Protein 1YTM (pdb70)

Secondary structure (DSSP, 8-state):
-HHHHHHHHT----SEEEES--HHHHHHHHT-TT--GGG-EEE-TTSSEEE--TT--SB-GGGEEEE-SGGGTTS----SSS--S-EEE-HHHHHHHHHHHHHHHSSSEEEEEEEEESS-TTT-EEEEEEES-HHHHHHHHHHSBPPPHHHHTT---SEEEEEETT---TTTTTTT-SSS-EEEEETTTTEEEEES---TTHHHHHHHHHHHHHTGGGT-EEEEEEEEEETTS-SEEEEE--TTSSHHHHH--TTEEEEESSEEEE-SS-EEES-SEEEEE-TT--TTT-HHHHHH-SBTBEEES-EE-TT--EETT--SS-S--EEEEEGGGSSSB--SSSEESPEEEEEEEE--TTS-S-SEEE--HHHHHHHHHH-EEEE-TTSBTT--S-EEEE-GGG-GGG--S-HHHHHHHHHHHHHHHT-EEEEEE-SB-TTSSBPPHHHHHHHHHHHHTSGGGGS-EEEETTTTEEEES--TTS-TGGGSGGGGSSSHHHHHHHHHHHHHHHHHHHTT-/-HHHHTGGGT----SEEEES--HHHHHHHHT-TT--GGG--EE-TTS-EEE--TT--SB-GGGEEEE--GGGTT-----SSS--S-EEE-HHHHHHHHHHHHHHTSSSEEEEEEEEESS-TTT-EEEEEEES-HHHHHHHHHHSBPPPTTTTSS---SEEEEEETT---TTSGGGT-SSS-EEEEETTTTEEEEES---TTHHHHHHHHHHHHHTGGGT-EEEEEEEEE-TTS-SEEEEE--TTSSHHHHH--TTSEEEESSEEEE-SS-EEES-SEEEEE-TT--TTT-HHHHHH-SBTBEEES-EE-TT--EETT--SS-S--EEEEEGGGSSSB--SSSEESPEEEEEEEE--TTS-S-SEEE--HHHHHHHHHH-EEEE-TTSBTT--S-EEEE-GGG-GGG--S-HHHHHHHHHHHHHHHT-EEEEEE-SB-TTSSBPPHHHHHHHHHHHHTTHHHHS-EEEETTTTEEEES--TTS-SGGGSTTTTSSSHHHHHHHHHHHHHHHHHHGGG-

Foldseek 3Di:
DVQVVLVVLLAHQEPAEAEADDLVRLVVQQPDPPDDDQLHWDQFPQAAIEGEWALQLAAALQQEEEEDDPLLPQFPEADPLHGFSHHYFYVVLVVVLSNQLRVLLYNYYKYWYWFWFWLDPVQIFIEIEIERGSVLSLLQSQWTHHDDPVCPVVPDGPAYERERQVAFQPVCVVRVGDGRWHWYAYSVNRYTYGYNHDHSVSVVLVVLLVSLPPQLVVLKFKAQWWWWAFLVQDQIEIEHAAPPQDQQPLLDDPRIATLGRTIWIQDPFGIHGRTQKHWDQQAVNDCVSRVFVSQLSHRSKYWYNFDADDNSHTDSHDQVSFSRTIMMGGHVSGDRHDDPGSTGHHHQEYEYGAADLLQQDFQKFFDDLVRQLLCQQQLWHWDDRCNYRPHHHTGTDRQHNNYSSSNGHRSVSNSVSVSVSCVVNVHTYMYGHQHHALQSGGDDPQQSSQVVVCRSVVVQVPADWDFAPLVRTTWGCDGPRHDNQRRHRQSSHPDSVSNVVSSNVVSVVSVVSSVSD/DVQVVLVVLLAEQAPAEAEADDLVRLVVQQPDPVDDDQLHWDQFPQAAIEGEWPLQLADALQQEEEEDDPLLVQFPDADPLHGFSHDYFHPVLVVVLSNQLRVLNYSYHKYKYWFWFWLDPVLIAIEIEIERRSVLSLLQSAWTHHDDPVCVVPRDHSAYEGERLVTFQPVQVVRPGDGRWHWYAYSVNRYIYGYNGDHSVSVPLVVLLVSLPPQLVVLKFKAFWWWWAFLVQDQIEIEFAAPPQDQQPLQDDPRIAGLGRTIWMQDPFAIHGRIFKDWDFQAVHDCVSRVQVSQLRHRSKYWYNFDADPNNHTDNNDAVVFLRTIIIGGHVSGPRHDDDTSTGHYHQEYEYEAADLLQQDFQKFFDDLVVVLLCQQQLWHWDERCNYRPHHDTGTDRQHNNYSSSNGHDSVSSSVSVSVRCVVNVHTYMYGHQHHALLSGGDDPQQSSQVVVCRSVVVQVPADWDFDPLVRTTWGCDGPRHDRQRRHRQSSHPHSVSNVVSSNVVSVVSVVSSVSD

CATH classification: 3.40.449.10 (+2 more: 2.170.8.10, 3.90.228.20)

InterPro domains:
  IPR001272 Phosphoenolpyruvate carboxykinase, ATP-utilising [MF_00453] (11-532)
  IPR001272 Phosphoenolpyruvate carboxykinase, ATP-utilising [PF01293] (17-485)
  IPR001272 Phosphoenolpyruvate carboxykinase, ATP-utilising [PIRSF006294] (4-531)
  IPR001272 Phosphoenolpyruvate carboxykinase, ATP-utilising [PTHR30031] (13-531)
  IPR001272 Phosphoenolpyruvate carboxykinase, ATP-utilising [TIGR00224] (5-532)
  IPR001272 Phosphoenolpyruvate carboxykinase, ATP-utilising [cd00484] (16-529)
  IPR008210 Phosphoenolpyruvate carboxykinase, N-terminal [G3DSA:3.40.449.10] (18-223)
  IPR008210 Phosphoenolpyruvate carboxykinase, N-terminal [SSF68923] (4-220)
  IPR013035 Phosphoenolpyruvate carboxykinase, C-terminal [G3DSA:3.90.228.20] (224-518)
  IPR015994 Phosphoenolpyruvate carboxykinase (ATP), conserved site [PS00532] (259-274)

Sequence (1034 aa):
SLSESLAKYGITGATNIVHNPSHEELFAAETQASLEGFEKGTVTEMGAVNVMTGVYTGRSPKDKFIVKNEASKEIWWTSDEFKNDNKPVTEEAWAQLKALAGKELSNKPLYVVDLFCGANENTRLKIRFVMEVAWQAHFVTNMFIRPTEEELKGFEPDFVVLNASKAKVENFKELGLNSETAVVFNLAEKMQIILNTWYGGEMKKGMFSMMNFYLPLQGIAAMHCSANTDLEGKNTAIFFGLSGTGKTTLSTDPKRLLIGDDEHGWDDDGVFNFEGGCYAKVINLSKENEPDIWGAIKRNALLENVTVDANGKVDFADKSVTENTRVSYPIFHIKNIVKPVSKAPAAKRVIFLSADAFGVLPPVSILSKEQTKYYFLSGFTAKLAGTERGITEPTPTFSSCFGAAFLTLPPTKYAEVLVKRMEASGAKAYLVNTGWNGTGKRISIKDTRGIIDAILDGSIDTANTATIPYFNFTVPTELKGVDTKILDPRNTYADASEWEVKAKDLAERFQKNFKKFSLSESLAKYGITGATNIVHNPSHEELFAAETQASLEGFEKGTVTEMGAVNVMTGVYTGRSPKDKFIVKNEASKEIWWTSDEFKNDNKPVTEEAWAQLKALAGKELSNKPLYVVDLFCGANENTRLKIRFVMEVAWQAHFVTNMFIRPTEEELKGFEPDFVVLNASKAKVENFKELGLNSETAVVFNLAEKMQIILNTWYGGEMKKGMFSMMNFYLPLQGIAAMHCSANTDLEGKNTAIFFGLSGTGKTTLSTDPKRLLIGDDEHGWDDDGVFNFEGGCYAKVINLSKENEPDIWGAIKRNALLENVTVDANGKVDFADKSVTENTRVSYPIFHIKNIVKPVSKAPAAKRVIFLSADAFGVLPPVSILSKEQTKYYFLSGFTAKLAGTERGITEPTPTFSSCFGAAFLTLPPTKYAEVLVKRMEASGAKAYLVNTGWNGTGKRISIKDTRGIIDAILDGSIDTANTATIPYFNFTVPTELKGVDTKILDPRNTYADASEWEVKAKDLAERFQKNFKKF

Radius of gyration: 39.97 Å; Cα contacts (8 Å, |Δi|>4): 2403; chains: 2; bounding box: 53×129×73 Å

Organism: Anaerobiospirillum succiniciproducens (NCBI:txid13335)

Structure (mmCIF, N/CA/C/O backbone):
data_1YTM
#
_entry.id   1YTM
#
_cell.length_a   194.871
_cell.length_b   123.219
_cell.length_c   48.463
_cell.angle_alpha   90.00
_cell.angle_beta   90.00
_cell.angle_gamma   90.00
#
_symmetry.space_group_name_H-M   'P 21 21 2'
#
loop_
_entity.id
_entity.type
_entity.pdbx_description
1 polymer 'phosphoenolpyruvate carboxykinase [ATP]'
2 non-polymer 'MAGNESIUM ION'
3 non-polymer 'MANGANESE (II) ION'
4 non-polymer "ADENOSINE-5'-TRIPHOSPHATE"
5 non-polymer 'OXALIC ACID'
6 water water
#
loop_
_atom_site.group_PDB
_atom_site.id
_atom_site.type_symbol
_atom_site.label_atom_id
_atom_site.label_alt_id
_atom_site.label_comp_id
_atom_site.label_asym_id
_atom_site.label_entity_id
_atom_site.label_seq_id
_atom_site.pdbx_PDB_ins_code
_atom_site.Cartn_x
_atom_site.Cartn_y
_atom_site.Cartn_z
_atom_site.occupancy
_atom_site.B_iso_or_equiv
_atom_site.auth_seq_id
_atom_site.auth_comp_id
_atom_site.auth_asym_id
_atom_site.auth_atom_id
_atom_site.pdbx_PDB_model_num
ATOM 1 N N . SER A 1 2 ? 86.416 -14.029 22.070 1.00 38.99 2 SER A N 1
ATOM 2 C CA . SER A 1 2 ? 86.148 -13.135 20.908 1.00 38.68 2 SER A CA 1
ATOM 3 C C . SER A 1 2 ? 85.887 -11.730 21.422 1.00 37.32 2 SER A C 1
ATOM 4 O O . SER A 1 2 ? 86.738 -10.854 21.296 1.00 36.05 2 SER A O 1
ATOM 7 N N . LEU A 1 3 ? 84.710 -11.510 22.000 1.00 35.12 3 LEU A N 1
ATOM 8 C CA . LEU A 1 3 ? 84.394 -10.196 22.534 1.00 33.28 3 LEU A CA 1
ATOM 9 C C . LEU A 1 3 ? 85.358 -9.831 23.655 1.00 30.20 3 LEU A C 1
ATOM 10 O O . LEU A 1 3 ? 85.818 -8.698 23.737 1.00 30.65 3 LEU A O 1
ATOM 15 N N . SER A 1 4 ? 85.665 -10.798 24.513 1.00 27.42 4 SER A N 1
ATOM 16 C CA . SER A 1 4 ? 86.575 -10.551 25.618 1.00 26.80 4 SER A CA 1
ATOM 17 C C . SER A 1 4 ? 87.965 -10.208 25.083 1.00 25.82 4 SER A C 1
ATOM 18 O O . SER A 1 4 ? 88.676 -9.394 25.670 1.00 25.48 4 SER A O 1
ATOM 21 N N . GLU A 1 5 ? 88.341 -10.820 23.962 1.00 24.70 5 GLU A N 1
ATOM 22 C CA . GLU A 1 5 ? 89.644 -10.556 23.358 1.00 24.54 5 GLU A CA 1
ATOM 23 C C . GLU A 1 5 ? 89.644 -9.137 22.796 1.00 23.79 5 GLU A C 1
ATOM 24 O O . GLU A 1 5 ? 90.656 -8.442 22.844 1.00 23.97 5 GLU A O 1
ATOM 30 N N . SER A 1 6 ? 88.502 -8.698 22.275 1.00 23.40 6 SER A N 1
ATOM 31 C CA . SER A 1 6 ? 88.403 -7.338 21.752 1.00 24.17 6 SER A CA 1
ATOM 32 C C . SER A 1 6 ? 88.552 -6.343 22.897 1.00 24.00 6 SER A C 1
ATOM 33 O O . SER A 1 6 ? 89.324 -5.387 22.797 1.00 26.83 6 SER A O 1
ATOM 36 N N . LEU A 1 7 ? 87.824 -6.568 23.990 1.00 23.62 7 LEU A N 1
ATOM 37 C CA . LEU A 1 7 ? 87.905 -5.677 25.154 1.00 23.10 7 LEU A CA 1
ATOM 38 C C . LEU A 1 7 ? 89.330 -5.591 25.677 1.00 23.23 7 LEU A C 1
ATOM 39 O O . LEU A 1 7 ? 89.780 -4.524 26.117 1.00 23.06 7 LEU A O 1
ATOM 44 N N . ALA A 1 8 ? 90.035 -6.719 25.645 1.00 22.77 8 ALA A N 1
ATOM 45 C CA . ALA A 1 8 ? 91.412 -6.746 26.116 1.00 23.27 8 ALA A CA 1
ATOM 46 C C . ALA A 1 8 ? 92.208 -5.671 25.359 1.00 23.45 8 ALA A C 1
ATOM 47 O O . ALA A 1 8 ? 92.972 -4.917 25.952 1.00 22.43 8 ALA A O 1
ATOM 49 N N . LYS A 1 9 ? 92.019 -5.588 24.047 1.00 25.58 9 LYS A N 1
ATOM 50 C CA . LYS A 1 9 ? 92.735 -4.591 23.267 1.00 27.41 9 LYS A CA 1
ATOM 51 C C . LYS A 1 9 ? 92.376 -3.152 23.668 1.00 27.39 9 LYS A C 1
ATOM 52 O O . LYS A 1 9 ? 93.156 -2.233 23.438 1.00 28.58 9 LYS A O 1
ATOM 58 N N . TYR A 1 10 ? 91.212 -2.959 24.282 1.00 25.70 10 TYR A N 1
ATOM 59 C CA . TYR A 1 10 ? 90.797 -1.626 24.733 1.00 24.92 10 TYR A CA 1
ATOM 60 C C . TYR A 1 10 ? 91.370 -1.405 26.136 1.00 24.10 10 TYR A C 1
ATOM 61 O O . TYR A 1 10 ? 91.288 -0.306 26.689 1.00 25.44 10 TYR A O 1
ATOM 70 N N . GLY A 1 11 ? 91.951 -2.464 26.701 1.00 23.25 11 GLY A N 1
ATOM 71 C CA . GLY A 1 11 ? 92.528 -2.397 28.035 1.00 20.39 11 GLY A CA 1
ATOM 72 C C . GLY A 1 11 ? 91.575 -2.894 29.111 1.00 22.12 11 GLY A C 1
ATOM 73 O O . GLY A 1 11 ? 91.793 -2.657 30.299 1.00 19.66 11 GLY A O 1
ATOM 74 N N . ILE A 1 12 ? 90.513 -3.585 28.704 1.00 22.02 12 ILE A N 1
ATOM 75 C CA . ILE A 1 12 ? 89.534 -4.115 29.659 1.00 20.81 12 ILE A CA 1
ATOM 76 C C . ILE A 1 12 ? 89.709 -5.631 29.717 1.00 21.27 12 ILE A C 1
ATOM 77 O O . ILE A 1 12 ? 89.735 -6.306 28.680 1.00 21.32 12 ILE A O 1
ATOM 82 N N . THR A 1 13 ? 89.868 -6.152 30.932 1.00 20.76 13 THR A N 1
ATOM 83 C CA . THR A 1 13 ? 90.068 -7.587 31.159 1.00 22.12 13 THR A CA 1
ATOM 84 C C . THR A 1 13 ? 89.294 -8.052 32.387 1.00 23.17 13 THR A C 1
ATOM 85 O O . THR A 1 13 ? 88.813 -7.238 33.177 1.00 21.71 13 THR A O 1
ATOM 89 N N . GLY A 1 14 ? 89.194 -9.370 32.544 1.00 25.36 14 GLY A N 1
ATOM 90 C CA . GLY A 1 14 ? 88.507 -9.952 33.688 1.00 25.51 14 GLY A CA 1
ATOM 91 C C . GLY A 1 14 ? 87.009 -9.719 33.774 1.00 27.89 14 GLY A C 1
ATOM 92 O O . GLY A 1 14 ? 86.430 -9.819 34.855 1.00 28.11 14 GLY A O 1
ATOM 93 N N . ALA A 1 15 ? 86.373 -9.406 32.649 1.00 25.98 15 ALA A N 1
ATOM 94 C CA . ALA A 1 15 ? 84.932 -9.171 32.661 1.00 26.24 15 ALA A CA 1
ATOM 95 C C . ALA A 1 15 ? 84.226 -10.417 33.204 1.00 26.11 15 ALA A C 1
ATOM 96 O O . ALA A 1 15 ? 84.550 -11.539 32.820 1.00 25.20 15 ALA A O 1
ATOM 98 N N . THR A 1 16 ? 83.270 -10.214 34.109 1.00 27.34 16 THR A N 1
ATOM 99 C CA . THR A 1 16 ? 82.538 -11.330 34.719 1.00 27.97 16 THR A CA 1
ATOM 100 C C . THR A 1 16 ? 81.323 -11.768 33.904 1.00 29.04 16 THR A C 1
ATOM 101 O O . THR A 1 16 ? 80.845 -12.892 34.037 1.00 30.02 16 THR A O 1
ATOM 105 N N . ASN A 1 17 ? 80.829 -10.875 33.057 1.00 28.18 17 ASN A N 1
ATOM 106 C CA . ASN A 1 17 ? 79.680 -11.176 32.228 1.00 26.65 17 ASN A CA 1
ATOM 107 C C . ASN A 1 17 ? 79.642 -10.095 31.166 1.00 27.56 17 ASN A C 1
ATOM 108 O O . ASN A 1 17 ? 79.980 -8.938 31.436 1.00 28.90 17 ASN A O 1
ATOM 113 N N . ILE A 1 18 ? 79.259 -10.471 29.953 1.00 27.05 18 ILE A N 1
ATOM 114 C CA . ILE A 1 18 ? 79.183 -9.518 28.865 1.00 27.15 18 ILE A CA 1
ATOM 115 C C . ILE A 1 18 ? 77.838 -9.617 28.156 1.00 28.08 18 ILE A C 1
ATOM 116 O O . ILE A 1 18 ? 77.469 -10.675 27.648 1.00 27.71 18 ILE A O 1
ATOM 121 N N . VAL A 1 19 ? 77.098 -8.512 28.148 1.00 28.90 19 VAL A N 1
ATOM 122 C CA . VAL A 1 19 ? 75.816 -8.469 27.459 1.00 28.86 19 VAL A CA 1
ATOM 123 C C . VAL A 1 19 ? 76.069 -7.710 26.157 1.00 29.20 19 VAL A C 1
ATOM 124 O O . VAL A 1 19 ? 76.452 -6.536 26.172 1.00 28.14 19 VAL A O 1
ATOM 128 N N . HIS A 1 20 ? 75.874 -8.397 25.034 1.00 29.19 20 HIS A N 1
ATOM 129 C CA . HIS A 1 20 ? 76.097 -7.816 23.713 1.00 28.16 20 HIS A CA 1
ATOM 130 C C . HIS A 1 20 ? 74.792 -7.341 23.071 1.00 27.97 20 HIS A C 1
ATOM 131 O O . HIS A 1 20 ? 73.912 -8.146 22.787 1.00 27.27 20 HIS A O 1
ATOM 138 N N . ASN A 1 21 ? 74.686 -6.038 22.815 1.00 27.65 21 ASN A N 1
ATOM 139 C CA . ASN A 1 21 ? 73.478 -5.441 22.226 1.00 29.31 21 ASN A CA 1
ATOM 140 C C . ASN A 1 21 ? 72.214 -5.914 22.929 1.00 28.56 21 ASN A C 1
ATOM 141 O O . ASN A 1 21 ? 71.364 -6.578 22.342 1.00 27.05 21 ASN A O 1
ATOM 146 N N . PRO A 1 22 ? 72.068 -5.563 24.211 1.00 27.34 22 PRO A N 1
ATOM 147 C CA . PRO A 1 22 ? 70.876 -5.988 24.954 1.00 27.09 22 PRO A CA 1
ATOM 148 C C . PRO A 1 22 ? 69.570 -5.466 24.346 1.00 26.59 22 PRO A C 1
ATOM 149 O O . PRO A 1 22 ? 69.530 -4.354 23.807 1.00 25.74 22 PRO A O 1
ATOM 153 N N . SER A 1 23 ? 68.505 -6.264 24.427 1.00 25.73 23 SER A N 1
ATOM 154 C CA . SER A 1 23 ? 67.207 -5.844 23.902 1.00 25.10 23 SER A CA 1
ATOM 155 C C . SER A 1 23 ? 66.584 -4.849 24.880 1.00 24.60 23 SER A C 1
ATOM 156 O O . SER A 1 23 ? 67.061 -4.689 26.009 1.00 22.18 23 SER A O 1
ATOM 159 N N . HIS A 1 24 ? 65.518 -4.183 24.449 1.00 26.72 24 HIS A N 1
ATOM 160 C CA . HIS A 1 24 ? 64.843 -3.217 25.307 1.00 27.55 24 HIS A CA 1
ATOM 161 C C . HIS A 1 24 ? 64.280 -3.864 26.568 1.00 28.59 24 HIS A C 1
ATOM 162 O O . HIS A 1 24 ? 64.387 -3.292 27.655 1.00 27.95 24 HIS A O 1
ATOM 169 N N . GLU A 1 25 ? 63.688 -5.050 26.437 1.00 29.09 25 GLU A N 1
ATOM 170 C CA . GLU A 1 25 ? 63.134 -5.713 27.613 1.00 31.27 25 GLU A CA 1
ATOM 171 C C . GLU A 1 25 ? 64.232 -6.108 28.582 1.00 29.50 25 GLU A C 1
ATOM 172 O O . GLU A 1 25 ? 64.060 -6.009 29.801 1.00 29.23 25 GLU A O 1
ATOM 178 N N . GLU A 1 26 ? 65.365 -6.556 28.051 1.00 28.51 26 GLU A N 1
ATOM 179 C CA . GLU A 1 26 ? 66.475 -6.911 28.917 1.00 28.36 26 GLU A CA 1
ATOM 180 C C . GLU A 1 26 ? 66.985 -5.640 29.605 1.00 27.23 26 GLU A C 1
ATOM 181 O O . GLU A 1 26 ? 67.377 -5.672 30.771 1.00 25.31 26 GLU A O 1
ATOM 187 N N . LEU A 1 27 ? 66.964 -4.522 28.883 1.00 26.40 27 LEU A N 1
ATOM 188 C CA . LEU A 1 27 ? 67.417 -3.247 29.445 1.00 25.71 27 LEU A CA 1
ATOM 189 C C . LEU A 1 27 ? 66.479 -2.740 30.541 1.00 25.03 27 LEU A C 1
ATOM 190 O O . LEU A 1 27 ? 66.927 -2.166 31.534 1.00 24.22 27 LEU A O 1
ATOM 195 N N . PHE A 1 28 ? 65.180 -2.963 30.362 1.00 27.15 28 PHE A N 1
ATOM 196 C CA . PHE A 1 28 ? 64.188 -2.541 31.345 1.00 28.86 28 PHE A CA 1
ATOM 197 C C . PHE A 1 28 ? 64.367 -3.269 32.668 1.00 28.85 28 PHE A C 1
ATOM 198 O O . PHE A 1 28 ? 64.370 -2.648 33.737 1.00 27.96 28 PHE A O 1
ATOM 206 N N . ALA A 1 29 ? 64.500 -4.591 32.585 1.00 28.86 29 ALA A N 1
ATOM 207 C CA . ALA A 1 29 ? 64.682 -5.422 33.773 1.00 27.33 29 ALA A CA 1
ATOM 208 C C . ALA A 1 29 ? 65.932 -4.987 34.508 1.00 26.78 29 ALA A C 1
ATOM 209 O O . ALA A 1 29 ? 65.935 -4.843 35.735 1.00 26.40 29 ALA A O 1
ATOM 211 N N . ALA A 1 30 ? 67.000 -4.768 33.756 1.00 25.90 30 ALA A N 1
ATOM 212 C CA . ALA A 1 30 ? 68.251 -4.369 34.374 1.00 26.94 30 ALA A CA 1
ATOM 213 C C . ALA A 1 30 ? 68.153 -3.015 35.066 1.00 27.04 30 ALA A C 1
ATOM 214 O O . ALA A 1 30 ? 68.661 -2.839 36.177 1.00 27.34 30 ALA A O 1
ATOM 216 N N . GLU A 1 31 ? 67.498 -2.068 34.404 1.00 26.30 31 GLU A N 1
ATOM 217 C CA . GLU A 1 31 ? 67.349 -0.711 34.927 1.00 27.25 31 GLU A CA 1
ATOM 218 C C . GLU A 1 31 ? 66.473 -0.619 36.161 1.00 27.26 31 GLU A C 1
ATOM 219 O O . GLU A 1 31 ? 66.630 0.278 36.986 1.00 28.25 31 GLU A O 1
ATOM 225 N N . THR A 1 32 ? 65.545 -1.555 36.275 1.00 29.09 32 THR A N 1
ATOM 226 C CA . THR A 1 32 ? 64.603 -1.570 37.377 1.00 29.35 32 THR A CA 1
ATOM 227 C C . THR A 1 32 ? 64.984 -2.457 38.555 1.00 31.00 32 THR A C 1
ATOM 228 O O . THR A 1 32 ? 64.161 -2.696 39.431 1.00 32.46 32 THR A O 1
ATOM 232 N N . GLN A 1 33 ? 66.218 -2.956 38.579 1.00 30.19 33 GLN A N 1
ATOM 233 C CA . GLN A 1 33 ? 66.658 -3.772 39.706 1.00 29.15 33 GLN A CA 1
ATOM 234 C C . GLN A 1 33 ? 66.734 -2.859 40.925 1.00 30.10 33 GLN A C 1
ATOM 235 O O . GLN A 1 33 ? 67.272 -1.756 40.841 1.00 29.15 33 GLN A O 1
ATOM 241 N N . ALA A 1 34 ? 66.207 -3.325 42.054 1.00 31.02 34 ALA A N 1
ATOM 242 C CA . ALA A 1 34 ? 66.181 -2.546 43.296 1.00 31.78 34 ALA A CA 1
ATOM 243 C C . ALA A 1 34 ? 67.537 -2.197 43.923 1.00 33.08 34 ALA A C 1
ATOM 244 O O . ALA A 1 34 ? 67.650 -1.214 44.667 1.00 33.53 34 ALA A O 1
ATOM 246 N N . SER A 1 35 ? 68.555 -2.998 43.636 1.00 32.84 35 SER A N 1
ATOM 247 C CA . SER A 1 35 ? 69.889 -2.783 44.194 1.00 33.91 35 SER A CA 1
ATOM 248 C C . SER A 1 35 ? 70.734 -1.701 43.508 1.00 34.10 35 SER A C 1
ATOM 249 O O . SER A 1 35 ? 71.875 -1.470 43.908 1.00 34.17 35 SER A O 1
ATOM 252 N N . LEU A 1 36 ? 70.199 -1.042 42.483 1.00 34.74 36 LEU A N 1
ATOM 253 C CA . LEU A 1 36 ? 70.963 0.000 41.792 1.00 33.74 36 LEU A CA 1
ATOM 254 C C . LEU A 1 36 ? 71.162 1.232 42.671 1.00 35.34 36 LEU A C 1
ATOM 255 O O . LEU A 1 36 ? 70.205 1.772 43.217 1.00 35.60 36 LEU A O 1
ATOM 260 N N . GLU A 1 37 ? 72.414 1.675 42.780 1.00 36.81 37 GLU A N 1
ATOM 261 C CA . GLU A 1 37 ? 72.771 2.832 43.605 1.00 40.24 37 GLU A CA 1
ATOM 262 C C . GLU A 1 37 ? 73.035 4.130 42.822 1.00 38.61 37 GLU A C 1
ATOM 263 O O . GLU A 1 37 ? 73.423 4.102 41.652 1.00 39.49 37 GLU A O 1
ATOM 269 N N . GLY A 1 38 ? 72.828 5.259 43.495 1.00 36.33 38 GLY A N 1
ATOM 270 C CA . GLY A 1 38 ? 73.062 6.565 42.905 1.00 33.86 38 GLY A CA 1
ATOM 271 C C . GLY A 1 38 ? 72.571 6.817 41.490 1.00 31.62 38 GLY A C 1
ATOM 272 O O . GLY A 1 38 ? 71.440 6.497 41.138 1.00 30.48 38 GLY A O 1
ATOM 273 N N . PHE A 1 39 ? 73.443 7.398 40.679 1.00 31.06 39 PHE A N 1
ATOM 274 C CA . PHE A 1 39 ? 73.113 7.725 39.299 1.00 32.25 39 PHE A CA 1
ATOM 275 C C . PHE A 1 39 ? 72.736 6.496 38.455 1.00 31.32 39 PHE A C 1
ATOM 276 O O . PHE A 1 39 ? 72.214 6.636 37.353 1.00 30.45 39 PHE A O 1
ATOM 284 N N . GLU A 1 40 ? 72.976 5.293 38.968 1.00 30.09 40 GLU A N 1
ATOM 285 C CA . GLU A 1 40 ? 72.624 4.090 38.207 1.00 31.58 40 GLU A CA 1
ATOM 286 C C . GLU A 1 40 ? 71.155 3.725 38.380 1.00 30.55 40 GLU A C 1
ATOM 287 O O . GLU A 1 40 ? 70.594 2.990 37.575 1.00 31.72 40 GLU A O 1
ATOM 293 N N . LYS A 1 41 ? 70.540 4.239 39.435 1.00 31.17 41 LYS A N 1
ATOM 294 C CA . LYS A 1 41 ? 69.149 3.936 39.720 1.00 31.88 41 LYS A CA 1
ATOM 295 C C . LYS A 1 41 ? 68.180 4.429 38.657 1.00 31.00 41 LYS A C 1
ATOM 296 O O . LYS A 1 41 ? 68.247 5.576 38.200 1.00 30.58 41 LYS A O 1
ATOM 298 N N . GLY A 1 42 ? 67.271 3.541 38.277 1.00 29.44 42 GLY A N 1
ATOM 299 C CA . GLY A 1 42 ? 66.266 3.873 37.296 1.00 28.93 42 GLY A CA 1
ATOM 300 C C . GLY A 1 42 ? 64.910 3.762 37.965 1.00 30.54 42 GLY A C 1
ATOM 301 O O . GLY A 1 42 ? 64.659 2.815 38.716 1.00 30.71 42 GLY A O 1
ATOM 302 N N . THR A 1 43 ? 64.042 4.733 37.701 1.00 30.07 43 THR A N 1
ATOM 303 C CA . THR A 1 43 ? 62.701 4.754 38.277 1.00 28.96 43 THR A CA 1
ATOM 304 C C . THR A 1 43 ? 61.650 4.682 37.178 1.00 29.58 43 THR A C 1
ATOM 305 O O . THR A 1 43 ? 61.732 5.409 36.184 1.00 28.95 43 THR A O 1
ATOM 309 N N . VAL A 1 44 ? 60.660 3.817 37.364 1.00 29.29 44 VAL A N 1
ATOM 310 C CA . VAL A 1 44 ? 59.580 3.667 36.396 1.00 29.35 44 VAL A CA 1
ATOM 311 C C . VAL A 1 44 ? 58.566 4.782 36.634 1.00 30.69 44 VAL A C 1
ATOM 312 O O . VAL A 1 44 ? 58.011 4.896 37.725 1.00 30.89 44 VAL A O 1
ATOM 316 N N . THR A 1 45 ? 58.336 5.616 35.625 1.00 31.25 45 THR A N 1
ATOM 317 C CA . THR A 1 45 ? 57.378 6.702 35.765 1.00 30.55 45 THR A CA 1
ATOM 318 C C . THR A 1 45 ? 56.009 6.221 35.322 1.00 31.88 45 THR A C 1
ATOM 319 O O . THR A 1 45 ? 55.872 5.140 34.749 1.00 32.08 45 THR A O 1
ATOM 323 N N . GLU A 1 46 ? 54.996 7.039 35.582 1.00 34.33 46 GLU A N 1
ATOM 324 C CA . GLU A 1 46 ? 53.631 6.707 35.206 1.00 35.77 46 GLU A CA 1
ATOM 325 C C . GLU A 1 46 ? 53.517 6.671 33.683 1.00 35.75 46 GLU A C 1
ATOM 326 O O . GLU A 1 46 ? 52.617 6.036 33.132 1.00 36.10 46 GLU A O 1
ATOM 332 N N . MET A 1 47 ? 54.434 7.356 33.008 1.00 34.97 47 MET A N 1
ATOM 333 C CA . MET A 1 47 ? 54.449 7.387 31.552 1.00 34.57 47 MET A CA 1
ATOM 334 C C . MET A 1 47 ? 54.775 5.983 31.036 1.00 34.40 47 MET A C 1
ATOM 335 O O . MET A 1 47 ? 54.475 5.641 29.888 1.00 34.25 47 MET A O 1
ATOM 340 N N . GLY A 1 48 ? 55.395 5.176 31.895 1.00 33.53 48 GLY A N 1
ATOM 341 C CA . GLY A 1 48 ? 55.772 3.827 31.507 1.00 32.62 48 GLY A CA 1
ATOM 342 C C . GLY A 1 48 ? 57.254 3.765 31.185 1.00 31.52 48 GLY A C 1
ATOM 343 O O . GLY A 1 48 ? 57.855 2.691 31.143 1.00 29.16 48 GLY A O 1
ATOM 344 N N . ALA A 1 49 ? 57.850 4.930 30.953 1.00 30.84 49 ALA A N 1
ATOM 345 C CA . ALA A 1 49 ? 59.274 5.003 30.646 1.00 30.02 49 ALA A CA 1
ATOM 346 C C . ALA A 1 49 ? 60.082 5.145 31.927 1.00 28.31 49 ALA A C 1
ATOM 347 O O . ALA A 1 49 ? 59.596 5.675 32.926 1.00 28.55 49 ALA A O 1
ATOM 349 N N . VAL A 1 50 ? 61.316 4.660 31.884 1.00 27.30 50 VAL A N 1
ATOM 350 C CA . VAL A 1 50 ? 62.230 4.733 33.018 1.00 25.48 50 VAL A CA 1
ATOM 351 C C . VAL A 1 50 ? 62.921 6.086 33.029 1.00 25.62 50 VAL A C 1
ATOM 352 O O . VAL A 1 50 ? 63.252 6.623 31.972 1.00 26.42 50 VAL A O 1
ATOM 356 N N . ASN A 1 51 ? 63.135 6.644 34.215 1.00 24.93 51 ASN A N 1
ATOM 357 C CA . ASN A 1 51 ? 63.822 7.927 34.333 1.00 24.42 51 ASN A CA 1
ATOM 358 C C . ASN A 1 51 ? 65.072 7.772 35.183 1.00 25.16 51 ASN A C 1
ATOM 359 O O . ASN A 1 51 ? 65.085 6.993 36.141 1.00 25.20 51 ASN A O 1
ATOM 364 N N . VAL A 1 52 ? 66.136 8.484 34.822 1.00 23.86 52 VAL A N 1
ATOM 365 C CA . VAL A 1 52 ? 67.371 8.421 35.601 1.00 23.89 52 VAL A CA 1
ATOM 366 C C . VAL A 1 52 ? 67.858 9.833 35.878 1.00 23.58 52 VAL A C 1
ATOM 367 O O . VAL A 1 52 ? 67.474 10.770 35.188 1.00 23.81 52 VAL A O 1
ATOM 371 N N . MET A 1 53 ? 68.667 9.997 36.913 1.00 23.25 53 MET A N 1
ATOM 372 C CA . MET A 1 53 ? 69.189 11.312 37.251 1.00 23.60 53 MET A CA 1
ATOM 373 C C . MET A 1 53 ? 70.693 11.280 37.014 1.00 24.12 53 MET A C 1
ATOM 374 O O . MET A 1 53 ? 71.325 10.228 37.168 1.00 24.71 53 MET A O 1
ATOM 379 N N . THR A 1 54 ? 71.275 12.415 36.638 1.00 22.49 54 THR A N 1
ATOM 380 C CA . THR A 1 54 ? 72.704 12.448 36.366 1.00 20.83 54 THR A CA 1
ATOM 381 C C . THR A 1 54 ? 73.460 13.489 37.180 1.00 21.42 54 THR A C 1
ATOM 382 O O . THR A 1 54 ? 74.512 13.982 36.756 1.00 22.84 54 THR A O 1
ATOM 386 N N . GLY A 1 55 ? 72.932 13.817 38.355 1.00 21.83 55 GLY A N 1
ATOM 387 C CA . GLY A 1 55 ? 73.579 14.777 39.231 1.00 20.36 55 GLY A CA 1
ATOM 388 C C . GLY A 1 55 ? 73.769 16.159 38.641 1.00 19.59 55 GLY A C 1
ATOM 389 O O . GLY A 1 55 ? 72.845 16.702 38.026 1.00 20.71 55 GLY A O 1
ATOM 390 N N . VAL A 1 56 ? 74.957 16.733 38.844 1.00 18.63 56 VAL A N 1
ATOM 391 C CA . VAL A 1 56 ? 75.268 18.070 38.328 1.00 20.40 56 VAL A CA 1
ATOM 392 C C . VAL A 1 56 ? 75.545 18.036 36.822 1.00 22.15 56 VAL A C 1
ATOM 393 O O . VAL A 1 56 ? 75.545 19.072 36.162 1.00 22.66 56 VAL A O 1
ATOM 397 N N . TYR A 1 57 ? 75.764 16.839 36.282 1.00 23.08 57 TYR A N 1
ATOM 398 C CA . TYR A 1 57 ? 76.039 16.673 34.855 1.00 24.75 57 TYR A CA 1
ATOM 399 C C . TYR A 1 57 ? 74.749 16.700 34.053 1.00 23.52 57 TYR A C 1
ATOM 400 O O . TYR A 1 57 ? 74.369 15.713 33.426 1.00 26.31 57 TYR A O 1
ATOM 409 N N . THR A 1 58 ? 74.085 17.845 34.068 1.00 23.18 58 THR A N 1
ATOM 410 C CA . THR A 1 58 ? 72.824 18.015 33.358 1.00 23.12 58 THR A CA 1
ATOM 411 C C . THR A 1 58 ? 73.011 18.738 32.031 1.00 22.49 58 THR A C 1
ATOM 412 O O . THR A 1 58 ? 72.064 19.288 31.472 1.00 22.84 58 THR A O 1
ATOM 416 N N . GLY A 1 59 ? 74.249 18.749 31.553 1.00 22.16 59 GLY A N 1
ATOM 417 C CA . GLY A 1 59 ? 74.556 19.395 30.293 1.00 20.87 59 GLY A CA 1
ATOM 418 C C . GLY A 1 59 ? 75.951 19.016 29.857 1.00 20.54 59 GLY A C 1
ATOM 419 O O . GLY A 1 59 ? 76.685 18.378 30.611 1.00 20.08 59 GLY A O 1
ATOM 420 N N . ARG A 1 60 ? 76.336 19.415 28.651 1.00 20.28 60 ARG A N 1
ATOM 421 C CA . ARG A 1 60 ? 77.662 19.089 28.145 1.00 20.61 60 ARG A CA 1
ATOM 422 C C . ARG A 1 60 ? 78.780 19.728 28.966 1.00 21.77 60 ARG A C 1
ATOM 423 O O . ARG A 1 60 ? 78.542 20.674 29.719 1.00 19.15 60 ARG A O 1
ATOM 431 N N . SER A 1 61 ? 79.998 19.209 28.804 1.00 22.21 61 SER A N 1
ATOM 432 C CA . SER A 1 61 ? 81.170 19.728 29.507 1.00 21.68 61 SER A CA 1
ATOM 433 C C . SER A 1 61 ? 82.223 20.100 28.470 1.00 21.54 61 SER A C 1
ATOM 434 O O . SER A 1 61 ? 83.246 19.433 28.338 1.00 23.82 61 SER A O 1
ATOM 437 N N . PRO A 1 62 ? 81.984 21.179 27.713 1.00 20.81 62 PRO A N 1
ATOM 438 C CA . PRO A 1 62 ? 82.933 21.618 26.682 1.00 20.15 62 PRO A CA 1
ATOM 439 C C . PRO A 1 62 ? 84.332 21.965 27.204 1.00 20.55 62 PRO A C 1
ATOM 440 O O . PRO A 1 62 ? 85.323 21.801 26.492 1.00 20.06 62 PRO A O 1
ATOM 444 N N . LYS A 1 63 ? 84.416 22.434 28.444 1.00 20.54 63 LYS A N 1
ATOM 445 C CA . LYS A 1 63 ? 85.707 22.802 29.015 1.00 23.16 63 LYS A CA 1
ATOM 446 C C . LYS A 1 63 ? 86.539 21.564 29.344 1.00 23.51 63 LYS A C 1
ATOM 447 O O . LYS A 1 63 ? 87.751 21.655 29.550 1.00 21.75 63 LYS A O 1
ATOM 453 N N . ASP A 1 64 ? 85.879 20.409 29.378 1.00 22.51 64 ASP A N 1
ATOM 454 C CA . ASP A 1 64 ? 86.555 19.155 29.681 1.00 22.52 64 ASP A CA 1
ATOM 455 C C . ASP A 1 64 ? 86.763 18.291 28.442 1.00 23.76 64 ASP A C 1
ATOM 456 O O . ASP A 1 64 ? 87.142 17.125 28.548 1.00 23.60 64 ASP A O 1
ATOM 461 N N . LYS A 1 65 ? 86.507 18.852 27.266 1.00 23.65 65 LYS A N 1
ATOM 462 C CA . LYS A 1 65 ? 86.680 18.094 26.037 1.00 23.09 65 LYS A CA 1
ATOM 463 C C . LYS A 1 65 ? 88.085 18.324 25.480 1.00 21.98 65 LYS A C 1
ATOM 464 O O . LYS A 1 65 ? 88.517 19.466 25.331 1.00 20.36 65 LYS A O 1
ATOM 470 N N . PHE A 1 66 ? 88.805 17.233 25.210 1.00 21.28 66 PHE A N 1
ATOM 471 C CA . PHE A 1 66 ? 90.168 17.300 24.674 1.00 20.55 66 PHE A CA 1
ATOM 472 C C . PHE A 1 66 ? 90.421 16.282 23.560 1.00 20.87 66 PHE A C 1
ATOM 473 O O . PHE A 1 66 ? 89.823 15.197 23.520 1.00 19.40 66 PHE A O 1
ATOM 481 N N . ILE A 1 67 ? 91.346 16.637 22.676 1.00 20.28 67 ILE A N 1
ATOM 482 C CA . ILE A 1 67 ? 91.717 15.788 21.563 1.00 21.70 67 ILE A CA 1
ATOM 483 C C . ILE A 1 67 ? 93.217 15.508 21.602 1.00 20.92 67 ILE A C 1
ATOM 484 O O . ILE A 1 67 ? 94.023 16.426 21.674 1.00 24.78 67 ILE A O 1
ATOM 489 N N . VAL A 1 68 ? 93.585 14.234 21.573 1.00 21.79 68 VAL A N 1
ATOM 490 C CA . VAL A 1 68 ? 94.989 13.859 21.605 1.00 21.48 68 VAL A CA 1
ATOM 491 C C . VAL A 1 68 ? 95.661 14.444 20.366 1.00 21.92 68 VAL A C 1
ATOM 492 O O . VAL A 1 68 ? 95.166 14.286 19.250 1.00 21.19 68 VAL A O 1
ATOM 496 N N . LYS A 1 69 ? 96.764 15.155 20.572 1.00 21.77 69 LYS A N 1
ATOM 497 C CA . LYS A 1 69 ? 97.484 15.763 19.469 1.00 23.12 69 LYS A CA 1
ATOM 498 C C . LYS A 1 69 ? 98.505 14.797 18.898 1.00 22.65 69 LYS A C 1
ATOM 499 O O . LYS A 1 69 ? 99.473 14.441 19.558 1.00 20.12 69 LYS A O 1
ATOM 505 N N . ASN A 1 70 ? 98.274 14.357 17.674 1.00 22.00 70 ASN A N 1
ATOM 506 C CA . ASN A 1 70 ? 99.199 13.441 17.033 1.00 23.84 70 ASN A CA 1
ATOM 507 C C . ASN A 1 70 ? 99.017 13.516 15.528 1.00 24.44 70 ASN A C 1
ATOM 508 O O . ASN A 1 70 ? 98.294 14.375 15.026 1.00 23.56 70 ASN A O 1
ATOM 513 N N . GLU A 1 71 ? 99.670 12.616 14.807 1.00 26.06 71 GLU A N 1
ATOM 514 C CA . GLU A 1 71 ? 99.578 12.616 13.356 1.00 29.09 71 GLU A CA 1
ATOM 515 C C . GLU A 1 71 ? 98.146 12.449 12.866 1.00 26.87 71 GLU A C 1
ATOM 516 O O . GLU A 1 71 ? 97.753 13.069 11.881 1.00 25.33 71 GLU A O 1
ATOM 522 N N . ALA A 1 72 ? 97.355 11.637 13.562 1.00 25.06 72 ALA A N 1
ATOM 523 C CA . ALA A 1 72 ? 95.977 11.416 13.128 1.00 23.03 72 ALA A CA 1
ATOM 524 C C . ALA A 1 72 ? 95.084 12.649 13.291 1.00 22.15 72 ALA A C 1
ATOM 525 O O . ALA A 1 72 ? 94.091 12.797 12.583 1.00 20.44 72 ALA A O 1
ATOM 527 N N . SER A 1 73 ? 95.432 13.538 14.213 1.00 23.47 73 SER A N 1
ATOM 528 C CA . SER A 1 73 ? 94.632 14.744 14.441 1.00 23.62 73 SER A CA 1
ATOM 529 C C . SER A 1 73 ? 95.323 16.003 13.912 1.00 24.95 73 SER A C 1
ATOM 530 O O . SER A 1 73 ? 95.056 17.118 14.375 1.00 23.35 73 SER A O 1
ATOM 533 N N . LYS A 1 74 ? 96.208 15.822 12.940 1.00 26.80 74 LYS A N 1
ATOM 534 C CA . LYS A 1 74 ? 96.937 16.945 12.359 1.00 29.85 74 LYS A CA 1
ATOM 535 C C . LYS A 1 74 ? 96.003 17.991 11.738 1.00 30.08 74 LYS A C 1
ATOM 536 O O . LYS A 1 74 ? 96.312 19.186 11.736 1.00 28.35 74 LYS A O 1
ATOM 542 N N . GLU A 1 75 ? 94.856 17.549 11.227 1.00 30.40 75 GLU A N 1
ATOM 543 C CA . GLU A 1 75 ? 93.904 18.466 10.598 1.00 31.17 75 GLU A CA 1
ATOM 544 C C . GLU A 1 75 ? 92.854 19.050 11.544 1.00 29.68 75 GLU A C 1
ATOM 545 O O . GLU A 1 75 ? 92.015 19.842 11.125 1.00 30.23 75 GLU A O 1
ATOM 551 N N . ILE A 1 76 ? 92.894 18.661 12.812 1.00 28.17 76 ILE A N 1
ATOM 552 C CA . ILE A 1 76 ? 91.924 19.162 13.779 1.00 24.41 76 ILE A CA 1
ATOM 553 C C . ILE A 1 76 ? 91.987 20.687 13.867 1.00 25.98 76 ILE A C 1
ATOM 554 O O . ILE A 1 76 ? 93.062 21.285 13.808 1.00 27.59 76 ILE A O 1
ATOM 559 N N . TRP A 1 77 ? 90.823 21.312 13.992 1.00 25.45 77 TRP A N 1
ATOM 560 C CA . TRP A 1 77 ? 90.733 22.757 14.090 1.00 24.41 77 TRP A CA 1
ATOM 561 C C . TRP A 1 77 ? 91.055 23.157 15.529 1.00 24.28 77 TRP A C 1
ATOM 562 O O . TRP A 1 77 ? 90.177 23.575 16.290 1.00 23.41 77 TRP A O 1
ATOM 573 N N . TRP A 1 78 ? 92.325 23.011 15.891 1.00 24.90 78 TRP A N 1
ATOM 574 C CA . TRP A 1 78 ? 92.799 23.318 17.233 1.00 24.56 78 TRP A CA 1
ATOM 575 C C . TRP A 1 78 ? 92.433 24.715 17.712 1.00 25.52 78 TRP A C 1
ATOM 576 O O . TRP A 1 78 ? 92.274 25.643 16.918 1.00 26.79 78 TRP A O 1
ATOM 587 N N . THR A 1 79 ? 92.298 24.864 19.022 1.00 24.77 79 THR A N 1
ATOM 588 C CA . THR A 1 79 ? 91.964 26.150 19.604 1.00 25.59 79 THR A CA 1
ATOM 589 C C . THR A 1 79 ? 93.205 27.050 19.551 1.00 27.23 79 THR A C 1
ATOM 590 O O . THR A 1 79 ? 94.325 26.556 19.450 1.00 24.99 79 THR A O 1
ATOM 594 N N . SER A 1 80 ? 92.998 28.365 19.598 1.00 28.00 80 SER A N 1
ATOM 595 C CA . SER A 1 80 ? 94.103 29.323 19.562 1.00 29.69 80 SER A CA 1
ATOM 596 C C . SER A 1 80 ? 93.593 30.662 20.064 1.00 31.57 80 SER A C 1
ATOM 597 O O . SER A 1 80 ? 92.392 30.922 20.023 1.00 32.60 80 SER A O 1
ATOM 600 N N . ASP A 1 81 ? 94.498 31.505 20.550 1.00 33.48 81 ASP A N 1
ATOM 601 C CA . ASP A 1 81 ? 94.118 32.813 21.069 1.00 36.72 81 ASP A CA 1
ATOM 602 C C . ASP A 1 81 ? 93.295 33.599 20.064 1.00 35.99 81 ASP A C 1
ATOM 603 O O . ASP A 1 81 ? 92.392 34.340 20.441 1.00 35.22 81 ASP A O 1
ATOM 608 N N . GLU A 1 82 ? 93.611 33.436 18.785 1.00 35.80 82 GLU A N 1
ATOM 609 C CA . GLU A 1 82 ? 92.884 34.136 17.739 1.00 37.66 82 GLU A CA 1
ATOM 610 C C . GLU A 1 82 ? 91.457 33.621 17.576 1.00 36.50 82 GLU A C 1
ATOM 611 O O . GLU A 1 82 ? 90.528 34.408 17.401 1.00 37.27 82 GLU A O 1
ATOM 617 N N . PHE A 1 83 ? 91.282 32.303 17.636 1.00 33.61 83 PHE A N 1
ATOM 618 C CA . PHE A 1 83 ? 89.955 31.720 17.495 1.00 30.12 83 PHE A CA 1
ATOM 619 C C . PHE A 1 83 ? 89.800 30.568 18.479 1.00 28.49 83 PHE A C 1
ATOM 620 O O . PHE A 1 83 ? 90.234 29.445 18.235 1.00 27.01 83 PHE A O 1
ATOM 628 N N . LYS A 1 84 ? 89.194 30.882 19.613 1.00 26.70 84 LYS A N 1
ATOM 629 C CA . LYS A 1 84 ? 88.980 29.918 20.670 1.00 27.24 84 LYS A CA 1
ATOM 630 C C . LYS A 1 84 ? 87.843 28.953 20.355 1.00 26.52 84 LYS A C 1
ATOM 631 O O . LYS A 1 84 ? 86.804 29.347 19.825 1.00 24.99 84 LYS A O 1
ATOM 633 N N . ASN A 1 85 ? 88.053 27.679 20.656 1.00 25.21 85 ASN A N 1
ATOM 634 C CA . ASN A 1 85 ? 87.013 26.693 20.451 1.00 23.81 85 ASN A CA 1
ATOM 635 C C . ASN A 1 85 ? 87.214 25.592 21.482 1.00 24.21 85 ASN A C 1
ATOM 636 O O . ASN A 1 85 ? 88.061 25.729 22.360 1.00 23.35 85 ASN A O 1
ATOM 641 N N . ASP A 1 86 ? 86.446 24.512 21.392 1.00 23.72 86 ASP A N 1
ATOM 642 C CA . ASP A 1 86 ? 86.539 23.432 22.375 1.00 23.27 86 ASP A CA 1
ATOM 643 C C . ASP A 1 86 ? 87.592 22.360 22.089 1.00 23.13 86 ASP A C 1
ATOM 644 O O . ASP A 1 86 ? 87.853 21.486 22.922 1.00 24.37 86 ASP A O 1
ATOM 649 N N . ASN A 1 87 ? 88.225 22.457 20.925 1.00 23.75 87 ASN A N 1
ATOM 650 C CA . ASN A 1 87 ? 89.254 21.508 20.508 1.00 22.47 87 ASN A CA 1
ATOM 651 C C . ASN A 1 87 ? 90.577 21.787 21.228 1.00 23.65 87 ASN A C 1
ATOM 652 O O . ASN A 1 87 ? 91.475 22.453 20.697 1.00 20.78 87 ASN A O 1
ATOM 657 N N . LYS A 1 88 ? 90.690 21.286 22.454 1.00 22.77 88 LYS A N 1
ATOM 658 C CA . LYS A 1 88 ? 91.896 21.479 23.233 1.00 20.63 88 LYS A CA 1
ATOM 659 C C . LYS A 1 88 ? 92.771 20.236 23.093 1.00 20.26 88 LYS A C 1
ATOM 660 O O . LYS A 1 88 ? 92.287 19.107 23.116 1.00 22.01 88 LYS A O 1
ATOM 666 N N . PRO A 1 89 ? 94.081 20.441 22.922 1.00 20.30 89 PRO A N 1
ATOM 667 C CA . PRO A 1 89 ? 95.033 19.342 22.762 1.00 21.66 89 PRO A CA 1
ATOM 668 C C . PRO A 1 89 ? 95.546 18.696 24.043 1.00 22.68 89 PRO A C 1
ATOM 669 O O . PRO A 1 89 ? 95.677 19.348 25.078 1.00 21.95 89 PRO A O 1
ATOM 673 N N . VAL A 1 90 ? 95.816 17.400 23.970 1.00 21.38 90 VAL A N 1
ATOM 674 C CA . VAL A 1 90 ? 96.392 16.680 25.091 1.00 21.25 90 VAL A CA 1
ATOM 675 C C . VAL A 1 90 ? 97.478 15.808 24.489 1.00 23.06 90 VAL A C 1
ATOM 676 O O . VAL A 1 90 ? 97.471 15.528 23.279 1.00 23.04 90 VAL A O 1
ATOM 680 N N . THR A 1 91 ? 98.401 15.366 25.333 1.00 22.50 91 THR A N 1
ATOM 681 C CA . THR A 1 91 ? 99.514 14.549 24.873 1.00 21.32 91 THR A CA 1
ATOM 682 C C . THR A 1 91 ? 99.201 13.069 24.890 1.00 21.77 91 THR A C 1
ATOM 683 O O . THR A 1 91 ? 98.255 12.627 25.546 1.00 21.73 91 THR A O 1
ATOM 687 N N . GLU A 1 92 ? 100.002 12.307 24.155 1.00 22.96 92 GLU A N 1
ATOM 688 C CA . GLU A 1 92 ? 99.855 10.863 24.116 1.00 23.70 92 GLU A CA 1
ATOM 689 C C . GLU A 1 92 ? 100.067 10.348 25.537 1.00 23.41 92 GLU A C 1
ATOM 690 O O . GLU A 1 92 ? 99.409 9.404 25.967 1.00 23.30 92 GLU A O 1
ATOM 696 N N . GLU A 1 93 ? 100.993 10.983 26.255 1.00 21.47 93 GLU A N 1
ATOM 697 C CA . GLU A 1 93 ? 101.321 10.593 27.626 1.00 21.48 93 GLU A CA 1
ATOM 698 C C . GLU A 1 93 ? 100.133 10.734 28.565 1.00 21.14 93 GLU A C 1
ATOM 699 O O . GLU A 1 93 ? 99.939 9.926 29.466 1.00 21.19 93 GLU A O 1
ATOM 705 N N . ALA A 1 94 ? 99.340 11.771 28.347 1.00 19.92 94 ALA A N 1
ATOM 706 C CA . ALA A 1 94 ? 98.162 12.002 29.158 1.00 19.23 94 ALA A CA 1
ATOM 707 C C . ALA A 1 94 ? 97.119 10.977 28.736 1.00 18.82 94 ALA A C 1
ATOM 708 O O . ALA A 1 94 ? 96.408 10.420 29.572 1.00 18.19 94 ALA A O 1
ATOM 710 N N . TRP A 1 95 ? 97.046 10.713 27.435 1.00 19.41 95 TRP A N 1
ATOM 711 C CA . TRP A 1 95 ? 96.077 9.751 26.915 1.00 20.52 95 TRP A CA 1
ATOM 712 C C . TRP A 1 95 ? 96.254 8.337 27.467 1.00 21.57 95 TRP A C 1
ATOM 713 O O . TRP A 1 95 ? 95.280 7.710 27.870 1.00 22.43 95 TRP A O 1
ATOM 724 N N . ALA A 1 96 ? 97.486 7.833 27.471 1.00 22.74 96 ALA A N 1
ATOM 725 C CA . ALA A 1 96 ? 97.748 6.487 27.972 1.00 23.26 96 ALA A CA 1
ATOM 726 C C . ALA A 1 96 ? 97.251 6.340 29.406 1.00 24.01 96 ALA A C 1
ATOM 727 O O . ALA A 1 96 ? 96.725 5.292 29.785 1.00 23.85 96 ALA A O 1
ATOM 729 N N . GLN A 1 97 ? 97.419 7.394 30.200 1.00 23.95 97 GLN A N 1
ATOM 730 C CA . GLN A 1 97 ? 96.978 7.371 31.591 1.00 22.38 97 GLN A CA 1
ATOM 731 C C . GLN A 1 97 ? 95.451 7.454 31.715 1.00 23.98 97 GLN A C 1
ATOM 732 O O . GLN A 1 97 ? 94.861 6.804 32.579 1.00 22.85 97 GLN A O 1
ATOM 738 N N . LEU A 1 98 ? 94.821 8.246 30.850 1.00 22.56 98 LEU A N 1
ATOM 739 C CA . LEU A 1 98 ? 93.370 8.390 30.879 1.00 22.17 98 LEU A CA 1
ATOM 740 C C . LEU A 1 98 ? 92.710 7.098 30.420 1.00 22.12 98 LEU A C 1
ATOM 741 O O . LEU A 1 98 ? 91.734 6.629 31.017 1.00 22.84 98 LEU A O 1
ATOM 746 N N . LYS A 1 99 ? 93.260 6.531 29.354 1.00 22.83 99 LYS A N 1
ATOM 747 C CA . LYS A 1 99 ? 92.766 5.288 28.792 1.00 22.95 99 LYS A CA 1
ATOM 748 C C . LYS A 1 99 ? 92.910 4.181 29.839 1.00 24.50 99 LYS A C 1
ATOM 749 O O . LYS A 1 99 ? 91.999 3.384 30.046 1.00 26.19 99 LYS A O 1
ATOM 755 N N . ALA A 1 100 ? 94.064 4.134 30.495 1.00 23.38 100 ALA A N 1
ATOM 756 C CA . ALA A 1 100 ? 94.314 3.130 31.525 1.00 25.47 100 ALA A CA 1
ATOM 757 C C . ALA A 1 100 ? 93.310 3.312 32.663 1.00 25.59 100 ALA A C 1
ATOM 758 O O . ALA A 1 100 ? 92.842 2.337 33.248 1.00 26.64 100 ALA A O 1
ATOM 760 N N . LEU A 1 101 ? 92.970 4.563 32.958 1.00 25.67 101 LEU A N 1
ATOM 761 C CA . LEU A 1 101 ? 92.015 4.868 34.020 1.00 27.28 101 LEU A CA 1
ATOM 762 C C . LEU A 1 101 ? 90.648 4.269 33.668 1.00 26.53 101 LEU A C 1
ATOM 763 O O . LEU A 1 101 ? 90.008 3.616 34.494 1.00 25.47 101 LEU A O 1
ATOM 768 N N . ALA A 1 102 ? 90.209 4.508 32.435 1.00 24.25 102 ALA A N 1
ATOM 769 C CA . ALA A 1 102 ? 88.921 3.995 31.970 1.00 23.90 102 ALA A CA 1
ATOM 770 C C . ALA A 1 102 ? 88.967 2.468 31.924 1.00 23.45 102 ALA A C 1
ATOM 771 O O . ALA A 1 102 ? 88.040 1.796 32.358 1.00 21.66 102 ALA A O 1
ATOM 773 N N . GLY A 1 103 ? 90.069 1.928 31.412 1.00 25.73 103 GLY A N 1
ATOM 774 C CA . GLY A 1 103 ? 90.220 0.483 31.342 1.00 25.56 103 GLY A CA 1
ATOM 775 C C . GLY A 1 103 ? 90.096 -0.173 32.708 1.00 26.58 103 GLY A C 1
ATOM 776 O O . GLY A 1 103 ? 89.328 -1.123 32.869 1.00 28.22 103 GLY A O 1
ATOM 777 N N . LYS A 1 104 ? 90.835 0.327 33.698 1.00 26.50 104 LYS A N 1
ATOM 778 C CA . LYS A 1 104 ? 90.768 -0.249 35.041 1.00 25.90 104 LYS A CA 1
ATOM 779 C C . LYS A 1 104 ? 89.350 -0.178 35.613 1.00 26.36 104 LYS A C 1
ATOM 780 O O . LYS A 1 104 ? 88.878 -1.132 36.238 1.00 25.88 104 LYS A O 1
ATOM 782 N N . GLU A 1 105 ? 88.672 0.948 35.383 1.00 25.39 105 GLU A N 1
ATOM 783 C CA . GLU A 1 105 ? 87.312 1.139 35.891 1.00 25.41 105 GLU A CA 1
ATOM 784 C C . GLU A 1 105 ? 86.326 0.113 35.366 1.00 25.31 105 GLU A C 1
ATOM 785 O O . GLU A 1 105 ? 85.475 -0.376 36.108 1.00 25.15 105 GLU A O 1
ATOM 791 N N . LEU A 1 106 ? 86.441 -0.214 34.085 1.00 24.54 106 LEU A N 1
ATOM 792 C CA . LEU A 1 106 ? 85.527 -1.168 33.486 1.00 24.92 106 LEU A CA 1
ATOM 793 C C . LEU A 1 106 ? 85.997 -2.627 33.580 1.00 24.40 106 LEU A C 1
ATOM 794 O O . LEU A 1 106 ? 85.298 -3.531 33.130 1.00 23.93 106 LEU A O 1
ATOM 799 N N . SER A 1 107 ? 87.162 -2.864 34.180 1.00 24.52 107 SER A N 1
ATOM 800 C CA . SER A 1 107 ? 87.664 -4.233 34.322 1.00 25.35 107 SER A CA 1
ATOM 801 C C . SER A 1 107 ? 87.072 -4.990 35.511 1.00 27.41 107 SER A C 1
ATOM 802 O O . SER A 1 107 ? 86.571 -4.392 36.465 1.00 27.70 107 SER A O 1
ATOM 805 N N . ASN A 1 108 ? 87.127 -6.316 35.426 1.00 28.17 108 ASN A N 1
ATOM 806 C CA . ASN A 1 108 ? 86.632 -7.199 36.478 1.00 29.14 108 ASN A CA 1
ATOM 807 C C . ASN A 1 108 ? 85.179 -6.945 36.910 1.00 30.01 108 ASN A C 1
ATOM 808 O O . ASN A 1 108 ? 84.904 -6.782 38.098 1.00 30.72 108 ASN A O 1
ATOM 813 N N . LYS A 1 109 ? 84.239 -6.915 35.973 1.00 30.89 109 LYS A N 1
ATOM 814 C CA . LYS A 1 109 ? 82.839 -6.685 36.348 1.00 31.23 109 LYS A CA 1
ATOM 815 C C . LYS A 1 109 ? 81.919 -6.900 35.162 1.00 29.58 109 LYS A C 1
ATOM 816 O O . LYS A 1 109 ? 82.383 -7.029 34.041 1.00 28.20 109 LYS A O 1
ATOM 822 N N . PRO A 1 110 ? 80.596 -6.965 35.408 1.00 29.59 110 PRO A N 1
ATOM 823 C CA . PRO A 1 110 ? 79.616 -7.165 34.337 1.00 29.48 110 PRO A CA 1
ATOM 824 C C . PRO A 1 110 ? 79.631 -5.962 33.407 1.00 28.32 110 PRO A C 1
ATOM 825 O O . PRO A 1 110 ? 79.620 -4.817 33.866 1.00 28.50 110 PRO A O 1
ATOM 829 N N . LEU A 1 111 ? 79.665 -6.215 32.103 1.00 26.25 111 LEU A N 1
ATOM 830 C CA . LEU A 1 111 ? 79.710 -5.120 31.150 1.00 25.32 111 LEU A CA 1
ATOM 831 C C . LEU A 1 111 ? 78.688 -5.235 30.046 1.00 26.05 111 LEU A C 1
ATOM 832 O O . LEU A 1 111 ? 78.191 -6.321 29.740 1.00 27.63 111 LEU A O 1
ATOM 837 N N . TYR A 1 112 ? 78.387 -4.091 29.445 1.00 26.38 112 TYR A N 1
ATOM 838 C CA . TYR A 1 112 ? 77.477 -4.014 28.316 1.00 26.29 112 TYR A CA 1
ATOM 839 C C . TYR A 1 112 ? 78.330 -3.550 27.137 1.00 24.99 112 TYR A C 1
ATOM 840 O O . TYR A 1 112 ? 79.152 -2.637 27.279 1.00 23.98 112 TYR A O 1
ATOM 849 N N . VAL A 1 113 ? 78.153 -4.204 25.994 1.00 22.94 113 VAL A N 1
ATOM 850 C CA . VAL A 1 113 ? 78.876 -3.864 24.775 1.00 22.67 113 VAL A CA 1
ATOM 851 C C . VAL A 1 113 ? 77.815 -3.682 23.702 1.00 22.83 113 VAL A C 1
ATOM 852 O O . VAL A 1 113 ? 77.075 -4.614 23.388 1.00 23.85 113 VAL A O 1
ATOM 856 N N . VAL A 1 114 ? 77.732 -2.481 23.146 1.00 21.55 114 VAL A N 1
ATOM 857 C CA . VAL A 1 114 ? 76.739 -2.204 22.123 1.00 20.87 114 VAL A CA 1
ATOM 858 C C . VAL A 1 114 ? 77.366 -1.776 20.802 1.00 21.30 114 VAL A C 1
ATOM 859 O O . VAL A 1 114 ? 78.109 -0.785 20.732 1.00 21.63 114 VAL A O 1
ATOM 863 N N . ASP A 1 115 ? 77.068 -2.543 19.758 1.00 22.21 115 ASP A N 1
ATOM 864 C CA . ASP A 1 115 ? 77.567 -2.274 18.420 1.00 21.50 115 ASP A CA 1
ATOM 865 C C . ASP A 1 115 ? 76.457 -1.609 17.639 1.00 20.50 115 ASP A C 1
ATOM 866 O O . ASP A 1 115 ? 75.372 -2.166 17.470 1.00 20.48 115 ASP A O 1
ATOM 871 N N . LEU A 1 116 ? 76.741 -0.402 17.169 1.00 20.81 116 LEU A N 1
ATOM 872 C CA . LEU A 1 116 ? 75.763 0.404 16.466 1.00 21.01 116 LEU A CA 1
ATOM 873 C C . LEU A 1 116 ? 76.335 1.126 15.259 1.00 21.56 116 LEU A C 1
ATOM 874 O O . LEU A 1 116 ? 77.530 1.073 14.996 1.00 21.83 116 LEU A O 1
ATOM 879 N N . PHE A 1 117 ? 75.464 1.808 14.526 1.00 22.47 117 PHE A N 1
ATOM 880 C CA . PHE A 1 117 ? 75.897 2.573 13.368 1.00 23.25 117 PHE A CA 1
ATOM 881 C C . PHE A 1 117 ? 75.590 4.047 13.602 1.00 22.78 117 PHE A C 1
ATOM 882 O O . PHE A 1 117 ? 74.548 4.384 14.178 1.00 23.57 117 PHE A O 1
ATOM 890 N N . CYS A 1 118 ? 76.514 4.911 13.190 1.00 20.70 118 CYS A N 1
ATOM 891 C CA . CYS A 1 118 ? 76.338 6.352 13.283 1.00 20.91 118 CYS A CA 1
ATOM 892 C C . CYS A 1 118 ? 76.360 6.796 11.809 1.00 20.61 118 CYS A C 1
ATOM 893 O O . CYS A 1 118 ? 77.405 6.752 11.148 1.00 18.94 118 CYS A O 1
ATOM 896 N N . GLY A 1 119 ? 75.197 7.197 11.301 1.00 20.00 119 GLY A N 1
ATOM 897 C CA . GLY A 1 119 ? 75.083 7.602 9.907 1.00 20.40 119 GLY A CA 1
ATOM 898 C C . GLY A 1 119 ? 74.168 6.631 9.172 1.00 21.28 119 GLY A C 1
ATOM 899 O O . GLY A 1 119 ? 74.426 5.428 9.176 1.00 20.88 119 GLY A O 1
ATOM 900 N N . ALA A 1 120 ? 73.110 7.144 8.542 1.00 21.63 120 ALA A N 1
ATOM 901 C CA . ALA A 1 120 ? 72.144 6.297 7.840 1.00 21.88 120 ALA A CA 1
ATOM 902 C C . ALA A 1 120 ? 72.640 5.656 6.535 1.00 24.49 120 ALA A C 1
ATOM 903 O O . ALA A 1 120 ? 72.038 4.696 6.047 1.00 22.43 120 ALA A O 1
ATOM 905 N N . ASN A 1 121 ? 73.728 6.193 5.983 1.00 25.03 121 ASN A N 1
ATOM 906 C CA . ASN A 1 121 ? 74.319 5.681 4.744 1.00 27.29 121 ASN A CA 1
ATOM 907 C C . ASN A 1 121 ? 75.516 4.769 5.013 1.00 29.08 121 ASN A C 1
ATOM 908 O O . ASN A 1 121 ? 76.434 5.131 5.746 1.00 29.13 121 ASN A O 1
ATOM 913 N N . GLU A 1 122 ? 75.508 3.590 4.406 1.00 30.01 122 GLU A N 1
ATOM 914 C CA . GLU A 1 122 ? 76.583 2.633 4.607 1.00 32.92 122 GLU A CA 1
ATOM 915 C C . GLU A 1 122 ? 77.947 3.107 4.114 1.00 31.53 122 GLU A C 1
ATOM 916 O O . GLU A 1 122 ? 78.973 2.802 4.714 1.00 32.29 122 GLU A O 1
ATOM 922 N N . ASN A 1 123 ? 77.950 3.862 3.024 1.00 30.86 123 ASN A N 1
ATOM 923 C CA . ASN A 1 123 ? 79.193 4.344 2.442 1.00 29.92 123 ASN A CA 1
ATOM 924 C C . ASN A 1 123 ? 79.979 5.371 3.262 1.00 29.77 123 ASN A C 1
ATOM 925 O O . ASN A 1 123 ? 81.148 5.603 2.978 1.00 30.83 123 ASN A O 1
ATOM 930 N N . THR A 1 124 ? 79.354 5.987 4.264 1.00 28.72 124 THR A N 1
ATOM 931 C CA . THR A 1 124 ? 80.049 6.982 5.077 1.00 27.21 124 THR A CA 1
ATOM 932 C C . THR A 1 124 ? 79.854 6.805 6.591 1.00 27.80 124 THR A C 1
ATOM 933 O O . THR A 1 124 ? 80.434 7.544 7.384 1.00 27.24 124 THR A O 1
ATOM 937 N N . ARG A 1 125 ? 79.043 5.832 6.991 1.00 25.15 125 ARG A N 1
ATOM 938 C CA . ARG A 1 125 ? 78.778 5.614 8.412 1.00 26.60 125 ARG A CA 1
ATOM 939 C C . ARG A 1 125 ? 79.979 5.095 9.213 1.00 26.68 125 ARG A C 1
ATOM 940 O O . ARG A 1 125 ? 80.957 4.592 8.654 1.00 23.82 125 ARG A O 1
ATOM 948 N N . LEU A 1 126 ? 79.891 5.224 10.531 1.00 25.30 126 LEU A N 1
ATOM 949 C CA . LEU A 1 126 ? 80.932 4.733 11.417 1.00 23.58 126 LEU A CA 1
ATOM 950 C C . LEU A 1 126 ? 80.318 3.637 12.270 1.00 23.06 126 LEU A C 1
ATOM 951 O O . LEU A 1 126 ? 79.170 3.745 12.707 1.00 22.99 126 LEU A O 1
ATOM 956 N N . LYS A 1 127 ? 81.069 2.565 12.475 1.00 23.21 127 LYS A N 1
ATOM 957 C CA . LYS A 1 127 ? 80.595 1.471 13.300 1.00 23.39 127 LYS A CA 1
ATOM 958 C C . LYS A 1 127 ? 81.166 1.794 14.668 1.00 21.82 127 LYS A C 1
ATOM 959 O O . LYS A 1 127 ? 82.370 1.932 14.832 1.00 21.90 127 LYS A O 1
ATOM 965 N N . ILE A 1 128 ? 80.280 1.952 15.637 1.00 21.54 128 ILE A N 1
ATOM 966 C CA . ILE A 1 128 ? 80.695 2.304 16.973 1.00 20.99 128 ILE A CA 1
ATOM 967 C C . ILE A 1 128 ? 80.454 1.150 17.935 1.00 21.97 128 ILE A C 1
ATOM 968 O O . ILE A 1 128 ? 79.413 0.489 17.881 1.00 24.27 128 ILE A O 1
ATOM 973 N N . ARG A 1 129 ? 81.430 0.895 18.796 1.00 21.26 129 ARG A N 1
ATOM 974 C CA . ARG A 1 129 ? 81.287 -0.124 19.819 1.00 21.21 129 ARG A CA 1
ATOM 975 C C . ARG A 1 129 ? 81.328 0.640 21.132 1.00 21.53 129 ARG A C 1
ATOM 976 O O . ARG A 1 129 ? 82.305 1.329 21.425 1.00 22.28 129 ARG A O 1
ATOM 984 N N . PHE A 1 130 ? 80.246 0.551 21.896 1.00 21.44 130 PHE A N 1
ATOM 985 C CA . PHE A 1 130 ? 80.158 1.225 23.181 1.00 21.67 130 PHE A CA 1
ATOM 986 C C . PHE A 1 130 ? 80.408 0.183 24.254 1.00 22.73 130 PHE A C 1
ATOM 987 O O . PHE A 1 130 ? 79.961 -0.959 24.131 1.00 22.54 130 PHE A O 1
ATOM 995 N N . VAL A 1 131 ? 81.133 0.573 25.298 1.00 21.33 131 VAL A N 1
ATOM 996 C CA . VAL A 1 131 ? 81.402 -0.317 26.424 1.00 20.17 131 VAL A CA 1
ATOM 997 C C . VAL A 1 131 ? 81.068 0.505 27.669 1.00 21.78 131 VAL A C 1
ATOM 998 O O . VAL A 1 131 ? 81.540 1.640 27.812 1.00 21.73 131 VAL A O 1
ATOM 1002 N N . MET A 1 132 ? 80.244 -0.054 28.554 1.00 21.78 132 MET A N 1
ATOM 1003 C CA . MET A 1 132 ? 79.842 0.622 29.791 1.00 20.84 132 MET A CA 1
ATOM 1004 C C . MET A 1 132 ? 79.427 -0.423 30.825 1.00 21.62 132 MET A C 1
ATOM 1005 O O . MET A 1 132 ? 79.164 -1.572 30.470 1.00 21.61 132 MET A O 1
ATOM 1010 N N . GLU A 1 133 ? 79.386 -0.039 32.097 1.00 20.88 133 GLU A N 1
ATOM 1011 C CA . GLU A 1 133 ? 78.983 -0.969 33.148 1.00 22.16 133 GLU A CA 1
ATOM 1012 C C . GLU A 1 133 ? 77.579 -0.640 33.658 1.00 21.90 133 GLU A C 1
ATOM 1013 O O . GLU A 1 133 ? 77.036 -1.352 34.501 1.00 23.11 133 GLU A O 1
ATOM 1019 N N . VAL A 1 134 ? 76.991 0.440 33.146 1.00 22.66 134 VAL A N 1
ATOM 1020 C CA . VAL A 1 134 ? 75.657 0.851 33.580 1.00 20.91 134 VAL A CA 1
ATOM 1021 C C . VAL A 1 134 ? 74.605 0.570 32.519 1.00 21.95 134 VAL A C 1
ATOM 1022 O O . VAL A 1 134 ? 74.711 1.023 31.374 1.00 20.05 134 VAL A O 1
ATOM 1026 N N . ALA A 1 135 ? 73.574 -0.167 32.914 1.00 21.25 135 ALA A N 1
ATOM 1027 C CA . ALA A 1 135 ? 72.509 -0.531 31.993 1.00 22.50 135 ALA A CA 1
ATOM 1028 C C . ALA A 1 135 ? 71.835 0.633 31.249 1.00 22.79 135 ALA A C 1
ATOM 1029 O O . ALA A 1 135 ? 71.739 0.590 30.023 1.00 22.31 135 ALA A O 1
ATOM 1031 N N . TRP A 1 136 ? 71.383 1.681 31.939 1.00 23.18 136 TRP A N 1
ATOM 1032 C CA . TRP A 1 136 ? 70.724 2.756 31.183 1.00 22.48 136 TRP A CA 1
ATOM 1033 C C . TRP A 1 136 ? 71.645 3.452 30.181 1.00 21.79 136 TRP A C 1
ATOM 1034 O O . TRP A 1 136 ? 71.184 4.000 29.165 1.00 22.26 136 TRP A O 1
ATOM 1045 N N . GLN A 1 137 ? 72.947 3.417 30.430 1.00 20.55 137 GLN A N 1
ATOM 1046 C CA . GLN A 1 137 ? 73.873 4.014 29.486 1.00 21.94 137 GLN A CA 1
ATOM 1047 C C . GLN A 1 137 ? 73.796 3.197 28.188 1.00 21.96 137 GLN A C 1
ATOM 1048 O O . GLN A 1 137 ? 73.723 3.767 27.106 1.00 21.96 137 GLN A O 1
ATOM 1054 N N . ALA A 1 138 ? 73.776 1.869 28.290 1.00 23.17 138 ALA A N 1
ATOM 1055 C CA . ALA A 1 138 ? 73.674 1.024 27.098 1.00 23.68 138 ALA A CA 1
ATOM 1056 C C . ALA A 1 138 ? 72.319 1.258 26.426 1.00 24.14 138 ALA A C 1
ATOM 1057 O O . ALA A 1 138 ? 72.191 1.165 25.200 1.00 24.60 138 ALA A O 1
ATOM 1059 N N . HIS A 1 139 ? 71.312 1.571 27.231 1.00 23.51 139 HIS A N 1
ATOM 1060 C CA . HIS A 1 139 ? 69.966 1.838 26.725 1.00 21.77 139 HIS A CA 1
ATOM 1061 C C . HIS A 1 139 ? 70.022 3.160 25.948 1.00 20.84 139 HIS A C 1
ATOM 1062 O O . HIS A 1 139 ? 69.480 3.280 24.848 1.00 21.03 139 HIS A O 1
ATOM 1069 N N . PHE A 1 140 ? 70.711 4.151 26.504 1.00 18.82 140 PHE A N 1
ATOM 1070 C CA . PHE A 1 140 ? 70.809 5.435 25.823 1.00 17.58 140 PHE A CA 1
ATOM 1071 C C . PHE A 1 140 ? 71.366 5.303 24.409 1.00 16.71 140 PHE A C 1
ATOM 1072 O O . PHE A 1 140 ? 70.777 5.830 23.471 1.00 16.49 140 PHE A O 1
ATOM 1080 N N . VAL A 1 141 ? 72.480 4.595 24.237 1.00 18.01 141 VAL A N 1
ATOM 1081 C CA . VAL A 1 141 ? 73.048 4.474 22.892 1.00 18.73 141 VAL A CA 1
ATOM 1082 C C . VAL A 1 141 ? 72.207 3.611 21.958 1.00 19.54 141 VAL A C 1
ATOM 1083 O O . VAL A 1 141 ? 72.206 3.826 20.748 1.00 21.24 141 VAL A O 1
ATOM 1087 N N . THR A 1 142 ? 71.474 2.658 22.528 1.00 20.59 142 THR A N 1
ATOM 1088 C CA . THR A 1 142 ? 70.610 1.774 21.750 1.00 22.21 142 THR A CA 1
ATOM 1089 C C . THR A 1 142 ? 69.475 2.584 21.122 1.00 22.35 142 THR A C 1
ATOM 1090 O O . THR A 1 142 ? 69.002 2.277 20.027 1.00 21.66 142 THR A O 1
ATOM 1094 N N . ASN A 1 143 ? 69.052 3.625 21.835 1.00 22.03 143 ASN A N 1
ATOM 1095 C CA . ASN A 1 143 ? 67.986 4.509 21.363 1.00 21.39 143 ASN A CA 1
ATOM 1096 C C . ASN A 1 143 ? 68.514 5.540 20.380 1.00 20.81 143 ASN A C 1
ATOM 1097 O O . ASN A 1 143 ? 67.895 5.800 19.356 1.00 19.89 143 ASN A O 1
ATOM 1102 N N . MET A 1 144 ? 69.658 6.144 20.694 1.00 21.34 144 MET A N 1
ATOM 1103 C CA . MET A 1 144 ? 70.161 7.216 19.839 1.00 20.91 144 MET A CA 1
ATOM 1104 C C . MET A 1 144 ? 70.908 6.819 18.575 1.00 21.68 144 MET A C 1
ATOM 1105 O O . MET A 1 144 ? 71.008 7.615 17.650 1.00 22.36 144 MET A O 1
ATOM 1110 N N . PHE A 1 145 ? 71.441 5.607 18.518 1.00 22.54 145 PHE A N 1
ATOM 1111 C CA . PHE A 1 145 ? 72.176 5.219 17.329 1.00 23.68 145 PHE A CA 1
ATOM 1112 C C . PHE A 1 145 ? 71.351 4.272 16.475 1.00 24.29 145 PHE A C 1
ATOM 1113 O O . PHE A 1 145 ? 70.304 3.791 16.907 1.00 24.74 145 PHE A O 1
ATOM 1121 N N . ILE A 1 146 ? 71.801 4.046 15.248 1.00 25.44 146 ILE A N 1
ATOM 1122 C CA . ILE A 1 146 ? 71.093 3.154 14.340 1.00 25.48 146 ILE A CA 1
ATOM 1123 C C . ILE A 1 146 ? 71.399 1.721 14.746 1.00 26.01 146 ILE A C 1
ATOM 1124 O O . ILE A 1 146 ? 72.566 1.329 14.864 1.00 25.25 146 ILE A O 1
ATOM 1129 N N . ARG A 1 147 ? 70.343 0.947 14.971 1.00 26.45 147 ARG A N 1
ATOM 1130 C CA . ARG A 1 147 ? 70.480 -0.433 15.411 1.00 27.61 147 ARG A CA 1
ATOM 1131 C C . ARG A 1 147 ? 70.666 -1.438 14.273 1.00 29.85 147 ARG A C 1
ATOM 1132 O O . ARG A 1 147 ? 69.799 -1.601 13.414 1.00 30.54 147 ARG A O 1
ATOM 1140 N N . PRO A 1 148 ? 71.811 -2.133 14.260 1.00 31.72 148 PRO A N 1
ATOM 1141 C CA . PRO A 1 148 ? 72.082 -3.119 13.214 1.00 32.99 148 PRO A CA 1
ATOM 1142 C C . PRO A 1 148 ? 71.263 -4.384 13.413 1.00 33.42 148 PRO A C 1
ATOM 1143 O O . PRO A 1 148 ? 70.892 -4.729 14.537 1.00 32.64 148 PRO A O 1
ATOM 1147 N N . THR A 1 149 ? 70.987 -5.067 12.306 1.00 34.86 149 THR A N 1
ATOM 1148 C CA . THR A 1 149 ? 70.234 -6.315 12.335 1.00 36.57 149 THR A CA 1
ATOM 1149 C C . THR A 1 149 ? 71.136 -7.378 12.950 1.00 37.51 149 THR A C 1
ATOM 1150 O O . THR A 1 149 ? 72.344 -7.175 13.092 1.00 35.63 149 THR A O 1
ATOM 1154 N N . GLU A 1 150 ? 70.553 -8.510 13.313 1.00 40.01 150 GLU A N 1
ATOM 1155 C CA . GLU A 1 150 ? 71.320 -9.591 13.906 1.00 42.73 150 GLU A CA 1
ATOM 1156 C C . GLU A 1 150 ? 72.370 -10.115 12.928 1.00 43.07 150 GLU A C 1
ATOM 1157 O O . GLU A 1 150 ? 73.417 -10.607 13.343 1.00 42.59 150 GLU A O 1
ATOM 1163 N N . GLU A 1 151 ? 72.104 -10.004 11.630 1.00 43.32 151 GLU A N 1
ATOM 1164 C CA . GLU A 1 151 ? 73.065 -10.486 10.643 1.00 44.50 151 GLU A CA 1
ATOM 1165 C C . GLU A 1 151 ? 74.283 -9.576 10.594 1.00 42.82 151 GLU A C 1
ATOM 1166 O O . GLU A 1 151 ? 75.419 -10.042 10.539 1.00 42.38 151 GLU A O 1
ATOM 1172 N N . GLU A 1 152 ? 74.026 -8.272 10.609 1.00 41.75 152 GLU A N 1
ATOM 1173 C CA . GLU A 1 152 ? 75.082 -7.267 10.551 1.00 40.25 152 GLU A CA 1
ATOM 1174 C C . GLU A 1 152 ? 75.962 -7.278 11.800 1.00 39.72 152 GLU A C 1
ATOM 1175 O O . GLU A 1 152 ? 77.113 -6.837 11.763 1.00 39.81 152 GLU A O 1
ATOM 1181 N N . LEU A 1 153 ? 75.417 -7.779 12.904 1.00 39.50 153 LEU A N 1
ATOM 1182 C CA . LEU A 1 153 ? 76.160 -7.856 14.156 1.00 39.87 153 LEU A CA 1
ATOM 1183 C C . LEU A 1 153 ? 77.209 -8.957 14.116 1.00 40.61 153 LEU A C 1
ATOM 1184 O O . LEU A 1 153 ? 78.192 -8.919 14.854 1.00 40.03 153 LEU A O 1
ATOM 1189 N N . LYS A 1 154 ? 76.992 -9.944 13.255 1.00 41.27 154 LYS A N 1
ATOM 1190 C CA . LYS A 1 154 ? 77.935 -11.045 13.121 1.00 41.45 154 LYS A CA 1
ATOM 1191 C C . LYS A 1 154 ? 79.223 -10.532 12.486 1.00 41.35 154 LYS A C 1
ATOM 1192 O O . LYS A 1 154 ? 79.201 -9.981 11.387 1.00 42.02 154 LYS A O 1
ATOM 1194 N N . GLY A 1 155 ? 80.340 -10.704 13.188 1.00 42.02 155 GLY A N 1
ATOM 1195 C CA . GLY A 1 155 ? 81.623 -10.251 12.669 1.00 41.39 155 GLY A CA 1
ATOM 1196 C C . GLY A 1 155 ? 81.750 -8.737 12.640 1.00 40.37 155 GLY A C 1
ATOM 1197 O O . GLY A 1 155 ? 82.538 -8.177 11.872 1.00 39.86 155 GLY A O 1
ATOM 1198 N N . PHE A 1 156 ? 80.965 -8.075 13.483 1.00 38.26 156 PHE A N 1
ATOM 1199 C CA . PHE A 1 156 ? 80.968 -6.620 13.565 1.00 34.86 156 PHE A CA 1
ATOM 1200 C C . PHE A 1 156 ? 82.345 -6.123 13.991 1.00 32.39 156 PHE A C 1
ATOM 1201 O O . PHE A 1 156 ? 82.875 -6.531 15.025 1.00 32.35 156 PHE A O 1
ATOM 1209 N N . GLU A 1 157 ? 82.931 -5.260 13.171 1.00 30.96 157 GLU A N 1
ATOM 1210 C CA . GLU A 1 157 ? 84.242 -4.695 13.470 1.00 30.00 157 GLU A CA 1
ATOM 1211 C C . GLU A 1 157 ? 84.107 -3.181 13.571 1.00 28.99 157 GLU A C 1
ATOM 1212 O O . GLU A 1 157 ? 83.894 -2.496 12.575 1.00 29.02 157 GLU A O 1
ATOM 1214 N N . PRO A 1 158 ? 84.230 -2.644 14.788 1.00 27.57 158 PRO A N 1
ATOM 1215 C CA . PRO A 1 158 ? 84.127 -1.209 15.064 1.00 27.68 158 PRO A CA 1
ATOM 1216 C C . PRO A 1 158 ? 85.134 -0.342 14.311 1.00 26.36 158 PRO A C 1
ATOM 1217 O O . PRO A 1 158 ? 86.216 -0.799 13.960 1.00 27.17 158 PRO A O 1
ATOM 1221 N N . ASP A 1 159 ? 84.759 0.911 14.069 1.00 24.88 159 ASP A N 1
ATOM 1222 C CA . ASP A 1 159 ? 85.631 1.891 13.424 1.00 25.24 159 ASP A CA 1
ATOM 1223 C C . ASP A 1 159 ? 86.030 2.833 14.550 1.00 26.12 159 ASP A C 1
ATOM 1224 O O . ASP A 1 159 ? 87.065 3.496 14.492 1.00 28.10 159 ASP A O 1
ATOM 1229 N N . PHE A 1 160 ? 85.181 2.901 15.571 1.00 23.99 160 PHE A N 1
ATOM 1230 C CA . PHE A 1 160 ? 85.434 3.764 16.710 1.00 22.96 160 PHE A CA 1
ATOM 1231 C C . PHE A 1 160 ? 84.918 3.105 17.981 1.00 21.93 160 PHE A C 1
ATOM 1232 O O . PHE A 1 160 ? 83.838 2.515 18.001 1.00 21.58 160 PHE A O 1
ATOM 1240 N N . VAL A 1 161 ? 85.709 3.193 19.039 1.00 20.50 161 VAL A N 1
ATOM 1241 C CA . VAL A 1 161 ? 85.319 2.619 20.318 1.00 19.10 161 VAL A CA 1
ATOM 1242 C C . VAL A 1 161 ? 85.056 3.751 21.305 1.00 19.54 161 VAL A C 1
ATOM 1243 O O . VAL A 1 161 ? 85.784 4.747 21.334 1.00 17.47 161 VAL A O 1
ATOM 1247 N N . VAL A 1 162 ? 83.987 3.601 22.080 1.00 19.86 162 VAL A N 1
ATOM 1248 C CA . VAL A 1 162 ? 83.617 4.580 23.083 1.00 19.36 162 VAL A CA 1
ATOM 1249 C C . VAL A 1 162 ? 83.526 3.852 24.421 1.00 19.87 162 VAL A C 1
ATOM 1250 O O . VAL A 1 162 ? 82.703 2.950 24.605 1.00 18.87 162 VAL A O 1
ATOM 1254 N N . LEU A 1 163 ? 84.380 4.255 25.351 1.00 19.05 163 LEU A N 1
ATOM 1255 C CA . LEU A 1 163 ? 84.410 3.663 26.675 1.00 18.97 163 LEU A CA 1
ATOM 1256 C C . LEU A 1 163 ? 83.766 4.624 27.667 1.00 20.07 163 LEU A C 1
ATOM 1257 O O . LEU A 1 163 ? 84.304 5.699 27.944 1.00 20.83 163 LEU A O 1
ATOM 1262 N N . ASN A 1 164 ? 82.603 4.263 28.188 1.00 19.15 164 ASN A N 1
ATOM 1263 C CA . ASN A 1 164 ? 81.981 5.144 29.154 1.00 20.16 164 ASN A CA 1
ATOM 1264 C C . ASN A 1 164 ? 82.399 4.690 30.551 1.00 20.34 164 ASN A C 1
ATOM 1265 O O . ASN A 1 164 ? 81.983 3.626 31.034 1.00 19.64 164 ASN A O 1
ATOM 1270 N N . ALA A 1 165 ? 83.251 5.497 31.179 1.00 20.32 165 ALA A N 1
ATOM 1271 C CA . ALA A 1 165 ? 83.758 5.220 32.525 1.00 20.51 165 ALA A CA 1
ATOM 1272 C C . ALA A 1 165 ? 83.373 6.379 33.436 1.00 20.16 165 ALA A C 1
ATOM 1273 O O . ALA A 1 165 ? 84.223 6.954 34.115 1.00 22.82 165 ALA A O 1
ATOM 1275 N N . SER A 1 166 ? 82.089 6.716 33.442 1.00 20.19 166 SER A N 1
ATOM 1276 C CA . SER A 1 166 ? 81.590 7.814 34.260 1.00 22.28 166 SER A CA 1
ATOM 1277 C C . SER A 1 166 ? 81.892 7.650 35.752 1.00 22.67 166 SER A C 1
ATOM 1278 O O . SER A 1 166 ? 82.049 8.636 36.461 1.00 21.87 166 SER A O 1
ATOM 1281 N N . LYS A 1 167 ? 81.971 6.412 36.230 1.00 23.53 167 LYS A N 1
ATOM 1282 C CA . LYS A 1 167 ? 82.272 6.188 37.643 1.00 26.16 167 LYS A CA 1
ATOM 1283 C C . LYS A 1 167 ? 83.692 6.581 38.008 1.00 25.71 167 LYS A C 1
ATOM 1284 O O . LYS A 1 167 ? 84.010 6.703 39.183 1.00 26.20 167 LYS A O 1
ATOM 1290 N N . ALA A 1 168 ? 84.562 6.745 37.020 1.00 27.03 168 ALA A N 1
ATOM 1291 C CA . ALA A 1 168 ? 85.945 7.120 37.320 1.00 27.64 168 ALA A CA 1
ATOM 1292 C C . ALA A 1 168 ? 86.129 8.619 37.137 1.00 27.69 168 ALA A C 1
ATOM 1293 O O . ALA A 1 168 ? 85.394 9.252 36.378 1.00 27.02 168 ALA A O 1
ATOM 1295 N N . LYS A 1 169 ? 87.105 9.184 37.842 1.00 28.18 169 LYS A N 1
ATOM 1296 C CA . LYS A 1 169 ? 87.389 10.613 37.744 1.00 28.26 169 LYS A CA 1
ATOM 1297 C C . LYS A 1 169 ? 88.894 10.801 37.668 1.00 27.59 169 LYS A C 1
ATOM 1298 O O . LYS A 1 169 ? 89.644 9.920 38.079 1.00 26.23 169 LYS A O 1
ATOM 1304 N N . VAL A 1 170 ? 89.330 11.934 37.124 1.00 27.16 170 VAL A N 1
ATOM 1305 C CA . VAL A 1 170 ? 90.751 12.223 36.992 1.00 28.37 170 VAL A CA 1
ATOM 1306 C C . VAL A 1 170 ? 91.211 13.173 38.095 1.00 29.88 170 VAL A C 1
ATOM 1307 O O . VAL A 1 170 ? 91.152 14.393 37.940 1.00 30.35 170 VAL A O 1
ATOM 1311 N N . GLU A 1 171 ? 91.678 12.609 39.204 1.00 30.89 171 GLU A N 1
ATOM 1312 C CA . GLU A 1 171 ? 92.138 13.414 40.334 1.00 32.58 171 GLU A CA 1
ATOM 1313 C C . GLU A 1 171 ? 93.396 14.222 40.033 1.00 30.89 171 GLU A C 1
ATOM 1314 O O . GLU A 1 171 ? 93.574 15.318 40.556 1.00 32.33 171 GLU A O 1
ATOM 1320 N N . ASN A 1 172 ? 94.269 13.682 39.190 1.00 29.13 172 ASN A N 1
ATOM 1321 C CA . ASN A 1 172 ? 95.498 14.376 38.841 1.00 27.05 172 ASN A CA 1
ATOM 1322 C C . ASN A 1 172 ? 95.355 15.066 37.488 1.00 26.47 172 ASN A C 1
ATOM 1323 O O . ASN A 1 172 ? 96.297 15.122 36.694 1.00 24.98 172 ASN A O 1
ATOM 1328 N N . PHE A 1 173 ? 94.170 15.615 37.242 1.00 26.90 173 PHE A N 1
ATOM 1329 C CA . PHE A 1 173 ? 93.884 16.296 35.988 1.00 28.34 173 PHE A CA 1
ATOM 1330 C C . PHE A 1 17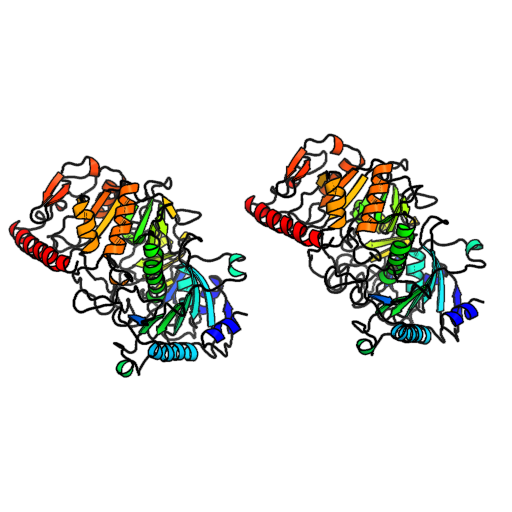3 ? 94.821 17.476 35.752 1.00 30.98 173 PHE A C 1
ATOM 1331 O O . PHE A 1 173 ? 95.165 17.794 34.609 1.00 29.71 173 PHE A O 1
ATOM 1339 N N . LYS A 1 174 ? 95.233 18.115 36.841 1.00 31.33 174 LYS A N 1
ATOM 1340 C CA . LYS A 1 174 ? 96.134 19.255 36.767 1.00 33.84 174 LYS A CA 1
ATOM 1341 C C . LYS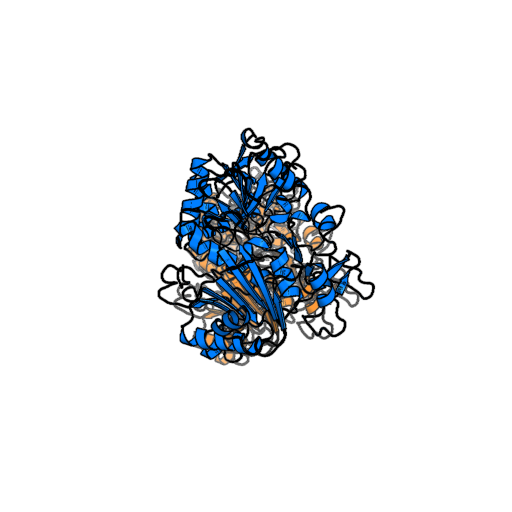 A 1 174 ? 97.435 18.901 36.055 1.00 34.14 174 LYS A C 1
ATOM 1342 O O . LYS A 1 174 ? 97.835 19.571 35.104 1.00 34.39 174 LYS A O 1
ATOM 1346 N N . GLU A 1 175 ? 98.097 17.840 36.494 1.00 35.23 175 GLU A N 1
ATOM 1347 C CA . GLU A 1 175 ? 99.352 17.468 35.860 1.00 35.86 175 GLU A CA 1
ATOM 1348 C C . GLU A 1 175 ? 99.185 16.844 34.471 1.00 34.41 175 GLU A C 1
ATOM 1349 O O . GLU A 1 175 ? 100.151 16.767 33.712 1.00 34.49 175 GLU A O 1
ATOM 1355 N N . LEU A 1 176 ? 97.974 16.407 34.130 1.00 31.73 176 LEU A N 1
ATOM 1356 C CA . LEU A 1 176 ? 97.741 15.806 32.814 1.00 31.02 176 LEU A CA 1
ATOM 1357 C C . LEU A 1 176 ? 97.329 16.860 31.782 1.00 30.99 176 LEU A C 1
ATOM 1358 O O . LEU A 1 176 ? 97.109 16.544 30.615 1.00 31.34 176 LEU A O 1
ATOM 1363 N N . GLY A 1 177 ? 97.230 18.113 32.215 1.00 31.10 177 GLY A N 1
ATOM 1364 C CA . GLY A 1 177 ? 96.847 19.173 31.302 1.00 31.00 177 GLY A CA 1
ATOM 1365 C C . GLY A 1 177 ? 95.344 19.266 31.109 1.00 31.55 177 GLY A C 1
ATOM 1366 O O . GLY A 1 177 ? 94.878 19.849 30.133 1.00 31.87 177 GLY A O 1
ATOM 1367 N N . LEU A 1 178 ? 94.572 18.697 32.029 1.00 30.19 178 LEU A N 1
ATOM 1368 C CA . LEU A 1 178 ? 93.118 18.749 31.910 1.00 29.65 178 LEU A CA 1
ATOM 1369 C C . LEU A 1 178 ? 92.555 19.971 32.643 1.00 29.14 178 LEU A C 1
ATOM 1370 O O . LEU A 1 178 ? 93.302 20.745 33.239 1.00 28.02 178 LEU A O 1
ATOM 1375 N N . ASN A 1 179 ? 91.236 20.139 32.592 1.00 29.39 179 ASN A N 1
ATOM 1376 C CA . ASN A 1 179 ? 90.568 21.271 33.236 1.00 29.80 179 ASN A CA 1
ATOM 1377 C C . ASN A 1 179 ? 89.900 20.921 34.568 1.00 29.27 179 ASN A C 1
ATOM 1378 O O . ASN A 1 179 ? 89.777 21.773 35.447 1.00 29.35 179 ASN A O 1
ATOM 1383 N N . SER A 1 180 ? 89.468 19.678 34.726 1.00 28.03 180 SER A N 1
ATOM 1384 C CA . SER A 1 180 ? 88.827 19.270 35.967 1.00 26.49 180 SER A CA 1
ATOM 1385 C C . SER A 1 180 ? 88.865 17.752 36.063 1.00 26.89 180 SER A C 1
ATOM 1386 O O . SER A 1 180 ? 89.468 17.090 35.218 1.00 26.90 180 SER A O 1
ATOM 1389 N N . GLU A 1 181 ? 88.218 17.200 37.084 1.00 27.40 181 GLU A N 1
ATOM 1390 C CA . GLU A 1 181 ? 88.188 15.754 37.261 1.00 26.75 181 GLU A CA 1
ATOM 1391 C C . GLU A 1 181 ? 87.368 15.091 36.169 1.00 25.99 181 GLU A C 1
ATOM 1392 O O . GLU A 1 181 ? 87.412 13.880 36.009 1.00 23.04 181 GLU A O 1
ATOM 1398 N N . THR A 1 182 ? 86.597 15.884 35.437 1.00 24.82 182 THR A N 1
ATOM 1399 C CA . THR A 1 182 ? 85.784 15.335 34.362 1.00 24.89 182 THR A CA 1
ATOM 1400 C C . THR A 1 182 ? 86.618 15.343 33.089 1.00 23.30 182 THR A C 1
ATOM 1401 O O . THR A 1 182 ? 87.482 16.201 32.911 1.00 22.78 182 THR A O 1
ATOM 1405 N N . ALA A 1 183 ? 86.387 14.382 32.209 1.00 22.93 183 ALA A N 1
ATOM 1406 C CA . ALA A 1 183 ? 87.158 14.362 30.983 1.00 20.78 183 ALA A CA 1
ATOM 1407 C C . ALA A 1 183 ? 86.493 13.570 29.877 1.00 20.11 183 ALA A C 1
ATOM 1408 O O . ALA A 1 183 ? 86.002 12.466 30.087 1.00 20.04 183 ALA A O 1
ATOM 1410 N N . VAL A 1 184 ? 86.465 14.174 28.698 1.00 21.64 184 VAL A N 1
ATOM 1411 C CA . VAL A 1 184 ? 85.896 13.563 27.510 1.00 20.12 184 VAL A CA 1
ATOM 1412 C C . VAL A 1 184 ? 87.017 13.740 26.486 1.00 20.49 184 VAL A C 1
ATOM 1413 O O . VAL A 1 184 ? 87.200 14.823 25.926 1.00 18.53 184 VAL A O 1
ATOM 1417 N N . VAL A 1 185 ? 87.786 12.673 26.274 1.00 21.98 185 VAL A N 1
ATOM 1418 C CA . VAL A 1 185 ? 88.928 12.722 25.373 1.00 20.99 185 VAL A CA 1
ATOM 1419 C C . VAL A 1 185 ? 88.794 11.871 24.121 1.00 21.84 185 VAL A C 1
ATOM 1420 O O . VAL A 1 185 ? 88.197 10.795 24.135 1.00 21.84 185 VAL A O 1
ATOM 1424 N N . PHE A 1 186 ? 89.366 12.375 23.036 1.00 20.97 186 PHE A N 1
ATOM 1425 C CA . PHE A 1 186 ? 89.311 11.694 21.762 1.00 21.60 186 PHE A CA 1
ATOM 1426 C C . PHE A 1 186 ? 90.715 11.431 21.227 1.00 22.02 186 PHE A C 1
ATOM 1427 O O . PHE A 1 186 ? 91.588 12.290 21.306 1.00 23.72 186 PHE A O 1
ATOM 1435 N N . ASN A 1 187 ? 90.937 10.223 20.720 1.00 21.90 187 ASN A N 1
ATOM 1436 C CA . ASN A 1 187 ? 92.213 9.862 20.120 1.00 21.18 187 ASN A CA 1
ATOM 1437 C C . ASN A 1 187 ? 91.857 9.326 18.731 1.00 21.72 187 ASN A C 1
ATOM 1438 O O . ASN A 1 187 ? 91.282 8.241 18.612 1.00 17.46 187 ASN A O 1
ATOM 1443 N N . LEU A 1 188 ? 92.163 10.101 17.690 1.00 22.78 188 LEU A N 1
ATOM 1444 C CA . LEU A 1 188 ? 91.871 9.680 16.319 1.00 23.99 188 LEU A CA 1
ATOM 1445 C C . LEU A 1 188 ? 92.836 8.628 15.803 1.00 25.64 188 LEU A C 1
ATOM 1446 O O . LEU A 1 188 ? 92.588 8.010 14.771 1.00 28.18 188 LEU A O 1
ATOM 1451 N N . ALA A 1 189 ? 93.952 8.442 16.496 1.00 25.83 189 ALA A N 1
ATOM 1452 C CA . ALA A 1 189 ? 94.914 7.433 16.064 1.00 26.84 189 ALA A CA 1
ATOM 1453 C C . ALA A 1 189 ? 94.344 6.078 16.478 1.00 26.43 189 ALA A C 1
ATOM 1454 O O . ALA A 1 189 ? 94.189 5.173 15.655 1.00 26.03 189 ALA A O 1
ATOM 1456 N N . GLU A 1 190 ? 94.010 5.955 17.759 1.00 25.06 190 GLU A N 1
ATOM 1457 C CA . GLU A 1 190 ? 93.461 4.719 18.297 1.00 24.14 190 GLU A CA 1
ATOM 1458 C C . GLU A 1 190 ? 91.942 4.616 18.072 1.00 24.74 190 GLU A C 1
ATOM 1459 O O . GLU A 1 190 ? 91.332 3.583 18.371 1.00 24.13 190 GLU A O 1
ATOM 1465 N N . LYS A 1 191 ? 91.364 5.678 17.501 1.00 23.96 191 LYS A N 1
ATOM 1466 C CA . LYS A 1 191 ? 89.926 5.792 17.210 1.00 25.44 191 LYS A CA 1
ATOM 1467 C C . LYS A 1 191 ? 89.114 5.397 18.430 1.00 24.45 191 LYS A C 1
ATOM 1468 O O . LYS A 1 191 ? 88.375 4.408 18.426 1.00 23.17 191 LYS A O 1
ATOM 1474 N N . MET A 1 192 ? 89.250 6.197 19.479 1.00 23.72 192 MET A N 1
ATOM 1475 C CA . MET A 1 192 ? 88.560 5.915 20.725 1.00 23.57 192 MET A CA 1
ATOM 1476 C C . MET A 1 192 ? 88.129 7.162 21.462 1.00 23.22 192 MET A C 1
ATOM 1477 O O . MET A 1 192 ? 88.775 8.212 21.404 1.00 23.46 192 MET A O 1
ATOM 1482 N N . GLN A 1 193 ? 87.010 7.033 22.154 1.00 24.57 193 GLN A N 1
ATOM 1483 C CA . GLN A 1 193 ? 86.476 8.117 22.948 1.00 24.90 193 GLN A CA 1
ATOM 1484 C C . GLN A 1 193 ? 86.352 7.584 24.364 1.00 24.85 193 GLN A C 1
ATOM 1485 O O . GLN A 1 193 ? 85.862 6.470 24.569 1.00 24.78 193 GLN A O 1
ATOM 1491 N N . ILE A 1 194 ? 86.824 8.356 25.336 1.00 23.50 194 ILE A N 1
ATOM 1492 C CA . ILE A 1 194 ? 86.701 7.949 26.726 1.00 25.08 194 ILE A CA 1
ATOM 1493 C C . ILE A 1 194 ? 85.895 9.010 27.452 1.00 24.13 194 ILE A C 1
ATOM 1494 O O . ILE A 1 194 ? 86.096 10.211 27.241 1.00 24.01 194 ILE A O 1
ATOM 1499 N N . ILE A 1 195 ? 84.961 8.552 28.279 1.00 23.25 195 ILE A N 1
ATOM 1500 C CA . ILE A 1 195 ? 84.106 9.424 29.070 1.00 20.90 195 ILE A CA 1
ATOM 1501 C C . ILE A 1 195 ? 84.405 9.157 30.539 1.00 22.35 195 ILE A C 1
ATOM 1502 O O . ILE A 1 195 ? 84.128 8.064 31.043 1.00 20.77 195 ILE A O 1
ATOM 1507 N N . LEU A 1 196 ? 84.961 10.164 31.213 1.00 20.88 196 LEU A N 1
ATOM 1508 C CA . LEU A 1 196 ? 85.314 10.070 32.630 1.00 21.78 196 LEU A CA 1
ATOM 1509 C C . LEU A 1 196 ? 84.654 11.165 33.469 1.00 23.22 196 LEU A C 1
ATOM 1510 O O . LEU A 1 196 ? 84.746 12.353 33.137 1.00 24.74 196 LEU A O 1
ATOM 1515 N N . ASN A 1 197 ? 83.995 10.753 34.551 1.00 24.11 197 ASN A N 1
ATOM 1516 C CA . ASN A 1 197 ? 83.363 11.669 35.502 1.00 25.28 197 ASN A CA 1
ATOM 1517 C C . ASN A 1 197 ? 82.283 12.626 34.986 1.00 26.62 197 ASN A C 1
ATOM 1518 O O . ASN A 1 197 ? 82.297 13.829 35.263 1.00 29.09 197 ASN A O 1
ATOM 1523 N N . THR A 1 198 ? 81.350 12.084 34.221 1.00 25.84 198 THR A N 1
ATOM 1524 C CA . THR A 1 198 ? 80.215 12.848 33.732 1.00 22.15 198 THR A CA 1
ATOM 1525 C C . THR A 1 198 ? 79.170 11.868 33.234 1.00 22.09 198 THR A C 1
ATOM 1526 O O . THR A 1 198 ? 79.440 11.028 32.375 1.00 20.69 198 THR A O 1
ATOM 1530 N N . TRP A 1 199 ? 77.973 11.986 33.791 1.00 20.54 199 TRP A N 1
ATOM 1531 C CA . TRP A 1 199 ? 76.871 11.104 33.450 1.00 19.81 199 TRP A CA 1
ATOM 1532 C C . TRP A 1 199 ? 75.865 11.681 32.472 1.00 18.43 199 TRP A C 1
ATOM 1533 O O . TRP A 1 199 ? 74.823 11.077 32.250 1.00 17.36 199 TRP A O 1
ATOM 1544 N N . TYR A 1 200 ? 76.158 12.835 31.891 1.00 17.70 200 TYR A N 1
ATOM 1545 C CA . TYR A 1 200 ? 75.227 13.425 30.943 1.00 18.90 200 TYR A CA 1
ATOM 1546 C C . TYR A 1 200 ? 75.115 12.527 29.721 1.00 20.64 200 TYR A C 1
ATOM 1547 O O . TYR A 1 200 ? 76.121 12.133 29.126 1.00 20.34 200 TYR A O 1
ATOM 1556 N N . GLY A 1 201 ? 73.880 12.193 29.368 1.00 20.02 201 GLY A N 1
ATOM 1557 C CA . GLY A 1 201 ? 73.638 11.341 28.224 1.00 20.29 201 GLY A CA 1
ATOM 1558 C C . GLY A 1 201 ? 74.222 11.843 26.918 1.00 22.04 201 GLY A C 1
ATOM 1559 O O . GLY A 1 201 ? 74.828 11.071 26.170 1.00 23.76 201 GLY A O 1
ATOM 1560 N N . GLY A 1 202 ? 74.050 13.132 26.645 1.00 21.02 202 GLY A N 1
ATOM 1561 C CA . GLY A 1 202 ? 74.549 13.698 25.405 1.00 21.22 202 GLY A CA 1
ATOM 1562 C C . GLY A 1 202 ? 76.016 13.469 25.060 1.00 20.39 202 GLY A C 1
ATOM 1563 O O . GLY A 1 202 ? 76.380 13.516 23.879 1.00 21.27 202 GLY A O 1
ATOM 1564 N N . GLU A 1 203 ? 76.863 13.237 26.060 1.00 18.42 203 GLU A N 1
ATOM 1565 C CA . GLU A 1 203 ? 78.281 13.024 25.790 1.00 19.61 203 GLU A CA 1
ATOM 1566 C C . GLU A 1 203 ? 78.462 11.772 24.937 1.00 19.80 203 GLU A C 1
ATOM 1567 O O . GLU A 1 203 ? 79.434 11.654 24.196 1.00 18.66 203 GLU A O 1
ATOM 1573 N N . MET A 1 204 ? 77.514 10.844 25.054 1.00 19.84 204 MET A N 1
ATOM 1574 C CA . MET A 1 204 ? 77.565 9.593 24.316 1.00 21.23 204 MET A CA 1
ATOM 1575 C C . MET A 1 204 ? 77.156 9.698 22.848 1.00 21.54 204 MET A C 1
ATOM 1576 O O . MET A 1 204 ? 77.473 8.815 22.061 1.00 23.88 204 MET A O 1
ATOM 1581 N N . LYS A 1 205 ? 76.454 10.765 22.473 1.00 20.70 205 LYS A N 1
ATOM 1582 C CA . LYS A 1 205 ? 76.068 10.934 21.071 1.00 18.96 205 LYS A CA 1
ATOM 1583 C C . LYS A 1 205 ? 76.859 12.067 20.425 1.00 20.05 205 LYS A C 1
ATOM 1584 O O . LYS A 1 205 ? 77.208 12.005 19.248 1.00 19.66 205 LYS A O 1
ATOM 1590 N N . LYS A 1 206 ? 77.158 13.101 21.204 1.00 19.66 206 LYS A N 1
ATOM 1591 C CA . LYS A 1 206 ? 77.883 14.242 20.660 1.00 20.57 206 LYS A CA 1
ATOM 1592 C C . LYS A 1 206 ? 79.339 13.965 20.330 1.00 20.53 206 LYS A C 1
ATOM 1593 O O . LYS A 1 206 ? 79.922 14.641 19.489 1.00 21.56 206 LYS A O 1
ATOM 1599 N N . GLY A 1 207 ? 79.929 12.978 20.991 1.00 19.77 207 GLY A N 1
ATOM 1600 C CA . GLY A 1 207 ? 81.305 12.654 20.695 1.00 19.61 207 GLY A CA 1
ATOM 1601 C C . GLY A 1 207 ? 81.414 12.145 19.267 1.00 20.32 207 GLY A C 1
ATOM 1602 O O . GLY A 1 207 ? 82.175 12.693 18.462 1.00 19.77 207 GLY A O 1
ATOM 1603 N N . MET A 1 208 ? 80.645 11.112 18.930 1.00 19.77 208 MET A N 1
ATOM 1604 C CA . MET A 1 208 ? 80.717 10.573 17.581 1.00 20.44 208 MET A CA 1
ATOM 1605 C C . MET A 1 208 ? 80.216 11.606 16.565 1.00 21.60 208 MET A C 1
ATOM 1606 O O . MET A 1 208 ? 80.649 11.601 15.405 1.00 23.13 208 MET A O 1
ATOM 1611 N N . PHE A 1 209 ? 79.333 12.509 16.994 1.00 20.77 209 PHE A N 1
ATOM 1612 C CA . PHE A 1 209 ? 78.843 13.541 16.087 1.00 19.79 209 PHE A CA 1
ATOM 1613 C C . PHE A 1 209 ? 80.071 14.348 15.687 1.00 20.81 209 PHE A C 1
ATOM 1614 O O . PHE A 1 209 ? 80.278 14.640 14.505 1.00 19.16 209 PHE A O 1
ATOM 1622 N N . SER A 1 210 ? 80.890 14.690 16.682 1.00 21.08 210 SER A N 1
ATOM 1623 C CA . SER A 1 210 ? 82.117 15.449 16.442 1.00 22.94 210 SER A CA 1
ATOM 1624 C C . SER A 1 210 ? 83.052 14.716 15.476 1.00 22.20 210 SER A C 1
ATOM 1625 O O . SER A 1 210 ? 83.739 15.359 14.669 1.00 22.71 210 SER A O 1
ATOM 1628 N N . MET A 1 211 ? 83.101 13.386 15.573 1.00 21.40 211 MET A N 1
ATOM 1629 C CA . MET A 1 211 ? 83.959 12.605 14.695 1.00 21.11 211 MET A CA 1
ATOM 1630 C C . MET A 1 211 ? 83.360 12.627 13.285 1.00 22.77 211 MET A C 1
ATOM 1631 O O . MET A 1 211 ? 84.087 12.757 12.306 1.00 21.68 211 MET A O 1
ATOM 1636 N N . MET A 1 212 ? 82.038 12.505 13.177 1.00 21.10 212 MET A N 1
ATOM 1637 C CA . MET A 1 212 ? 81.429 12.570 11.853 1.00 20.93 212 MET A CA 1
ATOM 1638 C C . MET A 1 212 ? 81.695 13.965 11.282 1.00 20.45 212 MET A C 1
ATOM 1639 O O . MET A 1 212 ? 81.849 14.122 10.074 1.00 21.01 212 MET A O 1
ATOM 1644 N N . ASN A 1 213 ? 81.761 14.975 12.148 1.00 19.02 213 ASN A N 1
ATOM 1645 C CA . ASN A 1 213 ? 82.004 16.344 11.685 1.00 19.46 213 ASN A CA 1
ATOM 1646 C C . ASN A 1 213 ? 83.432 16.515 11.178 1.00 20.32 213 ASN A C 1
ATOM 1647 O O . ASN A 1 213 ? 83.788 17.549 10.615 1.00 21.86 213 ASN A O 1
ATOM 1652 N N . PHE A 1 214 ? 84.249 15.493 11.387 1.00 21.96 214 PHE A N 1
ATOM 1653 C CA . PHE A 1 214 ? 85.632 15.532 10.941 1.00 23.68 214 PHE A CA 1
ATOM 1654 C C . PHE A 1 214 ? 85.805 14.799 9.612 1.00 24.62 214 PHE A C 1
ATOM 1655 O O . PHE A 1 214 ? 86.344 15.356 8.650 1.00 25.81 214 PHE A O 1
ATOM 1663 N N . TYR A 1 215 ? 85.345 13.553 9.557 1.00 24.01 215 TYR A N 1
ATOM 1664 C CA . TYR A 1 215 ? 85.493 12.755 8.350 1.00 26.05 215 TYR A CA 1
ATOM 1665 C C . TYR A 1 215 ? 84.609 13.145 7.164 1.00 26.06 215 TYR A C 1
ATOM 1666 O O . TYR A 1 215 ? 85.092 13.240 6.037 1.00 27.94 215 TYR A O 1
ATOM 1675 N N . LEU A 1 216 ? 83.323 13.378 7.408 1.00 25.97 216 LEU A N 1
ATOM 1676 C CA . LEU A 1 216 ? 82.409 13.735 6.326 1.00 25.20 216 LEU A CA 1
ATOM 1677 C C . LEU A 1 216 ? 82.796 14.959 5.494 1.00 26.40 216 LEU A C 1
ATOM 1678 O O . LEU A 1 216 ? 82.883 14.873 4.271 1.00 26.88 216 LEU A O 1
ATOM 1683 N N . PRO A 1 217 ? 83.030 16.113 6.144 1.00 26.85 217 PRO A N 1
ATOM 1684 C CA . PRO A 1 217 ? 83.400 17.299 5.363 1.00 27.02 217 PRO A CA 1
ATOM 1685 C C . PRO A 1 217 ? 84.661 17.064 4.519 1.00 28.83 217 PRO A C 1
ATOM 1686 O O . PRO A 1 217 ? 84.812 17.635 3.430 1.00 26.56 217 PRO A O 1
ATOM 1690 N N . LEU A 1 218 ? 85.558 16.218 5.021 1.00 28.06 218 LEU A N 1
ATOM 1691 C CA . LEU A 1 218 ? 86.786 15.904 4.300 1.00 28.94 218 LEU A CA 1
ATOM 1692 C C . LEU A 1 218 ? 86.466 15.074 3.063 1.00 28.93 218 LEU A C 1
ATOM 1693 O O . LEU A 1 218 ? 87.324 14.872 2.203 1.00 31.24 218 LEU A O 1
ATOM 1698 N N . GLN A 1 219 ? 85.236 14.585 2.980 1.00 27.38 219 GLN A N 1
ATOM 1699 C CA . GLN A 1 219 ? 84.802 13.802 1.828 1.00 27.81 219 GLN A CA 1
ATOM 1700 C C . GLN A 1 219 ? 83.804 14.633 1.025 1.00 26.63 219 GLN A C 1
ATOM 1701 O O . GLN A 1 219 ? 83.072 14.106 0.194 1.00 27.75 219 GLN A O 1
ATOM 1707 N N . GLY A 1 220 ? 83.781 15.939 1.280 1.00 26.79 220 GLY A N 1
ATOM 1708 C CA . GLY A 1 220 ? 82.875 16.829 0.562 1.00 25.83 220 GLY A CA 1
ATOM 1709 C C . GLY A 1 220 ? 81.429 16.692 1.003 1.00 25.94 220 GLY A C 1
ATOM 1710 O O . GLY A 1 220 ? 80.516 17.203 0.364 1.00 25.84 220 GLY A O 1
ATOM 1711 N N . ILE A 1 221 ? 81.221 15.987 2.104 1.00 25.58 221 ILE A N 1
ATOM 1712 C CA . ILE A 1 221 ? 79.884 15.773 2.621 1.00 24.95 221 ILE A CA 1
ATOM 1713 C C . ILE A 1 221 ? 79.664 16.698 3.826 1.00 25.19 221 ILE A C 1
ATOM 1714 O O . ILE A 1 221 ? 80.459 16.716 4.764 1.00 23.18 221 ILE A O 1
ATOM 1719 N N . ALA A 1 222 ? 78.602 17.493 3.784 1.00 23.98 222 ALA A N 1
ATOM 1720 C CA . ALA A 1 222 ? 78.330 18.406 4.884 1.00 23.61 222 ALA A CA 1
ATOM 1721 C C . ALA A 1 222 ? 77.829 17.646 6.111 1.00 22.69 222 ALA A C 1
ATOM 1722 O O . ALA A 1 222 ? 77.089 16.660 5.994 1.00 21.87 222 ALA A O 1
ATOM 1724 N N . ALA A 1 223 ? 78.275 18.104 7.281 1.00 22.44 223 ALA A N 1
ATOM 1725 C CA . ALA A 1 223 ? 77.922 17.528 8.576 1.00 21.03 223 ALA A CA 1
ATOM 1726 C C . ALA A 1 223 ? 77.245 18.686 9.284 1.00 21.91 223 ALA A C 1
ATOM 1727 O O . ALA A 1 223 ? 77.850 19.740 9.500 1.00 22.17 223 ALA A O 1
ATOM 1729 N N . MET A 1 224 ? 75.993 18.475 9.668 1.00 21.81 224 MET A N 1
ATOM 1730 C CA . MET A 1 224 ? 75.200 19.553 10.220 1.00 21.66 224 MET A CA 1
ATOM 1731 C C . MET A 1 224 ? 74.453 19.360 11.542 1.00 21.06 224 MET A C 1
ATOM 1732 O O . MET A 1 224 ? 73.835 18.326 11.780 1.00 20.27 224 MET A O 1
ATOM 1737 N N . HIS A 1 225 ? 74.521 20.383 12.391 1.00 21.61 225 HIS A N 1
ATOM 1738 C CA . HIS A 1 225 ? 73.800 20.377 13.663 1.00 20.76 225 HIS A CA 1
ATOM 1739 C C . HIS A 1 225 ? 72.448 20.978 13.269 1.00 21.11 225 HIS A C 1
ATOM 1740 O O . HIS A 1 225 ? 72.243 22.200 13.330 1.00 21.19 225 HIS A O 1
ATOM 1747 N N . CYS A 1 226 ? 71.533 20.109 12.851 1.00 21.10 226 CYS A N 1
ATOM 1748 C CA . CYS A 1 226 ? 70.239 20.558 12.367 1.00 19.39 226 CYS A CA 1
ATOM 1749 C C . CYS A 1 226 ? 69.188 19.469 12.425 1.00 19.41 226 CYS A C 1
ATOM 1750 O O . CYS A 1 226 ? 69.507 18.289 12.502 1.00 18.76 226 CYS A O 1
ATOM 1753 N N . SER A 1 227 ? 67.929 19.888 12.395 1.00 19.67 227 SER A N 1
ATOM 1754 C CA . SER A 1 227 ? 66.832 18.940 12.348 1.00 20.42 227 SER A CA 1
ATOM 1755 C C . SER A 1 227 ? 66.449 18.989 10.862 1.00 20.44 227 SER A C 1
ATOM 1756 O O . SER A 1 227 ? 66.920 19.863 10.127 1.00 21.20 227 SER A O 1
ATOM 1759 N N . ALA A 1 228 ? 65.631 18.053 10.404 1.00 20.59 228 ALA A N 1
ATOM 1760 C CA . ALA A 1 228 ? 65.252 18.015 8.998 1.00 21.45 228 ALA A CA 1
ATOM 1761 C C . ALA A 1 228 ? 64.008 17.163 8.783 1.00 21.86 228 ALA A C 1
ATOM 1762 O O . ALA A 1 228 ? 63.858 16.110 9.403 1.00 23.02 228 ALA A O 1
ATOM 1764 N N . ASN A 1 229 ? 63.121 17.629 7.910 1.00 21.58 229 ASN A N 1
ATOM 1765 C CA . ASN A 1 229 ? 61.900 16.901 7.593 1.00 23.08 229 ASN A CA 1
ATOM 1766 C C . ASN A 1 229 ? 61.514 17.134 6.125 1.00 23.33 229 ASN A C 1
ATOM 1767 O O . ASN A 1 229 ? 62.173 17.895 5.417 1.00 22.98 229 ASN A O 1
ATOM 1772 N N . THR A 1 230 ? 60.460 16.462 5.676 1.00 25.13 230 THR A N 1
ATOM 1773 C CA . THR A 1 230 ? 59.985 16.583 4.296 1.00 26.52 230 THR A CA 1
ATOM 1774 C C . THR A 1 230 ? 58.466 16.751 4.327 1.00 26.55 230 THR A C 1
ATOM 1775 O O . THR A 1 230 ? 57.857 16.623 5.390 1.00 25.21 230 THR A O 1
ATOM 1779 N N . ASP A 1 231 ? 57.857 17.031 3.174 1.00 28.42 231 ASP A N 1
ATOM 1780 C CA . ASP A 1 231 ? 56.395 17.148 3.112 1.00 30.66 231 ASP A CA 1
ATOM 1781 C C . ASP A 1 231 ? 55.854 15.728 3.219 1.00 31.71 231 ASP A C 1
ATOM 1782 O O . ASP A 1 231 ? 56.633 14.778 3.249 1.00 32.38 231 ASP A O 1
ATOM 1787 N N . LEU A 1 232 ? 54.534 15.577 3.288 1.00 33.47 232 LEU A N 1
ATOM 1788 C CA . LEU A 1 232 ? 53.927 14.253 3.400 1.00 33.16 232 LEU A CA 1
ATOM 1789 C C . LEU A 1 232 ? 54.199 13.381 2.171 1.00 35.02 232 LEU A C 1
ATOM 1790 O O . LEU A 1 232 ? 53.990 12.168 2.210 1.00 32.51 232 LEU A O 1
ATOM 1795 N N . GLU A 1 233 ? 54.662 14.001 1.086 1.00 37.05 233 GLU A N 1
ATOM 1796 C CA . GLU A 1 233 ? 54.983 13.276 -0.143 1.00 40.10 233 GLU A CA 1
ATOM 1797 C C . GLU A 1 233 ? 56.430 12.790 -0.064 1.00 39.38 233 GLU A C 1
ATOM 1798 O O . GLU A 1 233 ? 56.835 11.899 -0.806 1.00 40.78 233 GLU A O 1
ATOM 1804 N N . GLY A 1 234 ? 57.211 13.401 0.822 1.00 38.59 234 GLY A N 1
ATOM 1805 C CA . GLY A 1 234 ? 58.606 13.017 0.978 1.00 37.02 234 GLY A CA 1
ATOM 1806 C C . GLY A 1 234 ? 59.558 13.829 0.118 1.00 36.45 234 GLY A C 1
ATOM 1807 O O . GLY A 1 234 ? 60.673 13.388 -0.179 1.00 37.01 234 GLY A O 1
ATOM 1808 N N . LYS A 1 235 ? 59.114 15.017 -0.280 1.00 35.94 235 LYS A N 1
ATOM 1809 C CA . LYS A 1 235 ? 59.905 15.926 -1.110 1.00 35.05 235 LYS A CA 1
ATOM 1810 C C . LYS A 1 235 ? 60.049 17.253 -0.372 1.00 32.05 235 LYS A C 1
ATOM 1811 O O . LYS A 1 235 ? 59.593 17.393 0.762 1.00 31.40 235 LYS A O 1
ATOM 1817 N N . ASN A 1 236 ? 60.682 18.223 -1.025 1.00 29.75 236 ASN A N 1
ATOM 1818 C CA . ASN A 1 236 ? 60.855 19.553 -0.446 1.00 29.73 236 ASN A CA 1
ATOM 1819 C C . ASN A 1 236 ? 61.447 19.513 0.950 1.00 27.98 236 ASN A C 1
ATOM 1820 O O . ASN A 1 236 ? 60.896 20.073 1.896 1.00 27.65 236 ASN A O 1
ATOM 1825 N N . THR A 1 237 ? 62.580 18.839 1.058 1.00 26.60 237 THR A N 1
ATOM 1826 C CA . THR A 1 237 ? 63.281 18.694 2.314 1.00 24.67 237 THR A CA 1
ATOM 1827 C C . THR A 1 237 ? 63.658 20.051 2.881 1.00 24.17 237 THR A C 1
ATOM 1828 O O . THR A 1 237 ? 63.999 20.973 2.141 1.00 23.52 237 THR A O 1
ATOM 1832 N N . ALA A 1 238 ? 63.569 20.176 4.200 1.00 23.45 238 ALA A N 1
ATOM 1833 C CA . ALA A 1 238 ? 63.939 21.411 4.870 1.00 21.52 238 ALA A CA 1
ATOM 1834 C C . ALA A 1 238 ? 64.841 21.047 6.047 1.00 22.71 238 ALA A C 1
ATOM 1835 O O . ALA A 1 238 ? 64.675 19.994 6.672 1.00 21.72 238 ALA A O 1
ATOM 1837 N N . ILE A 1 239 ? 65.818 21.905 6.316 1.00 22.22 239 ILE A N 1
ATOM 1838 C CA . ILE A 1 239 ? 66.722 21.701 7.434 1.00 23.51 239 ILE A CA 1
ATOM 1839 C C . ILE A 1 239 ? 66.703 22.954 8.310 1.00 23.76 239 ILE A C 1
ATOM 1840 O O . ILE A 1 239 ? 66.547 24.088 7.808 1.00 22.23 239 ILE A O 1
ATOM 1845 N N . PHE A 1 240 ? 66.857 22.721 9.614 1.00 22.12 240 PHE A N 1
ATOM 1846 C CA . PHE A 1 240 ? 66.828 23.758 10.634 1.00 21.22 240 PHE A CA 1
ATOM 1847 C C . PHE A 1 240 ? 68.102 23.727 11.464 1.00 20.58 240 PHE A C 1
ATOM 1848 O O . PHE A 1 240 ? 68.272 22.845 12.311 1.00 21.04 240 PHE A O 1
ATOM 1856 N N . PHE A 1 241 ? 68.989 24.684 11.213 1.00 18.24 241 PHE A N 1
ATOM 1857 C CA . PHE A 1 241 ? 70.237 24.800 11.938 1.00 18.24 241 PHE A CA 1
ATOM 1858 C C . PHE A 1 241 ? 69.897 25.543 13.225 1.00 17.39 241 PHE A C 1
ATOM 1859 O O . PHE A 1 241 ? 68.971 26.346 13.253 1.00 19.62 241 PHE A O 1
ATOM 1867 N N . GLY A 1 242 ? 70.623 25.264 14.294 1.00 17.55 242 GLY A N 1
ATOM 1868 C CA . GLY A 1 242 ? 70.346 25.944 15.538 1.00 18.00 242 GLY A CA 1
ATOM 1869 C C . GLY A 1 242 ? 71.198 25.400 16.657 1.00 17.82 242 GLY A C 1
ATOM 1870 O O . GLY A 1 242 ? 71.515 24.207 16.691 1.00 17.84 242 GLY A O 1
ATOM 1871 N N . LEU A 1 243 ? 71.578 26.284 17.571 1.00 18.14 243 LEU A N 1
ATOM 1872 C CA . LEU A 1 243 ? 72.393 25.885 18.705 1.00 19.92 243 LEU A CA 1
ATOM 1873 C C . LEU A 1 243 ? 71.503 25.138 19.681 1.00 19.38 243 LEU A C 1
ATOM 1874 O O . LEU A 1 243 ? 70.276 25.211 19.609 1.00 19.03 243 LEU A O 1
ATOM 1879 N N . SER A 1 244 ? 72.143 24.419 20.588 1.00 21.00 244 SER A N 1
ATOM 1880 C CA . SER A 1 244 ? 71.463 23.656 21.617 1.00 21.15 244 SER A CA 1
ATOM 1881 C C . SER A 1 244 ? 70.286 24.434 22.217 1.00 20.07 244 SER A C 1
ATOM 1882 O O . SER A 1 244 ? 70.421 25.608 22.572 1.00 20.62 244 SER A O 1
ATOM 1885 N N . GLY A 1 245 ? 69.145 23.760 22.321 1.00 18.94 245 GLY A N 1
ATOM 1886 C CA . GLY A 1 245 ? 67.934 24.341 22.885 1.00 21.07 245 GLY A CA 1
ATOM 1887 C C . GLY A 1 245 ? 67.290 25.543 22.208 1.00 23.49 245 GLY A C 1
ATOM 1888 O O . GLY A 1 245 ? 66.493 26.234 22.849 1.00 23.98 245 GLY A O 1
ATOM 1889 N N . THR A 1 246 ? 67.591 25.793 20.931 1.00 22.15 246 THR A N 1
ATOM 1890 C CA . THR A 1 246 ? 67.018 26.958 20.235 1.00 21.57 246 THR A CA 1
ATOM 1891 C C . THR A 1 246 ? 65.783 26.728 19.333 1.00 22.68 246 THR A C 1
ATOM 1892 O O . THR A 1 246 ? 65.193 27.695 18.843 1.00 24.75 246 THR A O 1
ATOM 1896 N N . GLY A 1 247 ? 65.390 25.473 19.112 1.00 21.16 247 GLY A N 1
ATOM 1897 C CA . GLY A 1 247 ? 64.197 25.227 18.320 1.00 21.14 247 GLY A CA 1
ATOM 1898 C C . GLY A 1 247 ? 64.184 24.124 17.268 1.00 21.28 247 GLY A C 1
ATOM 1899 O O . GLY A 1 247 ? 63.134 23.838 16.687 1.00 20.84 247 GLY A O 1
ATOM 1900 N N . LYS A 1 248 ? 65.322 23.491 17.022 1.00 19.76 248 LYS A N 1
ATOM 1901 C CA . LYS A 1 248 ? 65.379 22.448 16.009 1.00 19.92 248 LYS A CA 1
ATOM 1902 C C . LYS A 1 248 ? 64.349 21.348 16.205 1.00 19.12 248 LYS A C 1
ATOM 1903 O O . LYS A 1 248 ? 63.583 21.042 15.298 1.00 19.78 248 LYS A O 1
ATOM 1909 N N . THR A 1 249 ? 64.319 20.758 17.391 1.00 19.27 249 THR A N 1
ATOM 1910 C CA . THR A 1 249 ? 63.379 19.683 17.635 1.00 18.40 249 THR A CA 1
ATOM 1911 C C . THR A 1 249 ? 61.933 20.170 17.635 1.00 18.93 249 THR A C 1
ATOM 1912 O O . THR A 1 249 ? 61.070 19.588 16.988 1.00 19.94 249 THR A O 1
ATOM 1916 N N . THR A 1 250 ? 61.686 21.261 18.339 1.00 19.17 250 THR A N 1
ATOM 1917 C CA . THR A 1 250 ? 60.361 21.843 18.407 1.00 21.49 250 THR A CA 1
ATOM 1918 C C . THR A 1 250 ? 59.774 22.166 17.025 1.00 22.78 250 THR A C 1
ATOM 1919 O O . THR A 1 250 ? 58.698 21.684 16.680 1.00 22.49 250 THR A O 1
ATOM 1923 N N . LEU A 1 251 ? 60.493 22.959 16.232 1.00 22.27 251 LEU A N 1
ATOM 1924 C CA . LEU A 1 251 ? 60.015 23.370 14.909 1.00 22.87 251 LEU A CA 1
ATOM 1925 C C . LEU A 1 251 ? 60.034 22.327 13.787 1.00 23.15 251 LEU A C 1
ATOM 1926 O O . LEU A 1 251 ? 59.306 22.470 12.800 1.00 23.39 251 LEU A O 1
ATOM 1931 N N . SER A 1 252 ? 60.844 21.280 13.935 1.00 24.72 252 SER A N 1
ATOM 1932 C CA . SER A 1 252 ? 60.898 20.217 12.934 1.00 25.48 252 SER A CA 1
ATOM 1933 C C . SER A 1 252 ? 59.690 19.303 13.184 1.00 27.73 252 SER A C 1
ATOM 1934 O O . SER A 1 252 ? 59.327 18.482 12.342 1.00 26.42 252 SER A O 1
ATOM 1937 N N . THR A 1 253 ? 59.076 19.454 14.356 1.00 30.69 253 THR A N 1
ATOM 1938 C CA . THR A 1 253 ? 57.896 18.675 14.735 1.00 34.20 253 THR A CA 1
ATOM 1939 C C . THR A 1 253 ? 56.679 19.339 14.100 1.00 35.29 253 THR A C 1
ATOM 1940 O O . THR A 1 253 ? 56.126 20.298 14.636 1.00 35.33 253 THR A O 1
ATOM 1944 N N . ASP A 1 254 ? 56.254 18.808 12.965 1.00 37.02 254 ASP A N 1
ATOM 1945 C CA . ASP A 1 254 ? 55.143 19.385 12.224 1.00 37.20 254 ASP A CA 1
ATOM 1946 C C . ASP A 1 254 ? 54.262 18.259 11.705 1.00 37.16 254 ASP A C 1
ATOM 1947 O O . ASP A 1 254 ? 54.750 17.285 11.133 1.00 36.07 254 ASP A O 1
ATOM 1952 N N . PRO A 1 255 ? 52.944 18.384 11.899 1.00 38.05 255 PRO A N 1
ATOM 1953 C CA . PRO A 1 255 ? 51.983 17.375 11.449 1.00 37.88 255 PRO A CA 1
ATOM 1954 C C . PRO A 1 255 ? 51.934 17.272 9.927 1.00 37.25 255 PRO A C 1
ATOM 1955 O O . PRO A 1 255 ? 51.546 16.242 9.378 1.00 38.63 255 PRO A O 1
ATOM 1959 N N . LYS A 1 256 ? 52.338 18.341 9.247 1.00 35.33 256 LYS A N 1
ATOM 1960 C CA . LYS A 1 256 ? 52.332 18.357 7.787 1.00 33.47 256 LYS A CA 1
ATOM 1961 C C . LYS A 1 256 ? 53.686 17.921 7.256 1.00 31.12 256 LYS A C 1
ATOM 1962 O O . LYS A 1 256 ? 53.957 18.047 6.062 1.00 30.62 256 LYS A O 1
ATOM 1968 N N . ARG A 1 257 ? 54.533 17.402 8.141 1.00 28.86 257 ARG A N 1
ATOM 1969 C CA . ARG A 1 257 ? 55.871 16.980 7.739 1.00 28.37 257 ARG A CA 1
ATOM 1970 C C . ARG A 1 257 ? 56.246 15.573 8.185 1.00 27.34 257 ARG A C 1
ATOM 1971 O O . ARG A 1 257 ? 55.664 15.032 9.122 1.00 28.59 257 ARG A O 1
ATOM 1979 N N . LEU A 1 258 ? 57.230 14.997 7.500 1.00 26.98 258 LEU A N 1
ATOM 1980 C CA . LEU A 1 258 ? 57.756 13.670 7.805 1.00 27.06 258 LEU A CA 1
ATOM 1981 C C . LEU A 1 258 ? 59.161 13.910 8.359 1.00 26.19 258 LEU A C 1
ATOM 1982 O O . LEU A 1 258 ? 60.015 14.473 7.677 1.00 25.01 258 LEU A O 1
ATOM 1987 N N . LEU A 1 259 ? 59.396 13.491 9.596 1.00 25.14 259 LEU A N 1
ATOM 1988 C CA . LEU A 1 259 ? 60.682 13.724 10.244 1.00 25.38 259 LEU A CA 1
ATOM 1989 C C . LEU A 1 259 ? 61.822 12.847 9.750 1.00 23.91 259 LEU A C 1
ATOM 1990 O O . LEU A 1 259 ? 61.716 11.629 9.715 1.00 23.05 259 LEU A O 1
ATOM 1995 N N . ILE A 1 260 ? 62.916 13.482 9.353 1.00 24.77 260 ILE A N 1
ATOM 1996 C CA . ILE A 1 260 ? 64.082 12.737 8.900 1.00 25.75 260 ILE A CA 1
ATOM 1997 C C . ILE A 1 260 ? 64.917 12.464 10.144 1.00 26.51 260 ILE A C 1
ATOM 1998 O O . ILE A 1 260 ? 65.303 11.325 10.414 1.00 27.83 260 ILE A O 1
ATOM 2003 N N . GLY A 1 261 ? 65.149 13.533 10.904 1.00 25.80 261 GLY A N 1
ATOM 2004 C CA . GLY A 1 261 ? 65.926 13.471 12.135 1.00 24.82 261 GLY A CA 1
ATOM 2005 C C . GLY A 1 261 ? 65.851 14.833 12.802 1.00 24.03 261 GLY A C 1
ATOM 2006 O O . GLY A 1 261 ? 65.505 15.811 12.145 1.00 22.29 261 GLY A O 1
ATOM 2007 N N . ASP A 1 262 ? 66.183 14.926 14.086 1.00 23.81 262 ASP A N 1
ATOM 2008 C CA . ASP A 1 262 ? 66.077 16.216 14.760 1.00 22.89 262 ASP A CA 1
ATOM 2009 C C . ASP A 1 262 ? 67.342 16.899 15.234 1.00 22.74 262 ASP A C 1
ATOM 2010 O O . ASP A 1 262 ? 67.268 18.002 15.780 1.00 21.21 262 ASP A O 1
ATOM 2015 N N . ASP A 1 263 ? 68.508 16.308 15.014 1.00 21.51 263 ASP A N 1
ATOM 2016 C CA . ASP A 1 263 ? 69.693 16.956 15.556 1.00 21.38 263 ASP A CA 1
ATOM 2017 C C . ASP A 1 263 ? 70.997 16.905 14.773 1.00 21.05 263 ASP A C 1
ATOM 2018 O O . ASP A 1 263 ? 71.744 17.890 14.732 1.00 23.22 263 ASP A O 1
ATOM 2023 N N . GLU A 1 264 ? 71.258 15.757 14.157 1.00 20.24 264 GLU A N 1
ATOM 2024 C CA . GLU A 1 264 ? 72.490 15.505 13.414 1.00 20.32 264 GLU A CA 1
ATOM 2025 C C . GLU A 1 264 ? 72.252 14.958 12.007 1.00 20.78 264 GLU A C 1
ATOM 2026 O O . GLU A 1 264 ? 71.710 13.865 11.843 1.00 20.01 264 GLU A O 1
ATOM 2032 N N . HIS A 1 265 ? 72.701 15.690 10.995 1.00 19.99 265 HIS A N 1
ATOM 2033 C CA . HIS A 1 265 ? 72.496 15.253 9.627 1.00 20.48 265 HIS A CA 1
ATOM 2034 C C . HIS A 1 265 ? 73.651 15.511 8.683 1.00 19.33 265 HIS A C 1
ATOM 2035 O O . HIS A 1 265 ? 74.441 16.440 8.869 1.00 17.28 265 HIS A O 1
ATOM 2042 N N . GLY A 1 266 ? 73.738 14.661 7.668 1.00 19.82 266 GLY A N 1
ATOM 2043 C CA . GLY A 1 266 ? 74.763 14.811 6.662 1.00 19.91 266 GLY A CA 1
ATOM 2044 C C . GLY A 1 266 ? 74.056 15.236 5.385 1.00 21.77 266 GLY A C 1
ATOM 2045 O O . GLY A 1 266 ? 72.833 15.062 5.250 1.00 22.41 266 GLY A O 1
ATOM 2046 N N . TRP A 1 267 ? 74.809 15.809 4.452 1.00 21.50 267 TRP A N 1
ATOM 2047 C CA . TRP A 1 267 ? 74.248 16.238 3.173 1.00 22.61 267 TRP A CA 1
ATOM 2048 C C . TRP A 1 267 ? 75.253 15.836 2.087 1.00 22.24 267 TRP A C 1
ATOM 2049 O O . TRP A 1 267 ? 76.231 16.547 1.833 1.00 19.74 267 TRP A O 1
ATOM 2060 N N . ASP A 1 268 ? 75.027 14.677 1.471 1.00 22.93 268 ASP A N 1
ATOM 2061 C CA . ASP A 1 268 ? 75.942 14.198 0.433 1.00 25.15 268 ASP A CA 1
ATOM 2062 C C . ASP A 1 268 ? 75.376 14.361 -0.979 1.00 26.49 268 ASP A C 1
ATOM 2063 O O . ASP A 1 268 ? 74.426 15.112 -1.194 1.00 25.25 268 ASP A O 1
ATOM 2068 N N . ASP A 1 269 ? 75.986 13.661 -1.932 1.00 27.34 269 ASP A N 1
ATOM 2069 C CA . ASP A 1 269 ? 75.555 13.716 -3.324 1.00 28.27 269 ASP A CA 1
ATOM 2070 C C . ASP A 1 269 ? 74.098 13.325 -3.486 1.00 28.49 269 ASP A C 1
ATOM 2071 O O . ASP A 1 269 ? 73.391 13.892 -4.312 1.00 28.78 269 ASP A O 1
ATOM 2076 N N . ASP A 1 270 ? 73.663 12.353 -2.692 1.00 29.46 270 ASP A N 1
ATOM 2077 C CA . ASP A 1 270 ? 72.296 11.859 -2.744 1.00 32.30 270 ASP A CA 1
ATOM 2078 C C . ASP A 1 270 ? 71.290 12.766 -2.032 1.00 31.67 270 ASP A C 1
ATOM 2079 O O . ASP A 1 270 ? 70.176 12.950 -2.518 1.00 32.77 270 ASP A O 1
ATOM 2084 N N . GLY A 1 271 ? 71.680 13.332 -0.892 1.00 30.37 271 GLY A N 1
ATOM 2085 C CA . GLY A 1 271 ? 70.774 14.206 -0.165 1.00 28.81 271 GLY A CA 1
ATOM 2086 C C . GLY A 1 271 ? 71.057 14.372 1.322 1.00 28.37 271 GLY A C 1
ATOM 2087 O O . GLY A 1 271 ? 72.207 14.375 1.749 1.00 29.24 271 GLY A O 1
ATOM 2088 N N . VAL A 1 272 ? 69.992 14.523 2.106 1.00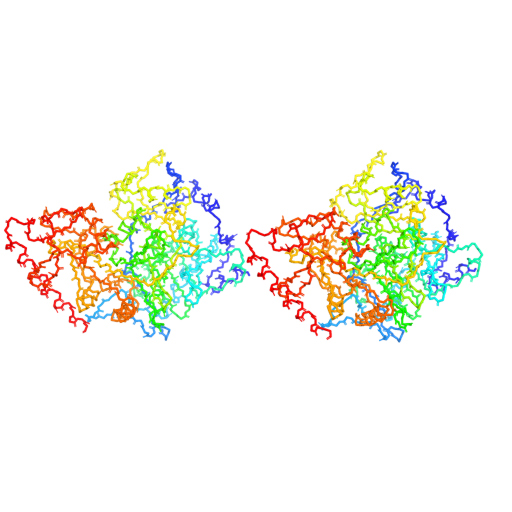 27.16 272 VAL A N 1
ATOM 2089 C CA . VAL A 1 272 ? 70.097 14.704 3.551 1.00 24.54 272 VAL A CA 1
ATOM 2090 C C . VAL A 1 272 ? 69.784 13.412 4.278 1.00 23.51 272 VAL A C 1
ATOM 2091 O O . VAL A 1 272 ? 68.745 12.795 4.054 1.00 24.62 272 VAL A O 1
ATOM 2095 N N . PHE A 1 273 ? 70.695 12.998 5.144 1.00 24.21 273 PHE A N 1
ATOM 2096 C CA . PHE A 1 273 ? 70.506 11.783 5.905 1.00 22.73 273 PHE A CA 1
ATOM 2097 C C . PHE A 1 273 ? 70.828 12.058 7.371 1.00 22.65 273 PHE A C 1
ATOM 2098 O O . PHE A 1 273 ? 71.647 12.930 7.681 1.00 21.71 273 PHE A O 1
ATOM 2106 N N . ASN A 1 274 ? 70.157 11.323 8.258 1.00 23.21 274 ASN A N 1
ATOM 2107 C CA . ASN A 1 274 ? 70.295 11.423 9.718 1.00 21.61 274 ASN A CA 1
ATOM 2108 C C . ASN A 1 274 ? 71.468 10.535 10.137 1.00 22.42 274 ASN A C 1
ATOM 2109 O O . ASN A 1 274 ? 71.740 9.512 9.496 1.00 21.33 274 ASN A O 1
ATOM 2114 N N . PHE A 1 275 ? 72.161 10.940 11.203 1.00 21.33 275 PHE A N 1
ATOM 2115 C CA . PHE A 1 275 ? 73.291 10.189 11.753 1.00 19.10 275 PHE A CA 1
ATOM 2116 C C . PHE A 1 275 ? 72.770 9.263 12.837 1.00 19.54 275 PHE A C 1
ATOM 2117 O O . PHE A 1 275 ? 73.371 8.237 13.138 1.00 21.25 275 PHE A O 1
ATOM 2125 N N . GLU A 1 276 ? 71.647 9.642 13.433 1.00 19.59 276 GLU A N 1
ATOM 2126 C CA . GLU A 1 276 ? 71.097 8.876 14.545 1.00 21.36 276 GLU A CA 1
ATOM 2127 C C . GLU A 1 276 ? 69.900 8.006 14.238 1.00 20.15 276 GLU A C 1
ATOM 2128 O O . GLU A 1 276 ? 69.310 8.090 13.163 1.00 22.42 276 GLU A O 1
ATOM 2134 N N . GLY A 1 277 ? 69.554 7.166 15.208 1.00 20.54 277 GLY A N 1
ATOM 2135 C CA . GLY A 1 277 ? 68.410 6.283 15.077 1.00 20.83 277 GLY A CA 1
ATOM 2136 C C . GLY A 1 277 ? 67.374 6.610 16.141 1.00 22.17 277 GLY A C 1
ATOM 2137 O O . GLY A 1 277 ? 66.506 5.793 16.446 1.00 22.43 277 GLY A O 1
ATOM 2138 N N . GLY A 1 278 ? 67.473 7.808 16.714 1.00 22.27 278 GLY A N 1
ATOM 2139 C CA . GLY A 1 278 ? 66.543 8.231 17.755 1.00 22.57 278 GLY A CA 1
ATOM 2140 C C . GLY A 1 278 ? 66.563 9.735 18.005 1.00 22.61 278 GLY A C 1
ATOM 2141 O O . GLY A 1 278 ? 67.300 10.483 17.361 1.00 22.35 278 GLY A O 1
ATOM 2142 N N . CYS A 1 279 ? 65.752 10.202 18.939 1.00 21.94 279 CYS A N 1
ATOM 2143 C CA . CYS A 1 279 ? 65.732 11.628 19.215 1.00 22.31 279 CYS A CA 1
ATOM 2144 C C . CYS A 1 279 ? 65.991 11.881 20.694 1.00 21.50 279 CYS A C 1
ATOM 2145 O O . CYS A 1 279 ? 65.423 11.219 21.558 1.00 21.25 279 CYS A O 1
ATOM 2148 N N . TYR A 1 280 ? 66.881 12.829 20.966 1.00 20.81 280 TYR A N 1
ATOM 2149 C CA . TYR A 1 280 ? 67.238 13.197 22.327 1.00 20.48 280 TYR A CA 1
ATOM 2150 C C . TYR A 1 280 ? 66.564 14.538 22.583 1.00 19.51 280 TYR A C 1
ATOM 2151 O O . TYR A 1 280 ? 67.219 15.576 22.610 1.00 19.65 280 TYR A O 1
ATOM 2160 N N . ALA A 1 281 ? 65.255 14.503 22.791 1.00 20.47 281 ALA A N 1
ATOM 2161 C CA . ALA A 1 281 ? 64.475 15.718 22.969 1.00 21.20 281 ALA A CA 1
ATOM 2162 C C . ALA A 1 281 ? 64.385 16.362 24.348 1.00 21.69 281 ALA A C 1
ATOM 2163 O O . ALA A 1 281 ? 64.467 15.686 25.380 1.00 20.74 281 ALA A O 1
ATOM 2165 N N . LYS A 1 282 ? 64.214 17.681 24.352 1.00 19.85 282 LYS A N 1
ATOM 2166 C CA . LYS A 1 282 ? 64.047 18.423 25.588 1.00 20.52 282 LYS A CA 1
ATOM 2167 C C . LYS A 1 282 ? 62.577 18.250 25.967 1.00 21.28 282 LYS A C 1
ATOM 2168 O O . LYS A 1 282 ? 61.707 18.258 25.092 1.00 20.07 282 LYS A O 1
ATOM 2174 N N . VAL A 1 283 ? 62.313 18.101 27.263 1.00 20.34 283 VAL A N 1
ATOM 2175 C CA . VAL A 1 283 ? 60.960 17.903 27.758 1.00 21.95 283 VAL A CA 1
ATOM 2176 C C . VAL A 1 283 ? 60.492 18.938 28.790 1.00 21.91 283 VAL A C 1
ATOM 2177 O O . VAL A 1 283 ? 59.418 18.797 29.360 1.00 22.28 283 VAL A O 1
ATOM 2181 N N . ILE A 1 284 ? 61.293 19.967 29.043 1.00 23.91 284 ILE A N 1
ATOM 2182 C CA . ILE A 1 284 ? 60.890 20.987 30.006 1.00 24.74 284 ILE A CA 1
ATOM 2183 C C . ILE A 1 284 ? 59.587 21.648 29.554 1.00 24.73 284 ILE A C 1
ATOM 2184 O O . ILE A 1 284 ? 59.450 22.069 28.405 1.00 22.85 284 ILE A O 1
ATOM 2189 N N . ASN A 1 285 ? 58.630 21.710 30.476 1.00 26.56 285 ASN A N 1
ATOM 2190 C CA . ASN A 1 285 ? 57.308 22.290 30.247 1.00 28.81 285 ASN A CA 1
ATOM 2191 C C . ASN A 1 285 ? 56.486 21.483 29.255 1.00 29.09 285 ASN A C 1
ATOM 2192 O O . ASN A 1 285 ? 55.504 21.972 28.698 1.00 29.81 285 ASN A O 1
ATOM 2197 N N . LEU A 1 286 ? 56.877 20.234 29.048 1.00 29.81 286 LEU A N 1
ATOM 2198 C CA . LEU A 1 286 ? 56.171 19.361 28.120 1.00 32.20 286 LEU A CA 1
ATOM 2199 C C . LEU A 1 286 ? 54.720 19.121 28.548 1.00 33.23 286 LEU A C 1
ATOM 2200 O O . LEU A 1 286 ? 54.421 19.065 29.738 1.00 34.53 286 LEU A O 1
ATOM 2205 N N . SER A 1 287 ? 53.824 19.001 27.575 1.00 33.04 287 SER A N 1
ATOM 2206 C CA . SER A 1 287 ? 52.421 18.720 27.859 1.00 33.73 287 SER A CA 1
ATOM 2207 C C . SER A 1 287 ? 51.888 17.950 26.670 1.00 34.27 287 SER A C 1
ATOM 2208 O O . SER A 1 287 ? 52.339 18.154 25.543 1.00 32.17 287 SER A O 1
ATOM 2211 N N . LYS A 1 288 ? 50.943 17.054 26.931 1.00 36.08 288 LYS A N 1
ATOM 2212 C CA . LYS A 1 288 ? 50.343 16.228 25.890 1.00 38.47 288 LYS A CA 1
ATOM 2213 C C . LYS A 1 288 ? 49.652 17.069 24.833 1.00 41.02 288 LYS A C 1
ATOM 2214 O O . LYS A 1 288 ? 49.620 16.708 23.655 1.00 42.48 288 LYS A O 1
ATOM 2220 N N . GLU A 1 289 ? 49.101 18.198 25.258 1.00 41.30 289 GLU A N 1
ATOM 2221 C CA . GLU A 1 289 ? 48.378 19.062 24.348 1.00 43.32 289 GLU A CA 1
ATOM 2222 C C . GLU A 1 289 ? 49.314 19.878 23.449 1.00 43.14 289 GLU A C 1
ATOM 2223 O O . GLU A 1 289 ? 49.047 20.032 22.258 1.00 42.96 289 GLU A O 1
ATOM 2229 N N . ASN A 1 290 ? 50.410 20.390 24.002 1.00 42.56 290 ASN A N 1
ATOM 2230 C CA . ASN A 1 290 ? 51.341 21.186 23.213 1.00 42.42 290 ASN A CA 1
ATOM 2231 C C . ASN A 1 290 ? 52.359 20.373 22.418 1.00 41.57 290 ASN A C 1
ATOM 2232 O O . ASN A 1 290 ? 52.832 20.818 21.376 1.00 41.60 290 ASN A O 1
ATOM 2237 N N . GLU A 1 291 ? 52.703 19.187 22.903 1.00 40.23 291 GLU A N 1
ATOM 2238 C CA . GLU A 1 291 ? 53.666 18.359 22.191 1.00 38.43 291 GLU A CA 1
ATOM 2239 C C . GLU A 1 291 ? 53.166 16.923 22.114 1.00 36.97 291 GLU A C 1
ATOM 2240 O O . GLU A 1 291 ? 53.724 16.032 22.754 1.00 34.58 291 GLU A O 1
ATOM 2246 N N . PRO A 1 292 ? 52.110 16.683 21.321 1.00 35.71 292 PRO A N 1
ATOM 2247 C CA . PRO A 1 292 ? 51.520 15.353 21.150 1.00 34.92 292 PRO A CA 1
ATOM 2248 C C . PRO A 1 292 ? 52.538 14.255 20.823 1.00 33.61 292 PRO A C 1
ATOM 2249 O O . PRO A 1 292 ? 52.568 13.214 21.482 1.00 31.98 292 PRO A O 1
ATOM 2253 N N . ASP A 1 293 ? 53.364 14.484 19.805 1.00 32.32 293 ASP A N 1
ATOM 2254 C CA . ASP A 1 293 ? 54.354 13.486 19.388 1.00 33.37 293 ASP A CA 1
ATOM 2255 C C . ASP A 1 293 ? 55.377 13.083 20.439 1.00 31.88 293 ASP A C 1
ATOM 2256 O O . ASP A 1 293 ? 55.533 11.898 20.745 1.00 31.78 293 ASP A O 1
ATOM 2261 N N . ILE A 1 294 ? 56.099 14.060 20.973 1.00 30.63 294 ILE A N 1
ATOM 2262 C CA . ILE A 1 294 ? 57.102 13.758 21.985 1.00 30.40 294 ILE A CA 1
ATOM 2263 C C . ILE A 1 294 ? 56.430 13.042 23.140 1.00 30.24 294 ILE A C 1
ATOM 2264 O O . ILE A 1 294 ? 56.931 12.035 23.629 1.00 32.28 294 ILE A O 1
ATOM 2269 N N . TRP A 1 295 ? 55.283 13.563 23.560 1.00 31.14 295 TRP A N 1
ATOM 2270 C CA . TRP A 1 295 ? 54.523 12.986 24.663 1.00 31.95 295 TRP A CA 1
ATOM 2271 C C . TRP A 1 295 ? 54.185 11.524 24.375 1.00 31.51 295 TRP A C 1
ATOM 2272 O O . TRP A 1 295 ? 54.400 10.656 25.218 1.00 30.59 295 TRP A O 1
ATOM 2283 N N . GLY A 1 296 ? 53.660 11.255 23.185 1.00 31.35 296 GLY A N 1
ATOM 2284 C CA . GLY A 1 296 ? 53.318 9.890 22.824 1.00 31.95 296 GLY A CA 1
ATOM 2285 C C . GLY A 1 296 ? 54.545 9.003 22.680 1.00 32.64 296 GLY A C 1
ATOM 2286 O O . GLY A 1 296 ? 54.471 7.790 22.869 1.00 29.40 296 GLY A O 1
ATOM 2287 N N . ALA A 1 297 ? 55.678 9.612 22.343 1.00 33.16 297 ALA A N 1
ATOM 2288 C CA . ALA A 1 297 ? 56.919 8.865 22.184 1.00 33.36 297 ALA A CA 1
ATOM 2289 C C . ALA A 1 297 ? 57.447 8.439 23.549 1.00 33.74 297 ALA A C 1
ATOM 2290 O O . ALA A 1 297 ? 58.247 7.509 23.647 1.00 34.02 297 ALA A O 1
ATOM 2292 N N . ILE A 1 298 ? 57.008 9.122 24.603 1.00 32.14 298 ILE A N 1
ATOM 2293 C CA . ILE A 1 298 ? 57.466 8.782 25.944 1.00 32.00 298 ILE A CA 1
ATOM 2294 C C . ILE A 1 298 ? 56.659 7.609 26.510 1.00 32.79 298 ILE A C 1
ATOM 2295 O O . ILE A 1 298 ? 55.570 7.776 27.053 1.00 33.96 298 ILE A O 1
ATOM 2300 N N . LYS A 1 299 ? 57.207 6.413 26.357 1.00 32.21 299 LYS A N 1
ATOM 2301 C CA . LYS A 1 299 ? 56.563 5.196 26.823 1.00 30.39 299 LYS A CA 1
ATOM 2302 C C . LYS A 1 299 ? 57.698 4.223 27.113 1.00 30.29 299 LYS A C 1
ATOM 2303 O O . LYS A 1 299 ? 58.866 4.605 27.020 1.00 27.37 299 LYS A O 1
ATOM 2309 N N . ARG A 1 300 ? 57.374 2.979 27.458 1.00 29.61 300 ARG A N 1
ATOM 2310 C CA . ARG A 1 300 ? 58.422 1.999 27.734 1.00 30.67 300 ARG A CA 1
ATOM 2311 C C . ARG A 1 300 ? 59.394 1.909 26.559 1.00 28.61 300 ARG A C 1
ATOM 2312 O O . ARG A 1 300 ? 58.979 1.868 25.404 1.00 27.75 300 ARG A O 1
ATOM 2320 N N . ASN A 1 301 ? 60.686 1.880 26.887 1.00 29.91 301 ASN A N 1
ATOM 2321 C CA . ASN A 1 301 ? 61.800 1.809 25.931 1.00 28.97 301 ASN A CA 1
ATOM 2322 C C . ASN A 1 301 ? 62.366 3.194 25.675 1.00 29.85 301 ASN A C 1
ATOM 2323 O O . ASN A 1 301 ? 63.382 3.354 24.998 1.00 30.58 301 ASN A O 1
ATOM 2328 N N . ALA A 1 302 ? 61.700 4.202 26.220 1.00 28.39 302 ALA A N 1
ATOM 2329 C CA . ALA A 1 302 ? 62.186 5.565 26.098 1.00 26.85 302 ALA A CA 1
ATOM 2330 C C . ALA A 1 302 ? 62.915 5.775 27.415 1.00 24.90 302 ALA A C 1
ATOM 2331 O O . ALA A 1 302 ? 62.682 5.034 28.373 1.00 24.25 302 ALA A O 1
ATOM 2333 N N . LEU A 1 303 ? 63.803 6.759 27.470 1.00 22.38 303 LEU A N 1
ATOM 2334 C CA . LEU A 1 303 ? 64.533 7.002 28.701 1.00 22.84 303 LEU A CA 1
ATOM 2335 C C . LEU A 1 303 ? 64.501 8.474 29.081 1.00 23.09 303 LEU A C 1
ATOM 2336 O O . LEU A 1 303 ? 65.147 9.309 28.456 1.00 23.38 303 LEU A O 1
ATOM 2341 N N . LEU A 1 304 ? 63.731 8.773 30.118 1.00 22.84 304 LEU A N 1
ATOM 2342 C CA . LEU A 1 304 ? 63.614 10.132 30.612 1.00 24.43 304 LEU A CA 1
ATOM 2343 C C . LEU A 1 304 ? 64.921 10.458 31.328 1.00 24.66 304 LEU A C 1
ATOM 2344 O O . LEU A 1 304 ? 65.553 9.575 31.902 1.00 24.73 304 LEU A O 1
ATOM 2349 N N . GLU A 1 305 ? 65.344 11.715 31.293 1.00 23.47 305 GLU A N 1
ATOM 2350 C CA . GLU A 1 305 ? 66.588 12.068 31.962 1.00 23.08 305 GLU A CA 1
ATOM 2351 C C . GLU A 1 305 ? 66.503 13.387 32.746 1.00 24.05 305 GLU A C 1
ATOM 2352 O O . GLU A 1 305 ? 66.271 14.462 32.183 1.00 22.93 305 GLU A O 1
ATOM 2358 N N . ASN A 1 306 ? 66.679 13.256 34.061 1.00 24.53 306 ASN A N 1
ATOM 2359 C CA . ASN A 1 306 ? 66.646 14.354 35.034 1.00 24.23 306 ASN A CA 1
ATOM 2360 C C . ASN A 1 306 ? 65.290 15.006 35.265 1.00 23.89 306 ASN A C 1
ATOM 2361 O O . ASN A 1 306 ? 65.226 16.118 35.795 1.00 23.25 306 ASN A O 1
ATOM 2366 N N . VAL A 1 307 ? 64.207 14.338 34.879 1.00 23.65 307 VAL A N 1
ATOM 2367 C CA . VAL A 1 307 ? 62.888 14.914 35.108 1.00 26.35 307 VAL A CA 1
ATOM 2368 C C . VAL A 1 307 ? 62.504 14.611 36.554 1.00 29.58 307 VAL A C 1
ATOM 2369 O O . VAL A 1 307 ? 62.950 13.617 37.127 1.00 29.19 307 VAL A O 1
ATOM 2373 N N . THR A 1 308 ? 61.685 15.475 37.141 1.00 31.76 308 THR A N 1
ATOM 2374 C CA . THR A 1 308 ? 61.246 15.292 38.518 1.00 33.56 308 THR A CA 1
ATOM 2375 C C . THR A 1 308 ? 60.166 14.210 38.583 1.00 34.04 308 THR A C 1
ATOM 2376 O O . THR A 1 308 ? 59.136 14.309 37.927 1.00 34.26 308 THR A O 1
ATOM 2380 N N . VAL A 1 309 ? 60.431 13.166 39.360 1.00 35.60 309 VAL A N 1
ATOM 2381 C CA . VAL A 1 309 ? 59.505 12.053 39.533 1.00 37.76 309 VAL A CA 1
ATOM 2382 C C . VAL A 1 309 ? 59.375 11.797 41.036 1.00 38.99 309 VAL A C 1
ATOM 2383 O O . VAL A 1 309 ? 60.379 11.705 41.737 1.00 37.73 309 VAL A O 1
ATOM 2387 N N . ASP A 1 310 ? 58.147 11.697 41.534 1.00 42.47 310 ASP A N 1
ATOM 2388 C CA . ASP A 1 310 ? 57.940 11.441 42.956 1.00 46.42 310 ASP A CA 1
ATOM 2389 C C . ASP A 1 310 ? 57.700 9.963 43.223 1.00 47.43 310 ASP A C 1
ATOM 2390 O O . ASP A 1 310 ? 57.791 9.135 42.316 1.00 48.18 310 ASP A O 1
ATOM 2395 N N . ALA A 1 311 ? 57.377 9.657 44.477 1.00 49.45 311 ALA A N 1
ATOM 2396 C CA . ALA A 1 311 ? 57.112 8.294 44.933 1.00 50.20 311 ALA A CA 1
ATOM 2397 C C . ALA A 1 311 ? 56.148 7.507 44.050 1.00 49.84 311 ALA A C 1
ATOM 2398 O O . ALA A 1 311 ? 56.451 6.384 43.646 1.00 51.53 311 ALA A O 1
ATOM 2400 N N . ASN A 1 312 ? 54.988 8.085 43.757 1.00 48.86 312 ASN A N 1
ATOM 2401 C CA . ASN A 1 312 ? 53.993 7.411 42.929 1.00 48.63 312 ASN A CA 1
ATOM 2402 C C . ASN A 1 312 ? 54.448 7.283 41.484 1.00 48.59 312 ASN A C 1
ATOM 2403 O O . ASN A 1 312 ? 53.771 6.652 40.667 1.00 49.25 312 ASN A O 1
ATOM 2405 N N . GLY A 1 313 ? 55.591 7.885 41.168 1.00 47.31 313 GLY A N 1
ATOM 2406 C CA . GLY A 1 313 ? 56.097 7.815 39.811 1.00 45.69 313 GLY A CA 1
ATOM 2407 C C . GLY A 1 313 ? 55.462 8.868 38.921 1.00 43.90 313 GLY A C 1
ATOM 2408 O O . GLY A 1 313 ? 55.413 8.718 37.701 1.00 43.91 313 GLY A O 1
ATOM 2409 N N . LYS A 1 314 ? 54.967 9.933 39.543 1.00 42.86 314 LYS A N 1
ATOM 2410 C CA . LYS A 1 314 ? 54.341 11.034 38.821 1.00 41.17 314 LYS A CA 1
ATOM 2411 C C . LYS A 1 314 ? 55.447 11.988 38.385 1.00 39.58 314 LYS A C 1
ATOM 2412 O O . LYS A 1 314 ? 56.372 12.266 39.153 1.00 39.23 314 LYS A O 1
ATOM 2414 N N . VAL A 1 315 ? 55.354 12.492 37.160 1.00 37.29 315 VAL A N 1
ATOM 2415 C CA . VAL A 1 315 ? 56.381 13.388 36.644 1.00 36.44 315 VAL A CA 1
ATOM 2416 C C . VAL A 1 315 ? 55.979 14.857 36.547 1.00 35.03 315 VAL A C 1
ATOM 2417 O O . VAL A 1 315 ? 54.886 15.189 36.093 1.00 35.39 315 VAL A O 1
ATOM 2421 N N . ASP A 1 316 ? 56.877 15.735 36.980 1.00 33.79 316 ASP A N 1
ATOM 2422 C CA . ASP A 1 316 ? 56.633 17.167 36.908 1.00 32.06 316 ASP A CA 1
ATOM 2423 C C . ASP A 1 316 ? 57.545 17.766 35.848 1.00 30.12 316 ASP A C 1
ATOM 2424 O O . ASP A 1 316 ? 58.637 18.239 36.158 1.00 31.46 316 ASP A O 1
ATOM 2429 N N . PHE A 1 317 ? 57.099 17.747 34.600 1.00 30.42 317 PHE A N 1
ATOM 2430 C CA . PHE A 1 317 ? 57.891 18.276 33.500 1.00 29.85 317 PHE A CA 1
ATOM 2431 C C . PHE A 1 317 ? 58.246 19.766 33.601 1.00 30.49 317 PHE A C 1
ATOM 2432 O O . PHE A 1 317 ? 59.121 20.245 32.881 1.00 30.01 317 PHE A O 1
ATOM 2440 N N . ALA A 1 318 ? 57.598 20.495 34.503 1.00 31.25 318 ALA A N 1
ATOM 2441 C CA . ALA A 1 318 ? 57.874 21.923 34.638 1.00 33.42 318 ALA A CA 1
ATOM 2442 C C . ALA A 1 318 ? 58.991 22.303 35.611 1.00 34.75 318 ALA A C 1
ATOM 2443 O O . ALA A 1 318 ? 59.478 23.430 35.582 1.00 36.36 318 ALA A O 1
ATOM 2445 N N . ASP A 1 319 ? 59.407 21.376 36.466 1.00 34.94 319 ASP A N 1
ATOM 2446 C CA . ASP A 1 319 ? 60.457 21.686 37.435 1.00 34.40 319 ASP A CA 1
ATOM 2447 C C . ASP A 1 319 ? 61.833 21.847 36.801 1.00 35.07 319 ASP A C 1
ATOM 2448 O O . ASP A 1 319 ? 62.393 20.900 36.240 1.00 35.72 319 ASP A O 1
ATOM 2453 N N . LYS A 1 320 ? 62.382 23.050 36.902 1.00 33.43 320 LYS A N 1
ATOM 2454 C CA . LYS A 1 320 ? 63.700 23.311 36.359 1.00 34.12 320 LYS A CA 1
ATOM 2455 C C . LYS A 1 320 ? 64.657 23.745 37.466 1.00 33.46 320 LYS A C 1
ATOM 2456 O O . LYS A 1 320 ? 65.742 24.256 37.188 1.00 32.61 320 LYS A O 1
ATOM 2462 N N . SER A 1 321 ? 64.263 23.522 38.719 1.00 33.88 321 SER A N 1
ATOM 2463 C CA . SER A 1 321 ? 65.095 23.893 39.863 1.00 35.02 321 SER A CA 1
ATOM 2464 C C . SER A 1 321 ? 66.506 23.321 39.721 1.00 34.33 321 SER A C 1
ATOM 2465 O O . SER A 1 321 ? 67.494 24.023 39.933 1.00 34.54 321 SER A O 1
ATOM 2468 N N . VAL A 1 322 ? 66.593 22.042 39.371 1.00 33.04 322 VAL A N 1
ATOM 2469 C CA . VAL A 1 322 ? 67.894 21.415 39.169 1.00 32.29 322 VAL A CA 1
ATOM 2470 C C . VAL A 1 322 ? 68.412 21.807 37.775 1.00 31.34 322 VAL A C 1
ATOM 2471 O O . VAL A 1 322 ? 69.554 22.248 37.638 1.00 30.46 322 VAL A O 1
ATOM 2475 N N . THR A 1 323 ? 67.570 21.645 36.750 1.00 29.80 323 THR A N 1
ATOM 2476 C CA . THR A 1 323 ? 67.949 22.022 35.380 1.00 28.06 323 THR A CA 1
ATOM 2477 C C . THR A 1 323 ? 66.749 22.131 34.448 1.00 26.84 323 THR A C 1
ATOM 2478 O O . THR A 1 323 ? 65.756 21.430 34.622 1.00 25.07 323 THR A O 1
ATOM 2482 N N . GLU A 1 324 ? 66.831 23.015 33.459 1.00 26.68 324 GLU A N 1
ATOM 2483 C CA . GLU A 1 324 ? 65.730 23.118 32.517 1.00 28.02 324 GLU A CA 1
ATOM 2484 C C . GLU A 1 324 ? 66.087 22.287 31.289 1.00 25.66 324 GLU A C 1
ATOM 2485 O O . GLU A 1 324 ? 65.307 22.201 30.338 1.00 23.77 324 GLU A O 1
ATOM 2491 N N . ASN A 1 325 ? 67.265 21.661 31.324 1.00 22.65 325 ASN A N 1
ATOM 2492 C CA . ASN A 1 325 ? 67.717 20.806 30.224 1.00 22.06 325 ASN A CA 1
ATOM 2493 C C . ASN A 1 325 ? 67.302 19.357 30.480 1.00 20.98 325 ASN A C 1
ATOM 2494 O O . ASN A 1 325 ? 68.109 18.445 30.347 1.00 23.49 325 ASN A O 1
ATOM 2499 N N . THR A 1 326 ? 66.052 19.154 30.874 1.00 20.88 326 THR A N 1
ATOM 2500 C CA . THR A 1 326 ? 65.545 17.813 31.110 1.00 21.37 326 THR A CA 1
ATOM 2501 C C . THR A 1 326 ? 65.377 17.194 29.737 1.00 22.32 326 THR A C 1
ATOM 2502 O O . THR A 1 326 ? 64.928 17.851 28.792 1.00 20.94 326 THR A O 1
ATOM 2506 N N . ARG A 1 327 ? 65.721 15.921 29.635 1.00 22.23 327 ARG A N 1
ATOM 2507 C CA . ARG A 1 327 ? 65.687 15.235 28.357 1.00 20.49 327 ARG A CA 1
ATOM 2508 C C . ARG A 1 327 ? 64.946 13.911 28.373 1.00 21.41 327 ARG A C 1
ATOM 2509 O O . ARG A 1 327 ? 64.476 13.441 29.407 1.00 18.62 327 ARG A O 1
ATOM 2517 N N . VAL A 1 328 ? 64.861 13.323 27.188 1.00 22.02 328 VAL A N 1
ATOM 2518 C CA . VAL A 1 328 ? 64.273 12.012 26.997 1.00 21.24 328 VAL A CA 1
ATOM 2519 C C . VAL A 1 328 ? 64.809 11.507 25.657 1.00 22.24 328 VAL A C 1
ATOM 2520 O O . VAL A 1 328 ? 64.849 12.252 24.676 1.00 21.03 328 VAL A O 1
ATOM 2524 N N . SER A 1 329 ? 65.274 10.264 25.632 1.00 22.65 329 SER A N 1
ATOM 2525 C CA . SER A 1 329 ? 65.757 9.684 24.387 1.00 23.45 329 SER A CA 1
ATOM 2526 C C . SER A 1 329 ? 64.791 8.551 24.065 1.00 23.15 329 SER A C 1
ATOM 2527 O O . SER A 1 329 ? 64.154 8.012 24.974 1.00 22.50 329 SER A O 1
ATOM 2530 N N . TYR A 1 330 ? 64.666 8.228 22.777 1.00 21.05 330 TYR A N 1
ATOM 2531 C CA . TYR A 1 330 ? 63.807 7.144 22.312 1.00 23.43 330 TYR A CA 1
ATOM 2532 C C . TYR A 1 330 ? 64.048 6.815 20.843 1.00 24.28 330 TYR A C 1
ATOM 2533 O O . TYR A 1 330 ? 64.411 7.690 20.049 1.00 24.99 330 TYR A O 1
ATOM 2542 N N . PRO A 1 331 ? 63.845 5.544 20.459 1.00 24.91 331 PRO A N 1
ATOM 2543 C CA . PRO A 1 331 ? 64.053 5.158 19.063 1.00 24.72 331 PRO A CA 1
ATOM 2544 C C . PRO A 1 331 ? 63.220 6.099 18.223 1.00 25.45 331 PRO A C 1
ATOM 2545 O O . PRO A 1 331 ? 62.128 6.500 18.639 1.00 23.87 331 PRO A O 1
ATOM 2549 N N . ILE A 1 332 ? 63.721 6.454 17.046 1.00 24.38 332 ILE A N 1
ATOM 2550 C CA . ILE A 1 332 ? 62.987 7.373 16.198 1.00 25.59 332 ILE A CA 1
ATOM 2551 C C . ILE A 1 332 ? 61.624 6.801 15.792 1.00 27.12 332 ILE A C 1
ATOM 2552 O O . ILE A 1 332 ? 60.685 7.561 15.529 1.00 26.87 332 ILE A O 1
ATOM 2557 N N . PHE A 1 333 ? 61.492 5.473 15.770 1.00 27.67 333 PHE A N 1
ATOM 2558 C CA . PHE A 1 333 ? 60.212 4.888 15.378 1.00 28.02 333 PHE A CA 1
ATOM 2559 C C . PHE A 1 333 ? 59.124 5.063 16.440 1.00 27.96 333 PHE A C 1
ATOM 2560 O O . PHE A 1 333 ? 58.018 4.543 16.294 1.00 28.16 333 PHE A O 1
ATOM 2568 N N . HIS A 1 334 ? 59.435 5.807 17.502 1.00 27.43 334 HIS A N 1
ATOM 2569 C CA . HIS A 1 334 ? 58.441 6.086 18.541 1.00 28.17 334 HIS A CA 1
ATOM 2570 C C . HIS A 1 334 ? 57.597 7.250 18.040 1.00 28.51 334 HIS A C 1
ATOM 2571 O O . HIS A 1 334 ? 56.603 7.621 18.660 1.00 28.28 334 HIS A O 1
ATOM 2578 N N . ILE A 1 335 ? 58.013 7.828 16.916 1.00 28.94 335 ILE A N 1
ATOM 2579 C CA . ILE A 1 335 ? 57.282 8.933 16.299 1.00 30.03 335 ILE A CA 1
ATOM 2580 C C . ILE A 1 335 ? 56.576 8.384 15.058 1.00 31.67 335 ILE A C 1
ATOM 2581 O O . ILE A 1 335 ? 57.162 7.614 14.295 1.00 31.76 335 ILE A O 1
ATOM 2586 N N . LYS A 1 336 ? 55.320 8.780 14.863 1.00 32.94 336 LYS A N 1
ATOM 2587 C CA . LYS A 1 336 ? 54.521 8.317 13.732 1.00 33.46 336 LYS A CA 1
ATOM 2588 C C . LYS A 1 336 ? 54.979 8.885 12.391 1.00 33.96 336 LYS A C 1
ATOM 2589 O O . LYS A 1 336 ? 55.296 8.134 11.469 1.00 34.48 336 LYS A O 1
ATOM 2591 N N . ASN A 1 337 ? 55.007 10.206 12.274 1.00 33.63 337 ASN A N 1
ATOM 2592 C CA . ASN A 1 337 ? 55.413 10.827 11.020 1.00 34.98 337 ASN A CA 1
ATOM 2593 C C . ASN A 1 337 ? 56.916 10.909 10.837 1.00 33.13 337 ASN A C 1
ATOM 2594 O O . ASN A 1 337 ? 57.542 11.907 11.197 1.00 35.04 337 ASN A O 1
ATOM 2599 N N . ILE A 1 338 ? 57.489 9.856 10.271 1.00 31.20 338 ILE A N 1
ATOM 2600 C CA . ILE A 1 338 ? 58.924 9.806 10.025 1.00 30.05 338 ILE A CA 1
ATOM 2601 C C . ILE A 1 338 ? 59.207 9.197 8.662 1.00 30.22 338 ILE A C 1
ATOM 2602 O O . ILE A 1 338 ? 58.434 8.378 8.166 1.00 30.70 338 ILE A O 1
ATOM 2607 N N . VAL A 1 339 ? 60.315 9.611 8.058 1.00 31.54 339 VAL A N 1
ATOM 2608 C CA . VAL A 1 339 ? 60.736 9.095 6.766 1.00 30.47 339 VAL A CA 1
ATOM 2609 C C . VAL A 1 339 ? 61.203 7.656 7.007 1.00 32.56 339 VAL A C 1
ATOM 2610 O O . VAL A 1 339 ? 61.855 7.373 8.013 1.00 32.01 339 VAL A O 1
ATOM 2614 N N . LYS A 1 340 ? 60.864 6.746 6.099 1.00 33.91 340 LYS A N 1
ATOM 2615 C CA . LYS A 1 340 ? 61.254 5.345 6.243 1.00 35.19 340 LYS A CA 1
ATOM 2616 C C . LYS A 1 340 ? 61.350 4.691 4.871 1.00 33.19 340 LYS A C 1
ATOM 2617 O O . LYS A 1 340 ? 60.844 5.231 3.892 1.00 33.17 340 LYS A O 1
ATOM 2623 N N . PRO A 1 341 ? 61.970 3.501 4.784 1.00 32.42 341 PRO A N 1
ATOM 2624 C CA . PRO A 1 341 ? 62.567 2.740 5.888 1.00 31.03 341 PRO A CA 1
ATOM 2625 C C . PRO A 1 341 ? 63.945 3.225 6.363 1.00 30.59 341 PRO A C 1
ATOM 2626 O O . PRO A 1 341 ? 64.544 2.618 7.254 1.00 29.61 341 PRO A O 1
ATOM 2630 N N . VAL A 1 342 ? 64.447 4.303 5.770 1.00 28.91 342 VAL A N 1
ATOM 2631 C CA . VAL A 1 342 ? 65.749 4.842 6.153 1.00 28.09 342 VAL A CA 1
ATOM 2632 C C . VAL A 1 342 ? 65.645 6.352 6.342 1.00 27.57 342 VAL A C 1
ATOM 2633 O O . VAL A 1 342 ? 64.977 7.038 5.558 1.00 28.24 342 VAL A O 1
ATOM 2637 N N . SER A 1 343 ? 66.296 6.866 7.382 1.00 25.23 343 SER A N 1
ATOM 2638 C CA . SER A 1 343 ? 66.254 8.293 7.674 1.00 24.44 343 SER A CA 1
ATOM 2639 C C . SER A 1 343 ? 67.126 9.099 6.725 1.00 24.61 343 SER A C 1
ATOM 2640 O O . SER A 1 343 ? 68.218 9.550 7.082 1.00 22.72 343 SER A O 1
ATOM 2643 N N . LYS A 1 344 ? 66.622 9.280 5.510 1.00 24.75 344 LYS A N 1
ATOM 2644 C CA . LYS A 1 344 ? 67.335 10.026 4.492 1.00 25.81 344 LYS A CA 1
ATOM 2645 C C . LYS A 1 344 ? 66.303 10.575 3.525 1.00 25.06 344 LYS A C 1
ATOM 2646 O O . LYS A 1 344 ? 65.220 10.011 3.372 1.00 24.15 344 LYS A O 1
ATOM 2652 N N . ALA A 1 345 ? 66.634 11.690 2.888 1.00 25.38 345 ALA A N 1
ATOM 2653 C CA . ALA A 1 345 ? 65.714 12.319 1.956 1.00 25.64 345 ALA A CA 1
ATOM 2654 C C . ALA A 1 345 ? 66.477 13.143 0.929 1.00 25.55 345 ALA A C 1
ATOM 2655 O O . ALA A 1 345 ? 67.696 13.272 1.000 1.00 24.62 345 ALA A O 1
ATOM 2657 N N . PRO A 1 346 ? 65.761 13.710 -0.050 1.00 25.56 346 PRO A N 1
ATOM 2658 C CA . PRO A 1 346 ? 66.410 14.520 -1.079 1.00 26.35 346 PRO A CA 1
ATOM 2659 C C . PRO A 1 346 ? 67.019 15.818 -0.554 1.00 27.00 346 PRO A C 1
ATOM 2660 O O . PRO A 1 346 ? 66.756 16.242 0.570 1.00 25.71 346 PRO A O 1
ATOM 2664 N N . ALA A 1 347 ? 67.857 16.428 -1.381 1.00 27.35 347 ALA A N 1
ATOM 2665 C CA . ALA A 1 347 ? 68.538 17.673 -1.046 1.00 27.93 347 ALA A CA 1
ATOM 2666 C C . ALA A 1 347 ? 67.558 18.712 -0.493 1.00 27.79 347 ALA A C 1
ATOM 2667 O O . ALA A 1 347 ? 66.434 18.807 -0.956 1.00 29.00 347 ALA A O 1
ATOM 2669 N N . ALA A 1 348 ? 67.991 19.496 0.490 1.00 27.78 348 ALA A N 1
ATOM 2670 C CA . ALA A 1 348 ? 67.122 20.505 1.087 1.00 26.79 348 ALA A CA 1
ATOM 2671 C C . ALA A 1 348 ? 66.780 21.636 0.122 1.00 25.76 348 ALA A C 1
ATOM 2672 O O . ALA A 1 348 ? 67.622 22.070 -0.663 1.00 25.09 348 ALA A O 1
ATOM 2674 N N . LYS A 1 349 ? 65.543 22.122 0.201 1.00 27.39 349 LYS A N 1
ATOM 2675 C CA . LYS A 1 349 ? 65.088 23.226 -0.647 1.00 27.75 349 LYS A CA 1
ATOM 2676 C C . LYS A 1 349 ? 64.983 24.505 0.184 1.00 26.76 349 LYS A C 1
ATOM 2677 O O . LYS A 1 349 ? 65.018 25.618 -0.351 1.00 25.78 349 LYS A O 1
ATOM 2683 N N . ARG A 1 350 ? 64.854 24.335 1.496 1.00 25.81 350 ARG A N 1
ATOM 2684 C CA . ARG A 1 350 ? 64.764 25.466 2.408 1.00 25.12 350 ARG A CA 1
ATOM 2685 C C . ARG A 1 350 ? 65.743 25.245 3.550 1.00 24.24 350 ARG A C 1
ATOM 2686 O O . ARG A 1 350 ? 65.730 24.200 4.191 1.00 23.29 350 ARG A O 1
ATOM 2694 N N . VAL A 1 351 ? 66.614 26.215 3.785 1.00 23.54 351 VAL A N 1
ATOM 2695 C CA . VAL A 1 351 ? 67.579 26.095 4.862 1.00 23.17 351 VAL A CA 1
ATOM 2696 C C . VAL A 1 351 ? 67.273 27.200 5.851 1.00 23.62 351 VAL A C 1
ATOM 2697 O O . VAL A 1 351 ? 67.313 28.389 5.519 1.00 24.42 351 VAL A O 1
ATOM 2701 N N . ILE A 1 352 ? 66.960 26.805 7.076 1.00 23.28 352 ILE A N 1
ATOM 2702 C CA . ILE A 1 352 ? 66.601 27.766 8.098 1.00 22.72 352 ILE A CA 1
ATOM 2703 C C . ILE A 1 352 ? 67.624 27.878 9.210 1.00 22.80 352 ILE A C 1
ATOM 2704 O O . ILE A 1 352 ? 68.034 26.874 9.802 1.00 24.23 352 ILE A O 1
ATOM 2709 N N . PHE A 1 353 ? 68.050 29.105 9.491 1.00 21.91 353 PHE A N 1
ATOM 2710 C CA . PHE A 1 353 ? 69.015 29.326 10.557 1.00 22.10 353 PHE A CA 1
ATOM 2711 C C . PHE A 1 353 ? 68.243 29.807 11.771 1.00 21.96 353 PHE A C 1
ATOM 2712 O O . PHE A 1 353 ? 67.674 30.904 11.764 1.00 22.76 353 PHE A O 1
ATOM 2720 N N . LEU A 1 354 ? 68.185 28.978 12.807 1.00 21.15 354 LEU A N 1
ATOM 2721 C CA . LEU A 1 354 ? 67.464 29.377 14.011 1.00 21.76 354 LEU A CA 1
ATOM 2722 C C . LEU A 1 354 ? 68.426 30.089 14.944 1.00 20.64 354 LEU A C 1
ATOM 2723 O O . LEU A 1 354 ? 69.529 29.612 15.197 1.00 20.37 354 LEU A O 1
ATOM 2728 N N . SER A 1 355 ? 68.003 31.247 15.438 1.00 21.25 355 SER A N 1
ATOM 2729 C CA . SER A 1 355 ? 68.814 32.045 16.350 1.00 21.31 355 SER A CA 1
ATOM 2730 C C . SER A 1 355 ? 67.973 32.554 17.508 1.00 23.01 355 SER A C 1
ATOM 2731 O O . SER A 1 355 ? 66.955 33.219 17.300 1.00 23.06 355 SER A O 1
ATOM 2734 N N . ALA A 1 356 ? 68.398 32.245 18.728 1.00 23.34 356 ALA A N 1
ATOM 2735 C CA . ALA A 1 356 ? 67.688 32.712 19.905 1.00 23.12 356 ALA A CA 1
ATOM 2736 C C . ALA A 1 356 ? 68.366 34.013 20.339 1.00 23.89 356 ALA A C 1
ATOM 2737 O O . ALA A 1 356 ? 69.247 34.002 21.193 1.00 23.52 356 ALA A O 1
ATOM 2739 N N . ASP A 1 357 ? 67.958 35.126 19.730 1.00 24.56 357 ASP A N 1
ATOM 2740 C CA . ASP A 1 357 ? 68.543 36.429 20.039 1.00 24.53 357 ASP A CA 1
ATOM 2741 C C . ASP A 1 357 ? 67.984 37.005 21.329 1.00 25.75 357 ASP A C 1
ATOM 2742 O O . ASP A 1 357 ? 66.849 37.485 21.386 1.00 26.30 357 ASP A O 1
ATOM 2747 N N . ALA A 1 358 ? 68.809 36.948 22.365 1.00 25.76 358 ALA A N 1
ATOM 2748 C CA . ALA A 1 358 ? 68.448 37.451 23.678 1.00 26.56 358 ALA A CA 1
ATOM 2749 C C . ALA A 1 358 ? 68.538 38.968 23.714 1.00 26.74 358 ALA A C 1
ATOM 2750 O O . ALA A 1 358 ? 68.232 39.580 24.732 1.00 26.61 358 ALA A O 1
ATOM 2752 N N . PHE A 1 359 ? 68.973 39.580 22.613 1.00 27.64 359 PHE A N 1
ATOM 2753 C CA . PHE A 1 359 ? 69.062 41.033 22.573 1.00 26.18 359 PHE A CA 1
ATOM 2754 C C . PHE A 1 359 ? 67.755 41.648 22.091 1.00 25.92 359 PHE A C 1
ATOM 2755 O O . PHE A 1 359 ? 67.496 42.824 22.323 1.00 25.75 359 PHE A O 1
ATOM 2763 N N . GLY A 1 360 ? 66.928 40.849 21.426 1.00 26.68 360 GLY A N 1
ATOM 2764 C CA . GLY A 1 360 ? 65.665 41.362 20.927 1.00 26.29 360 GLY A CA 1
ATOM 2765 C C . GLY A 1 360 ? 65.853 42.302 19.746 1.00 26.01 360 GLY A C 1
ATOM 2766 O O . GLY A 1 360 ? 65.086 43.246 19.562 1.00 26.20 360 GLY A O 1
ATOM 2767 N N . VAL A 1 361 ? 66.875 42.039 18.940 1.00 25.04 361 VAL A N 1
ATOM 2768 C CA . VAL A 1 361 ? 67.169 42.867 17.775 1.00 26.01 361 VAL A CA 1
ATOM 2769 C C . VAL A 1 361 ? 66.762 42.218 16.457 1.00 25.56 361 VAL A C 1
ATOM 2770 O O . VAL A 1 361 ? 66.221 42.885 15.575 1.00 27.61 361 VAL A O 1
ATOM 2774 N N . LEU A 1 362 ? 67.021 40.921 16.322 1.00 23.27 362 LEU A N 1
ATOM 2775 C CA . LEU A 1 362 ? 66.713 40.214 15.084 1.00 22.55 362 LEU A CA 1
ATOM 2776 C C . LEU A 1 362 ? 65.225 40.026 14.827 1.00 22.27 362 LEU A C 1
ATOM 2777 O O . LEU A 1 362 ? 64.468 39.625 15.711 1.00 21.04 362 LEU A O 1
ATOM 2782 N N . PRO A 1 363 ? 64.786 40.326 13.600 1.00 22.34 363 PRO A N 1
ATOM 2783 C CA . PRO A 1 363 ? 63.367 40.160 13.289 1.00 22.17 363 PRO A CA 1
ATOM 2784 C C . PRO A 1 363 ? 63.009 38.676 13.316 1.00 22.36 363 PRO A C 1
ATOM 2785 O O . PRO A 1 363 ? 63.888 37.819 13.203 1.00 21.71 363 PRO A O 1
ATOM 2789 N N . PRO A 1 364 ? 61.715 38.354 13.488 1.00 21.91 364 PRO A N 1
ATOM 2790 C CA . PRO A 1 364 ? 61.223 36.967 13.532 1.00 21.98 364 PRO A CA 1
ATOM 2791 C C . PRO A 1 364 ? 61.692 36.170 12.310 1.00 23.43 364 PRO A C 1
ATOM 2792 O O . PRO A 1 364 ? 62.002 34.984 12.419 1.00 23.51 364 PRO A O 1
ATOM 2796 N N . VAL A 1 365 ? 61.733 36.820 11.146 1.00 22.23 365 VAL A N 1
ATOM 2797 C CA . VAL A 1 365 ? 62.211 36.154 9.931 1.00 21.75 365 VAL A CA 1
ATOM 2798 C C . VAL A 1 365 ? 62.816 37.078 8.887 1.00 21.90 365 VAL A C 1
ATOM 2799 O O . VAL A 1 365 ? 62.202 38.057 8.471 1.00 21.77 365 VAL A O 1
ATOM 2803 N N . SER A 1 366 ? 64.035 36.754 8.469 1.00 23.34 366 SER A N 1
ATOM 2804 C CA . SER A 1 366 ? 64.732 37.524 7.448 1.00 23.00 366 SER A CA 1
ATOM 2805 C C . SER A 1 366 ? 65.088 36.612 6.252 1.00 24.12 366 SER A C 1
ATOM 2806 O O . SER A 1 366 ? 65.606 35.503 6.428 1.00 22.15 366 SER A O 1
ATOM 2809 N N . ILE A 1 367 ? 64.769 37.091 5.047 1.00 24.94 367 ILE A N 1
ATOM 2810 C CA . ILE A 1 367 ? 65.030 36.378 3.789 1.00 25.30 367 ILE A CA 1
ATOM 2811 C C . ILE A 1 367 ? 66.447 36.777 3.369 1.00 25.67 367 ILE A C 1
ATOM 2812 O O . ILE A 1 367 ? 66.675 37.890 2.903 1.00 26.26 367 ILE A O 1
ATOM 2817 N N . LEU A 1 368 ? 67.384 35.851 3.536 1.00 26.64 368 LEU A N 1
ATOM 2818 C CA . LEU A 1 368 ? 68.804 36.076 3.261 1.00 27.65 368 LEU A CA 1
ATOM 2819 C C . LEU A 1 368 ? 69.286 35.980 1.821 1.00 28.54 368 LEU A C 1
ATOM 2820 O O . LEU A 1 368 ? 68.808 35.152 1.047 1.00 26.59 368 LEU A O 1
ATOM 2825 N N . SER A 1 369 ? 70.263 36.816 1.478 1.00 28.79 369 SER A N 1
ATOM 2826 C CA . SER A 1 369 ? 70.845 36.791 0.141 1.00 29.29 369 SER A CA 1
ATOM 2827 C C . SER A 1 369 ? 71.940 35.724 0.145 1.00 30.21 369 SER A C 1
ATOM 2828 O O . SER A 1 369 ? 72.143 35.046 1.154 1.00 29.26 369 SER A O 1
ATOM 2831 N N . LYS A 1 370 ? 72.640 35.566 -0.974 1.00 30.97 370 LYS A N 1
ATOM 2832 C CA . LYS A 1 370 ? 73.699 34.569 -1.049 1.00 31.58 370 LYS A CA 1
ATOM 2833 C C . LYS A 1 370 ? 74.786 34.918 -0.037 1.00 30.82 370 LYS A C 1
ATOM 2834 O O . LYS A 1 370 ? 75.143 34.098 0.808 1.00 31.06 370 LYS A O 1
ATOM 2836 N N . GLU A 1 371 ? 75.291 36.145 -0.119 1.00 30.55 371 GLU A N 1
ATOM 2837 C CA . GLU A 1 371 ? 76.337 36.618 0.781 1.00 31.87 371 GLU A CA 1
ATOM 2838 C C . GLU A 1 371 ? 75.927 36.547 2.256 1.00 30.31 371 GLU A C 1
ATOM 2839 O O . GLU A 1 371 ? 76.727 36.176 3.114 1.00 28.79 371 GLU A O 1
ATOM 2845 N N . GLN A 1 372 ? 74.686 36.922 2.548 1.00 27.68 372 GLN A N 1
ATOM 2846 C CA . GLN A 1 372 ? 74.196 36.892 3.917 1.00 26.14 372 GLN A CA 1
ATOM 2847 C C . GLN A 1 372 ? 74.093 35.467 4.430 1.00 25.59 372 GLN A C 1
ATOM 2848 O O . GLN A 1 372 ? 74.340 35.206 5.606 1.00 26.91 372 GLN A O 1
ATOM 2854 N N . THR A 1 373 ? 73.725 34.548 3.546 1.00 24.13 373 THR A N 1
ATOM 2855 C CA . THR A 1 373 ? 73.576 33.158 3.936 1.00 23.87 373 THR A CA 1
ATOM 2856 C C . THR A 1 373 ? 74.878 32.620 4.511 1.00 24.74 373 THR A C 1
ATOM 2857 O O . THR A 1 373 ? 74.890 31.986 5.567 1.00 23.75 373 THR A O 1
ATOM 2861 N N . LYS A 1 374 ? 75.975 32.876 3.810 1.00 24.28 374 LYS A N 1
ATOM 2862 C CA . LYS A 1 374 ? 77.277 32.409 4.250 1.00 25.54 374 LYS A CA 1
ATOM 2863 C C . LYS A 1 374 ? 77.738 33.178 5.474 1.00 25.19 374 LYS A C 1
ATOM 2864 O O . LYS A 1 374 ? 78.223 32.599 6.449 1.00 23.76 374 LYS A O 1
ATOM 2870 N N . TYR A 1 375 ? 77.565 34.491 5.424 1.00 23.92 375 TYR A N 1
ATOM 2871 C CA . TYR A 1 375 ? 77.974 35.342 6.517 1.00 24.29 375 TYR A CA 1
ATOM 2872 C C . TYR A 1 375 ? 77.312 34.985 7.852 1.00 24.20 375 TYR A C 1
ATOM 2873 O O . TYR A 1 375 ? 78.002 34.799 8.848 1.00 24.69 375 TYR A O 1
ATOM 2882 N N . TYR A 1 376 ? 75.987 34.875 7.880 1.00 23.59 376 TYR A N 1
ATOM 2883 C CA . TYR A 1 376 ? 75.308 34.554 9.130 1.00 22.52 376 TYR A CA 1
ATOM 2884 C C . TYR A 1 376 ? 75.477 33.098 9.576 1.00 23.23 376 TYR A C 1
ATOM 2885 O O . TYR A 1 376 ? 75.340 32.787 10.761 1.00 22.41 376 TYR A O 1
ATOM 2894 N N . PHE A 1 377 ? 75.780 32.210 8.634 1.00 21.92 377 PHE A N 1
ATOM 2895 C CA . PHE A 1 377 ? 76.007 30.814 8.974 1.00 21.96 377 PHE A CA 1
ATOM 2896 C C . PHE A 1 377 ? 77.364 30.722 9.688 1.00 22.52 377 PHE A C 1
ATOM 2897 O O . PHE A 1 377 ? 77.499 30.010 10.685 1.00 21.08 377 PHE A O 1
ATOM 2905 N N . LEU A 1 378 ? 78.355 31.472 9.195 1.00 23.11 378 LEU A N 1
ATOM 2906 C CA . LEU A 1 378 ? 79.684 31.473 9.814 1.00 23.27 378 LEU A CA 1
ATOM 2907 C C . LEU A 1 378 ? 79.647 32.184 11.168 1.00 23.73 378 LEU A C 1
ATOM 2908 O O . LEU A 1 378 ? 80.293 31.750 12.124 1.00 22.95 378 LEU A O 1
ATOM 2913 N N . SER A 1 379 ? 78.882 33.269 11.251 1.00 22.53 379 SER A N 1
ATOM 2914 C CA . SER A 1 379 ? 78.787 34.025 12.498 1.00 22.67 379 SER A CA 1
ATOM 2915 C C . SER A 1 379 ? 78.080 33.203 13.577 1.00 22.15 379 SER A C 1
ATOM 2916 O O . SER A 1 379 ? 78.494 33.189 14.730 1.00 21.93 379 SER A O 1
ATOM 2919 N N . GLY A 1 380 ? 77.005 32.527 13.185 1.00 22.93 380 GLY A N 1
ATOM 2920 C CA . GLY A 1 380 ? 76.248 31.708 14.117 1.00 23.84 380 GLY A CA 1
ATOM 2921 C C . GLY A 1 380 ? 75.808 32.431 15.371 1.00 25.08 380 GLY A C 1
ATOM 2922 O O . GLY A 1 380 ? 75.821 31.857 16.458 1.00 26.87 380 GLY A O 1
ATOM 2923 N N . PHE A 1 381 ? 75.431 33.695 15.230 1.00 25.93 381 PHE A N 1
ATOM 2924 C CA . PHE A 1 381 ? 74.986 34.473 16.374 1.00 24.90 381 PHE A CA 1
ATOM 2925 C C . PHE A 1 381 ? 73.677 33.920 16.918 1.00 23.29 381 PHE A C 1
ATOM 2926 O O . PHE A 1 381 ? 72.711 33.729 16.178 1.00 20.92 381 PHE A O 1
ATOM 2934 N N . THR A 1 382 ? 73.666 33.670 18.221 1.00 21.41 382 THR A N 1
ATOM 2935 C CA . THR A 1 382 ? 72.504 33.121 18.911 1.00 21.16 382 THR A CA 1
ATOM 2936 C C . THR A 1 382 ? 72.766 33.215 20.434 1.00 22.49 382 THR A C 1
ATOM 2937 O O . THR A 1 382 ? 73.247 34.244 20.913 1.00 23.39 382 THR A O 1
ATOM 2941 N N . ALA A 1 383 ? 72.460 32.174 21.198 1.00 22.84 383 ALA A N 1
ATOM 2942 C CA . ALA A 1 383 ? 72.712 32.225 22.636 1.00 23.98 383 ALA A CA 1
ATOM 2943 C C . ALA A 1 383 ? 72.758 30.836 23.256 1.00 24.80 383 ALA A C 1
ATOM 2944 O O . ALA A 1 383 ? 72.074 29.914 22.803 1.00 23.87 383 ALA A O 1
ATOM 2946 N N . LYS A 1 384 ? 73.592 30.701 24.283 1.00 25.31 384 LYS A N 1
ATOM 2947 C CA . LYS A 1 384 ? 73.724 29.461 25.024 1.00 23.85 384 LYS A CA 1
ATOM 2948 C C . LYS A 1 384 ? 72.574 29.588 26.016 1.00 24.81 384 LYS A C 1
ATOM 2949 O O . LYS A 1 384 ? 72.448 30.616 26.683 1.00 24.08 384 LYS A O 1
ATOM 2955 N N . LEU A 1 385 ? 71.735 28.558 26.102 1.00 25.03 385 LEU A N 1
ATOM 2956 C CA . LEU A 1 385 ? 70.566 28.600 26.976 1.00 26.69 385 LEU A CA 1
ATOM 2957 C C . LEU A 1 385 ? 70.255 27.307 27.716 1.00 26.47 385 LEU A C 1
ATOM 2958 O O . LEU A 1 385 ? 70.958 26.310 27.583 1.00 25.66 385 LEU A O 1
ATOM 2963 N N . ALA A 1 386 ? 69.150 27.364 28.460 1.00 26.05 386 ALA A N 1
ATOM 2964 C CA . ALA A 1 386 ? 68.580 26.253 29.212 1.00 25.72 386 ALA A CA 1
ATOM 2965 C C . ALA A 1 386 ? 69.512 25.181 29.780 1.00 25.01 386 ALA A C 1
ATOM 2966 O O . ALA A 1 386 ? 69.132 24.014 29.885 1.00 24.78 386 ALA A O 1
ATOM 2968 N N . GLY A 1 387 ? 70.718 25.581 30.160 1.00 25.26 387 GLY A N 1
ATOM 2969 C CA . GLY A 1 387 ? 71.665 24.639 30.728 1.00 24.65 387 GLY A CA 1
ATOM 2970 C C . GLY A 1 387 ? 72.172 23.547 29.797 1.00 26.60 387 GLY A C 1
ATOM 2971 O O . GLY A 1 387 ? 72.548 22.468 30.255 1.00 27.79 387 GLY A O 1
ATOM 2972 N N . THR A 1 388 ? 72.202 23.824 28.497 1.00 24.88 388 THR A N 1
ATOM 2973 C CA . THR A 1 388 ? 72.679 22.860 27.502 1.00 24.93 388 THR A CA 1
ATOM 2974 C C . THR A 1 388 ? 74.172 22.572 27.694 1.00 25.35 388 THR A C 1
ATOM 2975 O O . THR A 1 388 ? 74.696 21.558 27.229 1.00 24.10 388 THR A O 1
ATOM 2979 N N . GLU A 1 389 ? 74.842 23.491 28.378 1.00 25.76 389 GLU A N 1
ATOM 2980 C CA . GLU A 1 389 ? 76.250 23.362 28.726 1.00 25.34 389 GLU A CA 1
ATOM 2981 C C . GLU A 1 389 ? 76.270 23.656 30.219 1.00 24.92 389 GLU A C 1
ATOM 2982 O O . GLU A 1 389 ? 75.549 24.540 30.693 1.00 23.12 389 GLU A O 1
ATOM 2988 N N . ARG A 1 390 ? 77.064 22.903 30.967 1.00 25.95 390 ARG A N 1
ATOM 2989 C CA . ARG A 1 390 ? 77.142 23.107 32.409 1.00 27.47 390 ARG A CA 1
ATOM 2990 C C . ARG A 1 390 ? 77.596 24.510 32.768 1.00 27.44 390 ARG A C 1
ATOM 2991 O O . ARG A 1 390 ? 78.610 24.988 32.273 1.00 27.09 390 ARG A O 1
ATOM 2999 N N . GLY A 1 391 ? 76.834 25.164 33.638 1.00 30.02 391 GLY A N 1
ATOM 3000 C CA . GLY A 1 391 ? 77.182 26.511 34.045 1.00 31.02 391 GLY A CA 1
ATOM 3001 C C . GLY A 1 391 ? 76.280 27.565 33.435 1.00 32.67 391 GLY A C 1
ATOM 3002 O O . GLY A 1 391 ? 76.041 28.602 34.049 1.00 33.59 391 GLY A O 1
ATOM 3003 N N . ILE A 1 392 ? 75.782 27.323 32.227 1.00 33.59 392 ILE A N 1
ATOM 3004 C CA . ILE A 1 392 ? 74.904 28.304 31.599 1.00 34.89 392 ILE A CA 1
ATOM 3005 C C . ILE A 1 392 ? 73.473 28.180 32.106 1.00 34.92 392 ILE A C 1
ATOM 3006 O O . ILE A 1 392 ? 72.786 27.204 31.825 1.00 35.38 392 ILE A O 1
ATOM 3011 N N . THR A 1 393 ? 73.024 29.184 32.846 1.00 35.67 393 THR A N 1
ATOM 3012 C CA . THR A 1 393 ? 71.673 29.179 33.382 1.00 37.02 393 THR A CA 1
ATOM 3013 C C . THR A 1 393 ? 70.799 30.176 32.635 1.00 36.19 393 THR A C 1
ATOM 3014 O O . THR A 1 393 ? 69.725 29.829 32.139 1.00 36.63 393 THR A O 1
ATOM 3018 N N . GLU A 1 394 ? 71.266 31.416 32.565 1.00 35.29 394 GLU A N 1
ATOM 3019 C CA . GLU A 1 394 ? 70.530 32.467 31.886 1.00 34.40 394 GLU A CA 1
ATOM 3020 C C . GLU A 1 394 ? 71.002 32.606 30.446 1.00 31.07 394 GLU A C 1
ATOM 3021 O O . GLU A 1 394 ? 72.126 32.232 30.109 1.00 27.77 394 GLU A O 1
ATOM 3027 N N . PRO A 1 395 ? 70.130 33.120 29.567 1.00 30.29 395 PRO A N 1
ATOM 3028 C CA . PRO A 1 395 ? 70.468 33.308 28.150 1.00 29.03 395 PRO A CA 1
ATOM 3029 C C . PRO A 1 395 ? 71.781 34.063 27.988 1.00 28.90 395 PRO A C 1
ATOM 3030 O O . PRO A 1 395 ? 71.947 35.169 28.493 1.00 29.22 395 PRO A O 1
ATOM 3034 N N . THR A 1 396 ? 72.730 33.452 27.300 1.00 27.71 396 THR A N 1
ATOM 3035 C CA . THR A 1 396 ? 74.015 34.088 27.121 1.00 27.97 396 THR A CA 1
ATOM 3036 C C . THR A 1 396 ? 74.336 34.284 25.641 1.00 27.74 396 THR A C 1
ATOM 3037 O O . THR A 1 396 ? 74.623 33.327 24.930 1.00 27.14 396 THR A O 1
ATOM 3041 N N . PRO A 1 397 ? 74.285 35.538 25.167 1.00 26.58 397 PRO A N 1
ATOM 3042 C CA . PRO A 1 397 ? 74.580 35.803 23.758 1.00 25.58 397 PRO A CA 1
ATOM 3043 C C . PRO A 1 397 ? 75.916 35.178 23.369 1.00 25.00 397 PRO A C 1
ATOM 3044 O O . PRO A 1 397 ? 76.855 35.186 24.161 1.00 27.39 397 PRO A O 1
ATOM 3048 N N . THR A 1 398 ? 76.009 34.624 22.167 1.00 21.44 398 THR A N 1
ATOM 3049 C CA . THR A 1 398 ? 77.263 34.022 21.747 1.00 22.67 398 THR A CA 1
ATOM 3050 C C . THR A 1 398 ? 77.401 33.912 20.222 1.00 22.42 398 THR A C 1
ATOM 3051 O O . THR A 1 398 ? 76.419 33.989 19.489 1.00 20.98 398 THR A O 1
ATOM 3055 N N . PHE A 1 399 ? 78.631 33.746 19.758 1.00 22.47 399 PHE A N 1
ATOM 3056 C CA . PHE A 1 399 ? 78.878 33.565 18.331 1.00 23.43 399 PHE A CA 1
ATOM 3057 C C . PHE A 1 399 ? 79.371 32.124 18.209 1.00 22.63 399 PHE A C 1
ATOM 3058 O O . PHE A 1 399 ? 80.560 31.851 18.373 1.00 22.78 399 PHE A O 1
ATOM 3066 N N . SER A 1 400 ? 78.434 31.214 17.956 1.00 20.33 400 SER A N 1
ATOM 3067 C CA . SER A 1 400 ? 78.747 29.797 17.821 1.00 18.74 400 SER A CA 1
ATOM 3068 C C . SER A 1 400 ? 78.740 29.476 16.325 1.00 20.26 400 SER A C 1
ATOM 3069 O O . SER A 1 400 ? 77.682 29.202 15.732 1.00 19.40 400 SER A O 1
ATOM 3072 N N . SER A 1 401 ? 79.920 29.518 15.719 1.00 20.03 401 SER A N 1
ATOM 3073 C CA . SER A 1 401 ? 80.045 29.265 14.291 1.00 21.13 401 SER A CA 1
ATOM 3074 C C . SER A 1 401 ? 79.230 28.065 13.807 1.00 21.03 401 SER A C 1
ATOM 3075 O O . SER A 1 401 ? 79.226 26.987 14.430 1.00 21.21 401 SER A O 1
ATOM 3078 N N . CYS A 1 402 ? 78.532 28.267 12.693 1.00 18.88 402 CYS A N 1
ATOM 3079 C CA . CYS A 1 402 ? 77.724 27.215 12.087 1.00 20.14 402 CYS A CA 1
ATOM 3080 C C . CYS A 1 402 ? 76.636 26.703 13.033 1.00 19.24 402 CYS A C 1
ATOM 3081 O O . CYS A 1 402 ? 76.120 25.598 12.842 1.00 19.75 402 CYS A O 1
ATOM 3084 N N . PHE A 1 403 ? 76.296 27.510 14.038 1.00 17.20 403 PHE A N 1
ATOM 3085 C CA . PHE A 1 403 ? 75.295 27.152 15.045 1.00 19.80 403 PHE A CA 1
ATOM 3086 C C . PHE A 1 403 ? 75.586 25.807 15.724 1.00 18.67 403 PHE A C 1
ATOM 3087 O O . PHE A 1 403 ? 74.672 25.068 16.084 1.00 21.77 403 PHE A O 1
ATOM 3095 N N . GLY A 1 404 ? 76.867 25.501 15.905 1.00 18.89 404 GLY A N 1
ATOM 3096 C CA . GLY A 1 404 ? 77.252 24.257 16.557 1.00 18.12 404 GLY A CA 1
ATOM 3097 C C . GLY A 1 404 ? 78.763 24.173 16.669 1.00 18.28 404 GLY A C 1
ATOM 3098 O O . GLY A 1 404 ? 79.375 23.133 16.382 1.00 18.89 404 GLY A O 1
ATOM 3099 N N . ALA A 1 405 ? 79.360 25.287 17.087 1.00 18.29 405 ALA A N 1
ATOM 3100 C CA . ALA A 1 405 ? 80.805 25.412 17.227 1.00 18.75 405 ALA A CA 1
ATOM 3101 C C . ALA A 1 405 ? 81.407 24.397 18.176 1.00 20.21 405 ALA A C 1
ATOM 3102 O O . ALA A 1 405 ? 82.512 23.900 17.953 1.00 20.97 405 ALA A O 1
ATOM 3104 N N . ALA A 1 406 ? 80.669 24.099 19.237 1.00 19.63 406 ALA A N 1
ATOM 3105 C CA . ALA A 1 406 ? 81.129 23.162 20.248 1.00 20.32 406 ALA A CA 1
ATOM 3106 C C . ALA A 1 406 ? 81.334 21.750 19.695 1.00 21.50 406 ALA A C 1
ATOM 3107 O O . ALA A 1 406 ? 81.948 20.913 20.345 1.00 20.86 406 ALA A O 1
ATOM 3109 N N . PHE A 1 407 ? 80.822 21.490 18.496 1.00 22.05 407 PHE A N 1
ATOM 3110 C CA . PHE A 1 407 ? 80.943 20.169 17.860 1.00 21.90 407 PHE A CA 1
ATOM 3111 C C . PHE A 1 407 ? 81.796 20.216 16.594 1.00 22.84 407 PHE A C 1
ATOM 3112 O O . PHE A 1 407 ? 81.983 19.200 15.924 1.00 23.16 407 PHE A O 1
ATOM 3120 N N . LEU A 1 408 ? 82.289 21.401 16.258 1.00 23.93 408 LEU A N 1
ATOM 3121 C CA . LEU A 1 408 ? 83.109 21.582 15.065 1.00 25.00 408 LEU A CA 1
ATOM 3122 C C . LEU A 1 408 ? 84.542 21.108 15.282 1.00 24.18 408 LEU A C 1
ATOM 3123 O O . LEU A 1 408 ? 85.221 21.588 16.186 1.00 25.05 408 LEU A O 1
ATOM 3128 N N . THR A 1 409 ? 84.998 20.160 14.467 1.00 23.64 409 THR A N 1
ATOM 3129 C CA . THR A 1 409 ? 86.367 19.661 14.580 1.00 23.41 409 THR A CA 1
ATOM 3130 C C . THR A 1 409 ? 87.243 20.127 13.421 1.00 24.66 409 THR A C 1
ATOM 3131 O O . THR A 1 409 ? 88.439 19.815 13.353 1.00 25.15 409 THR A O 1
ATOM 3135 N N . LEU A 1 410 ? 86.636 20.870 12.505 1.00 22.05 410 LEU A N 1
ATOM 3136 C CA . LEU A 1 410 ? 87.350 21.423 11.369 1.00 21.84 410 LEU A CA 1
ATOM 3137 C C . LEU A 1 410 ? 87.005 22.905 11.396 1.00 21.82 410 LEU A C 1
ATOM 3138 O O . LEU A 1 410 ? 86.082 23.312 12.089 1.00 21.83 410 LEU A O 1
ATOM 3143 N N . PRO A 1 411 ? 87.757 23.735 10.666 1.00 23.49 411 PRO A N 1
ATOM 3144 C CA . PRO A 1 411 ? 87.430 25.165 10.682 1.00 23.79 411 PRO A CA 1
ATOM 3145 C C . PRO A 1 411 ? 86.018 25.402 10.149 1.00 24.34 411 PRO A C 1
ATOM 3146 O O . PRO A 1 411 ? 85.561 24.700 9.236 1.00 24.98 411 PRO A O 1
ATOM 3150 N N . PRO A 1 412 ? 85.289 26.374 10.721 1.00 24.30 412 PRO A N 1
ATOM 3151 C CA . PRO A 1 412 ? 83.922 26.650 10.253 1.00 24.88 412 PRO A CA 1
ATOM 3152 C C . PRO A 1 412 ? 83.810 26.879 8.742 1.00 25.30 412 PRO A C 1
ATOM 3153 O O . PRO A 1 412 ? 82.846 26.429 8.112 1.00 23.18 412 PRO A O 1
ATOM 3157 N N . THR A 1 413 ? 84.806 27.555 8.170 1.00 24.92 413 THR A N 1
ATOM 3158 C CA . THR A 1 413 ? 84.826 27.827 6.732 1.00 27.41 413 THR A CA 1
ATOM 3159 C C . THR A 1 413 ? 84.659 26.541 5.910 1.00 28.83 413 THR A C 1
ATOM 3160 O O . THR A 1 413 ? 84.083 26.564 4.826 1.00 32.92 413 THR A O 1
ATOM 3164 N N . LYS A 1 414 ? 85.149 25.417 6.422 1.00 29.09 414 LYS A N 1
ATOM 3165 C CA . LYS A 1 414 ? 85.029 24.150 5.705 1.00 29.11 414 LYS A CA 1
ATOM 3166 C C . LYS A 1 414 ? 83.564 23.718 5.669 1.00 29.19 414 LYS A C 1
ATOM 3167 O O . LYS A 1 414 ? 83.072 23.199 4.662 1.00 28.19 414 LYS A O 1
ATOM 3173 N N . TYR A 1 415 ? 82.873 23.935 6.784 1.00 26.52 415 TYR A N 1
ATOM 3174 C CA . TYR A 1 415 ? 81.467 23.571 6.879 1.00 24.94 415 TYR A CA 1
ATOM 3175 C C . TYR A 1 415 ? 80.634 24.466 5.969 1.00 23.72 415 TYR A C 1
ATOM 3176 O O . TYR A 1 415 ? 79.719 23.999 5.292 1.00 20.20 415 TYR A O 1
ATOM 3185 N N . ALA A 1 416 ? 80.962 25.755 5.967 1.00 24.33 416 ALA A N 1
ATOM 3186 C CA . ALA A 1 416 ? 80.246 26.724 5.139 1.00 25.43 416 ALA A CA 1
ATOM 3187 C C . ALA A 1 416 ? 80.450 26.397 3.667 1.00 27.13 416 ALA A C 1
ATOM 3188 O O . ALA A 1 416 ? 79.511 26.427 2.876 1.00 27.31 416 ALA A O 1
ATOM 3190 N N . GLU A 1 417 ? 81.690 26.074 3.321 1.00 28.56 417 GLU A N 1
ATOM 3191 C CA . GLU A 1 417 ? 82.049 25.740 1.952 1.00 31.56 417 GLU A CA 1
ATOM 3192 C C . GLU A 1 417 ? 81.168 24.632 1.373 1.00 31.42 417 GLU A C 1
ATOM 3193 O O . GLU A 1 417 ? 80.552 24.801 0.322 1.00 31.42 417 GLU A O 1
ATOM 3199 N N . VAL A 1 418 ? 81.107 23.498 2.063 1.00 29.76 418 VAL A N 1
ATOM 3200 C CA . VAL A 1 418 ? 80.305 22.376 1.591 1.00 28.13 418 VAL A CA 1
ATOM 3201 C C . VAL A 1 418 ? 78.811 22.672 1.632 1.00 28.48 418 VAL A C 1
ATOM 3202 O O . VAL A 1 418 ? 78.077 22.271 0.728 1.00 28.42 418 VAL A O 1
ATOM 3206 N N . LEU A 1 419 ? 78.360 23.386 2.661 1.00 27.28 419 LEU A N 1
ATOM 3207 C CA . LEU A 1 419 ? 76.945 23.717 2.763 1.00 27.26 419 LEU A CA 1
ATOM 3208 C C . LEU A 1 419 ? 76.499 24.564 1.569 1.00 26.96 419 LEU A C 1
ATOM 3209 O O . LEU A 1 419 ? 75.491 24.261 0.936 1.00 25.22 419 LEU A O 1
ATOM 3214 N N . VAL A 1 420 ? 77.249 25.622 1.273 1.00 28.10 420 VAL A N 1
ATOM 3215 C CA . VAL A 1 420 ? 76.916 26.499 0.152 1.00 30.99 420 VAL A CA 1
ATOM 3216 C C . VAL A 1 420 ? 76.917 25.683 -1.137 1.00 31.11 420 VAL A C 1
ATOM 3217 O O . VAL A 1 420 ? 76.018 25.805 -1.968 1.00 32.02 420 VAL A O 1
ATOM 3221 N N . LYS A 1 421 ? 77.927 24.835 -1.278 1.00 31.74 421 LYS A N 1
ATOM 3222 C CA . LYS A 1 421 ? 78.061 23.975 -2.446 1.00 31.82 421 LYS A CA 1
ATOM 3223 C C . LYS A 1 421 ? 76.786 23.167 -2.678 1.00 30.13 421 LYS A C 1
ATOM 3224 O O . LYS A 1 421 ? 76.259 23.128 -3.790 1.00 28.61 421 LYS A O 1
ATOM 3230 N N . ARG A 1 422 ? 76.296 22.521 -1.623 1.00 26.57 422 ARG A N 1
ATOM 3231 C CA . ARG A 1 422 ? 75.081 21.709 -1.702 1.00 25.70 422 ARG A CA 1
ATOM 3232 C C . ARG A 1 422 ? 73.832 22.544 -1.942 1.00 25.43 422 ARG A C 1
ATOM 3233 O O . ARG A 1 422 ? 72.935 22.131 -2.672 1.00 25.79 422 ARG A O 1
ATOM 3241 N N . MET A 1 423 ? 73.760 23.700 -1.290 1.00 26.40 423 MET A N 1
ATOM 3242 C CA . MET A 1 423 ? 72.614 24.584 -1.439 1.00 26.72 423 MET A CA 1
ATOM 3243 C C . MET A 1 423 ? 72.562 25.087 -2.876 1.00 28.27 423 MET A C 1
ATOM 3244 O O . MET A 1 423 ? 71.493 25.203 -3.466 1.00 27.91 423 MET A O 1
ATOM 3249 N N . GLU A 1 424 ? 73.726 25.399 -3.433 1.00 28.14 424 GLU A N 1
ATOM 3250 C CA . GLU A 1 424 ? 73.772 25.891 -4.797 1.00 31.07 424 GLU A CA 1
ATOM 3251 C C . GLU A 1 424 ? 73.268 24.842 -5.780 1.00 30.30 424 GLU A C 1
ATOM 3252 O O . GLU A 1 424 ? 72.520 25.160 -6.702 1.00 29.85 424 GLU A O 1
ATOM 3258 N N . ALA A 1 425 ? 73.654 23.589 -5.562 1.00 30.82 425 ALA A N 1
ATOM 3259 C CA . ALA A 1 425 ? 73.244 22.489 -6.436 1.00 29.88 425 ALA A CA 1
ATOM 3260 C C . ALA A 1 425 ? 71.751 22.176 -6.351 1.00 29.19 425 ALA A C 1
ATOM 3261 O O . ALA A 1 425 ? 71.148 21.757 -7.336 1.00 30.70 425 ALA A O 1
ATOM 3263 N N . SER A 1 426 ? 71.152 22.367 -5.181 1.00 28.98 426 SER A N 1
ATOM 3264 C CA . SER A 1 426 ? 69.733 22.063 -5.041 1.00 29.20 426 SER A CA 1
ATOM 3265 C C . SER A 1 426 ? 68.851 23.304 -5.172 1.00 27.65 426 SER A C 1
ATOM 3266 O O . SER A 1 426 ? 67.626 23.206 -5.133 1.00 25.96 426 SER A O 1
ATOM 3269 N N . GLY A 1 427 ? 69.478 24.466 -5.322 1.00 28.29 427 GLY A N 1
ATOM 3270 C CA . GLY A 1 427 ? 68.727 25.704 -5.451 1.00 28.83 427 GLY A CA 1
ATOM 3271 C C . GLY A 1 427 ? 67.992 26.072 -4.172 1.00 29.33 427 GLY A C 1
ATOM 3272 O O . GLY A 1 427 ? 66.924 26.682 -4.216 1.00 28.57 427 GLY A O 1
ATOM 3273 N N . ALA A 1 428 ? 68.563 25.715 -3.025 1.00 28.85 428 ALA A N 1
ATOM 3274 C CA . ALA A 1 428 ? 67.924 26.017 -1.746 1.00 27.70 428 ALA A CA 1
ATOM 3275 C C . ALA A 1 428 ? 68.000 27.496 -1.369 1.00 26.93 428 ALA A C 1
ATOM 3276 O O . ALA A 1 428 ? 68.930 28.206 -1.757 1.00 27.47 428 ALA A O 1
ATOM 3278 N N . LYS A 1 429 ? 67.008 27.959 -0.618 1.00 25.57 429 LYS A N 1
ATOM 3279 C CA . LYS A 1 429 ? 66.984 29.335 -0.153 1.00 25.78 429 LYS A CA 1
ATOM 3280 C C . LYS A 1 429 ? 67.157 29.303 1.368 1.00 25.41 429 LYS A C 1
ATOM 3281 O O . LYS A 1 429 ? 66.663 28.385 2.039 1.00 24.97 429 LYS A O 1
ATOM 3287 N N . ALA A 1 430 ? 67.852 30.307 1.900 1.00 23.12 430 ALA A N 1
ATOM 3288 C CA . ALA A 1 430 ? 68.111 30.394 3.332 1.00 22.89 430 ALA A CA 1
ATOM 3289 C C . ALA A 1 430 ? 67.364 31.540 4.022 1.00 23.23 430 ALA A C 1
ATOM 3290 O O . ALA A 1 430 ? 67.050 32.568 3.412 1.00 21.42 430 ALA A O 1
ATOM 3292 N N . TYR A 1 431 ? 67.098 31.344 5.312 1.00 23.27 431 TYR A N 1
ATOM 3293 C CA . TYR A 1 431 ? 66.358 32.289 6.138 1.00 22.84 431 TYR A CA 1
ATOM 3294 C C . TYR A 1 431 ? 66.912 32.334 7.570 1.00 25.46 431 TYR A C 1
ATOM 3295 O O . TYR A 1 431 ? 67.387 31.322 8.095 1.00 25.27 431 TYR A O 1
ATOM 3304 N N . LEU A 1 432 ? 66.842 33.507 8.194 1.00 24.06 432 LEU A N 1
ATOM 3305 C CA . LEU A 1 432 ? 67.298 33.662 9.565 1.00 23.68 432 LEU A CA 1
ATOM 3306 C C . LEU A 1 432 ? 66.031 33.862 10.386 1.00 22.89 432 LEU A C 1
ATOM 3307 O O . LEU A 1 432 ? 65.302 34.844 10.185 1.00 21.79 432 LEU A O 1
ATOM 3312 N N . VAL A 1 433 ? 65.749 32.914 11.277 1.00 22.03 433 VAL A N 1
ATOM 3313 C CA . VAL A 1 433 ? 64.561 32.985 12.122 1.00 22.51 433 VAL A CA 1
ATOM 3314 C C . VAL A 1 433 ? 64.902 33.158 13.598 1.00 23.81 433 VAL A C 1
ATOM 3315 O O . VAL A 1 433 ? 65.650 32.360 14.162 1.00 23.79 433 VAL A O 1
ATOM 3319 N N . ASN A 1 434 ? 64.342 34.203 14.211 1.00 23.22 434 ASN A N 1
ATOM 3320 C CA . ASN A 1 434 ? 64.570 34.496 15.626 1.00 21.03 434 ASN A CA 1
ATOM 3321 C C . ASN A 1 434 ? 63.614 33.655 16.464 1.00 20.69 434 ASN A C 1
ATOM 3322 O O . ASN A 1 434 ? 62.395 33.837 16.395 1.00 19.49 434 ASN A O 1
ATOM 3327 N N . THR A 1 435 ? 64.153 32.714 17.227 1.00 20.11 435 THR A N 1
ATOM 3328 C CA . THR A 1 435 ? 63.319 31.894 18.094 1.00 20.37 435 THR A CA 1
ATOM 3329 C C . THR A 1 435 ? 63.550 32.458 19.485 1.00 21.53 435 THR A C 1
ATOM 3330 O O . THR A 1 435 ? 63.159 31.868 20.494 1.00 22.03 435 THR A O 1
ATOM 3334 N N . GLY A 1 436 ? 64.199 33.613 19.516 1.00 19.45 436 GLY A N 1
ATOM 3335 C CA . GLY A 1 436 ? 64.503 34.261 20.767 1.00 22.23 436 GLY A CA 1
ATOM 3336 C C . GLY A 1 436 ? 63.504 35.299 21.235 1.00 23.37 436 GLY A C 1
ATOM 3337 O O . GLY A 1 436 ? 62.290 35.117 21.152 1.00 23.99 436 GLY A O 1
ATOM 3338 N N . TRP A 1 437 ? 64.046 36.415 21.708 1.00 24.03 437 TRP A N 1
ATOM 3339 C CA . TRP A 1 437 ? 63.254 37.501 22.266 1.00 25.38 437 TRP A CA 1
ATOM 3340 C C . TRP A 1 437 ? 63.092 38.737 21.391 1.00 26.04 437 TRP A C 1
ATOM 3341 O O . TRP A 1 437 ? 63.848 38.965 20.443 1.00 24.80 437 TRP A O 1
ATOM 3352 N N . ASN A 1 438 ? 62.109 39.553 21.748 1.00 27.10 438 ASN A N 1
ATOM 3353 C CA . ASN A 1 438 ? 61.883 40.807 21.052 1.00 27.82 438 ASN A CA 1
ATOM 3354 C C . ASN A 1 438 ? 61.564 41.888 22.082 1.00 28.45 438 ASN A C 1
ATOM 3355 O O . ASN A 1 438 ? 61.668 41.665 23.289 1.00 29.67 438 ASN A O 1
ATOM 3360 N N . GLY A 1 439 ? 61.169 43.054 21.586 1.00 29.02 439 GLY A N 1
ATOM 3361 C CA . GLY A 1 439 ? 60.863 44.186 22.442 1.00 28.38 439 GLY A CA 1
ATOM 3362 C C . GLY A 1 439 ? 60.048 43.924 23.698 1.00 28.33 439 GLY A C 1
ATOM 3363 O O . GLY A 1 439 ? 60.218 44.607 24.700 1.00 27.79 439 GLY A O 1
ATOM 3364 N N . THR A 1 440 ? 59.155 42.945 23.645 1.00 28.59 440 THR A N 1
ATOM 3365 C CA . THR A 1 440 ? 58.319 42.611 24.787 1.00 27.76 440 THR A CA 1
ATOM 3366 C C . THR A 1 440 ? 59.115 42.004 25.936 1.00 28.82 440 THR A C 1
ATOM 3367 O O . THR A 1 440 ? 58.573 41.784 27.013 1.00 30.99 440 THR A O 1
ATOM 3371 N N . GLY A 1 441 ? 60.386 41.707 25.707 1.00 29.15 441 GLY A N 1
ATOM 3372 C CA . GLY A 1 441 ? 61.177 41.106 26.765 1.00 29.64 441 GLY A CA 1
ATOM 3373 C C . GLY A 1 441 ? 60.861 39.624 26.910 1.00 30.65 441 GLY A C 1
ATOM 3374 O O . GLY A 1 441 ? 61.397 38.942 27.782 1.00 29.78 441 GLY A O 1
ATOM 3375 N N . LYS A 1 442 ? 59.979 39.123 26.052 1.00 30.56 442 LYS A N 1
ATOM 3376 C CA . LYS A 1 442 ? 59.610 37.715 26.080 1.00 31.19 442 LYS A CA 1
ATOM 3377 C C . LYS A 1 442 ? 59.935 37.078 24.733 1.00 30.87 442 LYS A C 1
ATOM 3378 O O . LYS A 1 442 ? 60.150 37.784 23.747 1.00 28.55 442 LYS A O 1
ATOM 3384 N N . ARG A 1 443 ? 59.990 35.750 24.683 1.00 29.62 443 ARG A N 1
ATOM 3385 C CA . ARG A 1 443 ? 60.314 35.088 23.425 1.00 28.61 443 ARG A CA 1
ATOM 3386 C C . ARG A 1 443 ? 59.187 35.163 22.415 1.00 27.57 443 ARG A C 1
ATOM 3387 O O . ARG A 1 443 ? 58.007 35.166 22.779 1.00 24.89 443 ARG A O 1
ATOM 3395 N N . ILE A 1 444 ? 59.564 35.241 21.141 1.00 25.96 444 ILE A N 1
ATOM 3396 C CA . ILE A 1 444 ? 58.592 35.292 20.066 1.00 24.95 444 ILE A CA 1
ATOM 3397 C C . ILE A 1 444 ? 57.662 34.088 20.212 1.00 25.88 444 ILE A C 1
ATOM 3398 O O . ILE A 1 444 ? 58.104 32.972 20.504 1.00 24.58 444 ILE A O 1
ATOM 3403 N N . SER A 1 445 ? 56.369 34.337 20.046 1.00 25.42 445 SER A N 1
ATOM 3404 C CA . SER A 1 445 ? 55.350 33.305 20.158 1.00 27.46 445 SER A CA 1
ATOM 3405 C C . SER A 1 445 ? 55.624 32.115 19.238 1.00 27.56 445 SER A C 1
ATOM 3406 O O . SER A 1 445 ? 55.983 32.285 18.069 1.00 26.08 445 SER A O 1
ATOM 3409 N N . ILE A 1 446 ? 55.472 30.908 19.769 1.00 28.38 446 ILE A N 1
ATOM 3410 C CA . ILE A 1 446 ? 55.696 29.708 18.971 1.00 29.26 446 ILE A CA 1
ATOM 3411 C C . ILE A 1 446 ? 54.648 29.663 17.858 1.00 28.98 446 ILE A C 1
ATOM 3412 O O . ILE A 1 446 ? 54.924 29.175 16.758 1.00 28.04 446 ILE A O 1
ATOM 3417 N N . LYS A 1 447 ? 53.453 30.184 18.139 1.00 29.37 447 LYS A N 1
ATOM 3418 C CA . LYS A 1 447 ? 52.389 30.205 17.138 1.00 30.14 447 LYS A CA 1
ATOM 3419 C C . LYS A 1 447 ? 52.842 30.986 15.912 1.00 28.49 447 LYS A C 1
ATOM 3420 O O . LYS A 1 447 ? 52.701 30.526 14.787 1.00 29.47 447 LYS A O 1
ATOM 3426 N N . ASP A 1 448 ? 53.384 32.173 16.135 1.00 27.33 448 ASP A N 1
ATOM 3427 C CA . ASP A 1 448 ? 53.836 32.993 15.029 1.00 26.17 448 ASP A CA 1
ATOM 3428 C C . ASP A 1 448 ? 55.039 32.379 14.330 1.00 25.09 448 ASP A C 1
ATOM 3429 O O . ASP A 1 448 ? 55.131 32.406 13.104 1.00 25.25 448 ASP A O 1
ATOM 3434 N N . THR A 1 449 ? 55.953 31.819 15.115 1.00 24.00 449 THR A N 1
ATOM 3435 C CA . THR A 1 449 ? 57.147 31.195 14.559 1.00 23.90 449 THR A CA 1
ATOM 3436 C C . THR A 1 449 ? 56.758 30.030 13.654 1.00 23.53 449 THR A C 1
ATOM 3437 O O . THR A 1 449 ? 57.318 29.875 12.563 1.00 20.49 449 THR A O 1
ATOM 3441 N N . ARG A 1 450 ? 55.804 29.212 14.104 1.00 23.11 450 ARG A N 1
ATOM 3442 C CA . ARG A 1 450 ? 55.354 28.082 13.289 1.00 23.72 450 ARG A CA 1
ATOM 3443 C C . ARG A 1 450 ? 54.684 28.615 12.028 1.00 23.73 450 ARG A C 1
ATOM 3444 O O . ARG A 1 450 ? 54.786 28.018 10.958 1.00 24.94 450 ARG A O 1
ATOM 3452 N N . GLY A 1 451 ? 54.011 29.753 12.158 1.00 21.82 451 GLY A N 1
ATOM 3453 C CA . GLY A 1 451 ? 53.355 30.354 11.012 1.00 23.56 451 GLY A CA 1
ATOM 3454 C C . GLY A 1 451 ? 54.386 30.802 9.995 1.00 22.90 451 GLY A C 1
ATOM 3455 O O . GLY A 1 451 ? 54.164 30.707 8.779 1.00 23.91 451 GLY A O 1
ATOM 3456 N N . ILE A 1 452 ? 55.516 31.297 10.496 1.00 21.93 452 ILE A N 1
ATOM 3457 C CA . ILE A 1 452 ? 56.619 31.743 9.648 1.00 21.65 452 ILE A CA 1
ATOM 3458 C C . ILE A 1 452 ? 57.223 30.498 8.984 1.00 22.81 452 ILE A C 1
ATOM 3459 O O . ILE A 1 452 ? 57.467 30.479 7.775 1.00 22.52 452 ILE A O 1
ATOM 3464 N N . ILE A 1 453 ? 57.436 29.447 9.773 1.00 22.72 453 ILE A N 1
ATOM 3465 C CA . ILE A 1 453 ? 57.996 28.210 9.233 1.00 24.32 453 ILE A CA 1
ATOM 3466 C C . ILE A 1 453 ? 57.118 27.693 8.095 1.00 25.76 453 ILE A C 1
ATOM 3467 O O . ILE A 1 453 ? 57.626 27.210 7.085 1.00 26.66 453 ILE A O 1
ATOM 3472 N N . ASP A 1 454 ? 55.803 27.794 8.272 1.00 26.89 454 ASP A N 1
ATOM 3473 C CA . ASP A 1 454 ? 54.840 27.352 7.261 1.00 28.22 454 ASP A CA 1
ATOM 3474 C C . ASP A 1 454 ? 54.960 28.135 5.955 1.00 27.64 454 ASP A C 1
ATOM 3475 O O . ASP A 1 454 ? 54.881 27.560 4.871 1.00 25.83 454 ASP A O 1
ATOM 3480 N N . ALA A 1 455 ? 55.129 29.450 6.081 1.00 26.68 455 ALA A N 1
ATOM 3481 C CA . ALA A 1 455 ? 55.249 30.348 4.938 1.00 27.24 455 ALA A CA 1
ATOM 3482 C C . ALA A 1 455 ? 56.528 30.075 4.165 1.00 27.32 455 ALA A C 1
ATOM 3483 O O . ALA A 1 455 ? 56.596 30.285 2.952 1.00 27.61 455 ALA A O 1
ATOM 3485 N N . ILE A 1 456 ? 57.544 29.615 4.883 1.00 27.42 456 ILE A N 1
ATOM 3486 C CA . ILE A 1 456 ? 58.822 29.295 4.270 1.00 27.50 456 ILE A CA 1
ATOM 3487 C C . ILE A 1 456 ? 58.726 27.986 3.499 1.00 28.60 456 ILE A C 1
ATOM 3488 O O . ILE A 1 456 ? 59.151 27.903 2.345 1.00 29.09 456 ILE A O 1
ATOM 3493 N N . LEU A 1 457 ? 58.158 26.972 4.145 1.00 28.74 457 LEU A N 1
ATOM 3494 C CA . LEU A 1 457 ? 58.032 25.657 3.537 1.00 30.51 457 LEU A CA 1
ATOM 3495 C C . LEU A 1 457 ? 57.056 25.574 2.366 1.00 31.10 457 LEU A C 1
ATOM 3496 O O . LEU A 1 457 ? 57.235 24.751 1.475 1.00 33.06 457 LEU A O 1
ATOM 3501 N N . ASP A 1 458 ? 56.021 26.404 2.352 1.00 31.91 458 ASP A N 1
ATOM 3502 C CA . ASP A 1 458 ? 55.080 26.336 1.241 1.00 33.83 458 ASP A CA 1
ATOM 3503 C C . ASP A 1 458 ? 55.350 27.366 0.155 1.00 33.38 458 ASP A C 1
ATOM 3504 O O . ASP A 1 458 ? 54.612 27.438 -0.818 1.00 35.28 458 ASP A O 1
ATOM 3509 N N . GLY A 1 459 ? 56.401 28.162 0.318 1.00 33.19 459 GLY A N 1
ATOM 3510 C CA . GLY A 1 459 ? 56.725 29.147 -0.697 1.00 31.71 459 GLY A CA 1
ATOM 3511 C C . GLY A 1 459 ? 56.027 30.482 -0.551 1.00 31.58 459 GLY A C 1
ATOM 3512 O O . GLY A 1 459 ? 56.377 31.440 -1.238 1.00 31.26 459 GLY A O 1
ATOM 3513 N N . SER A 1 460 ? 55.040 30.550 0.337 1.00 32.09 460 SER A N 1
ATOM 3514 C CA . SER A 1 460 ? 54.308 31.792 0.563 1.00 33.26 460 SER A CA 1
ATOM 3515 C C . SER A 1 460 ? 55.254 32.978 0.718 1.00 33.23 460 SER A C 1
ATOM 3516 O O . SER A 1 460 ? 55.041 34.036 0.131 1.00 34.99 460 SER A O 1
ATOM 3519 N N . ILE A 1 461 ? 56.303 32.803 1.513 1.00 32.89 461 ILE A N 1
ATOM 3520 C CA . ILE A 1 461 ? 57.245 33.889 1.759 1.00 33.03 461 ILE A CA 1
ATOM 3521 C C . ILE A 1 461 ? 57.905 34.409 0.484 1.00 32.41 461 ILE A C 1
ATOM 3522 O O . ILE A 1 461 ? 58.279 35.578 0.406 1.00 31.88 461 ILE A O 1
ATOM 3527 N N . ASP A 1 462 ? 58.023 33.532 -0.511 1.00 32.88 462 ASP A N 1
ATOM 3528 C CA . ASP A 1 462 ? 58.621 33.860 -1.802 1.00 32.00 462 ASP A CA 1
ATOM 3529 C C . ASP A 1 462 ? 57.930 35.043 -2.494 1.00 31.84 462 ASP A C 1
ATOM 3530 O O . ASP A 1 462 ? 58.576 35.812 -3.201 1.00 31.22 462 ASP A O 1
ATOM 3535 N N . THR A 1 463 ? 56.623 35.191 -2.292 1.00 31.58 463 THR A N 1
ATOM 3536 C CA . THR A 1 463 ? 55.891 36.283 -2.935 1.00 32.32 463 THR A CA 1
ATOM 3537 C C . THR A 1 463 ? 55.294 37.307 -1.975 1.00 32.84 463 THR A C 1
ATOM 3538 O O . THR A 1 463 ? 54.441 38.106 -2.361 1.00 32.67 463 THR A O 1
ATOM 3542 N N . ALA A 1 464 ? 55.745 37.285 -0.726 1.00 31.52 464 ALA A N 1
ATOM 3543 C CA . ALA A 1 464 ? 55.237 38.218 0.272 1.00 30.98 464 ALA A CA 1
ATOM 3544 C C . ALA A 1 464 ? 55.812 39.615 0.092 1.00 29.45 464 ALA A C 1
ATOM 3545 O O . ALA A 1 464 ? 56.924 39.772 -0.407 1.00 30.83 464 ALA A O 1
ATOM 3547 N N . ASN A 1 465 ? 55.054 40.636 0.481 1.00 28.57 465 ASN A N 1
ATOM 3548 C CA . ASN A 1 465 ? 55.556 42.004 0.390 1.00 29.06 465 ASN A CA 1
ATOM 3549 C C . ASN A 1 465 ? 56.718 42.108 1.365 1.00 27.53 465 ASN A C 1
ATOM 3550 O O . ASN A 1 465 ? 56.669 41.543 2.457 1.00 26.91 465 ASN A O 1
ATOM 3555 N N . THR A 1 466 ? 57.751 42.847 0.985 1.00 27.25 466 THR A N 1
ATOM 3556 C CA . THR A 1 466 ? 58.927 42.979 1.828 1.00 28.41 466 THR A CA 1
ATOM 3557 C C . THR A 1 466 ? 59.365 44.413 2.145 1.00 28.60 466 THR A C 1
ATOM 3558 O O . THR A 1 466 ? 58.919 45.373 1.516 1.00 28.89 466 THR A O 1
ATOM 3562 N N . ALA A 1 467 ? 60.238 44.534 3.143 1.00 27.80 467 ALA A N 1
ATOM 3563 C CA . ALA A 1 467 ? 60.800 45.812 3.567 1.00 27.81 467 ALA A CA 1
ATOM 3564 C C . ALA A 1 467 ? 62.236 45.541 4.003 1.00 28.44 467 ALA A C 1
ATOM 3565 O O . ALA A 1 467 ? 62.651 44.382 4.097 1.00 26.50 467 ALA A O 1
ATOM 3567 N N . THR A 1 468 ? 62.986 46.605 4.272 1.00 29.00 468 THR A N 1
ATOM 3568 C CA . THR A 1 468 ? 64.371 46.461 4.680 1.00 29.37 468 THR A CA 1
ATOM 3569 C C . THR A 1 468 ? 64.601 46.937 6.106 1.00 28.88 468 THR A C 1
ATOM 3570 O O . THR A 1 468 ? 64.187 48.034 6.484 1.00 29.35 468 THR A O 1
ATOM 3574 N N . ILE A 1 469 ? 65.256 46.091 6.896 1.00 28.52 469 ILE A N 1
ATOM 3575 C CA . ILE A 1 469 ? 65.572 46.419 8.279 1.00 26.96 469 ILE A CA 1
ATOM 3576 C C . ILE A 1 469 ? 66.949 47.080 8.248 1.00 27.63 469 ILE A C 1
ATOM 3577 O O . ILE A 1 469 ? 67.878 46.569 7.612 1.00 27.13 469 ILE A O 1
ATOM 3582 N N . PRO A 1 470 ? 67.085 48.238 8.909 1.00 27.78 470 PRO A N 1
ATOM 3583 C CA . PRO A 1 470 ? 68.326 49.019 8.987 1.00 29.18 470 PRO A CA 1
ATOM 3584 C C . PRO A 1 470 ? 69.478 48.282 9.661 1.00 29.33 470 PRO A C 1
ATOM 3585 O O . PRO A 1 470 ? 69.267 47.343 10.434 1.00 28.42 470 PRO A O 1
ATOM 3589 N N . TYR A 1 471 ? 70.688 48.752 9.363 1.00 28.44 471 TYR A N 1
ATOM 3590 C CA . TYR A 1 471 ? 71.949 48.242 9.909 1.00 28.80 471 TYR A CA 1
ATOM 3591 C C . TYR A 1 471 ? 72.364 46.871 9.408 1.00 28.29 471 TYR A C 1
ATOM 3592 O O . TYR A 1 471 ? 73.499 46.674 8.990 1.00 28.54 471 TYR A O 1
ATOM 3601 N N . PHE A 1 472 ? 71.446 45.922 9.444 1.00 27.12 472 PHE A N 1
ATOM 3602 C CA . PHE A 1 472 ? 71.764 44.582 8.992 1.00 27.94 472 PHE A CA 1
ATOM 3603 C C . PHE A 1 472 ? 71.348 44.411 7.546 1.00 29.37 472 PHE A C 1
ATOM 3604 O O . PHE A 1 472 ? 71.822 43.515 6.853 1.00 27.42 472 PHE A O 1
ATOM 3612 N N . ASN A 1 473 ? 70.470 45.302 7.103 1.00 29.80 473 ASN A N 1
ATOM 3613 C CA . ASN A 1 473 ? 69.931 45.269 5.760 1.00 30.16 473 ASN A CA 1
ATOM 3614 C C . ASN A 1 473 ? 69.195 43.961 5.519 1.00 27.89 473 ASN A C 1
ATOM 3615 O O . ASN A 1 473 ? 69.358 43.307 4.492 1.00 26.03 473 ASN A O 1
ATOM 3620 N N . PHE A 1 474 ? 68.378 43.590 6.494 1.00 27.23 474 PHE A N 1
ATOM 3621 C CA . PHE A 1 474 ? 67.594 42.367 6.414 1.00 25.91 474 PHE A CA 1
ATOM 3622 C C . PHE A 1 474 ? 66.339 42.576 5.576 1.00 25.79 474 PHE A C 1
ATOM 3623 O O . PHE A 1 474 ? 65.629 43.577 5.724 1.00 25.20 474 PHE A O 1
ATOM 3631 N N . THR A 1 475 ? 66.065 41.632 4.686 1.00 24.96 475 THR A N 1
ATOM 3632 C CA . THR A 1 475 ? 64.858 41.705 3.886 1.00 23.94 475 THR A CA 1
ATOM 3633 C C . THR A 1 475 ? 63.823 40.922 4.679 1.00 23.50 475 THR A C 1
ATOM 3634 O O . THR A 1 475 ? 63.984 39.717 4.872 1.00 23.66 475 THR A O 1
ATOM 3638 N N . VAL A 1 476 ? 62.770 41.599 5.135 1.00 23.53 476 VAL A N 1
ATOM 3639 C CA . VAL A 1 476 ? 61.719 40.945 5.911 1.00 23.84 476 VAL A CA 1
ATOM 3640 C C . VAL A 1 476 ? 60.341 41.149 5.285 1.00 24.33 476 VAL A C 1
ATOM 3641 O O . VAL A 1 476 ? 60.078 42.176 4.662 1.00 25.46 476 VAL A O 1
ATOM 3645 N N . PRO A 1 477 ? 59.445 40.165 5.436 1.00 23.23 477 PRO A N 1
ATOM 3646 C CA . PRO A 1 477 ? 58.097 40.286 4.872 1.00 24.00 477 PRO A CA 1
ATOM 3647 C C . PRO A 1 477 ? 57.302 41.261 5.733 1.00 25.21 477 PRO A C 1
ATOM 3648 O O . PRO A 1 477 ? 57.391 41.219 6.957 1.00 26.22 477 PRO A O 1
ATOM 3652 N N . THR A 1 478 ? 56.549 42.158 5.109 1.00 26.46 478 THR A N 1
ATOM 3653 C CA . THR A 1 478 ? 55.765 43.124 5.878 1.00 28.57 478 THR A CA 1
ATOM 3654 C C . THR A 1 478 ? 54.530 42.443 6.434 1.00 27.76 478 THR A C 1
ATOM 3655 O O . THR A 1 478 ? 53.898 42.936 7.362 1.00 28.83 478 THR A O 1
ATOM 3659 N N . GLU A 1 479 ? 54.183 41.301 5.863 1.00 27.88 479 GLU A N 1
ATOM 3660 C CA . GLU A 1 479 ? 53.011 40.569 6.319 1.00 29.03 479 GLU A CA 1
ATOM 3661 C C . GLU A 1 479 ? 52.986 39.149 5.779 1.00 29.70 479 GLU A C 1
ATOM 3662 O O . GLU A 1 479 ? 53.539 38.856 4.718 1.00 30.53 479 GLU A O 1
ATOM 3668 N N . LEU A 1 480 ? 52.340 38.270 6.534 1.00 29.11 480 LEU A N 1
ATOM 3669 C CA . LEU A 1 480 ? 52.232 36.868 6.169 1.00 28.16 480 LEU A CA 1
ATOM 3670 C C . LEU A 1 480 ? 50.920 36.293 6.686 1.00 28.24 480 LEU A C 1
ATOM 3671 O O . LEU A 1 480 ? 50.415 36.707 7.739 1.00 30.18 480 LEU A O 1
ATOM 3676 N N . LYS A 1 481 ? 50.357 35.337 5.963 1.00 26.25 481 LYS A N 1
ATOM 3677 C CA . LYS A 1 481 ? 49.114 34.737 6.412 1.00 27.76 481 LYS A CA 1
ATOM 3678 C C . LYS A 1 481 ? 49.393 33.875 7.636 1.00 27.77 481 LYS A C 1
ATOM 3679 O O . LYS A 1 481 ? 50.423 33.201 7.713 1.00 27.09 481 LYS A O 1
ATOM 3685 N N . GLY A 1 482 ? 48.484 33.924 8.603 1.00 27.83 482 GLY A N 1
ATOM 3686 C CA . GLY A 1 482 ? 48.651 33.146 9.813 1.00 26.99 482 GLY A CA 1
ATOM 3687 C C . GLY A 1 482 ? 49.818 33.599 10.677 1.00 26.98 482 GLY A C 1
ATOM 3688 O O . GLY A 1 482 ? 50.421 32.789 11.377 1.00 26.85 482 GLY A O 1
ATOM 3689 N N . VAL A 1 483 ? 50.141 34.888 10.638 1.00 26.26 483 VAL A N 1
ATOM 3690 C CA . VAL A 1 483 ? 51.246 35.421 11.436 1.00 24.87 483 VAL A CA 1
ATOM 3691 C C . VAL A 1 483 ? 50.927 36.822 11.938 1.00 25.44 483 VAL A C 1
ATOM 3692 O O . VAL A 1 483 ? 50.468 37.677 11.183 1.00 26.63 483 VAL A O 1
ATOM 3696 N N . ASP A 1 484 ? 51.170 37.054 13.219 1.00 26.50 484 ASP A N 1
ATOM 3697 C CA . ASP A 1 484 ? 50.926 38.360 13.803 1.00 27.07 484 ASP A CA 1
ATOM 3698 C C . ASP A 1 484 ? 51.821 39.357 13.062 1.00 26.91 484 ASP A C 1
ATOM 3699 O O . ASP A 1 484 ? 53.044 39.203 13.029 1.00 26.14 484 ASP A O 1
ATOM 3704 N N . THR A 1 485 ? 51.201 40.370 12.471 1.00 26.10 485 THR A N 1
ATOM 3705 C CA . THR A 1 485 ? 51.912 41.375 11.682 1.00 25.34 485 THR A CA 1
ATOM 3706 C C . THR A 1 485 ? 52.893 42.246 12.455 1.00 24.98 485 THR A C 1
ATOM 3707 O O . THR A 1 485 ? 54.018 42.492 12.011 1.00 24.85 485 THR A O 1
ATOM 3711 N N . LYS A 1 486 ? 52.455 42.701 13.617 1.00 25.56 486 LYS A N 1
ATOM 3712 C CA . LYS A 1 486 ? 53.247 43.566 14.469 1.00 26.72 486 LYS A CA 1
ATOM 3713 C C . LYS A 1 486 ? 54.662 43.100 14.775 1.00 27.05 486 LYS A C 1
ATOM 3714 O O . LYS A 1 486 ? 55.585 43.912 14.792 1.00 25.08 486 LYS A O 1
ATOM 3720 N N . ILE A 1 487 ? 54.847 41.806 15.016 1.00 24.82 487 ILE A N 1
ATOM 3721 C CA . ILE A 1 487 ? 56.177 41.319 15.367 1.00 24.16 487 ILE A CA 1
ATOM 3722 C C . ILE A 1 487 ? 57.189 41.197 14.239 1.00 24.86 487 ILE A C 1
ATOM 3723 O O . ILE A 1 487 ? 58.394 41.159 14.496 1.00 22.70 487 ILE A O 1
ATOM 3728 N N . LEU A 1 488 ? 56.700 41.131 13.001 1.00 25.28 488 LEU A N 1
ATOM 3729 C CA . LEU A 1 488 ? 57.573 40.984 11.833 1.00 25.06 488 LEU A CA 1
ATOM 3730 C C . LEU A 1 488 ? 58.680 42.037 11.794 1.00 24.22 488 LEU A C 1
ATOM 3731 O O . LEU A 1 488 ? 59.791 41.763 11.334 1.00 24.89 488 LEU A O 1
ATOM 3736 N N . ASP A 1 489 ? 58.387 43.240 12.272 1.00 23.37 489 ASP A N 1
ATOM 3737 C CA . ASP A 1 489 ? 59.404 44.292 12.318 1.00 24.82 489 ASP A CA 1
ATOM 3738 C C . ASP A 1 489 ? 59.899 44.399 13.759 1.00 23.15 489 ASP A C 1
ATOM 3739 O O . ASP A 1 489 ? 59.158 44.801 14.648 1.00 24.21 489 ASP A O 1
ATOM 3744 N N . PRO A 1 490 ? 61.171 44.044 13.995 1.00 24.70 490 PRO A N 1
ATOM 3745 C CA . PRO A 1 490 ? 61.789 44.079 15.327 1.00 23.63 490 PRO A CA 1
ATOM 3746 C C . PRO A 1 490 ? 61.593 45.357 16.134 1.00 25.28 490 PRO A C 1
ATOM 3747 O O . PRO A 1 490 ? 61.659 45.343 17.373 1.00 23.45 490 PRO A O 1
ATOM 3751 N N . ARG A 1 491 ? 61.341 46.457 15.439 1.00 23.12 491 ARG A N 1
ATOM 3752 C CA . ARG A 1 491 ? 61.154 47.730 16.096 1.00 24.74 491 ARG A CA 1
ATOM 3753 C C . ARG A 1 491 ? 59.782 47.908 16.748 1.00 26.37 491 ARG A C 1
ATOM 3754 O O . ARG A 1 491 ? 59.653 48.627 17.738 1.00 25.13 491 ARG A O 1
ATOM 3762 N N . ASN A 1 492 ? 58.765 47.230 16.226 1.00 27.42 492 ASN A N 1
ATOM 3763 C CA . ASN A 1 492 ? 57.412 47.388 16.752 1.00 29.51 492 ASN A CA 1
ATOM 3764 C C . ASN A 1 492 ? 57.133 46.974 18.196 1.00 31.73 492 ASN A C 1
ATOM 3765 O O . ASN A 1 492 ? 56.152 47.424 18.784 1.00 31.27 492 ASN A O 1
ATOM 3770 N N . THR A 1 493 ? 57.984 46.132 18.774 1.00 32.49 493 THR A N 1
ATOM 3771 C CA . THR A 1 493 ? 57.771 45.717 20.153 1.00 31.80 493 THR A CA 1
ATOM 3772 C C . THR A 1 493 ? 58.547 46.586 21.152 1.00 31.85 493 THR A C 1
ATOM 3773 O O . THR A 1 493 ? 58.684 46.228 22.321 1.00 31.85 493 THR A O 1
ATOM 3777 N N . TYR A 1 494 ? 59.059 47.724 20.682 1.00 32.40 494 TYR A N 1
ATOM 3778 C CA . TYR A 1 494 ? 59.798 48.670 21.529 1.00 31.40 494 TYR A CA 1
ATOM 3779 C C . TYR A 1 494 ? 58.997 49.967 21.627 1.00 31.92 494 TYR A C 1
ATOM 3780 O O . TYR A 1 494 ? 58.429 50.414 20.632 1.00 30.63 494 TYR A O 1
ATOM 3789 N N . ALA A 1 495 ? 58.946 50.566 22.817 1.00 32.17 495 ALA A N 1
ATOM 3790 C CA . ALA A 1 495 ? 58.210 51.820 23.001 1.00 34.89 495 ALA A CA 1
ATOM 3791 C C . ALA A 1 495 ? 58.782 52.901 22.093 1.00 35.72 495 ALA A C 1
ATOM 3792 O O . ALA A 1 495 ? 58.047 53.626 21.427 1.00 34.96 495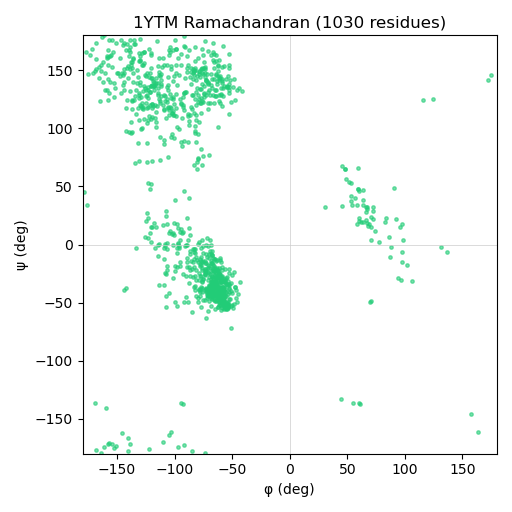 ALA A O 1
ATOM 3794 N N . ASP A 1 496 ? 60.105 53.003 22.085 1.00 37.69 496 ASP A N 1
ATOM 3795 C CA . ASP A 1 496 ? 60.803 53.974 21.252 1.00 40.47 496 ASP A CA 1
ATOM 3796 C C . ASP A 1 496 ? 61.758 53.231 20.325 1.00 39.68 496 ASP A C 1
ATOM 3797 O O . ASP A 1 496 ? 62.658 52.520 20.787 1.00 39.16 496 ASP A O 1
ATOM 3802 N N . ALA A 1 497 ? 61.554 53.400 19.023 1.00 38.54 497 ALA A N 1
ATOM 3803 C CA . ALA A 1 497 ? 62.387 52.755 18.011 1.00 37.24 497 ALA A CA 1
ATOM 3804 C C . ALA A 1 497 ? 63.876 52.968 18.257 1.00 36.47 497 ALA A C 1
ATOM 3805 O O . ALA A 1 497 ? 64.708 52.160 17.835 1.00 35.09 497 ALA A O 1
ATOM 3807 N N . SER A 1 498 ? 64.216 54.056 18.941 1.00 36.05 498 SER A N 1
ATOM 3808 C CA . SER A 1 498 ? 65.615 54.349 19.226 1.00 36.02 498 SER A CA 1
ATOM 3809 C C . SER A 1 498 ? 66.241 53.247 20.075 1.00 34.97 498 SER A C 1
ATOM 3810 O O . SER A 1 498 ? 67.431 52.964 19.945 1.00 35.33 498 SER A O 1
ATOM 3813 N N . GLU A 1 499 ? 65.442 52.620 20.935 1.00 35.90 499 GLU A N 1
ATOM 3814 C CA . GLU A 1 499 ? 65.943 51.543 21.785 1.00 36.12 499 GLU A CA 1
ATOM 3815 C C . GLU A 1 499 ? 66.512 50.426 20.918 1.00 34.17 499 GLU A C 1
ATOM 3816 O O . GLU A 1 499 ? 67.620 49.947 21.143 1.00 33.46 499 GLU A O 1
ATOM 3822 N N . TRP A 1 500 ? 65.731 50.008 19.931 1.00 32.05 500 TRP A N 1
ATOM 3823 C CA . TRP A 1 500 ? 66.153 48.948 19.022 1.00 31.49 500 TRP A CA 1
ATOM 3824 C C . TRP A 1 500 ? 67.383 49.372 18.222 1.00 30.72 500 TRP A C 1
ATOM 3825 O O . TRP A 1 500 ? 68.334 48.603 18.079 1.00 29.84 500 TRP A O 1
ATOM 3836 N N . GLU A 1 501 ? 67.358 50.598 17.704 1.00 31.06 501 GLU A N 1
ATOM 3837 C CA . GLU A 1 501 ? 68.454 51.119 16.889 1.00 31.58 501 GLU A CA 1
ATOM 3838 C C . GLU A 1 501 ? 69.813 51.048 17.574 1.00 30.55 501 GLU A C 1
ATOM 3839 O O . GLU A 1 501 ? 70.780 50.534 17.011 1.00 30.69 501 GLU A O 1
ATOM 3845 N N . VAL A 1 502 ? 69.887 51.573 18.787 1.00 30.55 502 VAL A N 1
ATOM 3846 C CA . VAL A 1 502 ? 71.132 51.560 19.530 1.00 30.04 502 VAL A CA 1
ATOM 3847 C C . VAL A 1 502 ? 71.617 50.123 19.704 1.00 29.89 502 VAL A C 1
ATOM 3848 O O . VAL A 1 502 ? 72.803 49.844 19.577 1.00 29.63 502 VAL A O 1
ATOM 3852 N N . LYS A 1 503 ? 70.697 49.206 19.979 1.00 29.21 503 LYS A N 1
ATOM 3853 C CA . LYS A 1 503 ? 71.073 47.808 20.167 1.00 29.60 503 LYS A CA 1
ATOM 3854 C C . LYS A 1 503 ? 71.450 47.148 18.840 1.00 28.89 503 LYS A C 1
ATOM 3855 O O . LYS A 1 503 ? 72.393 46.354 18.777 1.00 29.47 503 LYS A O 1
ATOM 3861 N N . ALA A 1 504 ? 70.732 47.496 17.775 1.00 28.47 504 ALA A N 1
ATOM 3862 C CA . ALA A 1 504 ? 71.015 46.941 16.450 1.00 30.45 504 ALA A CA 1
ATOM 3863 C C . ALA A 1 504 ? 72.396 47.388 15.972 1.00 32.01 504 ALA A C 1
ATOM 3864 O O . ALA A 1 504 ? 73.170 46.595 15.431 1.00 31.58 504 ALA A O 1
ATOM 3866 N N . LYS A 1 505 ? 72.691 48.667 16.176 1.00 34.35 505 LYS A N 1
ATOM 3867 C CA . LYS A 1 505 ? 73.968 49.247 15.779 1.00 34.72 505 LYS A CA 1
ATOM 3868 C C . LYS A 1 505 ? 75.111 48.547 16.511 1.00 34.69 505 LYS A C 1
ATOM 3869 O O . LYS A 1 505 ? 76.125 48.198 15.906 1.00 34.71 505 LYS A O 1
ATOM 3875 N N . ASP A 1 506 ? 74.940 48.348 17.813 1.00 32.30 506 ASP A N 1
ATOM 3876 C CA . ASP A 1 506 ? 75.955 47.687 18.617 1.00 33.40 506 ASP A CA 1
ATOM 3877 C C . ASP A 1 506 ? 76.131 46.233 18.186 1.00 31.98 506 ASP A C 1
ATOM 3878 O O . ASP A 1 506 ? 77.251 45.772 17.974 1.00 31.28 506 ASP A O 1
ATOM 3883 N N . LEU A 1 507 ? 75.020 45.514 18.058 1.00 30.38 507 LEU A N 1
ATOM 3884 C CA . LEU A 1 507 ? 75.076 44.119 17.645 1.00 29.90 507 LEU A CA 1
ATOM 3885 C C . LEU A 1 507 ? 75.765 44.014 16.285 1.00 29.68 507 LEU A C 1
ATOM 3886 O O . LEU A 1 507 ? 76.587 43.119 16.063 1.00 27.94 507 LEU A O 1
ATOM 3891 N N . ALA A 1 508 ? 75.437 44.936 15.382 1.00 30.46 508 ALA A N 1
ATOM 3892 C CA . ALA A 1 508 ? 76.024 44.937 14.044 1.00 31.98 508 ALA A CA 1
ATOM 3893 C C . ALA A 1 508 ? 77.548 44.974 14.068 1.00 33.38 508 ALA A C 1
ATOM 3894 O O . ALA A 1 508 ? 78.211 44.167 13.416 1.00 33.11 508 ALA A O 1
ATOM 3896 N N . GLU A 1 509 ? 78.110 45.916 14.810 1.00 33.87 509 GLU A N 1
ATOM 3897 C CA . GLU A 1 509 ? 79.556 46.005 14.868 1.00 37.77 509 GLU A CA 1
ATOM 3898 C C . GLU A 1 509 ? 80.161 44.779 15.554 1.00 36.99 509 GLU A C 1
ATOM 3899 O O . GLU A 1 509 ? 81.254 44.349 15.200 1.00 37.10 509 GLU A O 1
ATOM 3905 N N . ARG A 1 510 ? 79.440 44.203 16.511 1.00 36.36 510 ARG A N 1
ATOM 3906 C CA . ARG A 1 510 ? 79.929 43.007 17.185 1.00 34.44 510 ARG A CA 1
ATOM 3907 C C . ARG A 1 510 ? 80.100 41.929 16.136 1.00 33.11 510 ARG A C 1
ATOM 3908 O O . ARG A 1 510 ? 81.063 41.166 16.162 1.00 30.13 510 ARG A O 1
ATOM 3916 N N . PHE A 1 511 ? 79.155 41.869 15.205 1.00 32.18 511 PHE A N 1
ATOM 3917 C CA . PHE A 1 511 ? 79.262 40.894 14.137 1.00 31.60 511 PHE A CA 1
ATOM 3918 C C . PHE A 1 511 ? 80.537 41.173 13.367 1.00 32.28 511 PHE A C 1
ATOM 3919 O O . PHE A 1 511 ? 81.354 40.280 13.153 1.00 32.85 511 PHE A O 1
ATOM 3927 N N . GLN A 1 512 ? 80.687 42.428 12.952 1.00 35.13 512 GLN A N 1
ATOM 3928 C CA . GLN A 1 512 ? 81.846 42.874 12.180 1.00 38.46 512 GLN A CA 1
ATOM 3929 C C . GLN A 1 512 ? 83.156 42.441 12.812 1.00 38.07 512 GLN A C 1
ATOM 3930 O O . GLN A 1 512 ? 83.996 41.810 12.167 1.00 38.58 512 GLN A O 1
ATOM 3936 N N . LYS A 1 513 ? 83.328 42.790 14.079 1.00 38.87 513 LYS A N 1
ATOM 3937 C CA . LYS A 1 513 ? 84.538 42.422 14.783 1.00 40.52 513 LYS A CA 1
ATOM 3938 C C . LYS A 1 513 ? 84.706 40.919 14.874 1.00 39.23 513 LYS A C 1
ATOM 3939 O O . LYS A 1 513 ? 85.795 40.401 14.644 1.00 40.31 513 LYS A O 1
ATOM 3945 N N . ASN A 1 514 ? 83.623 40.220 15.193 1.00 36.21 514 ASN A N 1
ATOM 3946 C CA . ASN A 1 514 ? 83.685 38.776 15.309 1.00 33.26 514 ASN A CA 1
ATOM 3947 C C . ASN A 1 514 ? 84.060 38.105 13.997 1.00 33.63 514 ASN A C 1
ATOM 3948 O O . ASN A 1 514 ? 84.833 37.149 13.987 1.00 33.11 514 ASN A O 1
ATOM 3953 N N . PHE A 1 515 ? 83.522 38.607 12.891 1.00 33.27 515 PHE A N 1
ATOM 3954 C CA . PHE A 1 515 ? 83.791 38.010 11.597 1.00 34.90 515 PHE A CA 1
ATOM 3955 C C . PHE A 1 515 ? 85.249 38.167 11.183 1.00 37.53 515 PHE A C 1
ATOM 3956 O O . PHE A 1 515 ? 85.740 37.453 10.306 1.00 37.15 515 PHE A O 1
ATOM 3964 N N . LYS A 1 516 ? 85.950 39.093 11.822 1.00 39.93 516 LYS A N 1
ATOM 3965 C CA . LYS A 1 516 ? 87.352 39.301 11.497 1.00 42.75 516 LYS A CA 1
ATOM 3966 C C . LYS A 1 516 ? 88.183 38.062 11.805 1.00 43.22 516 LYS A C 1
ATOM 3967 O O . LYS A 1 516 ? 89.193 37.810 11.149 1.00 43.80 516 LYS A O 1
ATOM 3973 N N . LYS A 1 517 ? 87.761 37.276 12.787 1.00 42.53 517 LYS A N 1
ATOM 3974 C CA . LYS A 1 517 ? 88.524 36.087 13.134 1.00 43.46 517 LYS A CA 1
ATOM 3975 C C . LYS A 1 517 ? 88.481 35.036 12.026 1.00 43.71 517 LYS A C 1
ATOM 3976 O O . LYS A 1 517 ? 89.165 34.017 12.102 1.00 44.74 517 LYS A O 1
ATOM 3982 N N . PHE A 1 518 ? 87.694 35.285 10.987 1.00 43.31 518 PHE A N 1
ATOM 3983 C CA . PHE A 1 518 ? 87.616 34.338 9.879 1.00 43.42 518 PHE A CA 1
ATOM 3984 C C . PHE A 1 518 ? 88.654 34.643 8.800 1.00 45.02 518 PHE A C 1
ATOM 3985 O O . PHE A 1 518 ? 89.350 35.673 8.941 1.00 47.30 518 PHE A O 1
ATOM 3993 N N . SER B 1 2 ? 85.672 48.880 40.223 1.00 78.90 1002 SER B N 1
ATOM 3994 C CA . SER B 1 2 ? 85.604 48.911 41.712 1.00 78.67 1002 SER B CA 1
ATOM 3995 C C . SER B 1 2 ? 85.821 50.325 42.242 1.00 78.37 1002 SER B C 1
ATOM 3996 O O . SER B 1 2 ? 86.955 50.736 42.502 1.00 77.96 1002 SER B O 1
ATOM 3999 N N . LEU B 1 3 ? 84.727 51.065 42.402 1.00 77.30 1003 LEU B N 1
ATOM 4000 C CA . LEU B 1 3 ? 84.799 52.430 42.901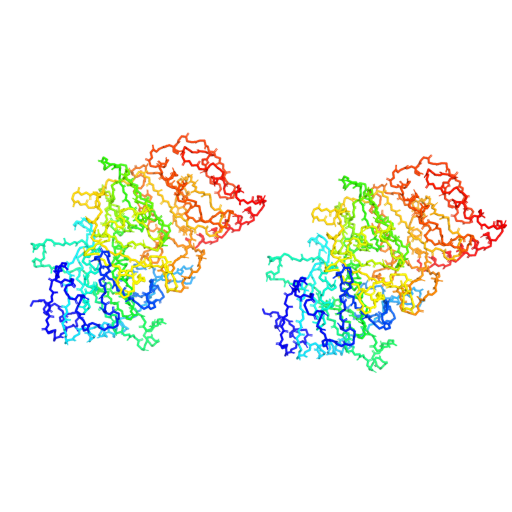 1.00 75.86 1003 LEU B CA 1
ATOM 4001 C C . LEU B 1 3 ? 85.395 52.447 44.303 1.00 74.76 1003 LEU B C 1
ATOM 4002 O O . LEU B 1 3 ? 85.889 53.475 44.771 1.00 74.65 1003 LEU B O 1
ATOM 4007 N N . SER B 1 4 ? 85.346 51.300 44.971 1.00 73.36 1004 SER B N 1
ATOM 4008 C CA . SER B 1 4 ? 85.902 51.180 46.313 1.00 72.19 1004 SER B CA 1
ATOM 4009 C C . SER B 1 4 ? 87.391 51.485 46.239 1.00 71.31 1004 SER B C 1
ATOM 4010 O O . SER B 1 4 ? 87.994 51.963 47.205 1.00 71.37 1004 SER B O 1
ATOM 4013 N N . GLU B 1 5 ? 87.976 51.200 45.079 1.00 69.66 1005 GLU B N 1
ATOM 4014 C CA . GLU B 1 5 ? 89.393 51.435 44.844 1.00 68.16 1005 GLU B CA 1
ATOM 4015 C C . GLU B 1 5 ? 89.561 52.863 44.343 1.00 66.38 1005 GLU B C 1
ATOM 4016 O O . GLU B 1 5 ? 90.561 53.522 44.624 1.00 65.50 1005 GLU B O 1
ATOM 4022 N N . SER B 1 6 ? 88.572 53.334 43.593 1.00 64.35 1006 SER B N 1
ATOM 4023 C CA . SER B 1 6 ? 88.607 54.690 43.065 1.00 61.84 1006 SER B CA 1
ATOM 4024 C C . SER B 1 6 ? 88.697 55.689 44.207 1.00 60.07 1006 SER B C 1
ATOM 4025 O O . SER B 1 6 ? 89.291 56.754 44.056 1.00 59.21 1006 SER B O 1
ATOM 4028 N N . LEU B 1 7 ? 88.108 55.340 45.349 1.00 57.48 1007 LEU B N 1
ATOM 4029 C CA . LEU B 1 7 ? 88.135 56.219 46.512 1.00 55.69 1007 LEU B CA 1
ATOM 4030 C C . LEU B 1 7 ? 89.538 56.289 47.107 1.00 54.96 1007 LEU B C 1
ATOM 4031 O O . LEU B 1 7 ? 89.956 57.334 47.612 1.00 54.10 1007 LEU B O 1
ATOM 4036 N N . ALA B 1 8 ? 90.254 55.170 47.055 1.00 54.20 1008 ALA B N 1
ATOM 4037 C CA . ALA B 1 8 ? 91.612 55.104 47.578 1.00 52.98 1008 ALA B CA 1
ATOM 4038 C C . ALA B 1 8 ? 92.457 56.148 46.854 1.00 52.02 1008 ALA B C 1
ATOM 4039 O O . ALA B 1 8 ? 93.309 56.799 47.458 1.00 51.46 1008 ALA B O 1
ATOM 4041 N N . LYS B 1 9 ? 92.204 56.299 45.556 1.00 51.59 1009 LYS B N 1
ATOM 4042 C CA . LYS B 1 9 ? 92.910 57.271 44.734 1.00 50.94 1009 LYS B CA 1
ATOM 4043 C C . LYS B 1 9 ? 92.521 58.695 45.147 1.00 51.27 1009 LYS B C 1
ATOM 4044 O O . LYS B 1 9 ? 93.017 59.667 44.572 1.00 52.40 1009 LYS B O 1
ATOM 4046 N N . TYR B 1 10 ? 91.630 58.806 46.137 1.00 49.18 1010 TYR B N 1
ATOM 4047 C CA . TYR B 1 10 ? 91.178 60.101 46.658 1.00 45.83 1010 TYR B CA 1
ATOM 4048 C C . TYR B 1 10 ? 91.645 60.228 48.103 1.00 44.51 1010 TYR B C 1
ATOM 4049 O O . TYR B 1 10 ? 91.538 61.292 48.717 1.00 45.37 1010 TYR B O 1
ATOM 4058 N N . GLY B 1 11 ? 92.155 59.132 48.652 1.00 41.60 1011 GLY B N 1
ATOM 4059 C CA . GLY B 1 11 ? 92.612 59.153 50.026 1.00 39.18 1011 GLY B CA 1
ATOM 4060 C C . GLY B 1 11 ? 91.553 58.600 50.951 1.00 39.72 1011 GLY B C 1
ATOM 4061 O O . GLY B 1 11 ? 91.600 58.818 52.161 1.00 39.60 1011 GLY B O 1
ATOM 4062 N N . ILE B 1 12 ? 90.592 57.883 50.374 1.00 40.72 1012 ILE B N 1
ATOM 4063 C CA . ILE B 1 12 ? 89.510 57.281 51.149 1.00 41.71 1012 ILE B CA 1
ATOM 4064 C C . ILE B 1 12 ? 89.707 55.765 51.212 1.00 41.21 1012 ILE B C 1
ATOM 4065 O O . ILE B 1 12 ? 89.798 55.106 50.182 1.00 40.46 1012 ILE B O 1
ATOM 4070 N N . THR B 1 13 ? 89.779 55.219 52.423 1.00 42.76 1013 THR B N 1
ATOM 4071 C CA . THR B 1 13 ? 89.956 53.773 52.597 1.00 44.78 1013 THR B CA 1
ATOM 4072 C C . THR B 1 13 ? 89.165 53.217 53.775 1.00 45.54 1013 THR B C 1
ATOM 4073 O O . THR B 1 13 ? 88.665 53.964 54.621 1.00 45.89 1013 THR B O 1
ATOM 4077 N N . GLY B 1 14 ? 89.072 51.891 53.825 1.00 47.25 1014 GLY B N 1
ATOM 4078 C CA . GLY B 1 14 ? 88.364 51.221 54.905 1.00 47.35 1014 GLY B CA 1
ATOM 4079 C C . GLY B 1 14 ? 86.865 51.452 54.948 1.00 48.01 1014 GLY B C 1
ATOM 4080 O O . GLY B 1 14 ? 86.274 51.462 56.027 1.00 49.50 1014 GLY B O 1
ATOM 4081 N N . ALA B 1 15 ? 86.241 51.625 53.788 1.00 47.53 1015 ALA B N 1
ATOM 4082 C CA . ALA B 1 15 ? 84.797 51.854 53.734 1.00 47.83 1015 ALA B CA 1
ATOM 4083 C C . ALA B 1 15 ? 84.022 50.625 54.206 1.00 47.80 1015 ALA B C 1
ATOM 4084 O O . ALA B 1 15 ? 84.154 49.538 53.636 1.00 47.61 1015 ALA B O 1
ATOM 4086 N N . THR B 1 16 ? 83.206 50.801 55.240 1.00 47.31 1016 THR B N 1
ATOM 4087 C CA . THR B 1 16 ? 82.420 49.693 55.776 1.00 47.03 1016 THR B CA 1
ATOM 4088 C C . THR B 1 16 ? 81.293 49.278 54.827 1.00 46.11 1016 THR B C 1
ATOM 4089 O O . THR B 1 16 ? 80.825 48.139 54.869 1.00 45.92 1016 THR B O 1
ATOM 4093 N N . ASN B 1 17 ? 80.877 50.205 53.966 1.00 44.88 1017 ASN B N 1
ATOM 4094 C CA . ASN B 1 17 ? 79.802 49.966 53.008 1.00 41.81 1017 ASN B CA 1
ATOM 4095 C C . ASN B 1 17 ? 79.786 51.104 52.005 1.00 40.48 1017 ASN B C 1
ATOM 4096 O O . ASN B 1 17 ? 80.165 52.227 52.336 1.00 39.76 1017 ASN B O 1
ATOM 4101 N N . ILE B 1 18 ? 79.340 50.830 50.785 1.00 40.13 1018 ILE B N 1
ATOM 4102 C CA . ILE B 1 18 ? 79.283 51.872 49.774 1.00 40.40 1018 ILE B CA 1
ATOM 4103 C C . ILE B 1 18 ? 78.051 51.762 48.889 1.00 40.22 1018 ILE B C 1
ATOM 4104 O O . ILE B 1 18 ? 77.881 50.774 48.174 1.00 38.70 1018 ILE B O 1
ATOM 4109 N N . VAL B 1 19 ? 77.205 52.789 48.934 1.00 39.21 1019 VAL B N 1
ATOM 4110 C CA . VAL B 1 19 ? 75.998 52.815 48.116 1.00 39.54 1019 VAL B CA 1
ATOM 4111 C C . VAL B 1 19 ? 76.250 53.717 46.917 1.00 39.92 1019 VAL B C 1
ATOM 4112 O O . VAL B 1 19 ? 76.441 54.929 47.057 1.00 39.71 1019 VAL B O 1
ATOM 4116 N N . HIS B 1 20 ? 76.251 53.115 45.734 1.00 39.66 1020 HIS B N 1
ATOM 4117 C CA . HIS B 1 20 ? 76.501 53.847 44.503 1.00 39.40 1020 HIS B CA 1
ATOM 4118 C C . HIS B 1 20 ? 75.209 54.338 43.863 1.00 38.93 1020 HIS B C 1
ATOM 4119 O O . HIS B 1 20 ? 74.343 53.534 43.497 1.00 38.09 1020 HIS B O 1
ATOM 4126 N N . ASN B 1 21 ? 75.092 55.654 43.712 1.00 36.45 1021 ASN B N 1
ATOM 4127 C CA . ASN B 1 21 ? 73.908 56.260 43.118 1.00 35.04 1021 ASN B CA 1
ATOM 4128 C C . ASN B 1 21 ? 72.604 55.695 43.659 1.00 34.01 1021 ASN B C 1
ATOM 4129 O O . ASN B 1 21 ? 71.841 55.042 42.940 1.00 33.93 1021 ASN B O 1
ATOM 4134 N N . PRO B 1 22 ? 72.320 55.957 44.939 1.00 32.52 1022 PRO B N 1
ATOM 4135 C CA . PRO B 1 22 ? 71.103 55.475 45.596 1.00 32.23 1022 PRO B CA 1
ATOM 4136 C C . PRO B 1 22 ? 69.820 56.023 44.981 1.00 31.45 1022 PRO B C 1
ATOM 4137 O O . PRO B 1 22 ? 69.806 57.101 44.386 1.00 30.64 1022 PRO B O 1
ATOM 4141 N N . SER B 1 23 ? 68.739 55.272 45.135 1.00 30.87 1023 SER B N 1
ATOM 4142 C CA . SER B 1 23 ? 67.445 55.686 44.608 1.00 29.26 1023 SER B CA 1
ATOM 4143 C C . SER B 1 23 ? 66.749 56.560 45.647 1.00 28.66 1023 SER B C 1
ATOM 4144 O O . SER B 1 23 ? 67.180 56.627 46.806 1.00 26.56 1023 SER B O 1
ATOM 4147 N N . HIS B 1 24 ? 65.674 57.231 45.238 1.00 29.54 1024 HIS B N 1
ATOM 4148 C CA . HIS B 1 24 ? 64.938 58.075 46.171 1.00 30.46 1024 HIS B CA 1
ATOM 4149 C C . HIS B 1 24 ? 64.401 57.277 47.354 1.00 31.73 1024 HIS B C 1
ATOM 4150 O O . HIS B 1 24 ? 64.430 57.759 48.490 1.00 30.77 1024 HIS B O 1
ATOM 4157 N N . GLU B 1 25 ? 63.902 56.068 47.091 1.00 32.11 1025 GLU B N 1
ATOM 4158 C CA . GLU B 1 25 ? 63.372 55.227 48.162 1.00 33.84 1025 GLU B CA 1
ATOM 4159 C C . GLU B 1 25 ? 64.493 54.941 49.161 1.00 33.66 1025 GLU B C 1
ATOM 4160 O O . GLU B 1 25 ? 64.297 55.040 50.377 1.00 33.92 1025 GLU B O 1
ATOM 4166 N N . GLU B 1 26 ? 65.666 54.583 48.648 1.00 32.08 1026 GLU B N 1
ATOM 4167 C CA . GLU B 1 26 ? 66.801 54.300 49.515 1.00 32.77 1026 GLU B CA 1
ATOM 4168 C C . GLU B 1 26 ? 67.117 55.521 50.374 1.00 30.55 1026 GLU B C 1
ATOM 4169 O O . GLU B 1 26 ? 67.228 55.421 51.596 1.00 30.97 1026 GLU B O 1
ATOM 4175 N N . LEU B 1 27 ? 67.239 56.675 49.722 1.00 29.92 1027 LEU B N 1
ATOM 4176 C CA . LEU B 1 27 ? 67.539 57.928 50.410 1.00 28.80 1027 LEU B CA 1
ATOM 4177 C C . LEU B 1 27 ? 66.509 58.255 51.479 1.00 27.36 1027 LEU B C 1
ATOM 4178 O O . LEU B 1 27 ? 66.852 58.719 52.562 1.00 26.63 1027 LEU B O 1
ATOM 4183 N N . PHE B 1 28 ? 65.239 58.018 51.174 1.00 29.18 1028 PHE B N 1
ATOM 4184 C CA . PHE B 1 28 ? 64.181 58.308 52.139 1.00 31.04 1028 PHE B CA 1
ATOM 4185 C C . PHE B 1 28 ? 64.391 57.474 53.403 1.00 30.35 1028 PHE B C 1
ATOM 4186 O O . PHE B 1 28 ? 64.309 57.990 54.515 1.00 29.85 1028 PHE B O 1
ATOM 4194 N N . ALA B 1 29 ? 64.676 56.189 53.217 1.00 31.02 1029 ALA B N 1
ATOM 4195 C CA . ALA B 1 29 ? 64.896 55.272 54.334 1.00 31.60 1029 ALA B CA 1
ATOM 4196 C C . ALA B 1 29 ? 66.082 55.673 55.195 1.00 30.49 1029 ALA B C 1
ATOM 4197 O O . ALA B 1 29 ? 65.993 55.687 56.418 1.00 30.02 1029 ALA B O 1
ATOM 4199 N N . ALA B 1 30 ? 67.197 55.994 54.554 1.00 30.96 1030 ALA B N 1
ATOM 4200 C CA . ALA B 1 30 ? 68.390 56.368 55.300 1.00 32.30 1030 ALA B CA 1
ATOM 4201 C C . ALA B 1 30 ? 68.249 57.700 56.042 1.00 31.86 1030 ALA B C 1
ATOM 4202 O O . ALA B 1 30 ? 68.748 57.836 57.154 1.00 33.04 1030 ALA B O 1
ATOM 4204 N N . GLU B 1 31 ? 67.564 58.668 55.432 1.00 31.49 1031 GLU B N 1
ATOM 4205 C CA . GLU B 1 31 ? 67.375 60.004 56.021 1.00 31.07 1031 GLU B CA 1
ATOM 4206 C C . GLU B 1 31 ? 66.450 60.009 57.221 1.00 31.76 1031 GLU B C 1
ATOM 4207 O O . GLU B 1 31 ? 66.628 60.778 58.165 1.00 32.15 1031 GLU B O 1
ATOM 4213 N N . THR B 1 32 ? 65.440 59.157 57.168 1.00 31.67 1032 THR B N 1
ATOM 4214 C CA . THR B 1 32 ? 64.466 59.111 58.234 1.00 31.43 1032 THR B CA 1
ATOM 4215 C C . THR B 1 32 ? 64.800 58.154 59.368 1.00 31.67 1032 THR B C 1
ATOM 4216 O O . THR B 1 32 ? 63.905 57.726 60.082 1.00 34.08 1032 THR B O 1
ATOM 4220 N N . GLN B 1 33 ? 66.075 57.813 59.550 1.00 31.18 1033 GLN B N 1
ATOM 4221 C CA . GLN B 1 33 ? 66.437 56.922 60.655 1.00 31.66 1033 GLN B CA 1
ATOM 4222 C C . GLN B 1 33 ? 66.317 57.717 61.957 1.00 33.14 1033 GLN B C 1
ATOM 4223 O O . GLN B 1 33 ? 66.866 58.812 62.077 1.00 33.39 1033 GLN B O 1
ATOM 4229 N N . ALA B 1 34 ? 65.592 57.162 62.925 1.00 33.36 1034 ALA B N 1
ATOM 4230 C CA . ALA B 1 34 ? 65.362 57.825 64.212 1.00 33.45 1034 ALA B CA 1
ATOM 4231 C C . ALA B 1 34 ? 66.603 58.047 65.064 1.00 33.60 1034 ALA B C 1
ATOM 4232 O O . ALA B 1 34 ? 66.636 58.965 65.888 1.00 34.95 1034 ALA B O 1
ATOM 4234 N N . SER B 1 35 ? 67.620 57.214 64.882 1.00 33.52 1035 SER B N 1
ATOM 4235 C CA . SER B 1 35 ? 68.840 57.348 65.670 1.00 34.24 1035 SER B CA 1
ATOM 4236 C C . SER B 1 35 ? 69.800 58.382 65.106 1.00 34.97 1035 SER B C 1
ATOM 4237 O O . SER B 1 35 ? 70.828 58.677 65.720 1.00 35.04 1035 SER B O 1
ATOM 4240 N N . LEU B 1 36 ? 69.486 58.920 63.931 1.00 35.59 1036 LEU B N 1
ATOM 4241 C CA . LEU B 1 36 ? 70.362 59.918 63.324 1.00 37.62 1036 LEU B CA 1
ATOM 4242 C C . LEU B 1 36 ? 70.457 61.126 64.240 1.00 39.26 1036 LEU B C 1
ATOM 4243 O O . LEU B 1 36 ? 69.476 61.522 64.869 1.00 39.63 1036 LEU B O 1
ATOM 4248 N N . GLU B 1 37 ? 71.646 61.707 64.320 1.00 41.83 1037 GLU B N 1
ATOM 4249 C CA . GLU B 1 37 ? 71.850 62.845 65.195 1.00 44.87 1037 GLU B CA 1
ATOM 4250 C C . GLU B 1 37 ? 72.352 64.099 64.494 1.00 44.60 1037 GLU B C 1
ATOM 4251 O O . GLU B 1 37 ? 72.747 64.068 63.326 1.00 44.00 1037 GLU B O 1
ATOM 4257 N N . GLY B 1 38 ? 72.311 65.206 65.227 1.00 44.49 1038 GLY B N 1
ATOM 4258 C CA . GLY B 1 38 ? 72.779 66.478 64.707 1.00 43.94 1038 GLY B CA 1
ATOM 4259 C C . GLY B 1 38 ? 72.176 66.956 63.400 1.00 42.01 1038 GLY B C 1
ATOM 4260 O O . GLY B 1 38 ? 70.967 66.869 63.186 1.00 40.55 1038 GLY B O 1
ATOM 4261 N N . PHE B 1 39 ? 73.040 67.461 62.524 1.00 40.90 1039 PHE B N 1
ATOM 4262 C CA . PHE B 1 39 ? 72.623 67.989 61.232 1.00 39.80 1039 PHE B CA 1
ATOM 4263 C C . PHE B 1 39 ? 72.281 66.889 60.236 1.00 38.86 1039 PHE B C 1
ATOM 4264 O O . PHE B 1 39 ? 71.888 67.166 59.104 1.00 36.06 1039 PHE B O 1
ATOM 4272 N N . GLU B 1 40 ? 72.427 65.639 60.666 1.00 38.29 1040 GLU B N 1
ATOM 4273 C CA . GLU B 1 40 ? 72.126 64.496 59.815 1.00 38.21 1040 GLU B CA 1
ATOM 4274 C C . GLU B 1 40 ? 70.652 64.125 59.915 1.00 37.46 1040 GLU B C 1
ATOM 4275 O O . GLU B 1 40 ? 70.083 63.563 58.981 1.00 38.22 1040 GLU B O 1
ATOM 4281 N N . LYS B 1 41 ? 70.046 64.448 61.054 1.00 36.96 1041 LYS B N 1
ATOM 4282 C CA . LYS B 1 41 ? 68.636 64.163 61.313 1.00 38.25 1041 LYS B CA 1
ATOM 4283 C C . LYS B 1 41 ? 67.719 64.619 60.184 1.00 37.61 1041 LYS B C 1
ATOM 4284 O O . LYS B 1 41 ? 67.852 65.735 59.684 1.00 35.54 1041 LYS B O 1
ATOM 4290 N N . GLY B 1 42 ? 66.777 63.759 59.806 1.00 37.58 1042 GLY B N 1
ATOM 4291 C CA . GLY B 1 42 ? 65.832 64.098 58.757 1.00 37.40 1042 GLY B CA 1
ATOM 4292 C C . GLY B 1 42 ? 64.412 63.846 59.238 1.00 37.47 1042 GLY B C 1
ATOM 4293 O O . GLY B 1 42 ? 64.077 62.726 59.618 1.00 38.89 1042 GLY B O 1
ATOM 4294 N N . THR B 1 43 ? 63.574 64.879 59.223 1.00 36.23 1043 THR B N 1
ATOM 4295 C CA . THR B 1 43 ? 62.194 64.751 59.678 1.00 34.86 1043 THR B CA 1
ATOM 4296 C C . THR B 1 43 ? 61.207 64.750 58.520 1.00 35.88 1043 THR B C 1
ATOM 4297 O O . THR B 1 43 ? 61.285 65.598 57.626 1.00 35.91 1043 THR B O 1
ATOM 4301 N N . VAL B 1 44 ? 60.267 63.812 58.539 1.00 34.05 1044 VAL B N 1
ATOM 4302 C CA . VAL B 1 44 ? 59.267 63.741 57.487 1.00 34.05 1044 VAL B CA 1
ATOM 4303 C C . VAL B 1 44 ? 58.155 64.746 57.786 1.00 33.95 1044 VAL B C 1
ATOM 4304 O O . VAL B 1 44 ? 57.577 64.733 58.864 1.00 34.99 1044 VAL B O 1
ATOM 4308 N N . THR B 1 45 ? 57.868 65.637 56.843 1.00 33.84 1045 THR B N 1
ATOM 4309 C CA . THR B 1 45 ? 56.830 66.638 57.061 1.00 32.83 1045 THR B CA 1
ATOM 4310 C C . THR B 1 45 ? 55.466 66.170 56.570 1.00 33.92 1045 THR B C 1
ATOM 4311 O O . THR B 1 45 ? 55.348 65.142 55.904 1.00 32.43 1045 THR B O 1
ATOM 4315 N N . GLU B 1 46 ? 54.437 66.947 56.898 1.00 34.79 1046 GLU B N 1
ATOM 4316 C CA . GLU B 1 46 ? 53.069 66.633 56.497 1.00 37.91 1046 GLU B CA 1
ATOM 4317 C C . GLU B 1 46 ? 52.941 66.640 54.974 1.00 37.44 1046 GLU B C 1
ATOM 4318 O O . GLU B 1 46 ? 52.031 66.030 54.416 1.00 37.85 1046 GLU B O 1
ATOM 4324 N N . MET B 1 47 ? 53.859 67.327 54.302 1.00 37.03 1047 MET B N 1
ATOM 4325 C CA . MET B 1 47 ? 53.818 67.406 52.848 1.00 35.66 1047 MET B CA 1
ATOM 4326 C C . MET B 1 47 ? 54.455 66.215 52.158 1.00 34.84 1047 MET B C 1
ATOM 4327 O O . MET B 1 47 ? 54.417 66.093 50.928 1.00 33.49 1047 MET B O 1
ATOM 4332 N N . GLY B 1 48 ? 55.024 65.331 52.968 1.00 31.89 1048 GLY B N 1
ATOM 4333 C CA . GLY B 1 48 ? 55.656 64.142 52.435 1.00 32.41 1048 GLY B CA 1
ATOM 4334 C C . GLY B 1 48 ? 57.150 64.299 52.270 1.00 31.61 1048 GLY B C 1
ATOM 4335 O O . GLY B 1 48 ? 57.901 63.331 52.381 1.00 31.09 1048 GLY B O 1
ATOM 4336 N N . ALA B 1 49 ? 57.579 65.526 51.999 1.00 30.49 1049 ALA B N 1
ATOM 4337 C CA . ALA B 1 49 ? 58.989 65.802 51.819 1.00 29.35 1049 ALA B CA 1
ATOM 4338 C C . ALA B 1 49 ? 59.708 65.788 53.159 1.00 28.60 1049 ALA B C 1
ATOM 4339 O O . ALA B 1 49 ? 59.116 66.072 54.196 1.00 28.60 1049 ALA B O 1
ATOM 4341 N N . VAL B 1 50 ? 60.994 65.453 53.120 1.00 29.01 1050 VAL B N 1
ATOM 4342 C CA . VAL B 1 50 ? 61.840 65.397 54.305 1.00 26.76 1050 VAL B CA 1
ATOM 4343 C C . VAL B 1 50 ? 62.517 66.746 54.537 1.00 26.84 1050 VAL B C 1
ATOM 4344 O O . VAL B 1 50 ? 62.877 67.432 53.584 1.00 25.89 1050 VAL B O 1
ATOM 4348 N N . ASN B 1 51 ? 62.671 67.132 55.800 1.00 25.53 1051 ASN B N 1
ATOM 4349 C CA . ASN B 1 51 ? 63.332 68.385 56.119 1.00 25.79 1051 ASN B CA 1
ATOM 4350 C C . ASN B 1 51 ? 64.563 68.129 56.976 1.00 25.93 1051 ASN B C 1
ATOM 4351 O O . ASN B 1 51 ? 64.567 67.221 57.818 1.00 25.30 1051 ASN B O 1
ATOM 4356 N N . VAL B 1 52 ? 65.612 68.915 56.744 1.00 25.53 1052 VAL B N 1
ATOM 4357 C CA . VAL B 1 52 ? 66.839 68.823 57.528 1.00 26.46 1052 VAL B CA 1
ATOM 4358 C C . VAL B 1 52 ? 67.323 70.239 57.822 1.00 26.74 1052 VAL B C 1
ATOM 4359 O O . VAL B 1 52 ? 66.999 71.173 57.094 1.00 27.65 1052 VAL B O 1
ATOM 4363 N N . MET B 1 53 ? 68.071 70.377 58.913 1.00 26.62 1053 MET B N 1
ATOM 4364 C CA . MET B 1 53 ? 68.621 71.660 59.340 1.00 27.79 1053 MET B CA 1
ATOM 4365 C C . MET B 1 53 ? 70.134 71.647 59.127 1.00 28.57 1053 MET B C 1
ATOM 4366 O O . MET B 1 53 ? 70.753 70.578 59.125 1.00 27.15 1053 MET B O 1
ATOM 4371 N N . THR B 1 54 ? 70.726 72.827 58.950 1.00 29.22 1054 THR B N 1
ATOM 4372 C CA . THR B 1 54 ? 72.165 72.937 58.720 1.00 29.44 1054 THR B CA 1
ATOM 4373 C C . THR B 1 54 ? 72.893 73.840 59.729 1.00 29.64 1054 THR B C 1
ATOM 4374 O O . THR B 1 54 ? 73.984 74.348 59.446 1.00 28.56 1054 THR B O 1
ATOM 4378 N N . GLY B 1 55 ? 72.300 74.028 60.908 1.00 29.89 1055 GLY B N 1
ATOM 4379 C CA . GLY B 1 55 ? 72.928 74.861 61.927 1.00 29.55 1055 GLY B CA 1
ATOM 4380 C C . GLY B 1 55 ? 73.133 76.308 61.504 1.00 30.89 1055 GLY B C 1
ATOM 4381 O O . GLY B 1 55 ? 72.249 76.911 60.900 1.00 31.62 1055 GLY B O 1
ATOM 4382 N N . VAL B 1 56 ? 74.300 76.864 61.819 1.00 30.12 1056 VAL B N 1
ATOM 4383 C CA . VAL B 1 56 ? 74.613 78.251 61.482 1.00 29.63 1056 VAL B CA 1
ATOM 4384 C C . VAL B 1 56 ? 74.898 78.422 59.989 1.00 30.94 1056 VAL B C 1
ATOM 4385 O O . VAL B 1 56 ? 74.926 79.540 59.473 1.00 32.18 1056 VAL B O 1
ATOM 4389 N N . TYR B 1 57 ? 75.108 77.313 59.293 1.00 31.01 1057 TYR B N 1
ATOM 4390 C CA . TYR B 1 57 ? 75.395 77.375 57.871 1.00 31.54 1057 TYR B CA 1
ATOM 4391 C C . TYR B 1 57 ? 74.102 77.475 57.078 1.00 30.74 1057 TYR B C 1
ATOM 4392 O O . TYR B 1 57 ? 73.713 76.549 56.364 1.00 31.08 1057 TYR B O 1
ATOM 4401 N N . THR B 1 58 ? 73.439 78.617 57.220 1.00 28.27 1058 THR B N 1
ATOM 4402 C CA . THR B 1 58 ? 72.175 78.864 56.541 1.00 27.65 1058 THR B CA 1
ATOM 4403 C C . THR B 1 58 ? 72.401 79.587 55.221 1.00 26.23 1058 THR B C 1
ATOM 4404 O O . THR B 1 58 ? 71.459 80.051 54.584 1.00 25.03 1058 THR B O 1
ATOM 4408 N N . GLY B 1 59 ? 73.663 79.686 54.823 1.00 26.91 1059 GLY B N 1
ATOM 4409 C CA . GLY B 1 59 ? 74.002 80.349 53.579 1.00 26.05 1059 GLY B CA 1
ATOM 4410 C C . GLY B 1 59 ? 75.403 80.013 53.115 1.00 26.86 1059 GLY B C 1
ATOM 4411 O O . GLY B 1 59 ? 76.131 79.269 53.772 1.00 26.45 1059 GLY B O 1
ATOM 4412 N N . ARG B 1 60 ? 75.780 80.563 51.969 1.00 26.11 1060 ARG B N 1
ATOM 4413 C CA . ARG B 1 60 ? 77.094 80.316 51.411 1.00 27.02 1060 ARG B CA 1
ATOM 4414 C C . ARG B 1 60 ? 78.182 80.912 52.300 1.00 26.70 1060 ARG B C 1
ATOM 4415 O O . ARG B 1 60 ? 77.923 81.822 53.086 1.00 28.63 1060 ARG B O 1
ATOM 4423 N N . SER B 1 61 ? 79.391 80.373 52.185 1.00 26.43 1061 SER B N 1
ATOM 4424 C CA . SER B 1 61 ? 80.542 80.839 52.958 1.00 27.20 1061 SER B CA 1
ATOM 4425 C C . SER B 1 61 ? 81.621 81.333 51.994 1.00 26.99 1061 SER B C 1
ATOM 4426 O O . SER B 1 61 ? 82.654 80.683 51.808 1.00 28.03 1061 SER B O 1
ATOM 4429 N N . PRO B 1 62 ? 81.386 82.483 51.351 1.00 27.22 1062 PRO B N 1
ATOM 4430 C CA . PRO B 1 62 ? 82.351 83.045 50.404 1.00 28.78 1062 PRO B CA 1
ATOM 4431 C C . PRO B 1 62 ? 83.717 83.376 51.013 1.00 30.21 1062 PRO B C 1
ATOM 4432 O O . PRO B 1 62 ? 84.736 83.332 50.327 1.00 27.22 1062 PRO B O 1
ATOM 4436 N N . LYS B 1 63 ? 83.727 83.715 52.296 1.00 33.47 1063 LYS B N 1
ATOM 4437 C CA . LYS B 1 63 ? 84.972 84.037 52.978 1.00 36.94 1063 LYS B CA 1
ATOM 4438 C C . LYS B 1 63 ? 85.866 82.806 53.149 1.00 38.79 1063 LYS B C 1
ATOM 4439 O O . LYS B 1 63 ? 87.075 82.937 53.351 1.00 39.01 1063 LYS B O 1
ATOM 4445 N N . ASP B 1 64 ? 85.276 81.615 53.065 1.00 38.18 1064 ASP B N 1
ATOM 4446 C CA . ASP B 1 64 ? 86.038 80.379 53.226 1.00 37.65 1064 ASP B CA 1
ATOM 4447 C C . ASP B 1 64 ? 86.242 79.647 51.905 1.00 37.18 1064 ASP B C 1
ATOM 4448 O O . ASP B 1 64 ? 86.562 78.456 51.880 1.00 37.28 1064 ASP B O 1
ATOM 4453 N N . LYS B 1 65 ? 86.057 80.366 50.806 1.00 36.95 1065 LYS B N 1
ATOM 4454 C CA . LYS B 1 65 ? 86.226 79.789 49.483 1.00 37.05 1065 LYS B CA 1
ATOM 4455 C C . LYS B 1 65 ? 87.634 80.067 48.973 1.00 38.17 1065 LYS B C 1
ATOM 4456 O O . LYS B 1 65 ? 88.062 81.218 48.929 1.00 38.87 1065 LYS B O 1
ATOM 4462 N N . PHE B 1 66 ? 88.347 79.010 48.589 1.00 38.91 1066 PHE B N 1
ATOM 4463 C CA . PHE B 1 66 ? 89.711 79.147 48.090 1.00 39.18 1066 PHE B CA 1
ATOM 4464 C C . PHE B 1 66 ? 90.004 78.264 46.884 1.00 40.70 1066 PHE B C 1
ATOM 4465 O O . PHE B 1 66 ? 89.350 77.244 46.663 1.00 41.62 1066 PHE B O 1
ATOM 4473 N N . ILE B 1 67 ? 91.010 78.661 46.113 1.00 42.49 1067 ILE B N 1
ATOM 4474 C CA . ILE B 1 67 ? 91.428 77.924 44.927 1.00 43.48 1067 ILE B CA 1
ATOM 4475 C C . ILE B 1 67 ? 92.949 77.810 44.920 1.00 45.97 1067 ILE B C 1
ATOM 4476 O O . ILE B 1 67 ? 93.654 78.810 45.058 1.00 46.98 1067 ILE B O 1
ATOM 4481 N N . VAL B 1 68 ? 93.455 76.592 44.764 1.00 48.46 1068 VAL B N 1
ATOM 4482 C CA . VAL B 1 68 ? 94.895 76.360 44.746 1.00 49.79 1068 VAL B CA 1
ATOM 4483 C C . VAL B 1 68 ? 95.510 76.914 43.461 1.00 51.02 1068 VAL B C 1
ATOM 4484 O O . VAL B 1 68 ? 95.016 76.661 42.361 1.00 50.98 1068 VAL B O 1
ATOM 4488 N N . LYS B 1 69 ? 96.589 77.677 43.608 1.00 52.85 1069 LYS B N 1
ATOM 4489 C CA . LYS B 1 69 ? 97.257 78.279 42.459 1.00 54.20 1069 LYS B CA 1
ATOM 4490 C C . LYS B 1 69 ? 98.096 77.228 41.726 1.00 54.86 1069 LYS B C 1
ATOM 4491 O O . LYS B 1 69 ? 99.079 76.731 42.262 1.00 53.43 1069 LYS B O 1
ATOM 4497 N N . ASN B 1 70 ? 97.695 76.896 40.501 1.00 56.56 1070 ASN B N 1
ATOM 4498 C CA . ASN B 1 70 ? 98.388 75.891 39.699 1.00 58.43 1070 ASN B CA 1
ATOM 4499 C C . ASN B 1 70 ? 98.438 76.290 38.235 1.00 58.90 1070 ASN B C 1
ATOM 4500 O O . ASN B 1 70 ? 97.811 77.265 37.823 1.00 59.39 1070 ASN B O 1
ATOM 4505 N N . GLU B 1 71 ? 99.179 75.528 37.441 1.00 59.06 1071 GLU B N 1
ATOM 4506 C CA . GLU B 1 71 ? 99.266 75.809 36.016 1.00 60.47 1071 GLU B CA 1
ATOM 4507 C C . GLU B 1 71 ? 97.891 75.614 35.394 1.00 59.52 1071 GLU B C 1
ATOM 4508 O O . GLU B 1 71 ? 97.597 76.148 34.324 1.00 58.56 1071 GLU B O 1
ATOM 4514 N N . ALA B 1 72 ? 97.060 74.838 36.083 1.00 58.60 1072 ALA B N 1
ATOM 4515 C CA . ALA B 1 72 ? 95.708 74.556 35.625 1.00 57.32 1072 ALA B CA 1
ATOM 4516 C C . ALA B 1 72 ? 94.790 75.732 35.928 1.00 56.00 1072 ALA B C 1
ATOM 4517 O O . ALA B 1 72 ? 93.824 75.983 35.206 1.00 55.92 1072 ALA B O 1
ATOM 4519 N N . SER B 1 73 ? 95.101 76.449 37.002 1.00 54.68 1073 SER B N 1
ATOM 4520 C CA . SER B 1 73 ? 94.307 77.600 37.411 1.00 55.08 1073 SER B CA 1
ATOM 4521 C C . SER B 1 73 ? 95.047 78.904 37.123 1.00 55.88 1073 SER B C 1
ATOM 4522 O O . SER B 1 73 ? 94.856 79.905 37.817 1.00 56.45 1073 SER B O 1
ATOM 4525 N N . LYS B 1 74 ? 95.890 78.885 36.097 1.00 55.31 1074 LYS B N 1
ATOM 4526 C CA . LYS B 1 74 ? 96.664 80.060 35.721 1.00 55.47 1074 LYS B CA 1
ATOM 4527 C C . LYS B 1 74 ? 95.777 81.214 35.265 1.00 54.76 1074 LYS B C 1
ATOM 4528 O O . LYS B 1 74 ? 96.134 82.376 35.423 1.00 55.07 1074 LYS B O 1
ATOM 4530 N N . GLU B 1 75 ? 94.620 80.887 34.702 1.00 54.38 1075 GLU B N 1
ATOM 4531 C CA . GLU B 1 75 ? 93.699 81.903 34.210 1.00 54.42 1075 GLU B CA 1
ATOM 4532 C C . GLU B 1 75 ? 92.561 82.252 35.165 1.00 53.48 1075 GLU B C 1
ATOM 4533 O O . GLU B 1 75 ? 91.565 82.844 34.754 1.00 53.65 1075 GLU B O 1
ATOM 4539 N N . ILE B 1 76 ? 92.712 81.898 36.435 1.00 51.68 1076 ILE B N 1
ATOM 4540 C CA . ILE B 1 76 ? 91.689 82.194 37.432 1.00 50.66 1076 ILE B CA 1
ATOM 4541 C C . ILE B 1 76 ? 91.678 83.683 37.776 1.00 50.55 1076 ILE B C 1
ATOM 4542 O O . ILE B 1 76 ? 92.730 84.311 37.867 1.00 51.23 1076 ILE B O 1
ATOM 4547 N N . TRP B 1 77 ? 90.485 84.239 37.968 1.00 48.65 1077 TRP B N 1
ATOM 4548 C CA . TRP B 1 77 ? 90.340 85.649 38.305 1.00 46.29 1077 TRP B CA 1
ATOM 4549 C C . TRP B 1 77 ? 90.619 85.846 39.795 1.00 45.56 1077 TRP B C 1
ATOM 4550 O O . TRP B 1 77 ? 89.704 86.067 40.588 1.00 45.29 1077 TRP B O 1
ATOM 4561 N N . TRP B 1 78 ? 91.895 85.771 40.164 1.00 44.46 1078 TRP B N 1
ATOM 4562 C CA . TRP B 1 78 ? 92.300 85.918 41.553 1.00 42.85 1078 TRP B CA 1
ATOM 4563 C C . TRP B 1 78 ? 91.952 87.286 42.129 1.00 42.18 1078 TRP B C 1
ATOM 4564 O O . TRP B 1 78 ? 91.925 88.290 41.415 1.00 41.41 1078 TRP B O 1
ATOM 4575 N N . THR B 1 79 ? 91.683 87.315 43.430 1.00 41.12 1079 THR B N 1
ATOM 4576 C CA . THR B 1 79 ? 91.339 88.553 44.116 1.00 41.24 1079 THR B CA 1
ATOM 4577 C C . THR B 1 79 ? 92.552 89.486 44.103 1.00 42.79 1079 THR B C 1
ATOM 4578 O O . THR B 1 79 ? 93.669 89.054 43.823 1.00 41.90 1079 THR B O 1
ATOM 4582 N N . SER B 1 80 ? 92.317 90.764 44.389 1.00 44.02 1080 SER B N 1
ATOM 4583 C CA . SER B 1 80 ? 93.373 91.772 44.424 1.00 45.64 1080 SER B CA 1
ATOM 4584 C C . SER B 1 80 ? 92.822 93.044 45.050 1.00 46.89 1080 SER B C 1
ATOM 4585 O O . SER B 1 80 ? 91.607 93.242 45.099 1.00 46.05 1080 SER B O 1
ATOM 4588 N N . ASP B 1 81 ? 93.709 93.905 45.536 1.00 49.04 1081 ASP B N 1
ATOM 4589 C CA . ASP B 1 81 ? 93.265 95.150 46.150 1.00 50.45 1081 ASP B CA 1
ATOM 4590 C C . ASP B 1 81 ? 92.532 96.024 45.134 1.00 48.88 1081 ASP B C 1
ATOM 4591 O O . ASP B 1 81 ? 91.726 96.872 45.507 1.00 48.39 1081 ASP B O 1
ATOM 4596 N N . GLU B 1 82 ? 92.806 95.801 43.853 1.00 48.29 1082 GLU B N 1
ATOM 4597 C CA . GLU B 1 82 ? 92.163 96.564 42.787 1.00 48.84 1082 GLU B CA 1
ATOM 4598 C C . GLU B 1 82 ? 90.704 96.142 42.616 1.00 47.75 1082 GLU B C 1
ATOM 4599 O O . GLU B 1 82 ? 89.787 96.937 42.814 1.00 47.12 1082 GLU B O 1
ATOM 4605 N N . PHE B 1 83 ? 90.506 94.880 42.247 1.00 45.88 1083 PHE B N 1
ATOM 4606 C CA . PHE B 1 83 ? 89.171 94.331 42.050 1.00 43.29 1083 PHE B CA 1
ATOM 4607 C C . PHE B 1 83 ? 89.127 93.009 42.806 1.00 43.08 1083 PHE B C 1
ATOM 4608 O O . PHE B 1 83 ? 89.410 91.943 42.252 1.00 43.32 1083 PHE B O 1
ATOM 4616 N N . LYS B 1 84 ? 88.783 93.083 44.082 1.00 40.81 1084 LYS B N 1
ATOM 4617 C CA . LYS B 1 84 ? 88.742 91.888 44.898 1.00 41.79 1084 LYS B CA 1
ATOM 4618 C C . LYS B 1 84 ? 87.511 91.028 44.647 1.00 39.72 1084 LYS B C 1
ATOM 4619 O O . LYS B 1 84 ? 86.454 91.527 44.250 1.00 38.31 1084 LYS B O 1
ATOM 4625 N N . ASN B 1 85 ? 87.673 89.726 44.859 1.00 37.53 1085 ASN B N 1
ATOM 4626 C CA . ASN B 1 85 ? 86.592 88.763 44.688 1.00 36.26 1085 ASN B CA 1
ATOM 4627 C C . ASN B 1 85 ? 86.765 87.652 45.721 1.00 36.51 1085 ASN B C 1
ATOM 4628 O O . ASN B 1 85 ? 87.493 87.831 46.703 1.00 37.16 1085 ASN B O 1
ATOM 4633 N N . ASP B 1 86 ? 86.108 86.517 45.503 1.00 34.83 1086 ASP B N 1
ATOM 4634 C CA . ASP B 1 86 ? 86.178 85.398 46.442 1.00 34.69 1086 ASP B CA 1
ATOM 4635 C C . ASP B 1 86 ? 87.226 84.347 46.061 1.00 34.02 1086 ASP B C 1
ATOM 4636 O O . ASP B 1 86 ? 87.420 83.351 46.764 1.00 32.53 1086 ASP B O 1
ATOM 4641 N N . ASN B 1 87 ? 87.891 84.579 44.935 1.00 34.86 1087 ASN B N 1
ATOM 4642 C CA . ASN B 1 87 ? 88.926 83.684 44.428 1.00 36.03 1087 ASN B CA 1
ATOM 4643 C C . ASN B 1 87 ? 90.252 83.893 45.158 1.00 37.15 1087 ASN B C 1
ATOM 4644 O O . ASN B 1 87 ? 91.198 84.465 44.613 1.00 38.46 1087 ASN B O 1
ATOM 4649 N N . LYS B 1 88 ? 90.292 83.423 46.404 1.00 38.03 1088 LYS B N 1
ATOM 4650 C CA . LYS B 1 88 ? 91.460 83.524 47.273 1.00 39.44 1088 LYS B CA 1
ATOM 4651 C C . LYS B 1 88 ? 92.387 82.317 47.071 1.00 41.51 1088 LYS B C 1
ATOM 4652 O O . LYS B 1 88 ? 92.050 81.194 47.450 1.00 41.29 1088 LYS B O 1
ATOM 4658 N N . PRO B 1 89 ? 93.578 82.542 46.481 1.00 43.31 1089 PRO B N 1
ATOM 4659 C CA . PRO B 1 89 ? 94.542 81.465 46.230 1.00 44.17 1089 PRO B CA 1
ATOM 4660 C C . PRO B 1 89 ? 95.075 80.764 47.473 1.00 44.35 1089 PRO B C 1
ATOM 4661 O O . PRO B 1 89 ? 95.120 81.340 48.560 1.00 42.27 1089 PRO B O 1
ATOM 4665 N N . VAL B 1 90 ? 95.473 79.509 47.291 1.00 45.56 1090 VAL B N 1
ATOM 4666 C CA . VAL B 1 90 ? 96.025 78.694 48.368 1.00 45.93 1090 VAL B CA 1
ATOM 4667 C C . VAL B 1 90 ? 97.113 77.821 47.739 1.00 46.49 1090 VAL B C 1
ATOM 4668 O O . VAL B 1 90 ? 97.037 77.479 46.555 1.00 44.97 1090 VAL B O 1
ATOM 4672 N N . THR B 1 91 ? 98.118 77.463 48.527 1.00 48.37 1091 THR B N 1
ATOM 4673 C CA . THR B 1 91 ? 99.237 76.659 48.030 1.00 51.28 1091 THR B CA 1
ATOM 4674 C C . THR B 1 91 ? 98.960 75.167 47.824 1.00 52.11 1091 THR B C 1
ATOM 4675 O O . THR B 1 91 ? 98.120 74.577 48.509 1.00 52.16 1091 THR B O 1
ATOM 4679 N N . GLU B 1 92 ? 99.682 74.562 46.880 1.00 51.50 1092 GLU B N 1
ATOM 4680 C CA . GLU B 1 92 ? 99.530 73.141 46.573 1.00 51.30 1092 GLU B CA 1
ATOM 4681 C C . GLU B 1 92 ? 99.861 72.294 47.790 1.00 51.60 1092 GLU B C 1
ATOM 4682 O O . GLU B 1 92 ? 99.384 71.159 47.919 1.00 50.77 1092 GLU B O 1
ATOM 4688 N N . GLU B 1 93 ? 100.676 72.845 48.684 1.00 51.51 1093 GLU B N 1
ATOM 4689 C CA . GLU B 1 93 ? 101.056 72.129 49.888 1.00 53.10 1093 GLU B CA 1
ATOM 4690 C C . GLU B 1 93 ? 99.921 72.223 50.903 1.00 51.12 1093 GLU B C 1
ATOM 4691 O O . GLU B 1 93 ? 99.779 71.359 51.768 1.00 51.96 1093 GLU B O 1
ATOM 4697 N N . ALA B 1 94 ? 99.100 73.261 50.783 1.00 50.91 1094 ALA B N 1
ATOM 4698 C CA . ALA B 1 94 ? 97.967 73.444 51.688 1.00 50.75 1094 ALA B CA 1
ATOM 4699 C C . ALA B 1 94 ? 96.850 72.491 51.283 1.00 49.40 1094 ALA B C 1
ATOM 4700 O O . ALA B 1 94 ? 96.135 71.955 52.127 1.00 48.48 1094 ALA B O 1
ATOM 4702 N N . TRP B 1 95 ? 96.715 72.300 49.976 1.00 50.19 1095 TRP B N 1
ATOM 4703 C CA . TRP B 1 95 ? 95.714 71.412 49.404 1.00 51.68 1095 TRP B CA 1
ATOM 4704 C C . TRP B 1 95 ? 96.019 69.965 49.756 1.00 52.52 1095 TRP B C 1
ATOM 4705 O O . TRP B 1 95 ? 95.133 69.114 49.726 1.00 51.87 1095 TRP B O 1
ATOM 4716 N N . ALA B 1 96 ? 97.280 69.696 50.080 1.00 53.51 1096 ALA B N 1
ATOM 4717 C CA . ALA B 1 96 ? 97.713 68.354 50.446 1.00 54.12 1096 ALA B CA 1
ATOM 4718 C C . ALA B 1 96 ? 97.271 68.043 51.869 1.00 54.26 1096 ALA B C 1
ATOM 4719 O O . ALA B 1 96 ? 96.970 66.895 52.201 1.00 55.13 1096 ALA B O 1
ATOM 4721 N N . GLN B 1 97 ? 97.229 69.073 52.707 1.00 53.25 1097 GLN B N 1
ATOM 4722 C CA . GLN B 1 97 ? 96.820 68.902 54.091 1.00 53.44 1097 GLN B CA 1
ATOM 4723 C C . GLN B 1 97 ? 95.304 68.888 54.235 1.00 53.82 1097 GLN B C 1
ATOM 4724 O O . GLN B 1 97 ? 94.767 68.297 55.172 1.00 53.58 1097 GLN B O 1
ATOM 4730 N N . LEU B 1 98 ? 94.616 69.549 53.311 1.00 52.75 1098 LEU B N 1
ATOM 4731 C CA . LEU B 1 98 ? 93.161 69.597 53.352 1.00 51.98 1098 LEU B CA 1
ATOM 4732 C C . LEU B 1 98 ? 92.606 68.334 52.707 1.00 51.61 1098 LEU B C 1
ATOM 4733 O O . LEU B 1 98 ? 91.595 67.789 53.148 1.00 50.66 1098 LEU B O 1
ATOM 4738 N N . LYS B 1 99 ? 93.280 67.871 51.660 1.00 52.20 1099 LYS B N 1
ATOM 4739 C CA . LYS B 1 99 ? 92.873 66.665 50.960 1.00 52.65 1099 LYS B CA 1
ATOM 4740 C C . LYS B 1 99 ? 92.966 65.492 51.926 1.00 52.61 1099 LYS B C 1
ATOM 4741 O O . LYS B 1 99 ? 92.231 64.514 51.811 1.00 52.29 1099 LYS B O 1
ATOM 4747 N N . ALA B 1 100 ? 93.881 65.601 52.882 1.00 52.04 1100 ALA B N 1
ATOM 4748 C CA . ALA B 1 100 ? 94.084 64.549 53.867 1.00 51.45 1100 ALA B CA 1
ATOM 4749 C C . ALA B 1 100 ? 93.011 64.619 54.934 1.00 50.93 1100 ALA B C 1
ATOM 4750 O O . ALA B 1 100 ? 92.529 63.593 55.408 1.00 52.08 1100 ALA B O 1
ATOM 4752 N N . LEU B 1 101 ? 92.636 65.835 55.307 1.00 50.30 1101 LEU B N 1
ATOM 4753 C CA . LEU B 1 101 ? 91.617 66.032 56.325 1.00 50.18 1101 LEU B CA 1
ATOM 4754 C C . LEU B 1 101 ? 90.313 65.382 55.876 1.00 49.60 1101 LEU B C 1
ATOM 4755 O O . LEU B 1 101 ? 89.645 64.711 56.657 1.00 50.14 1101 LEU B O 1
ATOM 4760 N N . ALA B 1 102 ? 89.955 65.586 54.614 1.00 49.18 1102 ALA B N 1
ATOM 4761 C CA . ALA B 1 102 ? 88.724 65.026 54.076 1.00 49.90 1102 ALA B CA 1
ATOM 4762 C C . ALA B 1 102 ? 88.818 63.508 53.978 1.00 50.26 1102 ALA B C 1
ATOM 4763 O O . ALA B 1 102 ? 87.897 62.796 54.377 1.00 50.75 1102 ALA B O 1
ATOM 4765 N N . GLY B 1 103 ? 89.939 63.024 53.447 1.00 50.53 1103 GLY B N 1
ATOM 4766 C CA . GLY B 1 103 ? 90.138 61.591 53.308 1.00 50.58 1103 GLY B CA 1
ATOM 4767 C C . GLY B 1 103 ? 89.935 60.843 54.613 1.00 50.55 1103 GLY B C 1
ATOM 4768 O O . GLY B 1 103 ? 89.181 59.872 54.660 1.00 50.53 1103 GLY B O 1
ATOM 4769 N N . LYS B 1 104 ? 90.598 61.295 55.674 1.00 50.69 1104 LYS B N 1
ATOM 4770 C CA . LYS B 1 104 ? 90.484 60.655 56.982 1.00 50.72 1104 LYS B CA 1
ATOM 4771 C C . LYS B 1 104 ? 89.037 60.633 57.444 1.00 49.79 1104 LYS B C 1
ATOM 4772 O O . LYS B 1 104 ? 88.542 59.617 57.938 1.00 50.93 1104 LYS B O 1
ATOM 4778 N N . GLU B 1 105 ? 88.363 61.767 57.285 1.00 46.80 1105 GLU B N 1
ATOM 4779 C CA . GLU B 1 105 ? 86.969 61.887 57.690 1.00 43.82 1105 GLU B CA 1
ATOM 4780 C C . GLU B 1 105 ? 86.079 60.869 56.992 1.00 41.57 1105 GLU B C 1
ATOM 4781 O O . GLU B 1 105 ? 85.251 60.223 57.630 1.00 41.08 1105 GLU B O 1
ATOM 4787 N N . LEU B 1 106 ? 86.262 60.732 55.682 1.00 40.15 1106 LEU B N 1
ATOM 4788 C CA . LEU B 1 106 ? 85.461 59.813 54.883 1.00 40.62 1106 LEU B CA 1
ATOM 4789 C C . LEU B 1 106 ? 86.009 58.384 54.817 1.00 41.20 1106 LEU B C 1
ATOM 4790 O O . LEU B 1 106 ? 85.585 57.588 53.977 1.00 39.26 1106 LEU B O 1
ATOM 4795 N N . SER B 1 107 ? 86.948 58.068 55.705 1.00 41.97 1107 SER B N 1
ATOM 4796 C CA . SER B 1 107 ? 87.536 56.730 55.750 1.00 42.21 1107 SER B CA 1
ATOM 4797 C C . SER B 1 107 ? 86.967 55.919 56.914 1.00 42.99 1107 SER B C 1
ATOM 4798 O O . SER B 1 107 ? 86.571 56.476 57.942 1.00 42.22 1107 SER B O 1
ATOM 4801 N N . ASN B 1 108 ? 86.929 54.600 56.735 1.00 44.23 1108 ASN B N 1
ATOM 4802 C CA . ASN B 1 108 ? 86.416 53.674 57.739 1.00 44.85 1108 ASN B CA 1
ATOM 4803 C C . ASN B 1 108 ? 84.973 54.007 58.132 1.00 43.96 1108 ASN B C 1
ATOM 4804 O O . ASN B 1 108 ? 84.602 53.931 59.303 1.00 43.96 1108 ASN B O 1
ATOM 4809 N N . LYS B 1 109 ? 84.162 54.369 57.143 1.00 43.92 1109 LYS B N 1
ATOM 4810 C CA . LYS B 1 109 ? 82.766 54.732 57.376 1.00 42.41 1109 LYS B CA 1
ATOM 4811 C C . LYS B 1 109 ? 81.933 54.317 56.166 1.00 40.96 1109 LYS B C 1
ATOM 4812 O O . LYS B 1 109 ? 82.472 54.086 55.081 1.00 40.70 1109 LYS B O 1
ATOM 4818 N N . PRO B 1 110 ? 80.608 54.192 56.342 1.00 39.07 1110 PRO B N 1
ATOM 4819 C CA . PRO B 1 110 ? 79.750 53.814 55.216 1.00 37.87 1110 PRO B CA 1
ATOM 4820 C C . PRO B 1 110 ? 79.577 55.084 54.387 1.00 36.73 1110 PRO B C 1
ATOM 4821 O O . PRO B 1 110 ? 79.323 56.159 54.935 1.00 36.89 1110 PRO B O 1
ATOM 4825 N N . LEU B 1 111 ? 79.733 54.974 53.077 1.00 35.68 1111 LEU B N 1
ATOM 4826 C CA . LEU B 1 111 ? 79.628 56.145 52.224 1.00 36.38 1111 LEU B CA 1
ATOM 4827 C C . LEU B 1 111 ? 78.645 56.021 51.069 1.00 35.03 1111 LEU B C 1
ATOM 4828 O O . LEU B 1 111 ? 78.188 54.930 50.735 1.00 34.72 1111 LEU B O 1
ATOM 4833 N N . TYR B 1 112 ? 78.321 57.168 50.480 1.00 32.64 1112 TYR B N 1
ATOM 4834 C CA . TYR B 1 112 ? 77.437 57.228 49.328 1.00 31.65 1112 TYR B CA 1
ATOM 4835 C C . TYR B 1 112 ? 78.271 57.851 48.217 1.00 31.97 1112 TYR B C 1
ATOM 4836 O O . TYR B 1 112 ? 79.005 58.812 48.458 1.00 32.27 1112 TYR B O 1
ATOM 4845 N N . VAL B 1 113 ? 78.166 57.305 47.011 1.00 31.40 1113 VAL B N 1
ATOM 4846 C CA . VAL B 1 113 ? 78.898 57.830 45.869 1.00 31.18 1113 VAL B CA 1
ATOM 4847 C C . VAL B 1 113 ? 77.895 58.041 44.751 1.00 31.36 1113 VAL B C 1
ATOM 4848 O O . VAL B 1 113 ? 77.283 57.092 44.263 1.00 31.02 1113 VAL B O 1
ATOM 4852 N N . VAL B 1 114 ? 77.733 59.290 44.335 1.00 31.14 1114 VAL B N 1
ATOM 4853 C CA . VAL B 1 114 ? 76.771 59.598 43.293 1.00 29.71 1114 VAL B CA 1
ATOM 4854 C C . VAL B 1 114 ? 77.415 60.200 42.059 1.00 30.47 1114 VAL B C 1
ATOM 4855 O O . VAL B 1 114 ? 78.022 61.269 42.130 1.00 31.05 1114 VAL B O 1
ATOM 4859 N N . ASP B 1 115 ? 77.283 59.522 40.924 1.00 30.65 1115 ASP B N 1
ATOM 4860 C CA . ASP B 1 115 ? 77.841 60.039 39.684 1.00 31.60 1115 ASP B CA 1
ATOM 4861 C C . ASP B 1 115 ? 76.752 60.800 38.952 1.00 31.29 1115 ASP B C 1
ATOM 4862 O O . ASP B 1 115 ? 75.697 60.249 38.640 1.00 29.05 1115 ASP B O 1
ATOM 4867 N N . LEU B 1 116 ? 77.023 62.075 38.690 1.00 30.90 1116 LEU B N 1
ATOM 4868 C CA . LEU B 1 116 ? 76.058 62.954 38.045 1.00 31.05 1116 LEU B CA 1
ATOM 4869 C C . LEU B 1 116 ? 76.656 63.804 36.937 1.00 31.60 1116 LEU B C 1
ATOM 4870 O O . LEU B 1 116 ? 77.872 63.834 36.736 1.00 32.25 1116 LEU B O 1
ATOM 4875 N N . PHE B 1 117 ? 75.786 64.510 36.228 1.00 32.04 1117 PHE B N 1
ATOM 4876 C CA . PHE B 1 117 ? 76.218 65.381 35.151 1.00 32.71 1117 PHE B CA 1
ATOM 4877 C C . PHE B 1 117 ? 75.838 66.827 35.451 1.00 32.92 1117 PHE B C 1
ATOM 4878 O O . PHE B 1 117 ? 74.760 67.105 35.985 1.00 31.43 1117 PHE B O 1
ATOM 4886 N N . CYS B 1 118 ? 76.744 67.738 35.118 1.00 33.28 1118 CYS B N 1
ATOM 4887 C CA . CYS B 1 118 ? 76.520 69.165 35.273 1.00 31.88 1118 CYS B CA 1
ATOM 4888 C C . CYS B 1 118 ? 76.550 69.705 33.848 1.00 31.83 1118 CYS B C 1
ATOM 4889 O O . CYS B 1 118 ? 77.625 69.876 33.262 1.00 32.75 1118 CYS B O 1
ATOM 4892 N N . GLY B 1 119 ? 75.364 69.945 33.293 1.00 30.27 1119 GLY B N 1
ATOM 4893 C CA . GLY B 1 119 ? 75.254 70.437 31.926 1.00 30.25 1119 GLY B CA 1
ATOM 4894 C C . GLY B 1 119 ? 74.373 69.508 31.104 1.00 30.63 1119 GLY B C 1
ATOM 4895 O O . GLY B 1 119 ? 74.634 68.307 31.039 1.00 28.95 1119 GLY B O 1
ATOM 4896 N N . ALA B 1 120 ? 73.330 70.056 30.484 1.00 29.91 1120 ALA B N 1
ATOM 4897 C CA . ALA B 1 120 ? 72.394 69.265 29.681 1.00 31.38 1120 ALA B CA 1
ATOM 4898 C C . ALA B 1 120 ? 72.962 68.776 28.348 1.00 33.37 1120 ALA B C 1
ATOM 4899 O O . ALA B 1 120 ? 72.346 67.951 27.669 1.00 34.94 1120 ALA B O 1
ATOM 4901 N N . ASN B 1 121 ? 74.130 69.291 27.980 1.00 34.60 1121 ASN B N 1
ATOM 4902 C CA . ASN B 1 121 ? 74.783 68.932 26.722 1.00 36.97 1121 ASN B CA 1
ATOM 4903 C C . ASN B 1 121 ? 76.072 68.139 26.941 1.00 38.82 1121 ASN B C 1
ATOM 4904 O O . ASN B 1 121 ? 76.994 68.610 27.600 1.00 38.17 1121 ASN B O 1
ATOM 4909 N N . GLU B 1 122 ? 76.156 66.925 26.376 1.00 42.04 1122 GLU B N 1
ATOM 4910 C CA . GLU B 1 122 ? 77.339 66.060 26.507 1.00 44.23 1122 GLU B CA 1
ATOM 4911 C C . GLU B 1 122 ? 78.634 66.716 26.037 1.00 44.45 1122 GLU B C 1
ATOM 4912 O O . GLU B 1 122 ? 79.686 66.548 26.649 1.00 44.41 1122 GLU B O 1
ATOM 4915 N N . ASN B 1 123 ? 78.541 67.459 24.942 1.00 45.86 1123 ASN B N 1
ATOM 4916 C CA . ASN B 1 123 ? 79.693 68.141 24.365 1.00 47.40 1123 ASN B CA 1
ATOM 4917 C C . ASN B 1 123 ? 80.413 69.061 25.346 1.00 46.12 1123 ASN B C 1
ATOM 4918 O O . ASN B 1 123 ? 81.631 69.212 25.277 1.00 47.23 1123 ASN B O 1
ATOM 4923 N N . THR B 1 124 ? 79.668 69.687 26.250 1.00 44.14 1124 THR B N 1
ATOM 4924 C CA . THR B 1 124 ? 80.279 70.581 27.230 1.00 42.48 1124 THR B CA 1
ATOM 4925 C C . THR B 1 124 ? 79.999 70.118 28.652 1.00 43.50 1124 THR B C 1
ATOM 4926 O O . THR B 1 124 ? 80.409 70.760 29.619 1.00 41.68 1124 THR B O 1
ATOM 4930 N N . ARG B 1 125 ? 79.312 68.987 28.759 1.00 45.13 1125 ARG B N 1
ATOM 4931 C CA . ARG B 1 125 ? 78.955 68.392 30.043 1.00 46.45 1125 ARG B CA 1
ATOM 4932 C C . ARG B 1 125 ? 80.179 68.121 30.909 1.00 45.99 1125 ARG B C 1
ATOM 4933 O O . ARG B 1 125 ? 81.282 67.917 30.405 1.00 46.20 1125 ARG B O 1
ATOM 4941 N N . LEU B 1 126 ? 79.974 68.105 32.218 1.00 46.01 1126 LEU B N 1
ATOM 4942 C CA . LEU B 1 126 ? 81.062 67.861 33.149 1.00 45.30 1126 LEU B CA 1
ATOM 4943 C C . LEU B 1 126 ? 80.656 66.737 34.100 1.00 45.17 1126 LEU B C 1
ATOM 4944 O O . LEU B 1 126 ? 79.916 66.963 35.055 1.00 47.14 1126 LEU B O 1
ATOM 4949 N N . LYS B 1 127 ? 81.130 65.523 33.838 1.00 43.89 1127 LYS B N 1
ATOM 4950 C CA . LYS B 1 127 ? 80.791 64.381 34.685 1.00 41.72 1127 LYS B CA 1
ATOM 4951 C C . LYS B 1 127 ? 81.350 64.581 36.092 1.00 39.56 1127 LYS B C 1
ATOM 4952 O O . LYS B 1 127 ? 82.540 64.846 36.264 1.00 37.01 1127 LYS B O 1
ATOM 4958 N N . ILE B 1 128 ? 80.487 64.447 37.097 1.00 37.92 1128 ILE B N 1
ATOM 4959 C CA . ILE B 1 128 ? 80.887 64.659 38.486 1.00 36.04 1128 ILE B CA 1
ATOM 4960 C C . ILE B 1 128 ? 80.681 63.464 39.405 1.00 35.48 1128 ILE B C 1
ATOM 4961 O O . ILE B 1 128 ? 79.741 62.693 39.241 1.00 35.28 1128 ILE B O 1
ATOM 4966 N N . ARG B 1 129 ? 81.560 63.328 40.390 1.00 34.52 1129 ARG B N 1
ATOM 4967 C CA . ARG B 1 129 ? 81.450 62.252 41.354 1.00 33.43 1129 ARG B CA 1
ATOM 4968 C C . ARG B 1 129 ? 81.481 62.816 42.765 1.00 32.73 1129 ARG B C 1
ATOM 4969 O O . ARG B 1 129 ? 82.472 63.412 43.185 1.00 34.33 1129 ARG B O 1
ATOM 4977 N N . PHE B 1 130 ? 80.384 62.629 43.490 1.00 31.04 1130 PHE B N 1
ATOM 4978 C CA . PHE B 1 130 ? 80.285 63.104 44.860 1.00 29.74 1130 PHE B CA 1
ATOM 4979 C C . PHE B 1 130 ? 80.557 61.967 45.821 1.00 30.27 1130 PHE B C 1
ATOM 4980 O O . PHE B 1 130 ? 80.241 60.814 45.540 1.00 30.13 1130 PHE B O 1
ATOM 4988 N N . VAL B 1 131 ? 81.143 62.304 46.960 1.00 29.82 1131 VAL B N 1
ATOM 4989 C CA . VAL B 1 131 ? 81.437 61.324 47.981 1.00 29.27 1131 VAL B CA 1
ATOM 4990 C C . VAL B 1 131 ? 81.058 61.951 49.309 1.00 31.34 1131 VAL B C 1
ATOM 4991 O O . VAL B 1 131 ? 81.527 63.040 49.653 1.00 31.90 1131 VAL B O 1
ATOM 4995 N N . MET B 1 132 ? 80.201 61.264 50.053 1.00 31.66 1132 MET B N 1
ATOM 4996 C CA . MET B 1 132 ? 79.752 61.761 51.339 1.00 30.80 1132 MET B CA 1
ATOM 4997 C C . MET B 1 132 ? 79.297 60.608 52.230 1.00 31.31 1132 MET B C 1
ATOM 4998 O O . MET B 1 132 ? 79.049 59.503 51.747 1.00 30.89 1132 MET B O 1
ATOM 5003 N N . GLU B 1 133 ? 79.201 60.882 53.530 1.00 33.31 1133 GLU B N 1
ATOM 5004 C CA . GLU B 1 133 ? 78.768 59.895 54.519 1.00 34.28 1133 GLU B CA 1
ATOM 5005 C C . GLU B 1 133 ? 77.375 60.223 55.064 1.00 33.88 1133 GLU B C 1
ATOM 5006 O O . GLU B 1 133 ? 76.832 59.474 55.869 1.00 36.52 1133 GLU B O 1
ATOM 5012 N N . VAL B 1 134 ? 76.800 61.342 54.631 1.00 33.00 1134 VAL B N 1
ATOM 5013 C CA . VAL B 1 134 ? 75.467 61.728 55.095 1.00 31.33 1134 VAL B CA 1
ATOM 5014 C C . VAL B 1 134 ? 74.431 61.521 53.991 1.00 30.41 1134 VAL B C 1
ATOM 5015 O O . VAL B 1 134 ? 74.546 62.077 52.894 1.00 28.85 1134 VAL B O 1
ATOM 5019 N N . ALA B 1 135 ? 73.417 60.716 54.288 1.00 28.33 1135 ALA B N 1
ATOM 5020 C CA . ALA B 1 135 ? 72.376 60.400 53.326 1.00 27.12 1135 ALA B CA 1
ATOM 5021 C C . ALA B 1 135 ? 71.715 61.584 52.618 1.00 27.35 1135 ALA B C 1
ATOM 5022 O O . ALA B 1 135 ? 71.654 61.613 51.390 1.00 27.47 1135 ALA B O 1
ATOM 5024 N N . TRP B 1 136 ? 71.217 62.566 53.360 1.00 25.93 1136 TRP B N 1
ATOM 5025 C CA . TRP B 1 136 ? 70.551 63.665 52.685 1.00 26.05 1136 TRP B CA 1
ATOM 5026 C C . TRP B 1 136 ? 71.469 64.505 51.813 1.00 27.59 1136 TRP B C 1
ATOM 5027 O O . TRP B 1 136 ? 71.005 65.240 50.931 1.00 27.62 1136 TRP B O 1
ATOM 5038 N N . GLN B 1 137 ? 72.770 64.396 52.056 1.00 27.30 1137 GLN B N 1
ATOM 5039 C CA . GLN B 1 137 ? 73.739 65.115 51.245 1.00 27.14 1137 GLN B CA 1
ATOM 5040 C C . GLN B 1 137 ? 73.769 64.441 49.878 1.00 27.61 1137 GLN B C 1
ATOM 5041 O O . GLN B 1 137 ? 73.856 65.109 48.851 1.00 27.14 1137 GLN B O 1
ATOM 5047 N N . ALA B 1 138 ? 73.681 63.112 49.867 1.00 26.91 1138 ALA B N 1
ATOM 5048 C CA . ALA B 1 138 ? 73.673 62.369 48.606 1.00 26.14 1138 ALA B CA 1
ATOM 5049 C C . ALA B 1 138 ? 72.365 62.668 47.886 1.00 25.63 1138 ALA B C 1
ATOM 5050 O O . ALA B 1 138 ? 72.320 62.746 46.656 1.00 25.43 1138 ALA B O 1
ATOM 5052 N N . HIS B 1 139 ? 71.302 62.842 48.670 1.00 26.34 1139 HIS B N 1
ATOM 5053 C CA . HIS B 1 139 ? 69.971 63.143 48.138 1.00 24.58 1139 HIS B CA 1
ATOM 5054 C C . HIS B 1 139 ? 69.971 64.521 47.460 1.00 24.44 1139 HIS B C 1
ATOM 5055 O O . HIS B 1 139 ? 69.395 64.692 46.379 1.00 25.08 1139 HIS B O 1
ATOM 5062 N N . PHE B 1 140 ? 70.629 65.499 48.081 1.00 23.39 1140 PHE B N 1
ATOM 5063 C CA . PHE B 1 140 ? 70.697 66.848 47.511 1.00 22.66 1140 PHE B CA 1
ATOM 5064 C C . PHE B 1 140 ? 71.295 66.885 46.099 1.00 23.64 1140 PHE B C 1
ATOM 5065 O O . PHE B 1 140 ? 70.728 67.510 45.192 1.00 21.25 1140 PHE B O 1
ATOM 5073 N N . VAL B 1 141 ? 72.432 66.213 45.909 1.00 23.02 1141 VAL B N 1
ATOM 5074 C CA . VAL B 1 141 ? 73.080 66.206 44.598 1.00 23.51 1141 VAL B CA 1
ATOM 5075 C C . VAL B 1 141 ? 72.287 65.377 43.595 1.00 23.71 1141 VAL B C 1
ATOM 5076 O O . VAL B 1 141 ? 72.285 65.669 42.397 1.00 24.19 1141 VAL B O 1
ATOM 5080 N N . THR B 1 142 ? 71.595 64.355 44.088 1.00 24.15 1142 THR B N 1
ATOM 5081 C CA . THR B 1 142 ? 70.769 63.516 43.227 1.00 24.99 1142 THR B CA 1
ATOM 5082 C C . THR B 1 142 ? 69.649 64.368 42.620 1.00 25.51 1142 THR B C 1
ATOM 5083 O O . THR B 1 142 ? 69.268 64.171 41.467 1.00 25.06 1142 THR B O 1
ATOM 5087 N N . ASN B 1 143 ? 69.121 65.313 43.398 1.00 24.88 1143 ASN B N 1
ATOM 5088 C CA . ASN B 1 143 ? 68.047 66.190 42.912 1.00 23.16 1143 ASN B CA 1
ATOM 5089 C C . ASN B 1 143 ? 68.551 67.328 42.030 1.00 23.41 1143 ASN B C 1
ATOM 5090 O O . ASN B 1 143 ? 67.992 67.603 40.970 1.00 25.27 1143 ASN B O 1
ATOM 5095 N N . MET B 1 144 ? 69.611 67.992 42.474 1.00 23.18 1144 MET B N 1
ATOM 5096 C CA . MET B 1 144 ? 70.133 69.154 41.770 1.00 23.79 1144 MET B CA 1
ATOM 5097 C C . MET B 1 144 ? 70.926 68.950 40.477 1.00 25.31 1144 MET B C 1
ATOM 5098 O O . MET B 1 144 ? 70.911 69.818 39.604 1.00 25.82 1144 MET B O 1
ATOM 5103 N N . PHE B 1 145 ? 71.613 67.821 40.344 1.00 24.90 1145 PHE B N 1
ATOM 5104 C CA . PHE B 1 145 ? 72.388 67.564 39.137 1.00 26.70 1145 PHE B CA 1
ATOM 5105 C C . PHE B 1 145 ? 71.620 66.659 38.182 1.00 27.46 1145 PHE B C 1
ATOM 5106 O O . PHE B 1 145 ? 70.580 66.100 38.541 1.00 28.01 1145 PHE B O 1
ATOM 5114 N N . ILE B 1 146 ? 72.116 66.543 36.957 1.00 28.29 1146 ILE B N 1
ATOM 5115 C CA . ILE B 1 146 ? 71.472 65.706 35.965 1.00 30.09 1146 ILE B CA 1
ATOM 5116 C C . ILE B 1 146 ? 71.845 64.260 36.262 1.00 31.61 1146 ILE B C 1
ATOM 5117 O O . ILE B 1 146 ? 73.025 63.913 36.356 1.00 31.32 1146 ILE B O 1
ATOM 5122 N N . ARG B 1 147 ? 70.820 63.429 36.417 1.00 33.12 1147 ARG B N 1
ATOM 5123 C CA . ARG B 1 147 ? 70.984 62.023 36.752 1.00 35.96 1147 ARG B CA 1
ATOM 5124 C C . ARG B 1 147 ? 71.222 61.098 35.564 1.00 38.17 1147 ARG B C 1
ATOM 5125 O O . ARG B 1 147 ? 70.362 60.946 34.698 1.00 37.39 1147 ARG B O 1
ATOM 5133 N N . PRO B 1 148 ? 72.402 60.454 35.519 1.00 40.29 1148 PRO B N 1
ATOM 5134 C CA . PRO B 1 148 ? 72.757 59.534 34.430 1.00 40.81 1148 PRO B CA 1
ATOM 5135 C C . PRO B 1 148 ? 71.840 58.315 34.387 1.00 42.21 1148 PRO B C 1
ATOM 5136 O O . PRO B 1 148 ? 71.223 57.953 35.387 1.00 40.67 1148 PRO B O 1
ATOM 5140 N N . THR B 1 149 ? 71.765 57.686 33.220 1.00 44.96 1149 THR B N 1
ATOM 5141 C CA . THR B 1 149 ? 70.932 56.501 33.032 1.00 47.66 1149 THR B CA 1
ATOM 5142 C C . THR B 1 149 ? 71.673 55.259 33.526 1.00 48.99 1149 THR B C 1
ATOM 5143 O O . THR B 1 149 ? 72.866 55.326 33.834 1.00 48.94 1149 THR B O 1
ATOM 5147 N N . GLU B 1 150 ? 70.965 54.135 33.606 1.00 50.85 1150 GLU B N 1
ATOM 5148 C CA . GLU B 1 150 ? 71.558 52.881 34.067 1.00 51.96 1150 GLU B CA 1
ATOM 5149 C C . GLU B 1 150 ? 72.763 52.495 33.213 1.00 52.66 1150 GLU B C 1
ATOM 5150 O O . GLU B 1 150 ? 73.719 51.893 33.708 1.00 53.49 1150 GLU B O 1
ATOM 5152 N N . GLU B 1 151 ? 72.717 52.846 31.931 1.00 52.97 1151 GLU B N 1
ATOM 5153 C CA . GLU B 1 151 ? 73.805 52.531 31.009 1.00 53.19 1151 GLU B CA 1
ATOM 5154 C C . GLU B 1 151 ? 74.950 53.536 31.099 1.00 54.08 1151 GLU B C 1
ATOM 5155 O O . GLU B 1 151 ? 76.120 53.159 31.022 1.00 54.05 1151 GLU B O 1
ATOM 5157 N N . GLU B 1 152 ? 74.616 54.814 31.261 1.00 54.36 1152 GLU B N 1
ATOM 5158 C CA . GLU B 1 152 ? 75.631 55.860 31.354 1.00 54.08 1152 GLU B CA 1
ATOM 5159 C C . GLU B 1 152 ? 76.482 55.731 32.608 1.00 54.59 1152 GLU B C 1
ATOM 5160 O O . GLU B 1 152 ? 77.525 56.377 32.729 1.00 54.04 1152 GLU B O 1
ATOM 5166 N N . LEU B 1 153 ? 76.038 54.895 33.540 1.00 55.37 1153 LEU B N 1
ATOM 5167 C CA . LEU B 1 153 ? 76.780 54.686 34.774 1.00 56.98 1153 LEU B CA 1
ATOM 5168 C C . LEU B 1 153 ? 77.677 53.462 34.665 1.00 57.73 1153 LEU B C 1
ATOM 5169 O O . LEU B 1 153 ? 78.335 53.078 35.632 1.00 58.50 1153 LEU B O 1
ATOM 5174 N N . LYS B 1 154 ? 77.700 52.856 33.482 1.00 59.02 1154 LYS B N 1
ATOM 5175 C CA . LYS B 1 154 ? 78.519 51.672 33.226 1.00 60.00 1154 LYS B CA 1
ATOM 5176 C C . LYS B 1 154 ? 79.973 51.889 33.651 1.00 59.47 1154 LYS B C 1
ATOM 5177 O O . LYS B 1 154 ? 80.434 51.317 34.642 1.00 60.45 1154 LYS B O 1
ATOM 5183 N N . GLY B 1 155 ? 80.694 52.713 32.902 1.00 58.28 1155 GLY B N 1
ATOM 5184 C CA . GLY B 1 155 ? 82.081 52.987 33.230 1.00 56.37 1155 GLY B CA 1
ATOM 5185 C C . GLY B 1 155 ? 82.270 54.471 33.450 1.00 55.72 1155 GLY B C 1
ATOM 5186 O O . GLY B 1 155 ? 83.198 55.078 32.914 1.00 56.08 1155 GLY B O 1
ATOM 5187 N N . PHE B 1 156 ? 81.375 55.056 34.240 1.00 53.80 1156 PHE B N 1
ATOM 5188 C CA . PHE B 1 156 ? 81.413 56.481 34.538 1.00 51.80 1156 PHE B CA 1
ATOM 5189 C C . PHE B 1 156 ? 82.808 56.953 34.937 1.00 51.30 1156 PHE B C 1
ATOM 5190 O O . PHE B 1 156 ? 83.411 56.427 35.873 1.00 50.86 1156 PHE B O 1
ATOM 5198 N N . GLU B 1 157 ? 83.305 57.953 34.214 1.00 51.90 1157 GLU B N 1
ATOM 5199 C CA . GLU B 1 157 ? 84.622 58.531 34.466 1.00 52.61 1157 GLU B CA 1
ATOM 5200 C C . GLU B 1 157 ? 84.435 59.915 35.083 1.00 50.30 1157 GLU B C 1
ATOM 5201 O O . GLU B 1 157 ? 84.014 60.851 34.408 1.00 50.43 1157 GLU B O 1
ATOM 5207 N N . PRO B 1 158 ? 84.747 60.058 36.380 1.00 48.62 1158 PRO B N 1
ATOM 5208 C CA . PRO B 1 158 ? 84.616 61.326 37.110 1.00 47.15 1158 PRO B CA 1
ATOM 5209 C C . PRO B 1 158 ? 85.489 62.459 36.579 1.00 46.87 1158 PRO B C 1
ATOM 5210 O O . PRO B 1 158 ? 86.687 62.500 36.854 1.00 47.32 1158 PRO B O 1
ATOM 5214 N N . ASP B 1 159 ? 84.897 63.375 35.821 1.00 44.81 1159 ASP B N 1
ATOM 5215 C CA . ASP B 1 159 ? 85.653 64.514 35.309 1.00 43.04 1159 ASP B CA 1
ATOM 5216 C C . ASP B 1 159 ? 86.119 65.343 36.492 1.00 41.12 1159 ASP B C 1
ATOM 5217 O O . ASP B 1 159 ? 87.211 65.901 36.487 1.00 43.42 1159 ASP B O 1
ATOM 5222 N N . PHE B 1 160 ? 85.266 65.416 37.506 1.00 38.97 1160 PHE B N 1
ATOM 5223 C CA . PHE B 1 160 ? 85.536 66.186 38.711 1.00 35.68 1160 PHE B CA 1
ATOM 5224 C C . PHE B 1 160 ? 85.029 65.392 39.916 1.00 34.80 1160 PHE B C 1
ATOM 5225 O O . PHE B 1 160 ? 83.999 64.714 39.840 1.00 35.13 1160 PHE B O 1
ATOM 5233 N N . VAL B 1 161 ? 85.757 65.462 41.023 1.00 32.65 1161 VAL B N 1
ATOM 5234 C CA . VAL B 1 161 ? 85.360 64.756 42.233 1.00 32.37 1161 VAL B CA 1
ATOM 5235 C C . VAL B 1 161 ? 85.085 65.760 43.341 1.00 32.48 1161 VAL B C 1
ATOM 5236 O O . VAL B 1 161 ? 85.832 66.724 43.509 1.00 33.34 1161 VAL B O 1
ATOM 5240 N N . VAL B 1 162 ? 84.008 65.531 44.089 1.00 31.66 1162 VAL B N 1
ATOM 5241 C CA . VAL B 1 162 ? 83.621 66.408 45.190 1.00 30.54 1162 VAL B CA 1
ATOM 5242 C C . VAL B 1 162 ? 83.533 65.611 46.482 1.00 30.87 1162 VAL B C 1
ATOM 5243 O O . VAL B 1 162 ? 82.727 64.689 46.591 1.00 32.67 1162 VAL B O 1
ATOM 5247 N N . LEU B 1 163 ? 84.353 65.965 47.464 1.00 31.33 1163 LEU B N 1
ATOM 5248 C CA . LEU B 1 163 ? 84.341 65.275 48.748 1.00 32.38 1163 LEU B CA 1
ATOM 5249 C C . LEU B 1 163 ? 83.669 66.143 49.799 1.00 33.06 1163 LEU B C 1
ATOM 5250 O O . LEU B 1 163 ? 84.139 67.234 50.117 1.00 32.71 1163 LEU B O 1
ATOM 5255 N N . ASN B 1 164 ? 82.559 65.660 50.337 1.00 33.40 1164 ASN B N 1
ATOM 5256 C CA . ASN B 1 164 ? 81.863 66.415 51.358 1.00 33.97 1164 ASN B CA 1
ATOM 5257 C C . ASN B 1 164 ? 82.244 65.848 52.721 1.00 34.46 1164 ASN B C 1
ATOM 5258 O O . ASN B 1 164 ? 81.871 64.726 53.066 1.00 33.87 1164 ASN B O 1
ATOM 5263 N N . ALA B 1 165 ? 83.000 66.631 53.483 1.00 34.85 1165 ALA B N 1
ATOM 5264 C CA . ALA B 1 165 ? 83.430 66.234 54.817 1.00 36.69 1165 ALA B CA 1
ATOM 5265 C C . ALA B 1 165 ? 82.957 67.296 55.796 1.00 38.23 1165 ALA B C 1
ATOM 5266 O O . ALA B 1 165 ? 83.743 67.838 56.576 1.00 38.70 1165 ALA B O 1
ATOM 5268 N N . SER B 1 166 ? 81.663 67.591 55.751 1.00 39.60 1166 SER B N 1
ATOM 5269 C CA . SER B 1 166 ? 81.082 68.598 56.625 1.00 40.71 1166 SER B CA 1
ATOM 5270 C C . SER B 1 166 ? 81.348 68.299 58.102 1.00 41.75 1166 SER B C 1
ATOM 5271 O O . SER B 1 166 ? 81.278 69.196 58.942 1.00 41.03 1166 SER B O 1
ATOM 5274 N N . LYS B 1 167 ? 81.651 67.040 58.414 1.00 43.14 1167 LYS B N 1
ATOM 5275 C CA . LYS B 1 167 ? 81.924 66.641 59.794 1.00 44.59 1167 LYS B CA 1
ATOM 5276 C C . LYS B 1 167 ? 83.307 67.091 60.267 1.00 44.81 1167 LYS B C 1
ATOM 5277 O O . LYS B 1 167 ? 83.514 67.340 61.454 1.00 44.91 1167 LYS B O 1
ATOM 5283 N N . ALA B 1 168 ? 84.250 67.195 59.338 1.00 45.51 1168 ALA B N 1
ATOM 5284 C CA . ALA B 1 168 ? 85.609 67.612 59.672 1.00 47.62 1168 ALA B CA 1
ATOM 5285 C C . ALA B 1 168 ? 85.745 69.131 59.665 1.00 49.52 1168 ALA B C 1
ATOM 5286 O O . ALA B 1 168 ? 85.127 69.817 58.842 1.00 50.08 1168 ALA B O 1
ATOM 5288 N N . LYS B 1 169 ? 86.556 69.649 60.582 1.00 50.68 1169 LYS B N 1
ATOM 5289 C CA . LYS B 1 169 ? 86.798 71.086 60.686 1.00 53.18 1169 LYS B CA 1
ATOM 5290 C C . LYS B 1 169 ? 88.299 71.340 60.684 1.00 53.80 1169 LYS B C 1
ATOM 5291 O O . LYS B 1 169 ? 89.080 70.467 61.058 1.00 53.04 1169 LYS B O 1
ATOM 5297 N N . VAL B 1 170 ? 88.699 72.533 60.254 1.00 55.56 1170 VAL B N 1
ATOM 5298 C CA . VAL B 1 170 ? 90.116 72.890 60.200 1.00 56.93 1170 VAL B CA 1
ATOM 5299 C C . VAL B 1 170 ? 90.492 73.813 61.355 1.00 57.61 1170 VAL B C 1
ATOM 5300 O O . VAL B 1 170 ? 90.362 75.034 61.253 1.00 57.38 1170 VAL B O 1
ATOM 5304 N N . GLU B 1 171 ? 90.956 73.227 62.453 1.00 57.94 1171 GLU B N 1
ATOM 5305 C CA . GLU B 1 171 ? 91.355 74.006 63.619 1.00 59.09 1171 GLU B CA 1
ATOM 5306 C C . GLU B 1 171 ? 92.718 74.625 63.337 1.00 58.62 1171 GLU B C 1
ATOM 5307 O O . GLU B 1 171 ? 93.161 75.535 64.033 1.00 59.58 1171 GLU B O 1
ATOM 5313 N N . ASN B 1 172 ? 93.370 74.117 62.300 1.00 57.84 1172 ASN B N 1
ATOM 5314 C CA . ASN B 1 172 ? 94.693 74.575 61.894 1.00 58.61 1172 ASN B CA 1
ATOM 5315 C C . ASN B 1 172 ? 94.584 75.605 60.766 1.00 58.37 1172 ASN B C 1
ATOM 5316 O O . ASN B 1 172 ? 95.568 75.934 60.107 1.00 56.92 1172 ASN B O 1
ATOM 5319 N N . PHE B 1 173 ? 93.377 76.117 60.558 1.00 58.23 1173 PHE B N 1
ATOM 5320 C CA . PHE B 1 173 ? 93.118 77.079 59.492 1.00 57.56 1173 PHE B CA 1
ATOM 5321 C C . PHE B 1 173 ? 93.978 78.337 59.548 1.00 58.09 1173 PHE B C 1
ATOM 5322 O O . PHE B 1 173 ? 94.464 78.812 58.521 1.00 57.23 1173 PHE B O 1
ATOM 5330 N N . LYS B 1 174 ? 94.157 78.873 60.749 1.00 59.01 1174 LYS B N 1
ATOM 5331 C CA . LYS B 1 174 ? 94.931 80.089 60.933 1.00 60.51 1174 LYS B CA 1
ATOM 5332 C C . LYS B 1 174 ? 96.348 79.952 60.392 1.00 60.93 1174 LYS B C 1
ATOM 5333 O O . LYS B 1 174 ? 96.782 80.741 59.556 1.00 60.48 1174 LYS B O 1
ATOM 5339 N N . GLU B 1 175 ? 97.061 78.940 60.872 1.00 61.80 1175 GLU B N 1
ATOM 5340 C CA . GLU B 1 175 ? 98.434 78.697 60.451 1.00 62.10 1175 GLU B CA 1
ATOM 5341 C C . GLU B 1 175 ? 98.524 78.067 59.063 1.00 61.10 1175 GLU B C 1
ATOM 5342 O O . GLU B 1 175 ? 99.612 77.746 58.590 1.00 61.15 1175 GLU B O 1
ATOM 5348 N N . LEU B 1 176 ? 97.376 77.902 58.411 1.00 60.59 1176 LEU B N 1
ATOM 5349 C CA . LEU B 1 176 ? 97.323 77.312 57.074 1.00 59.99 1176 LEU B CA 1
ATOM 5350 C C . LEU B 1 176 ? 96.970 78.346 56.007 1.00 59.26 1176 LEU B C 1
ATOM 5351 O O . LEU B 1 176 ? 97.098 78.086 54.808 1.00 58.61 1176 LEU B O 1
ATOM 5356 N N . GLY B 1 177 ? 96.523 79.518 56.448 1.00 58.24 1177 GLY B N 1
ATOM 5357 C CA . GLY B 1 177 ? 96.158 80.566 55.513 1.00 57.56 1177 GLY B CA 1
ATOM 5358 C C . GLY B 1 177 ? 94.694 80.512 55.118 1.00 56.52 1177 GLY B C 1
ATOM 5359 O O . GLY B 1 177 ? 94.357 80.567 53.934 1.00 55.80 1177 GLY B O 1
ATOM 5360 N N . LEU B 1 178 ? 93.823 80.397 56.115 1.00 55.18 1178 LEU B N 1
ATOM 5361 C CA . LEU B 1 178 ? 92.387 80.340 55.881 1.00 53.05 1178 LEU B CA 1
ATOM 5362 C C . LEU B 1 178 ? 91.701 81.349 56.789 1.00 51.97 1178 LEU B C 1
ATOM 5363 O O . LEU B 1 178 ? 92.283 81.806 57.772 1.00 51.92 1178 LEU B O 1
ATOM 5368 N N . ASN B 1 179 ? 90.459 81.691 56.462 1.00 50.63 1179 ASN B N 1
ATOM 5369 C CA . ASN B 1 179 ? 89.706 82.651 57.258 1.00 48.47 1179 ASN B CA 1
ATOM 5370 C C . ASN B 1 179 ? 89.057 82.040 58.495 1.00 46.67 1179 ASN B C 1
ATOM 5371 O O . ASN B 1 179 ? 88.883 82.718 59.509 1.00 46.17 1179 ASN B O 1
ATOM 5376 N N . SER B 1 180 ? 88.695 80.763 58.423 1.00 44.90 1180 SER B N 1
ATOM 5377 C CA . SER B 1 180 ? 88.076 80.104 59.570 1.00 42.03 1180 SER B CA 1
ATOM 5378 C C . SER B 1 180 ? 88.167 78.593 59.448 1.00 41.34 1180 SER B C 1
ATOM 5379 O O . SER B 1 180 ? 88.701 78.071 58.472 1.00 40.96 1180 SER B O 1
ATOM 5382 N N . GLU B 1 181 ? 87.632 77.895 60.444 1.00 41.28 1181 GLU B N 1
ATOM 5383 C CA . GLU B 1 181 ? 87.644 76.439 60.450 1.00 41.92 1181 GLU B CA 1
ATOM 5384 C C . GLU B 1 181 ? 86.878 75.878 59.257 1.00 41.13 1181 GLU B C 1
ATOM 5385 O O . GLU B 1 181 ? 87.138 74.757 58.824 1.00 42.39 1181 GLU B O 1
ATOM 5391 N N . THR B 1 182 ? 85.935 76.656 58.729 1.00 38.34 1182 THR B N 1
ATOM 5392 C CA . THR B 1 182 ? 85.157 76.236 57.566 1.00 35.05 1182 THR B CA 1
ATOM 5393 C C . THR B 1 182 ? 86.017 76.415 56.318 1.00 33.68 1182 THR B C 1
ATOM 5394 O O . THR B 1 182 ? 86.788 77.375 56.229 1.00 32.06 1182 THR B O 1
ATOM 5398 N N . ALA B 1 183 ? 85.886 75.506 55.353 1.00 31.84 1183 ALA B N 1
ATOM 5399 C CA . ALA B 1 183 ? 86.664 75.618 54.125 1.00 31.94 1183 ALA B CA 1
ATOM 5400 C C . ALA B 1 183 ? 86.050 74.917 52.918 1.00 31.21 1183 ALA B C 1
ATOM 5401 O O . ALA B 1 183 ? 85.509 73.822 53.038 1.00 32.12 1183 ALA B O 1
ATOM 5403 N N . VAL B 1 184 ? 86.150 75.567 51.759 1.00 30.98 1184 VAL B N 1
ATOM 5404 C CA . VAL B 1 184 ? 85.654 75.041 50.489 1.00 31.34 1184 VAL B CA 1
ATOM 5405 C C . VAL B 1 184 ? 86.737 75.357 49.466 1.00 33.07 1184 VAL B C 1
ATOM 5406 O O . VAL B 1 184 ? 86.784 76.459 48.926 1.00 34.59 1184 VAL B O 1
ATOM 5410 N N . VAL B 1 185 ? 87.605 74.386 49.199 1.00 34.81 1185 VAL B N 1
ATOM 5411 C CA . VAL B 1 185 ? 88.709 74.591 48.272 1.00 34.86 1185 VAL B CA 1
ATOM 5412 C C . VAL B 1 185 ? 88.594 73.790 46.988 1.00 35.61 1185 VAL B C 1
ATOM 5413 O O . VAL B 1 185 ? 88.081 72.673 46.977 1.00 36.40 1185 VAL B O 1
ATOM 5417 N N . PHE B 1 186 ? 89.082 74.377 45.903 1.00 36.03 1186 PHE B N 1
ATOM 5418 C CA . PHE B 1 186 ? 89.061 73.745 44.597 1.00 37.36 1186 PHE B CA 1
ATOM 5419 C C . PHE B 1 186 ? 90.490 73.600 44.073 1.00 38.80 1186 PHE B C 1
ATOM 5420 O O . PHE B 1 186 ? 91.378 74.385 44.427 1.00 39.90 1186 PHE B O 1
ATOM 5428 N N . ASN B 1 187 ? 90.698 72.588 43.236 1.00 38.78 1187 ASN B N 1
ATOM 5429 C CA . ASN B 1 187 ? 91.996 72.316 42.619 1.00 37.40 1187 ASN B CA 1
ATOM 5430 C C . ASN B 1 187 ? 91.743 71.947 41.164 1.00 37.96 1187 ASN B C 1
ATOM 5431 O O . ASN B 1 187 ? 91.280 70.844 40.874 1.00 38.15 1187 ASN B O 1
ATOM 5436 N N . LEU B 1 188 ? 92.046 72.865 40.253 1.00 37.50 1188 LEU B N 1
ATOM 5437 C CA . LEU B 1 188 ? 91.830 72.632 38.827 1.00 40.39 1188 LEU B CA 1
ATOM 5438 C C . LEU B 1 188 ? 92.820 71.647 38.205 1.00 40.94 1188 LEU B C 1
ATOM 5439 O O . LEU B 1 188 ? 92.676 71.266 37.037 1.00 40.29 1188 LEU B O 1
ATOM 5444 N N . ALA B 1 189 ? 93.832 71.253 38.971 1.00 40.53 1189 ALA B N 1
ATOM 5445 C CA . ALA B 1 189 ? 94.831 70.314 38.471 1.00 42.82 1189 ALA B CA 1
ATOM 5446 C C . ALA B 1 189 ? 94.307 68.902 38.681 1.00 43.56 1189 ALA B C 1
ATOM 5447 O O . ALA B 1 189 ? 94.157 68.125 37.733 1.00 43.93 1189 ALA B O 1
ATOM 5449 N N . GLU B 1 190 ? 94.019 68.584 39.936 1.00 44.22 1190 GLU B N 1
ATOM 5450 C CA . GLU B 1 190 ? 93.491 67.281 40.296 1.00 45.83 1190 GLU B CA 1
ATOM 5451 C C . GLU B 1 190 ? 91.993 67.227 40.012 1.00 45.66 1190 GLU B C 1
ATOM 5452 O O . GLU B 1 190 ? 91.398 66.150 39.993 1.00 46.34 1190 GLU B O 1
ATOM 5458 N N . LYS B 1 191 ? 91.396 68.393 39.779 1.00 44.63 1191 LYS B N 1
ATOM 5459 C CA . LYS B 1 191 ? 89.964 68.503 39.505 1.00 43.57 1191 LYS B CA 1
ATOM 5460 C C . LYS B 1 191 ? 89.159 67.940 40.670 1.00 41.69 1191 LYS B C 1
ATOM 5461 O O . LYS B 1 191 ? 88.457 66.939 40.546 1.00 40.04 1191 LYS B O 1
ATOM 5467 N N . MET B 1 192 ? 89.263 68.603 41.812 1.00 40.02 1192 MET B N 1
ATOM 5468 C CA . MET B 1 192 ? 88.563 68.156 43.001 1.00 39.63 1192 MET B CA 1
ATOM 5469 C C . MET B 1 192 ? 88.089 69.316 43.868 1.00 37.94 1192 MET B C 1
ATOM 5470 O O . MET B 1 192 ? 88.740 70.362 43.939 1.00 37.52 1192 MET B O 1
ATOM 5475 N N . GLN B 1 193 ? 86.942 69.129 44.511 1.00 34.89 1193 GLN B N 1
ATOM 5476 C CA . GLN B 1 193 ? 86.404 70.136 45.408 1.00 32.50 1193 GLN B CA 1
ATOM 5477 C C . GLN B 1 193 ? 86.280 69.489 46.781 1.00 31.18 1193 GLN B C 1
ATOM 5478 O O . GLN B 1 193 ? 85.847 68.349 46.893 1.00 32.58 1193 GLN B O 1
ATOM 5484 N N . ILE B 1 194 ? 86.671 70.211 47.821 1.00 32.23 1194 ILE B N 1
ATOM 5485 C CA . ILE B 1 194 ? 86.586 69.690 49.173 1.00 32.94 1194 ILE B CA 1
ATOM 5486 C C . ILE B 1 194 ? 85.781 70.621 50.069 1.00 33.50 1194 ILE B C 1
ATOM 5487 O O . ILE B 1 194 ? 86.118 71.795 50.227 1.00 35.72 1194 ILE B O 1
ATOM 5492 N N . ILE B 1 195 ? 84.711 70.094 50.650 1.00 32.74 1195 ILE B N 1
ATOM 5493 C CA . ILE B 1 195 ? 83.870 70.883 51.530 1.00 31.96 1195 ILE B CA 1
ATOM 5494 C C . ILE B 1 195 ? 84.148 70.488 52.972 1.00 32.95 1195 ILE B C 1
ATOM 5495 O O . ILE B 1 195 ? 83.932 69.345 53.356 1.00 34.47 1195 ILE B O 1
ATOM 5500 N N . LEU B 1 196 ? 84.626 71.437 53.769 1.00 34.32 1196 LEU B N 1
ATOM 5501 C CA . LEU B 1 196 ? 84.928 71.170 55.172 1.00 34.95 1196 LEU B CA 1
ATOM 5502 C C . LEU B 1 196 ? 84.220 72.113 56.123 1.00 35.86 1196 LEU B C 1
ATOM 5503 O O . LEU B 1 196 ? 84.289 73.336 55.980 1.00 37.29 1196 LEU B O 1
ATOM 5508 N N . ASN B 1 197 ? 83.534 71.525 57.092 1.00 34.84 1197 ASN B N 1
ATOM 5509 C CA . ASN B 1 197 ? 82.832 72.268 58.119 1.00 34.96 1197 ASN B CA 1
ATOM 5510 C C . ASN B 1 197 ? 81.752 73.249 57.670 1.00 34.87 1197 ASN B C 1
ATOM 5511 O O . ASN B 1 197 ? 81.704 74.404 58.109 1.00 35.02 1197 ASN B O 1
ATOM 5516 N N . THR B 1 198 ? 80.887 72.785 56.783 1.00 33.06 1198 THR B N 1
ATOM 5517 C CA . THR B 1 198 ? 79.753 73.585 56.345 1.00 30.82 1198 THR B CA 1
ATOM 5518 C C . THR B 1 198 ? 78.686 72.659 55.809 1.00 29.19 1198 THR B C 1
ATOM 5519 O O . THR B 1 198 ? 78.935 71.849 54.912 1.00 29.12 1198 THR B O 1
ATOM 5523 N N . TRP B 1 199 ? 77.491 72.777 56.373 1.00 28.86 1199 TRP B N 1
ATOM 5524 C CA . TRP B 1 199 ? 76.376 71.941 55.963 1.00 28.59 1199 TRP B CA 1
ATOM 5525 C C . TRP B 1 199 ? 75.428 72.552 54.935 1.00 26.88 1199 TRP B C 1
ATOM 5526 O O . TRP B 1 199 ? 74.510 71.871 54.487 1.00 26.32 1199 TRP B O 1
ATOM 5537 N N . TYR B 1 200 ? 75.639 73.806 54.539 1.00 26.10 1200 TYR B N 1
ATOM 5538 C CA . TYR B 1 200 ? 74.744 74.427 53.555 1.00 24.87 1200 TYR B CA 1
ATOM 5539 C C . TYR B 1 200 ? 74.737 73.636 52.248 1.00 24.95 1200 TYR B C 1
ATOM 5540 O O . TYR B 1 200 ? 75.774 73.480 51.598 1.00 24.46 1200 TYR B O 1
ATOM 5549 N N . GLY B 1 201 ? 73.561 73.141 51.872 1.00 25.73 1201 GLY B N 1
ATOM 5550 C CA . GLY B 1 201 ? 73.434 72.350 50.658 1.00 27.18 1201 GLY B CA 1
ATOM 5551 C C . GLY B 1 201 ? 73.996 73.031 49.421 1.00 28.07 1201 GLY B C 1
ATOM 5552 O O . GLY B 1 201 ? 74.644 72.388 48.584 1.00 27.89 1201 GLY B O 1
ATOM 5553 N N . GLY B 1 202 ? 73.748 74.338 49.323 1.00 26.46 1202 GLY B N 1
ATOM 5554 C CA . GLY B 1 202 ? 74.213 75.122 48.194 1.00 25.43 1202 GLY B CA 1
ATOM 5555 C C . GLY B 1 202 ? 75.668 74.915 47.809 1.00 24.27 1202 GLY B C 1
ATOM 5556 O O . GLY B 1 202 ? 76.000 74.928 46.626 1.00 24.21 1202 GLY B O 1
ATOM 5557 N N . GLU B 1 203 ? 76.535 74.721 48.797 1.00 25.52 1203 GLU B N 1
ATOM 5558 C CA . GLU B 1 203 ? 77.954 74.517 48.524 1.00 25.25 1203 GLU B CA 1
ATOM 5559 C C . GLU B 1 203 ? 78.180 73.351 47.558 1.00 25.30 1203 GLU B C 1
ATOM 5560 O O . GLU B 1 203 ? 79.161 73.349 46.808 1.00 22.51 1203 GLU B O 1
ATOM 5566 N N . MET B 1 204 ? 77.270 72.373 47.565 1.00 23.58 1204 MET B N 1
ATOM 5567 C CA . MET B 1 204 ? 77.412 71.211 46.683 1.00 24.44 1204 MET B CA 1
ATOM 5568 C C . MET B 1 204 ? 77.029 71.458 45.228 1.00 25.43 1204 MET B C 1
ATOM 5569 O O . MET B 1 204 ? 77.314 70.632 44.358 1.00 26.11 1204 MET B O 1
ATOM 5574 N N . LYS B 1 205 ? 76.379 72.582 44.950 1.00 26.48 1205 LYS B N 1
ATOM 5575 C CA . LYS B 1 205 ? 75.986 72.883 43.572 1.00 28.02 1205 LYS B CA 1
ATOM 5576 C C . LYS B 1 205 ? 76.729 74.103 43.020 1.00 28.48 1205 LYS B C 1
ATOM 5577 O O . LYS B 1 205 ? 77.059 74.146 41.842 1.00 28.47 1205 LYS B O 1
ATOM 5583 N N . LYS B 1 206 ? 77.001 75.084 43.877 1.00 28.82 1206 LYS B N 1
ATOM 5584 C CA . LYS B 1 206 ? 77.700 76.295 43.449 1.00 28.74 1206 LYS B CA 1
ATOM 5585 C C . LYS B 1 206 ? 79.177 76.086 43.127 1.00 29.08 1206 LYS B C 1
ATOM 5586 O O . LYS B 1 206 ? 79.781 76.891 42.419 1.00 29.10 1206 LYS B O 1
ATOM 5592 N N . GLY B 1 207 ? 79.754 75.010 43.649 1.00 28.82 1207 GLY B N 1
ATOM 5593 C CA . GLY B 1 207 ? 81.144 74.722 43.373 1.00 28.26 1207 GLY B CA 1
ATOM 5594 C C . GLY B 1 207 ? 81.331 74.335 41.917 1.00 28.62 1207 GLY B C 1
ATOM 5595 O O . GLY B 1 207 ? 82.161 74.911 41.217 1.00 28.21 1207 GLY B O 1
ATOM 5596 N N . MET B 1 208 ? 80.562 73.358 41.448 1.00 27.47 1208 MET B N 1
ATOM 5597 C CA . MET B 1 208 ? 80.687 72.943 40.062 1.00 26.06 1208 MET B CA 1
ATOM 5598 C C . MET B 1 208 ? 80.208 74.060 39.159 1.00 27.11 1208 MET B C 1
ATOM 5599 O O . MET B 1 208 ? 80.734 74.256 38.058 1.00 27.67 1208 MET B O 1
ATOM 5604 N N . PHE B 1 209 ? 79.218 74.810 39.627 1.00 26.55 1209 PHE B N 1
ATOM 5605 C CA . PHE B 1 209 ? 78.731 75.931 38.846 1.00 27.00 1209 PHE B CA 1
ATOM 5606 C C . PHE B 1 209 ? 79.937 76.851 38.573 1.00 26.74 1209 PHE B C 1
ATOM 5607 O O . PHE B 1 209 ? 80.125 77.322 37.453 1.00 27.41 1209 PHE B O 1
ATOM 5615 N N . SER B 1 210 ? 80.758 77.087 39.595 1.00 27.16 1210 SER B N 1
ATOM 5616 C CA . SER B 1 210 ? 81.940 77.934 39.445 1.00 28.91 1210 SER B CA 1
ATOM 5617 C C . SER B 1 210 ? 82.953 77.340 38.463 1.00 30.84 1210 SER B C 1
ATOM 5618 O O . SER B 1 210 ? 83.721 78.073 37.840 1.00 30.24 1210 SER B O 1
ATOM 5621 N N . MET B 1 211 ? 82.964 76.016 38.334 1.00 30.32 1211 MET B N 1
ATOM 5622 C CA . MET B 1 211 ? 83.895 75.369 37.419 1.00 31.48 1211 MET B CA 1
ATOM 5623 C C . MET B 1 211 ? 83.395 75.522 35.985 1.00 31.36 1211 MET B C 1
ATOM 5624 O O . MET B 1 211 ? 84.190 75.720 35.053 1.00 31.37 1211 MET B O 1
ATOM 5629 N N . MET B 1 212 ? 82.075 75.429 35.820 1.00 30.32 1212 MET B N 1
ATOM 5630 C CA . MET B 1 212 ? 81.443 75.580 34.520 1.00 30.82 1212 MET B CA 1
ATOM 5631 C C . MET B 1 212 ? 81.625 77.023 34.053 1.00 31.38 1212 MET B C 1
ATOM 5632 O O . MET B 1 212 ? 81.663 77.299 32.854 1.00 32.83 1212 MET B O 1
ATOM 5637 N N . ASN B 1 213 ? 81.725 77.943 35.004 1.00 30.79 1213 ASN B N 1
ATOM 5638 C CA . ASN B 1 213 ? 81.899 79.347 34.668 1.00 31.81 1213 ASN B CA 1
ATOM 5639 C C . ASN B 1 213 ? 83.330 79.610 34.219 1.00 34.09 1213 ASN B C 1
ATOM 5640 O O . ASN B 1 213 ? 83.655 80.708 33.763 1.00 33.78 1213 ASN B O 1
ATOM 5645 N N . PHE B 1 214 ? 84.181 78.595 34.351 1.00 35.01 1214 PHE B N 1
ATOM 5646 C CA . PHE B 1 214 ? 85.576 78.713 33.947 1.00 36.91 1214 PHE B CA 1
ATOM 5647 C C . PHE B 1 214 ? 85.830 78.089 32.585 1.00 37.66 1214 PHE B C 1
ATOM 5648 O O . PHE B 1 214 ? 86.438 78.710 31.711 1.00 38.82 1214 PHE B O 1
ATOM 5656 N N . TYR B 1 215 ? 85.363 76.856 32.414 1.00 37.10 1215 TYR B N 1
ATOM 5657 C CA . TYR B 1 215 ? 85.569 76.128 31.169 1.00 36.71 1215 TYR B CA 1
ATOM 5658 C C . TYR B 1 215 ? 84.739 76.591 29.979 1.00 38.18 1215 TYR B C 1
ATOM 5659 O O . TYR B 1 215 ? 85.269 76.766 28.881 1.00 37.97 1215 TYR B O 1
ATOM 5668 N N . LEU B 1 216 ? 83.440 76.778 30.191 1.00 38.70 1216 LEU B N 1
ATOM 5669 C CA . LEU B 1 216 ? 82.560 77.186 29.101 1.00 40.66 1216 LEU B CA 1
ATOM 5670 C C . LEU B 1 216 ? 82.904 78.522 28.447 1.00 41.52 1216 LEU B C 1
ATOM 5671 O O . LEU B 1 216 ? 82.949 78.616 27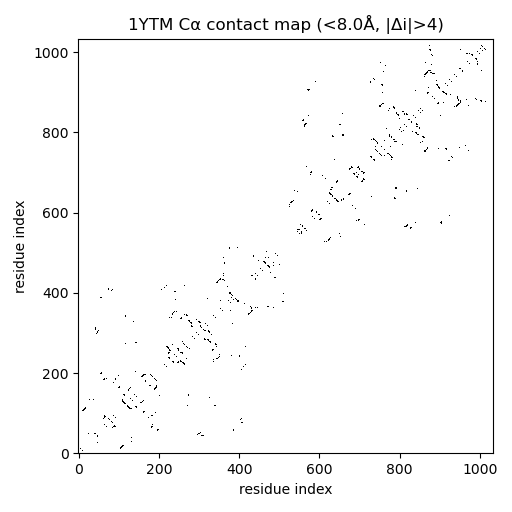.222 1.00 41.98 1216 LEU B O 1
ATOM 5676 N N . PRO B 1 217 ? 83.131 79.577 29.248 1.00 42.84 1217 PRO B N 1
ATOM 5677 C CA . PRO B 1 217 ? 83.466 80.882 28.666 1.00 43.64 1217 PRO B CA 1
ATOM 5678 C C . PRO B 1 217 ? 84.726 80.820 27.810 1.00 44.08 1217 PRO B C 1
ATOM 5679 O O . PRO B 1 217 ? 84.854 81.538 26.820 1.00 45.36 1217 PRO B O 1
ATOM 5683 N N . LEU B 1 218 ? 85.652 79.951 28.195 1.00 44.40 1218 LEU B N 1
ATOM 5684 C CA . LEU B 1 218 ? 86.895 79.791 27.453 1.00 44.71 1218 LEU B CA 1
ATOM 5685 C C . LEU B 1 218 ? 86.635 79.072 26.135 1.00 44.36 1218 LEU B C 1
ATOM 5686 O O . LEU B 1 218 ? 87.552 78.836 25.352 1.00 44.60 1218 LEU B O 1
ATOM 5691 N N . GLN B 1 219 ? 85.374 78.729 25.906 1.00 43.17 1219 GLN B N 1
ATOM 5692 C CA . GLN B 1 219 ? 84.966 78.034 24.695 1.00 42.23 1219 GLN B CA 1
ATOM 5693 C C . GLN B 1 219 ? 83.935 78.871 23.937 1.00 41.41 1219 GLN B C 1
ATOM 5694 O O . GLN B 1 219 ? 83.248 78.377 23.041 1.00 40.95 1219 GLN B O 1
ATOM 5700 N N . GLY B 1 220 ? 83.835 80.143 24.303 1.00 40.11 1220 GLY B N 1
ATOM 5701 C CA . GLY B 1 220 ? 82.886 81.016 23.645 1.00 39.16 1220 GLY B CA 1
ATOM 5702 C C . GLY B 1 220 ? 81.465 80.688 24.053 1.00 37.72 1220 GLY B C 1
ATOM 5703 O O . GLY B 1 220 ? 80.514 81.001 23.341 1.00 38.52 1220 GLY B O 1
ATOM 5704 N N . ILE B 1 221 ? 81.318 80.035 25.199 1.00 35.80 1221 ILE B N 1
ATOM 5705 C CA . ILE B 1 221 ? 79.993 79.686 25.689 1.00 34.75 1221 ILE B CA 1
ATOM 5706 C C . ILE B 1 221 ? 79.730 80.455 26.980 1.00 33.28 1221 ILE B C 1
ATOM 5707 O O . ILE B 1 221 ? 80.544 80.446 27.896 1.00 31.12 1221 ILE B O 1
ATOM 5712 N N . ALA B 1 222 ? 78.594 81.138 27.030 1.00 32.95 1222 ALA B N 1
ATOM 5713 C CA . ALA B 1 222 ? 78.236 81.919 28.203 1.00 33.57 1222 ALA B CA 1
ATOM 5714 C C . ALA B 1 222 ? 77.780 81.051 29.368 1.00 33.06 1222 ALA B C 1
ATOM 5715 O O . ALA B 1 222 ? 76.940 80.165 29.206 1.00 34.94 1222 ALA B O 1
ATOM 5717 N N . ALA B 1 223 ? 78.366 81.303 30.535 1.00 32.17 1223 ALA B N 1
ATOM 5718 C CA . ALA B 1 223 ? 78.017 80.600 31.767 1.00 30.19 1223 ALA B CA 1
ATOM 5719 C C . ALA B 1 223 ? 77.298 81.699 32.540 1.00 29.66 1223 ALA B C 1
ATOM 5720 O O . ALA B 1 223 ? 77.904 82.713 32.891 1.00 28.24 1223 ALA B O 1
ATOM 5722 N N . MET B 1 224 ? 76.016 81.493 32.817 1.00 28.26 1224 MET B N 1
ATOM 5723 C CA . MET B 1 224 ? 75.224 82.531 33.462 1.00 26.80 1224 MET B CA 1
ATOM 5724 C C . MET B 1 224 ? 74.487 82.182 34.753 1.00 27.30 1224 MET B C 1
ATOM 5725 O O . MET B 1 224 ? 74.002 81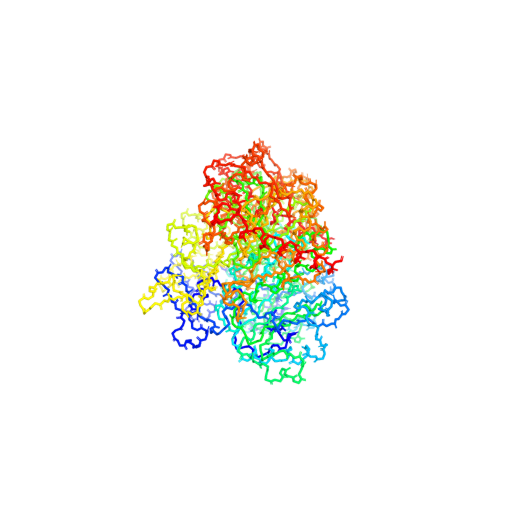.060 34.925 1.00 27.90 1224 MET B O 1
ATOM 5730 N N . HIS B 1 225 ? 74.399 83.152 35.662 1.00 25.00 1225 HIS B N 1
ATOM 5731 C CA . HIS B 1 225 ? 73.658 82.964 36.909 1.00 23.77 1225 HIS B CA 1
ATOM 5732 C C . HIS B 1 225 ? 72.284 83.534 36.577 1.00 24.74 1225 HIS B C 1
ATOM 5733 O O . HIS B 1 225 ? 72.031 84.730 36.789 1.00 23.04 1225 HIS B O 1
ATOM 5740 N N . CYS B 1 226 ? 71.403 82.688 36.046 1.00 23.92 1226 CYS B N 1
ATOM 5741 C CA . CYS B 1 226 ? 70.077 83.142 35.653 1.00 24.00 1226 CYS B CA 1
ATOM 5742 C C . CYS B 1 226 ? 69.077 82.015 35.587 1.00 24.70 1226 CYS B C 1
ATOM 5743 O O . CYS B 1 226 ? 69.436 80.845 35.633 1.00 26.20 1226 CYS B O 1
ATOM 5746 N N . SER B 1 227 ? 67.809 82.398 35.496 1.00 25.55 1227 SER B N 1
ATOM 5747 C CA . SER B 1 227 ? 66.717 81.450 35.336 1.00 24.81 1227 SER B CA 1
ATOM 5748 C C . SER B 1 227 ? 66.368 81.592 33.853 1.00 24.39 1227 SER B C 1
ATOM 5749 O O . SER B 1 227 ? 66.811 82.545 33.197 1.00 22.99 1227 SER B O 1
ATOM 5752 N N . ALA B 1 228 ? 65.595 80.651 33.323 1.00 25.28 1228 ALA B N 1
ATOM 5753 C CA . ALA B 1 228 ? 65.229 80.679 31.910 1.00 25.95 1228 ALA B CA 1
ATOM 5754 C C . ALA B 1 228 ? 63.970 79.877 31.611 1.00 26.91 1228 ALA B C 1
ATOM 5755 O O . ALA B 1 228 ? 63.753 78.813 32.195 1.00 26.50 1228 ALA B O 1
ATOM 5757 N N . ASN B 1 229 ? 63.147 80.389 30.698 1.00 27.23 1229 ASN B N 1
ATOM 5758 C CA . ASN B 1 229 ? 61.928 79.701 30.291 1.00 28.76 1229 ASN B CA 1
ATOM 5759 C C . ASN B 1 229 ? 61.557 80.044 28.851 1.00 30.24 1229 ASN B C 1
ATOM 5760 O O . ASN B 1 229 ? 62.189 80.896 28.223 1.00 29.88 1229 ASN B O 1
ATOM 5765 N N . THR B 1 230 ? 60.541 79.368 28.328 1.00 30.61 1230 THR B N 1
ATOM 5766 C CA . THR B 1 230 ? 60.096 79.603 26.961 1.00 31.82 1230 THR B CA 1
ATOM 5767 C C . THR B 1 230 ? 58.585 79.677 26.993 1.00 32.30 1230 THR B C 1
ATOM 5768 O O . THR B 1 230 ? 57.980 79.471 28.049 1.00 31.40 1230 THR B O 1
ATOM 5772 N N . ASP B 1 231 ? 57.981 79.974 25.841 1.00 33.49 1231 ASP B N 1
ATOM 5773 C CA . ASP B 1 231 ? 56.531 80.025 25.750 1.00 35.57 1231 ASP B CA 1
ATOM 5774 C C . ASP B 1 231 ? 56.023 78.593 25.781 1.00 36.20 1231 ASP B C 1
ATOM 5775 O O . ASP B 1 231 ? 56.814 77.657 25.878 1.00 36.03 1231 ASP B O 1
ATOM 5780 N N . LEU B 1 232 ? 54.709 78.419 25.694 1.00 38.47 1232 LEU B N 1
ATOM 5781 C CA . LEU B 1 232 ? 54.125 77.086 25.749 1.00 40.97 1232 LEU B CA 1
ATOM 5782 C C . LEU B 1 232 ? 54.479 76.228 24.530 1.00 42.55 1232 LEU B C 1
ATOM 5783 O O . LEU B 1 232 ? 54.212 75.028 24.510 1.00 42.15 1232 LEU B O 1
ATOM 5788 N N . GLU B 1 233 ? 55.097 76.849 23.529 1.00 44.63 1233 GLU B N 1
ATOM 5789 C CA . GLU B 1 233 ? 55.513 76.154 22.311 1.00 46.69 1233 GLU B CA 1
ATOM 5790 C C . GLU B 1 233 ? 56.972 75.719 22.389 1.00 45.68 1233 GLU B C 1
ATOM 5791 O O . GLU B 1 233 ? 57.421 74.906 21.585 1.00 45.35 1233 GLU B O 1
ATOM 5797 N N . GLY B 1 234 ? 57.712 76.273 23.345 1.00 44.96 1234 GLY B N 1
ATOM 5798 C CA . GLY B 1 234 ? 59.117 75.931 23.473 1.00 43.78 1234 GLY B CA 1
ATOM 5799 C C . GLY B 1 234 ? 60.029 76.958 22.821 1.00 43.01 1234 GLY B C 1
ATOM 5800 O O . GLY B 1 234 ? 61.245 76.776 22.782 1.00 42.51 1234 GLY B O 1
ATOM 5801 N N . LYS B 1 235 ? 59.443 78.040 22.312 1.00 42.95 1235 LYS B N 1
ATOM 5802 C CA . LYS B 1 235 ? 60.210 79.105 21.667 1.00 43.62 1235 LYS B CA 1
ATOM 5803 C C . LYS B 1 235 ? 60.234 80.388 22.497 1.00 42.84 1235 LYS B C 1
ATOM 5804 O O . LYS B 1 235 ? 59.798 80.406 23.650 1.00 43.86 1235 LYS B O 1
ATOM 5810 N N . ASN B 1 236 ? 60.738 81.460 21.892 1.00 40.54 1236 ASN B N 1
ATOM 5811 C CA . ASN B 1 236 ? 60.835 82.761 22.543 1.00 39.31 1236 ASN B CA 1
ATOM 5812 C C . ASN B 1 236 ? 61.458 82.646 23.932 1.00 37.66 1236 ASN B C 1
ATOM 5813 O O . ASN B 1 236 ? 60.872 83.068 24.930 1.00 36.19 1236 ASN B O 1
ATOM 5818 N N . THR B 1 237 ? 62.654 82.075 23.981 1.00 35.10 1237 THR B N 1
ATOM 5819 C CA . THR B 1 237 ? 63.369 81.891 25.230 1.00 34.10 1237 THR B CA 1
ATOM 5820 C C . THR B 1 237 ? 63.685 83.216 25.922 1.00 33.54 1237 THR B C 1
ATOM 5821 O O . THR B 1 237 ? 63.989 84.216 25.274 1.00 33.38 1237 THR B O 1
ATOM 5825 N N . ALA B 1 238 ? 63.616 83.208 27.245 1.00 31.66 1238 ALA B N 1
ATOM 5826 C CA . ALA B 1 238 ? 63.911 84.399 28.022 1.00 29.92 1238 ALA B CA 1
ATOM 5827 C C . ALA B 1 238 ? 64.774 83.996 29.212 1.00 28.99 1238 ALA B C 1
ATOM 5828 O O . ALA B 1 238 ? 64.564 82.939 29.815 1.00 28.99 1238 ALA B O 1
ATOM 5830 N N . ILE B 1 239 ? 65.760 84.824 29.534 1.00 28.35 1239 ILE B N 1
ATOM 5831 C CA . ILE B 1 239 ? 66.641 84.544 30.655 1.00 27.92 1239 ILE B CA 1
ATOM 5832 C C . ILE B 1 239 ? 66.588 85.698 31.652 1.00 28.83 1239 ILE B C 1
ATOM 5833 O O . ILE B 1 239 ? 66.459 86.866 31.267 1.00 29.09 1239 ILE B O 1
ATOM 5838 N N . PHE B 1 240 ? 66.686 85.351 32.933 1.00 27.97 1240 PHE B N 1
ATOM 5839 C CA . PHE B 1 240 ? 66.612 86.329 34.012 1.00 26.93 1240 PHE B CA 1
ATOM 5840 C C . PHE B 1 240 ? 67.835 86.301 34.916 1.00 26.60 1240 PHE B C 1
ATOM 5841 O O . PHE B 1 240 ? 67.994 85.375 35.720 1.00 25.81 1240 PHE B O 1
ATOM 5849 N N . PHE B 1 241 ? 68.680 87.322 34.792 1.00 24.71 1241 PHE B N 1
ATOM 5850 C CA . PHE B 1 241 ? 69.885 87.456 35.598 1.00 23.34 1241 PHE B CA 1
ATOM 5851 C C . PHE B 1 241 ? 69.503 88.066 36.942 1.00 23.43 1241 PHE B C 1
ATOM 5852 O O . PHE B 1 241 ? 68.543 88.824 37.041 1.00 21.13 1241 PHE B O 1
ATOM 5860 N N . GLY B 1 242 ? 70.252 87.729 37.982 1.00 22.68 1242 GLY B N 1
ATOM 5861 C CA . GLY B 1 242 ? 69.946 88.282 39.285 1.00 23.14 1242 GLY B CA 1
ATOM 5862 C C . GLY B 1 242 ? 70.785 87.636 40.361 1.00 22.66 1242 GLY B C 1
ATOM 5863 O O . GLY B 1 242 ? 71.056 86.436 40.323 1.00 21.61 1242 GLY B O 1
ATOM 5864 N N . LEU B 1 243 ? 71.218 88.438 41.324 1.00 21.57 1243 LEU B N 1
ATOM 5865 C CA . LEU B 1 243 ? 72.017 87.897 42.406 1.00 21.29 1243 LEU B CA 1
ATOM 5866 C C . LEU B 1 243 ? 71.123 86.967 43.223 1.00 21.82 1243 LEU B C 1
ATOM 5867 O O . LEU B 1 243 ? 69.914 86.880 42.991 1.00 21.30 1243 LEU B O 1
ATOM 5872 N N . SER B 1 244 ? 71.731 86.272 44.177 1.00 21.88 1244 SER B N 1
ATOM 5873 C CA . SER B 1 244 ? 71.032 85.337 45.062 1.00 21.94 1244 SER B CA 1
ATOM 5874 C C . SER B 1 244 ? 69.815 85.996 45.736 1.00 21.76 1244 SER B C 1
ATOM 5875 O O . SER B 1 244 ? 69.923 87.108 46.241 1.00 22.85 1244 SER B O 1
ATOM 5878 N N . GLY B 1 245 ? 68.666 85.318 45.736 1.00 21.70 1245 GLY B N 1
ATOM 5879 C CA . GLY B 1 245 ? 67.470 85.858 46.382 1.00 19.97 1245 GLY B CA 1
ATOM 5880 C C . GLY B 1 245 ? 66.781 87.087 45.802 1.00 21.39 1245 GLY B C 1
ATOM 5881 O O . GLY B 1 245 ? 65.955 87.700 46.498 1.00 20.26 1245 GLY B O 1
ATOM 5882 N N . THR B 1 246 ? 67.073 87.449 44.550 1.00 19.54 1246 THR B N 1
ATOM 5883 C CA . THR B 1 246 ? 66.444 88.641 43.972 1.00 18.21 1246 THR B CA 1
ATOM 5884 C C . THR B 1 246 ? 65.269 88.453 43.011 1.00 18.53 1246 THR B C 1
ATOM 5885 O O . THR B 1 246 ? 64.703 89.436 42.532 1.00 21.03 1246 THR B O 1
ATOM 5889 N N . GLY B 1 247 ? 64.879 87.210 42.733 1.00 20.58 1247 GLY B N 1
ATOM 5890 C CA . GLY B 1 247 ? 63.721 87.000 41.869 1.00 18.89 1247 GLY B CA 1
ATOM 5891 C C . GLY B 1 247 ? 63.789 86.031 40.706 1.00 18.92 1247 GLY B C 1
ATOM 5892 O O . GLY B 1 247 ? 62.779 85.833 40.019 1.00 18.64 1247 GLY B O 1
ATOM 5893 N N . LYS B 1 248 ? 64.939 85.408 40.477 1.00 18.67 1248 LYS B N 1
ATOM 5894 C CA . LYS B 1 248 ? 65.063 84.496 39.344 1.00 19.14 1248 LYS B CA 1
ATOM 5895 C C . LYS B 1 248 ? 64.073 83.345 39.373 1.00 20.55 1248 LYS B C 1
ATOM 5896 O O . LYS B 1 248 ? 63.338 83.128 38.416 1.00 21.13 1248 LYS B O 1
ATOM 5902 N N . THR B 1 249 ? 64.053 82.604 40.469 1.00 21.61 1249 THR B N 1
ATOM 5903 C CA . THR B 1 249 ? 63.145 81.480 40.572 1.00 21.45 1249 THR B CA 1
ATOM 5904 C C . THR B 1 249 ? 61.697 81.949 40.578 1.00 21.92 1249 THR B C 1
ATOM 5905 O O . THR B 1 249 ? 60.870 81.412 39.843 1.00 20.96 1249 THR B O 1
ATOM 5909 N N . THR B 1 250 ? 61.398 82.973 41.376 1.00 21.93 1250 THR B N 1
ATOM 5910 C CA . THR B 1 250 ? 60.038 83.507 41.455 1.00 21.98 1250 THR B CA 1
ATOM 5911 C C . THR B 1 250 ? 59.494 83.959 40.102 1.00 22.76 1250 THR B C 1
ATOM 5912 O O . THR B 1 250 ? 58.426 83.530 39.687 1.00 23.34 1250 THR B O 1
ATOM 5916 N N . LEU B 1 251 ? 60.233 84.818 39.408 1.00 23.59 1251 LEU B N 1
ATOM 5917 C CA . LEU B 1 251 ? 59.760 85.337 38.124 1.00 23.91 1251 LEU B CA 1
ATOM 5918 C C . LEU B 1 251 ? 59.800 84.365 36.946 1.00 23.75 1251 LEU B C 1
ATOM 5919 O O . LEU B 1 251 ? 59.030 84.515 35.997 1.00 22.79 1251 LEU B O 1
ATOM 5924 N N . SER B 1 252 ? 60.678 83.369 37.001 1.00 24.44 1252 SER B N 1
ATOM 5925 C CA . SER B 1 252 ? 60.761 82.403 35.910 1.00 26.19 1252 SER B CA 1
ATOM 5926 C C . SER B 1 252 ? 59.605 81.410 36.041 1.00 28.47 1252 SER B C 1
ATOM 5927 O O . SER B 1 252 ? 59.260 80.706 35.096 1.00 28.16 1252 SER B O 1
ATOM 5930 N N . THR B 1 253 ? 59.004 81.367 37.222 1.00 31.32 1253 THR B N 1
ATOM 5931 C CA . THR B 1 253 ? 57.879 80.478 37.461 1.00 34.15 1253 THR B CA 1
ATOM 5932 C C . THR B 1 253 ? 56.642 81.169 36.925 1.00 36.79 1253 THR B C 1
ATOM 5933 O O . THR B 1 253 ? 56.094 82.073 37.557 1.00 36.54 1253 THR B O 1
ATOM 5937 N N . ASP B 1 254 ? 56.201 80.741 35.752 1.00 38.07 1254 ASP B N 1
ATOM 5938 C CA . ASP B 1 254 ? 55.062 81.372 35.120 1.00 38.60 1254 ASP B CA 1
ATOM 5939 C C . ASP B 1 254 ? 54.197 80.312 34.460 1.00 38.71 1254 ASP B C 1
ATOM 5940 O O . ASP B 1 254 ? 54.667 79.539 33.632 1.00 37.68 1254 ASP B O 1
ATOM 5945 N N . PRO B 1 255 ? 52.910 80.269 34.823 1.00 39.67 1255 PRO B N 1
ATOM 5946 C CA . PRO B 1 255 ? 51.971 79.291 34.265 1.00 39.33 1255 PRO B CA 1
ATOM 5947 C C . PRO B 1 255 ? 51.870 79.414 32.750 1.00 39.16 1255 PRO B C 1
ATOM 5948 O O . PRO B 1 255 ? 51.489 78.469 32.057 1.00 39.16 1255 PRO B O 1
ATOM 5952 N N . LYS B 1 256 ? 52.228 80.589 32.248 1.00 39.13 1256 LYS B N 1
ATOM 5953 C CA . LYS B 1 256 ? 52.180 80.869 30.820 1.00 39.93 1256 LYS B CA 1
ATOM 5954 C C . LYS B 1 256 ? 53.473 80.475 30.115 1.00 38.08 1256 LYS B C 1
ATOM 5955 O O . LYS B 1 256 ? 53.622 80.693 28.917 1.00 38.70 1256 LYS B O 1
ATOM 5961 N N . ARG B 1 257 ? 54.403 79.883 30.855 1.00 36.64 1257 ARG B N 1
ATOM 5962 C CA . ARG B 1 257 ? 55.675 79.485 30.270 1.00 35.38 1257 ARG B CA 1
ATOM 5963 C C . ARG B 1 257 ? 56.194 78.138 30.743 1.00 34.88 1257 ARG B C 1
ATOM 5964 O O . ARG B 1 257 ? 55.759 77.613 31.771 1.00 33.76 1257 ARG B O 1
ATOM 5972 N N . LEU B 1 258 ? 57.128 77.593 29.967 1.00 33.32 1258 LEU B N 1
ATOM 5973 C CA . LEU B 1 258 ? 57.752 76.314 30.255 1.00 32.33 1258 LEU B CA 1
ATOM 5974 C C . LEU B 1 258 ? 59.141 76.583 30.807 1.00 31.74 1258 LEU B C 1
ATOM 5975 O O . LEU B 1 258 ? 59.927 77.319 30.219 1.00 31.00 1258 LEU B O 1
ATOM 5980 N N . LEU B 1 259 ? 59.433 75.964 31.940 1.00 30.71 1259 LEU B N 1
ATOM 5981 C CA . LEU B 1 259 ? 60.696 76.149 32.622 1.00 31.34 1259 LEU B CA 1
ATOM 5982 C C . LEU B 1 259 ? 61.856 75.357 32.034 1.00 30.88 1259 LEU B C 1
ATOM 5983 O O . LEU B 1 259 ? 61.766 74.144 31.816 1.00 30.41 1259 LEU B O 1
ATOM 5988 N N . ILE B 1 260 ? 62.945 76.075 31.779 1.00 30.02 1260 ILE B N 1
ATOM 5989 C CA . ILE B 1 260 ? 64.169 75.493 31.252 1.00 29.29 1260 ILE B CA 1
ATOM 5990 C C . ILE B 1 260 ? 65.026 75.124 32.457 1.00 29.26 1260 ILE B C 1
ATOM 5991 O O . ILE B 1 260 ? 65.531 74.006 32.560 1.00 28.56 1260 ILE B O 1
ATOM 5996 N N . GLY B 1 261 ? 65.174 76.087 33.365 1.00 29.28 1261 GLY B N 1
ATOM 5997 C CA . GLY B 1 261 ? 65.961 75.911 34.576 1.00 27.63 1261 GLY B CA 1
ATOM 5998 C C . GLY B 1 261 ? 65.817 77.193 35.377 1.00 27.63 1261 GLY B C 1
ATOM 5999 O O . GLY B 1 261 ? 65.377 78.198 34.823 1.00 25.25 1261 GLY B O 1
ATOM 6000 N N . ASP B 1 262 ? 66.202 77.189 36.654 1.00 27.02 1262 ASP B N 1
ATOM 6001 C CA . ASP B 1 262 ? 66.037 78.398 37.458 1.00 26.19 1262 ASP B CA 1
ATOM 6002 C C . ASP B 1 262 ? 67.269 79.092 38.024 1.00 26.75 1262 ASP B C 1
ATOM 6003 O O . ASP B 1 262 ? 67.133 80.167 38.622 1.00 26.86 1262 ASP B O 1
ATOM 6008 N N . ASP B 1 263 ? 68.461 78.536 37.819 1.00 24.15 1263 ASP B N 1
ATOM 6009 C CA . ASP B 1 263 ? 69.645 79.139 38.418 1.00 24.05 1263 ASP B CA 1
ATOM 6010 C C . ASP B 1 263 ? 70.959 79.155 37.639 1.00 25.42 1263 ASP B C 1
ATOM 6011 O O . ASP B 1 263 ? 71.712 80.127 37.713 1.00 25.75 1263 ASP B O 1
ATOM 6016 N N . GLU B 1 264 ? 71.242 78.086 36.905 1.00 25.99 1264 GLU B N 1
ATOM 6017 C CA . GLU B 1 264 ? 72.499 78.002 36.166 1.00 26.62 1264 GLU B CA 1
ATOM 6018 C C . GLU B 1 264 ? 72.288 77.563 34.719 1.00 28.04 1264 GLU B C 1
ATOM 6019 O O . GLU B 1 264 ? 71.824 76.454 34.461 1.00 27.18 1264 GLU B O 1
ATOM 6025 N N . HIS B 1 265 ? 72.644 78.435 33.780 1.00 27.97 1265 HIS B N 1
ATOM 6026 C CA . HIS B 1 265 ? 72.483 78.133 32.364 1.00 29.70 1265 HIS B CA 1
ATOM 6027 C C . HIS B 1 265 ? 73.679 78.529 31.502 1.00 29.74 1265 HIS B C 1
ATOM 6028 O O . HIS B 1 265 ? 74.510 79.350 31.889 1.00 28.04 1265 HIS B O 1
ATOM 6035 N N . GLY B 1 266 ? 73.754 77.918 30.327 1.00 30.13 1266 GLY B N 1
ATOM 6036 C CA . GLY B 1 266 ? 74.810 78.226 29.389 1.00 30.52 1266 GLY B CA 1
ATOM 6037 C C . GLY B 1 266 ? 74.161 78.722 28.115 1.00 30.11 1266 GLY B C 1
ATOM 6038 O O . GLY B 1 266 ? 72.957 78.556 27.926 1.00 29.19 1266 GLY B O 1
ATOM 6039 N N . TRP B 1 267 ? 74.946 79.343 27.246 1.00 32.13 1267 TRP B N 1
ATOM 6040 C CA . TRP B 1 267 ? 74.420 79.845 25.986 1.00 33.23 1267 TRP B CA 1
ATOM 6041 C C . TRP B 1 267 ? 75.487 79.622 24.925 1.00 34.06 1267 TRP B C 1
ATOM 6042 O O . TRP B 1 267 ? 76.418 80.417 24.809 1.00 33.16 1267 TRP B O 1
ATOM 6053 N N . ASP B 1 268 ? 75.359 78.530 24.171 1.00 35.86 1268 ASP B N 1
ATOM 6054 C CA . ASP B 1 268 ? 76.318 78.218 23.111 1.00 38.59 1268 ASP B CA 1
ATOM 6055 C C . ASP B 1 268 ? 75.754 78.552 21.730 1.00 39.96 1268 ASP B C 1
ATOM 6056 O O . ASP B 1 268 ? 74.808 79.331 21.612 1.00 40.25 1268 ASP B O 1
ATOM 6061 N N . ASP B 1 269 ? 76.343 77.970 20.687 1.00 41.13 1269 ASP B N 1
ATOM 6062 C CA . ASP B 1 269 ? 75.896 78.217 19.319 1.00 42.44 1269 ASP B CA 1
ATOM 6063 C C . ASP B 1 269 ? 74.482 77.694 19.105 1.00 43.20 1269 ASP B C 1
ATOM 6064 O O . ASP B 1 269 ? 73.712 78.259 18.327 1.00 43.59 1269 ASP B O 1
ATOM 6069 N N . ASP B 1 270 ? 74.144 76.611 19.800 1.00 43.72 1270 ASP B N 1
ATOM 6070 C CA . ASP B 1 270 ? 72.831 76.004 19.662 1.00 44.63 1270 ASP B CA 1
ATOM 6071 C C . ASP B 1 270 ? 71.722 76.732 20.409 1.00 44.31 1270 ASP B C 1
ATOM 6072 O O . ASP B 1 270 ? 70.635 76.929 19.868 1.00 44.99 1270 ASP B O 1
ATOM 6077 N N . GLY B 1 271 ? 71.992 77.129 21.647 1.00 42.48 1271 GLY B N 1
ATOM 6078 C CA . GLY B 1 271 ? 70.980 77.824 22.418 1.00 40.01 1271 GLY B CA 1
ATOM 6079 C C . GLY B 1 271 ? 71.261 77.865 23.906 1.00 37.09 1271 GLY B C 1
ATOM 6080 O O . GLY B 1 271 ? 72.394 77.663 24.339 1.00 36.07 1271 GLY B O 1
ATOM 6081 N N . VAL B 1 272 ? 70.218 78.137 24.684 1.00 36.27 1272 VAL B N 1
ATOM 6082 C CA . VAL B 1 272 ? 70.322 78.223 26.135 1.00 33.94 1272 VAL B CA 1
ATOM 6083 C C . VAL B 1 272 ? 70.031 76.860 26.760 1.00 33.44 1272 VAL B C 1
ATOM 6084 O O . VAL B 1 272 ? 69.030 76.219 26.437 1.00 34.92 1272 VAL B O 1
ATOM 6088 N N . PHE B 1 273 ? 70.917 76.418 27.649 1.00 31.59 1273 PHE B N 1
ATOM 6089 C CA . PHE B 1 273 ? 70.755 75.127 28.307 1.00 29.94 1273 PHE B CA 1
ATOM 6090 C C . PHE B 1 273 ? 71.043 75.209 29.808 1.00 28.98 1273 PHE B C 1
ATOM 6091 O O . PHE B 1 273 ? 71.874 75.994 30.260 1.00 29.25 1273 PHE B O 1
ATOM 6099 N N . ASN B 1 274 ? 70.336 74.380 30.564 1.00 27.12 1274 ASN B N 1
ATOM 6100 C CA . ASN B 1 274 ? 70.438 74.317 32.022 1.00 27.97 1274 ASN B CA 1
ATOM 6101 C C . ASN B 1 274 ? 71.621 73.434 32.429 1.00 28.47 1274 ASN B C 1
ATOM 6102 O O . ASN B 1 274 ? 71.926 72.455 31.746 1.00 30.31 1274 ASN B O 1
ATOM 6107 N N . PHE B 1 275 ? 72.290 73.781 33.526 1.00 26.97 1275 PHE B N 1
ATOM 6108 C CA . PHE B 1 275 ? 73.409 72.977 34.015 1.00 26.68 1275 PHE B CA 1
ATOM 6109 C C . PHE B 1 275 ? 72.884 71.930 34.984 1.00 27.24 1275 PHE B C 1
ATOM 6110 O O . PHE B 1 275 ? 73.478 70.863 35.140 1.00 26.65 1275 PHE B O 1
ATOM 6118 N N . GLU B 1 276 ? 71.762 72.236 35.628 1.00 26.93 1276 GLU B N 1
ATOM 6119 C CA . GLU B 1 276 ? 71.210 71.339 36.638 1.00 26.95 1276 GLU B CA 1
ATOM 6120 C C . GLU B 1 276 ? 70.060 70.432 36.229 1.00 27.42 1276 GLU B C 1
ATOM 6121 O O . GLU B 1 276 ? 69.547 70.503 35.112 1.00 28.45 1276 GLU B O 1
ATOM 6127 N N . GLY B 1 277 ? 69.660 69.581 37.169 1.00 27.50 1277 GLY B N 1
ATOM 6128 C CA . GLY B 1 277 ? 68.566 68.661 36.934 1.00 27.17 1277 GLY B CA 1
ATOM 6129 C C . GLY B 1 277 ? 67.500 68.841 38.000 1.00 27.26 1277 GLY B C 1
ATOM 6130 O O . GLY B 1 277 ? 66.686 67.952 38.226 1.00 26.99 1277 GLY B O 1
ATOM 6131 N N . GLY B 1 278 ? 67.510 70.003 38.652 1.00 27.65 1278 GLY B N 1
ATOM 6132 C CA . GLY B 1 278 ? 66.538 70.282 39.696 1.00 28.27 1278 GLY B CA 1
ATOM 6133 C C . GLY B 1 278 ? 66.538 71.746 40.096 1.00 29.67 1278 GLY B C 1
ATOM 6134 O O . GLY B 1 278 ? 67.270 72.558 39.513 1.00 29.71 1278 GLY B O 1
ATOM 6135 N N . CYS B 1 279 ? 65.735 72.092 41.098 1.00 28.35 1279 CYS B N 1
ATOM 6136 C CA . CYS B 1 279 ? 65.650 73.470 41.550 1.00 26.74 1279 CYS B CA 1
ATOM 6137 C C . CYS B 1 279 ? 65.888 73.577 43.045 1.00 25.40 1279 CYS B C 1
ATOM 6138 O O . CYS B 1 279 ? 65.369 72.781 43.821 1.00 26.01 1279 CYS B O 1
ATOM 6141 N N . TYR B 1 280 ? 66.684 74.566 43.433 1.00 24.46 1280 TYR B N 1
ATOM 6142 C CA . TYR B 1 280 ? 67.018 74.823 44.830 1.00 20.96 1280 TYR B CA 1
ATOM 6143 C C . TYR B 1 280 ? 66.353 76.159 45.134 1.00 19.93 1280 TYR B C 1
ATOM 6144 O O . TYR B 1 280 ? 67.015 77.177 45.275 1.00 17.99 1280 TYR B O 1
ATOM 6153 N N . ALA B 1 281 ? 65.033 76.139 45.239 1.00 20.44 1281 ALA B N 1
ATOM 6154 C CA . ALA B 1 281 ? 64.265 77.354 45.460 1.00 20.88 1281 ALA B CA 1
ATOM 6155 C C . ALA B 1 281 ? 64.089 77.802 46.900 1.00 20.56 1281 ALA B C 1
ATOM 6156 O O . ALA B 1 281 ? 64.091 76.994 47.821 1.00 20.67 1281 ALA B O 1
ATOM 6158 N N . LYS B 1 282 ? 63.936 79.108 47.081 1.00 20.14 1282 LYS B N 1
ATOM 6159 C CA . LYS B 1 282 ? 63.692 79.658 48.408 1.00 19.51 1282 LYS B CA 1
ATOM 6160 C C . LYS B 1 282 ? 62.221 79.358 48.705 1.00 20.60 1282 LYS B C 1
ATOM 6161 O O . LYS B 1 282 ? 61.400 79.322 47.781 1.00 20.73 1282 LYS B O 1
ATOM 6167 N N . VAL B 1 283 ? 61.892 79.124 49.976 1.00 20.18 1283 VAL B N 1
ATOM 6168 C CA . VAL B 1 283 ? 60.513 78.829 50.354 1.00 22.09 1283 VAL B CA 1
ATOM 6169 C C . VAL B 1 283 ? 59.945 79.736 51.452 1.00 24.03 1283 VAL B C 1
ATOM 6170 O O . VAL B 1 283 ? 58.830 79.515 51.917 1.00 24.57 1283 VAL B O 1
ATOM 6174 N N . ILE B 1 284 ? 60.694 80.758 51.856 1.00 24.68 1284 ILE B N 1
ATOM 6175 C CA . ILE B 1 284 ? 60.198 81.653 52.895 1.00 24.83 1284 ILE B CA 1
ATOM 6176 C C . ILE B 1 284 ? 58.885 82.303 52.443 1.00 26.30 1284 ILE B C 1
ATOM 6177 O O . ILE B 1 284 ? 58.754 82.736 51.297 1.00 23.90 1284 ILE B O 1
ATOM 6182 N N . ASN B 1 285 ? 57.907 82.332 53.344 1.00 27.70 1285 ASN B N 1
ATOM 6183 C CA . ASN B 1 285 ? 56.598 82.908 53.062 1.00 29.49 1285 ASN B CA 1
ATOM 6184 C C . ASN B 1 285 ? 55.850 82.241 51.914 1.00 30.48 1285 ASN B C 1
ATOM 6185 O O . ASN B 1 285 ? 54.951 82.838 51.315 1.00 28.15 1285 ASN B O 1
ATOM 6190 N N . LEU B 1 286 ? 56.216 80.993 51.629 1.00 30.63 1286 LEU B N 1
ATOM 6191 C CA . LEU B 1 286 ? 55.601 80.212 50.562 1.00 32.06 1286 LEU B CA 1
ATOM 6192 C C . LEU B 1 286 ? 54.175 79.779 50.895 1.00 33.35 1286 LEU B C 1
ATOM 6193 O O . LEU B 1 286 ? 53.886 79.360 52.013 1.00 35.50 1286 LEU B O 1
ATOM 6198 N N . SER B 1 287 ? 53.292 79.862 49.912 1.00 34.32 1287 SER B N 1
ATOM 6199 C CA . SER B 1 287 ? 51.908 79.450 50.093 1.00 35.85 1287 SER B CA 1
ATOM 6200 C C . SER B 1 287 ? 51.466 78.747 48.818 1.00 36.67 1287 SER B C 1
ATOM 6201 O O . SER B 1 287 ? 51.984 79.028 47.734 1.00 36.68 1287 SER B O 1
ATOM 6204 N N . LYS B 1 288 ? 50.499 77.845 48.939 1.00 38.37 1288 LYS B N 1
ATOM 6205 C CA . LYS B 1 288 ? 50.009 77.116 47.775 1.00 40.22 1288 LYS B CA 1
ATOM 6206 C C . LYS B 1 288 ? 49.348 78.043 46.768 1.00 41.23 1288 LYS B C 1
ATOM 6207 O O . LYS B 1 288 ? 49.411 77.809 45.563 1.00 41.98 1288 LYS B O 1
ATOM 6213 N N . GLU B 1 289 ? 48.721 79.101 47.264 1.00 43.45 1289 GLU B N 1
ATOM 6214 C CA . GLU B 1 289 ? 48.042 80.043 46.391 1.00 45.94 1289 GLU B CA 1
ATOM 6215 C C . GLU B 1 289 ? 49.024 80.915 45.606 1.00 47.18 1289 GLU B C 1
ATOM 6216 O O . GLU B 1 289 ? 48.795 81.201 44.433 1.00 48.00 1289 GLU B O 1
ATOM 6222 N N . ASN B 1 290 ? 50.121 81.328 46.236 1.00 48.30 1290 ASN B N 1
ATOM 6223 C CA . ASN B 1 290 ? 51.099 82.163 45.545 1.00 48.72 1290 ASN B CA 1
ATOM 6224 C C . ASN B 1 290 ? 52.092 81.394 44.678 1.00 47.69 1290 ASN B C 1
ATOM 6225 O O . ASN B 1 290 ? 52.484 81.872 43.616 1.00 48.06 1290 ASN B O 1
ATOM 6230 N N . GLU B 1 291 ? 52.497 80.209 45.126 1.00 45.91 1291 GLU B N 1
ATOM 6231 C CA . GLU B 1 291 ? 53.446 79.391 44.375 1.00 45.48 1291 GLU B CA 1
ATOM 6232 C C . GLU B 1 291 ? 52.965 77.947 44.234 1.00 44.50 1291 GLU B C 1
ATOM 6233 O O . GLU B 1 291 ? 53.514 77.039 44.859 1.00 43.45 1291 GLU B O 1
ATOM 6239 N N . PRO B 1 292 ? 51.936 77.718 43.404 1.00 43.32 1292 PRO B N 1
ATOM 6240 C CA . PRO B 1 292 ? 51.359 76.393 43.161 1.00 42.47 1292 PRO B CA 1
ATOM 6241 C C . PRO B 1 292 ? 52.393 75.364 42.710 1.00 41.44 1292 PRO B C 1
ATOM 6242 O O . PRO B 1 292 ? 52.513 74.290 43.298 1.00 39.49 1292 PRO B O 1
ATOM 6246 N N . ASP B 1 293 ? 53.126 75.702 41.657 1.00 41.75 1293 ASP B N 1
ATOM 6247 C CA . ASP B 1 293 ? 54.151 74.828 41.104 1.00 43.64 1293 ASP B CA 1
ATOM 6248 C C . ASP B 1 293 ? 55.159 74.387 42.159 1.00 41.86 1293 ASP B C 1
ATOM 6249 O O . ASP B 1 293 ? 55.407 73.191 42.333 1.00 40.43 1293 ASP B O 1
ATOM 6254 N N . ILE B 1 294 ? 55.744 75.357 42.857 1.00 39.72 1294 ILE B N 1
ATOM 6255 C CA . ILE B 1 294 ? 56.726 75.055 43.891 1.00 36.84 1294 ILE B CA 1
ATOM 6256 C C . ILE B 1 294 ? 56.086 74.220 44.995 1.00 34.59 1294 ILE B C 1
ATOM 6257 O O . ILE B 1 294 ? 56.599 73.160 45.356 1.00 32.40 1294 ILE B O 1
ATOM 6262 N N . TRP B 1 295 ? 54.960 74.698 45.524 1.00 34.00 1295 TRP B N 1
ATOM 6263 C CA . TRP B 1 295 ? 54.251 73.977 46.586 1.00 34.15 1295 TRP B CA 1
ATOM 6264 C C . TRP B 1 295 ? 53.943 72.555 46.124 1.00 33.31 1295 TRP B C 1
ATOM 6265 O O . TRP B 1 295 ? 54.088 71.600 46.886 1.00 32.74 1295 TRP B O 1
ATOM 6276 N N . GLY B 1 296 ? 53.532 72.415 44.866 1.00 32.95 1296 GLY B N 1
ATOM 6277 C CA . GLY B 1 296 ? 53.218 71.102 44.331 1.00 32.42 1296 GLY B CA 1
ATOM 6278 C C . GLY B 1 296 ? 54.452 70.234 44.144 1.00 33.93 1296 GLY B C 1
ATOM 6279 O O . GLY B 1 296 ? 54.355 69.011 44.031 1.00 34.49 1296 GLY B O 1
ATOM 6280 N N . ALA B 1 297 ? 55.619 70.870 44.111 1.00 32.95 1297 ALA B N 1
ATOM 6281 C CA . ALA B 1 297 ? 56.876 70.154 43.945 1.00 31.14 1297 ALA B CA 1
ATOM 6282 C C . ALA B 1 297 ? 57.358 69.657 45.303 1.00 29.07 1297 ALA B C 1
ATOM 6283 O O . ALA B 1 297 ? 58.167 68.738 45.381 1.00 27.29 1297 ALA B O 1
ATOM 6285 N N . ILE B 1 298 ? 56.867 70.275 46.372 1.00 27.55 1298 ILE B N 1
ATOM 6286 C CA . ILE B 1 298 ? 57.266 69.856 47.703 1.00 27.77 1298 ILE B CA 1
ATOM 6287 C C . ILE B 1 298 ? 56.471 68.613 48.099 1.00 28.66 1298 ILE B C 1
ATOM 6288 O O . ILE B 1 298 ? 55.340 68.689 48.580 1.00 28.25 1298 ILE B O 1
ATOM 6293 N N . LYS B 1 299 ? 57.087 67.464 47.865 1.00 29.74 1299 LYS B N 1
ATOM 6294 C CA . LYS B 1 299 ? 56.481 66.183 48.165 1.00 31.94 1299 LYS B CA 1
ATOM 6295 C C . LYS B 1 299 ? 57.618 65.191 48.389 1.00 32.44 1299 LYS B C 1
ATOM 6296 O O . LYS B 1 299 ? 58.781 65.589 48.461 1.00 30.32 1299 LYS B O 1
ATOM 6302 N N . ARG B 1 300 ? 57.277 63.913 48.516 1.00 32.75 1300 ARG B N 1
ATOM 6303 C CA . ARG B 1 300 ? 58.267 62.863 48.719 1.00 32.00 1300 ARG B CA 1
ATOM 6304 C C . ARG B 1 300 ? 59.346 62.940 47.639 1.00 30.53 1300 ARG B C 1
ATOM 6305 O O . ARG B 1 300 ? 59.030 63.007 46.452 1.00 30.82 1300 ARG B O 1
ATOM 6313 N N . ASN B 1 301 ? 60.606 62.918 48.067 1.00 27.91 1301 ASN B N 1
ATOM 6314 C CA . ASN B 1 301 ? 61.779 62.987 47.189 1.00 26.42 1301 ASN B CA 1
ATOM 6315 C C . ASN B 1 301 ? 62.324 64.405 47.114 1.00 24.92 1301 ASN B C 1
ATOM 6316 O O . ASN B 1 301 ? 63.435 64.636 46.649 1.00 21.85 1301 ASN B O 1
ATOM 6321 N N . ALA B 1 302 ? 61.535 65.369 47.563 1.00 23.73 1302 ALA B N 1
ATOM 6322 C CA . ALA B 1 302 ? 62.020 66.739 47.590 1.00 23.58 1302 ALA B CA 1
ATOM 6323 C C . ALA B 1 302 ? 62.698 66.833 48.951 1.00 22.31 1302 ALA B C 1
ATOM 6324 O O . ALA B 1 302 ? 62.356 66.077 49.862 1.00 24.14 1302 ALA B O 1
ATOM 6326 N N . LEU B 1 303 ? 63.659 67.740 49.092 1.00 22.01 1303 LEU B N 1
ATOM 6327 C CA . LEU B 1 303 ? 64.362 67.900 50.362 1.00 21.83 1303 LEU B CA 1
ATOM 6328 C C . LEU B 1 303 ? 64.266 69.314 50.919 1.00 22.85 1303 LEU B C 1
ATOM 6329 O O . LEU B 1 303 ? 64.844 70.255 50.367 1.00 22.80 1303 LEU B O 1
ATOM 6334 N N . LEU B 1 304 ? 63.531 69.463 52.015 1.00 24.12 1304 LEU B N 1
ATOM 6335 C CA . LEU B 1 304 ? 63.377 70.773 52.649 1.00 24.78 1304 LEU B CA 1
ATOM 6336 C C . LEU B 1 304 ? 64.641 71.066 53.457 1.00 24.23 1304 LEU B C 1
ATOM 6337 O O . LEU B 1 304 ? 65.255 70.156 54.020 1.00 24.23 1304 LEU B O 1
ATOM 6342 N N . GLU B 1 305 ? 65.016 72.341 53.524 1.00 24.18 1305 GLU B N 1
ATOM 6343 C CA . GLU B 1 305 ? 66.222 72.750 54.238 1.00 23.02 1305 GLU B CA 1
ATOM 6344 C C . GLU B 1 305 ? 66.029 73.951 55.162 1.00 23.27 1305 GLU B C 1
ATOM 6345 O O . GLU B 1 305 ? 65.792 75.069 54.696 1.00 22.84 1305 GLU B O 1
ATOM 6351 N N . ASN B 1 306 ? 66.134 73.702 56.469 1.00 23.24 1306 ASN B N 1
ATOM 6352 C CA . ASN B 1 306 ? 66.001 74.745 57.487 1.00 23.29 1306 ASN B CA 1
ATOM 6353 C C . ASN B 1 306 ? 64.592 75.279 57.665 1.00 23.01 1306 ASN B C 1
ATOM 6354 O O . ASN B 1 306 ? 64.394 76.323 58.286 1.00 21.46 1306 ASN B O 1
ATOM 6359 N N . VAL B 1 307 ? 63.616 74.559 57.133 1.00 23.98 1307 VAL B N 1
ATOM 6360 C CA . VAL B 1 307 ? 62.231 74.967 57.259 1.00 26.87 1307 VAL B CA 1
ATOM 6361 C C . VAL B 1 307 ? 61.714 74.598 58.649 1.00 28.91 1307 VAL B C 1
ATOM 6362 O O . VAL B 1 307 ? 62.148 73.611 59.243 1.00 28.09 1307 VAL B O 1
ATOM 6366 N N . THR B 1 308 ? 60.785 75.392 59.163 1.00 30.06 1308 THR B N 1
ATOM 6367 C CA . THR B 1 308 ? 60.223 75.126 60.477 1.00 32.08 1308 THR B CA 1
ATOM 6368 C C . THR B 1 308 ? 59.160 74.031 60.426 1.00 32.35 1308 THR B C 1
ATOM 6369 O O . THR B 1 308 ? 58.169 74.146 59.707 1.00 31.31 1308 THR B O 1
ATOM 6373 N N . VAL B 1 309 ? 59.374 72.972 61.201 1.00 33.74 1309 VAL B N 1
ATOM 6374 C CA . VAL B 1 309 ? 58.451 71.838 61.244 1.00 34.62 1309 VAL B CA 1
ATOM 6375 C C . VAL B 1 309 ? 58.182 71.462 62.705 1.00 35.40 1309 VAL B C 1
ATOM 6376 O O . VAL B 1 309 ? 59.116 71.366 63.496 1.00 32.18 1309 VAL B O 1
ATOM 6380 N N . ASP B 1 310 ? 56.920 71.256 63.070 1.00 38.01 1310 ASP B N 1
ATOM 6381 C CA . ASP B 1 310 ? 56.618 70.882 64.453 1.00 42.14 1310 ASP B CA 1
ATOM 6382 C C . ASP B 1 310 ? 56.585 69.365 64.630 1.00 43.57 1310 ASP B C 1
ATOM 6383 O O . ASP B 1 310 ? 56.913 68.616 63.710 1.00 44.15 1310 ASP B O 1
ATOM 6388 N N . ALA B 1 311 ? 56.173 68.928 65.817 1.00 45.09 1311 ALA B N 1
ATOM 6389 C CA . ALA B 1 311 ? 56.097 67.510 66.162 1.00 45.63 1311 ALA B CA 1
ATOM 6390 C C . ALA B 1 311 ? 55.264 66.697 65.177 1.00 45.65 1311 ALA B C 1
ATOM 6391 O O . ALA B 1 311 ? 55.700 65.654 64.702 1.00 46.11 1311 ALA B O 1
ATOM 6393 N N . ASN B 1 312 ? 54.058 67.170 64.887 1.00 46.13 1312 ASN B N 1
ATOM 6394 C CA . ASN B 1 312 ? 53.169 66.475 63.964 1.00 47.06 1312 ASN B CA 1
ATOM 6395 C C . ASN B 1 312 ? 53.676 66.582 62.533 1.00 46.12 1312 ASN B C 1
ATOM 6396 O O . ASN B 1 312 ? 53.069 66.042 61.612 1.00 45.84 1312 ASN B O 1
ATOM 6401 N N . GLY B 1 313 ? 54.793 67.281 62.357 1.00 44.67 1313 GLY B N 1
ATOM 6402 C CA . GLY B 1 313 ? 55.362 67.440 61.035 1.00 43.10 1313 GLY B CA 1
ATOM 6403 C C . GLY B 1 313 ? 54.784 68.602 60.250 1.00 41.48 1313 GLY B C 1
ATOM 6404 O O . GLY B 1 313 ? 55.100 68.765 59.072 1.00 40.25 1313 GLY B O 1
ATOM 6405 N N . LYS B 1 314 ? 53.939 69.406 60.895 1.00 40.36 1314 LYS B N 1
ATOM 6406 C CA . LYS B 1 314 ? 53.334 70.559 60.232 1.00 39.30 1314 LYS B CA 1
ATOM 6407 C C . LYS B 1 314 ? 54.418 71.583 59.951 1.00 36.92 1314 LYS B C 1
ATOM 6408 O O . LYS B 1 314 ? 55.274 71.850 60.794 1.00 36.62 1314 LYS B O 1
ATOM 6414 N N . VAL B 1 315 ? 54.369 72.162 58.761 1.00 34.45 1315 VAL B N 1
ATOM 6415 C CA . VAL B 1 315 ? 55.361 73.141 58.341 1.00 33.33 1315 VAL B CA 1
ATOM 6416 C C . VAL B 1 315 ? 54.900 74.594 58.447 1.00 31.77 1315 VAL B C 1
ATOM 6417 O O . VAL B 1 315 ? 53.729 74.901 58.230 1.00 29.59 1315 VAL B O 1
ATOM 6421 N N . ASP B 1 316 ? 55.836 75.476 58.794 1.00 31.17 1316 ASP B N 1
ATOM 6422 C CA . ASP B 1 316 ? 55.562 76.910 58.880 1.00 32.02 1316 ASP B CA 1
ATOM 6423 C C . ASP B 1 316 ? 56.560 77.612 57.961 1.00 30.05 1316 ASP B C 1
ATOM 6424 O O . ASP B 1 316 ? 57.637 78.011 58.394 1.00 28.32 1316 ASP B O 1
ATOM 6429 N N . PHE B 1 317 ? 56.195 77.746 56.688 1.00 30.18 1317 PHE B N 1
ATOM 6430 C CA . PHE B 1 317 ? 57.054 78.385 55.682 1.00 29.34 1317 PHE B CA 1
ATOM 6431 C C . PHE B 1 317 ? 57.296 79.872 55.898 1.00 29.50 1317 PHE B C 1
ATOM 6432 O O . PHE B 1 317 ? 58.246 80.436 55.358 1.00 31.24 1317 PHE B O 1
ATOM 6440 N N . ALA B 1 318 ? 56.428 80.512 56.672 1.00 29.00 1318 ALA B N 1
ATOM 6441 C CA . ALA B 1 318 ? 56.551 81.939 56.924 1.00 29.04 1318 ALA B CA 1
ATOM 6442 C C . ALA B 1 318 ? 57.535 82.233 58.048 1.00 28.69 1318 ALA B C 1
ATOM 6443 O O . ALA B 1 318 ? 57.942 83.377 58.242 1.00 27.35 1318 ALA B O 1
ATOM 6445 N N . ASP B 1 319 ? 57.930 81.200 58.783 1.00 30.66 1319 ASP B N 1
ATOM 6446 C CA . ASP B 1 319 ? 58.863 81.390 59.886 1.00 32.26 1319 ASP B CA 1
ATOM 6447 C C . ASP B 1 319 ? 60.299 81.609 59.410 1.00 32.97 1319 ASP B C 1
ATOM 6448 O O . ASP B 1 319 ? 60.874 80.776 58.707 1.00 32.88 1319 ASP B O 1
ATOM 6453 N N . LYS B 1 320 ? 60.875 82.738 59.805 1.00 32.83 1320 LYS B N 1
ATOM 6454 C CA . LYS B 1 320 ? 62.243 83.064 59.433 1.00 32.11 1320 LYS B CA 1
ATOM 6455 C C . LYS B 1 320 ? 63.107 83.277 60.674 1.00 31.40 1320 LYS B C 1
ATOM 6456 O O . LYS B 1 320 ? 64.246 83.730 60.569 1.00 28.83 1320 LYS B O 1
ATOM 6462 N N . SER B 1 321 ? 62.568 82.942 61.844 1.00 31.94 1321 SER B N 1
ATOM 6463 C CA . SER B 1 321 ? 63.307 83.113 63.099 1.00 33.76 1321 SER B CA 1
ATOM 6464 C C . SER B 1 321 ? 64.674 82.419 63.066 1.00 32.77 1321 SER B C 1
ATOM 6465 O O . SER B 1 321 ? 65.612 82.847 63.740 1.00 31.96 1321 SER B O 1
ATOM 6468 N N . VAL B 1 322 ? 64.784 81.358 62.272 1.00 32.68 1322 VAL B N 1
ATOM 6469 C CA . VAL B 1 322 ? 66.042 80.634 62.129 1.00 31.65 1322 VAL B CA 1
ATOM 6470 C C . VAL B 1 322 ? 66.826 81.264 60.975 1.00 32.12 1322 VAL B C 1
ATOM 6471 O O . VAL B 1 322 ? 68.026 81.522 61.085 1.00 31.88 1322 VAL B O 1
ATOM 6475 N N . THR B 1 323 ? 66.136 81.518 59.869 1.00 30.99 1323 THR B N 1
ATOM 6476 C CA . THR B 1 323 ? 66.769 82.116 58.701 1.00 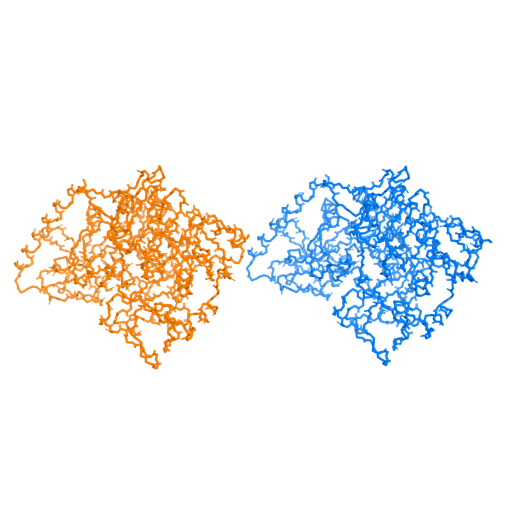28.37 1323 THR B CA 1
ATOM 6477 C C . THR B 1 323 ? 65.734 82.405 57.626 1.00 27.80 1323 THR B C 1
ATOM 6478 O O . THR B 1 323 ? 64.743 81.682 57.479 1.00 27.43 1323 THR B O 1
ATOM 6482 N N . GLU B 1 324 ? 65.964 83.473 56.878 1.00 27.34 1324 GLU B N 1
ATOM 6483 C CA . GLU B 1 324 ? 65.059 83.843 55.811 1.00 26.63 1324 GLU B CA 1
ATOM 6484 C C . GLU B 1 324 ? 65.425 83.035 54.568 1.00 25.25 1324 GLU B C 1
ATOM 6485 O O . GLU B 1 324 ? 64.645 82.945 53.627 1.00 22.82 1324 GLU B O 1
ATOM 6491 N N . ASN B 1 325 ? 66.610 82.434 54.582 1.00 23.44 1325 ASN B N 1
ATOM 6492 C CA . ASN B 1 325 ? 67.092 81.643 53.457 1.00 23.29 1325 ASN B CA 1
ATOM 6493 C C . ASN B 1 325 ? 66.655 80.167 53.486 1.00 21.71 1325 ASN B C 1
ATOM 6494 O O . ASN B 1 325 ? 67.434 79.270 53.160 1.00 22.38 1325 ASN B O 1
ATOM 6499 N N . THR B 1 326 ? 65.408 79.920 53.878 1.00 22.78 1326 THR B N 1
ATOM 6500 C CA . THR B 1 326 ? 64.883 78.558 53.896 1.00 22.48 1326 THR B CA 1
ATOM 6501 C C . THR B 1 326 ? 64.865 78.071 52.449 1.00 21.80 1326 THR B C 1
ATOM 6502 O O . THR B 1 326 ? 64.637 78.861 51.523 1.00 21.04 1326 THR B O 1
ATOM 6506 N N . ARG B 1 327 ? 65.107 76.776 52.257 1.00 22.06 1327 ARG B N 1
ATOM 6507 C CA . ARG B 1 327 ? 65.187 76.198 50.918 1.00 22.20 1327 ARG B CA 1
ATOM 6508 C C . ARG B 1 327 ? 64.528 74.841 50.738 1.00 22.30 1327 ARG B C 1
ATOM 6509 O O . ARG B 1 327 ? 64.136 74.173 51.691 1.00 20.95 1327 ARG B O 1
ATOM 6517 N N . VAL B 1 328 ? 64.444 74.442 49.475 1.00 23.48 1328 VAL B N 1
ATOM 6518 C CA . VAL B 1 328 ? 63.911 73.147 49.095 1.00 23.04 1328 VAL B CA 1
ATOM 6519 C C . VAL B 1 328 ? 64.564 72.717 47.784 1.00 24.06 1328 VAL B C 1
ATOM 6520 O O . VAL B 1 328 ? 64.704 73.522 46.868 1.00 25.97 1328 VAL B O 1
ATOM 6524 N N . SER B 1 329 ? 65.001 71.464 47.702 1.00 24.08 1329 SER B N 1
ATOM 6525 C CA . SER B 1 329 ? 65.573 70.981 46.452 1.00 24.66 1329 SER B CA 1
ATOM 6526 C C . SER B 1 329 ? 64.659 69.882 45.954 1.00 24.67 1329 SER B C 1
ATOM 6527 O O . SER B 1 329 ? 64.098 69.123 46.744 1.00 24.58 1329 SER B O 1
ATOM 6530 N N . TYR B 1 330 ? 64.482 69.820 44.643 1.00 24.05 1330 TYR B N 1
ATOM 6531 C CA . TYR B 1 330 ? 63.662 68.784 44.046 1.00 24.04 1330 TYR B CA 1
ATOM 6532 C C . TYR B 1 330 ? 64.051 68.611 42.594 1.00 24.41 1330 TYR B C 1
ATOM 6533 O O . TYR B 1 330 ? 64.587 69.535 41.969 1.00 22.94 1330 TYR B O 1
ATOM 6542 N N . PRO B 1 331 ? 63.811 67.417 42.039 1.00 23.59 1331 PRO B N 1
ATOM 6543 C CA . PRO B 1 331 ? 64.143 67.143 40.639 1.00 24.84 1331 PRO B CA 1
ATOM 6544 C C . PRO B 1 331 ? 63.284 68.053 39.788 1.00 25.27 1331 PRO B C 1
ATOM 6545 O O . PRO B 1 331 ? 62.141 68.348 40.142 1.00 25.36 1331 PRO B O 1
ATOM 6549 N N . ILE B 1 332 ? 63.822 68.483 38.659 1.00 25.96 1332 ILE B N 1
ATOM 6550 C CA . ILE B 1 332 ? 63.092 69.370 37.765 1.00 26.22 1332 ILE B CA 1
ATOM 6551 C C . ILE B 1 332 ? 61.716 68.822 37.355 1.00 27.00 1332 ILE B C 1
ATOM 6552 O O . ILE B 1 332 ? 60.766 69.587 37.202 1.00 25.59 1332 ILE B O 1
ATOM 6557 N N . PHE B 1 333 ? 61.600 67.505 37.195 1.00 27.93 1333 PHE B N 1
ATOM 6558 C CA . PHE B 1 333 ? 60.323 66.928 36.786 1.00 29.16 1333 PHE B CA 1
ATOM 6559 C C . PHE B 1 333 ? 59.213 67.001 37.841 1.00 29.53 1333 PHE B C 1
ATOM 6560 O O . PHE B 1 333 ? 58.122 66.471 37.632 1.00 30.54 1333 PHE B O 1
ATOM 6568 N N . HIS B 1 334 ? 59.486 67.650 38.972 1.00 29.00 1334 HIS B N 1
ATOM 6569 C CA . HIS B 1 334 ? 58.461 67.817 39.999 1.00 28.07 1334 HIS B CA 1
ATOM 6570 C C . HIS B 1 334 ? 57.607 68.997 39.556 1.00 29.75 1334 HIS B C 1
ATOM 6571 O O . HIS B 1 334 ? 56.543 69.266 40.122 1.00 28.83 1334 HIS B O 1
ATOM 6578 N N . ILE B 1 335 ? 58.096 69.693 38.535 1.00 28.26 1335 ILE B N 1
ATOM 6579 C CA . ILE B 1 335 ? 57.407 70.839 37.961 1.00 30.82 1335 ILE B CA 1
ATOM 6580 C C . ILE B 1 335 ? 56.830 70.378 36.625 1.00 32.75 1335 ILE B C 1
ATOM 6581 O O . ILE B 1 335 ? 57.574 69.983 35.727 1.00 33.64 1335 ILE B O 1
ATOM 6586 N N . LYS B 1 336 ? 55.509 70.426 36.496 1.00 34.71 1336 LYS B N 1
ATOM 6587 C CA . LYS B 1 336 ? 54.841 69.988 35.275 1.00 37.77 1336 LYS B CA 1
ATOM 6588 C C . LYS B 1 336 ? 55.210 70.786 34.028 1.00 37.98 1336 LYS B C 1
ATOM 6589 O O . LYS B 1 336 ? 55.614 70.211 33.012 1.00 38.71 1336 LYS B O 1
ATOM 6595 N N . ASN B 1 337 ? 55.067 72.105 34.115 1.00 38.62 1337 ASN B N 1
ATOM 6596 C CA . ASN B 1 337 ? 55.354 73.005 33.005 1.00 39.36 1337 ASN B CA 1
ATOM 6597 C C . ASN B 1 337 ? 56.843 73.243 32.755 1.00 38.32 1337 ASN B C 1
ATOM 6598 O O . ASN B 1 337 ? 57.354 74.351 32.953 1.00 35.73 1337 ASN B O 1
ATOM 6603 N N . ILE B 1 338 ? 57.533 72.201 32.302 1.00 37.12 1338 ILE B N 1
ATOM 6604 C CA . ILE B 1 338 ? 58.959 72.293 32.023 1.00 37.75 1338 ILE B CA 1
ATOM 6605 C C . ILE B 1 338 ? 59.310 71.831 30.612 1.00 38.38 1338 ILE B C 1
ATOM 6606 O O . ILE B 1 338 ? 58.579 71.054 29.986 1.00 37.62 1338 ILE B O 1
ATOM 6611 N N . VAL B 1 339 ? 60.441 72.314 30.113 1.00 38.10 1339 VAL B N 1
ATOM 6612 C CA . VAL B 1 339 ? 60.905 71.938 28.790 1.00 37.77 1339 VAL B CA 1
ATOM 6613 C C . VAL B 1 339 ? 61.447 70.519 28.871 1.00 38.86 1339 VAL B C 1
ATOM 6614 O O . VAL B 1 339 ? 62.262 70.212 29.740 1.00 38.41 1339 VAL B O 1
ATOM 6618 N N . LYS B 1 340 ? 61.000 69.658 27.961 1.00 39.73 1340 LYS B N 1
ATOM 6619 C CA . LYS B 1 340 ? 61.451 68.268 27.937 1.00 41.64 1340 LYS B CA 1
ATOM 6620 C C . LYS B 1 340 ? 61.700 67.822 26.493 1.00 41.49 1340 LYS B C 1
ATOM 6621 O O . LYS B 1 340 ? 61.270 68.489 25.554 1.00 40.98 1340 LYS B O 1
ATOM 6627 N N . PRO B 1 341 ? 62.400 66.686 26.297 1.00 41.55 1341 PRO B N 1
ATOM 6628 C CA . PRO B 1 341 ? 62.969 65.804 27.320 1.00 40.36 1341 PRO B CA 1
ATOM 6629 C C . PRO B 1 341 ? 64.315 66.289 27.851 1.00 39.43 1341 PRO B C 1
ATOM 6630 O O . PRO B 1 341 ? 64.884 65.686 28.758 1.00 39.58 1341 PRO B O 1
ATOM 6634 N N . VAL B 1 342 ? 64.831 67.370 27.278 1.00 38.77 1342 VAL B N 1
ATOM 6635 C CA . VAL B 1 342 ? 66.108 67.916 27.720 1.00 37.61 1342 VAL B CA 1
ATOM 6636 C C . VAL B 1 342 ? 65.960 69.403 28.042 1.00 37.32 1342 VAL B C 1
ATOM 6637 O O . VAL B 1 342 ? 65.390 70.161 27.255 1.00 36.94 1342 VAL B O 1
ATOM 6641 N N . SER B 1 343 ? 66.478 69.811 29.198 1.00 36.10 1343 SER B N 1
ATOM 6642 C CA . SER B 1 343 ? 66.400 71.202 29.648 1.00 35.08 1343 SER B CA 1
ATOM 6643 C C . SER B 1 343 ? 67.277 72.169 28.850 1.00 35.21 1343 SER B C 1
ATOM 6644 O O . SER B 1 343 ? 68.350 72.577 29.307 1.00 33.12 1343 SER B O 1
ATOM 6647 N N . LYS B 1 344 ? 66.816 72.534 27.657 1.00 35.30 1344 LYS B N 1
ATOM 6648 C CA . LYS B 1 344 ? 67.546 73.459 26.794 1.00 36.55 1344 LYS B CA 1
ATOM 6649 C C . LYS B 1 344 ? 66.601 73.983 25.717 1.00 35.69 1344 LYS B C 1
ATOM 6650 O O . LYS B 1 344 ? 65.620 73.328 25.380 1.00 36.19 1344 LYS B O 1
ATOM 6656 N N . ALA B 1 345 ? 66.886 75.163 25.179 1.00 34.71 1345 ALA B N 1
ATOM 6657 C CA . ALA B 1 345 ? 66.010 75.745 24.170 1.00 32.78 1345 ALA B CA 1
ATOM 6658 C C . ALA B 1 345 ? 66.786 76.753 23.334 1.00 32.00 1345 ALA B C 1
ATOM 6659 O O . ALA B 1 345 ? 67.951 77.016 23.610 1.00 30.06 1345 ALA B O 1
ATOM 6661 N N . PRO B 1 346 ? 66.152 77.331 22.294 1.00 34.09 1346 PRO B N 1
ATOM 6662 C CA . PRO B 1 346 ? 66.824 78.314 21.431 1.00 34.83 1346 PRO B CA 1
ATOM 6663 C C . PRO B 1 346 ? 67.367 79.551 22.140 1.00 35.61 1346 PRO B C 1
ATOM 6664 O O . PRO B 1 346 ? 67.101 79.770 23.324 1.00 35.50 1346 PRO B O 1
ATOM 6668 N N . ALA B 1 347 ? 68.133 80.353 21.402 1.00 35.34 1347 ALA B N 1
ATOM 6669 C CA . ALA B 1 347 ? 68.729 81.567 21.945 1.00 35.09 1347 ALA B CA 1
ATOM 6670 C C . ALA B 1 347 ? 67.677 82.449 22.604 1.00 34.88 1347 ALA B C 1
ATOM 6671 O O . ALA B 1 347 ? 66.498 82.392 22.257 1.00 34.36 1347 ALA B O 1
ATOM 6673 N N . ALA B 1 348 ? 68.116 83.262 23.559 1.00 35.81 1348 ALA B N 1
ATOM 6674 C CA . ALA B 1 348 ? 67.230 84.164 24.283 1.00 35.43 1348 ALA B CA 1
ATOM 6675 C C . ALA B 1 348 ? 66.880 85.381 23.437 1.00 36.31 1348 ALA B C 1
ATOM 6676 O O . ALA B 1 348 ? 67.757 85.997 22.827 1.00 36.28 1348 ALA B O 1
ATOM 6678 N N . LYS B 1 349 ? 65.592 85.719 23.415 1.00 35.84 1349 LYS B N 1
ATOM 6679 C CA . LYS B 1 349 ? 65.095 86.865 22.663 1.00 34.48 1349 LYS B CA 1
ATOM 6680 C C . LYS B 1 349 ? 64.889 88.044 23.617 1.00 33.54 1349 LYS B C 1
ATOM 6681 O O . LYS B 1 349 ? 64.884 89.206 23.201 1.00 32.28 1349 LYS B O 1
ATOM 6687 N N . ARG B 1 350 ? 64.718 87.726 24.898 1.00 31.74 1350 ARG B N 1
ATOM 6688 C CA . ARG B 1 350 ? 64.515 88.728 25.936 1.00 30.44 1350 ARG B CA 1
ATOM 6689 C C . ARG B 1 350 ? 65.494 88.464 27.085 1.00 30.49 1350 ARG B C 1
ATOM 6690 O O . ARG B 1 350 ? 65.559 87.347 27.604 1.00 30.45 1350 ARG B O 1
ATOM 6698 N N . VAL B 1 351 ? 66.260 89.480 27.473 1.00 28.59 1351 VAL B N 1
ATOM 6699 C CA . VAL B 1 351 ? 67.212 89.327 28.563 1.00 27.79 1351 VAL B CA 1
ATOM 6700 C C . VAL B 1 351 ? 66.849 90.312 29.669 1.00 28.27 1351 VAL B C 1
ATOM 6701 O O . VAL B 1 351 ? 66.878 91.528 29.461 1.00 27.89 1351 VAL B O 1
ATOM 6705 N N . ILE B 1 352 ? 66.507 89.788 30.843 1.00 27.79 1352 ILE B N 1
ATOM 6706 C CA . ILE B 1 352 ? 66.115 90.638 31.962 1.00 26.94 1352 ILE B CA 1
ATOM 6707 C C . ILE B 1 352 ? 67.153 90.677 33.078 1.00 25.35 1352 ILE B C 1
ATOM 6708 O O . ILE B 1 352 ? 67.604 89.638 33.551 1.00 26.14 1352 ILE B O 1
ATOM 6713 N N . PHE B 1 353 ? 67.534 91.879 33.497 1.00 25.51 1353 PHE B N 1
ATOM 6714 C CA . PHE B 1 353 ? 68.491 92.022 34.588 1.00 26.17 1353 PHE B CA 1
ATOM 6715 C C . PHE B 1 353 ? 67.698 92.396 35.843 1.00 24.43 1353 PHE B C 1
ATOM 6716 O O . PHE B 1 353 ? 67.109 93.475 35.906 1.00 22.54 1353 PHE B O 1
ATOM 6724 N N . LEU B 1 354 ? 67.669 91.495 36.825 1.00 22.74 1354 LEU B N 1
ATOM 6725 C CA . LEU B 1 354 ? 66.946 91.744 38.071 1.00 20.92 1354 LEU B CA 1
ATOM 6726 C C . LEU B 1 354 ? 67.878 92.369 39.086 1.00 20.93 1354 LEU B C 1
ATOM 6727 O O . LEU B 1 354 ? 68.983 91.879 39.318 1.00 22.26 1354 LEU B O 1
ATOM 6732 N N . SER B 1 355 ? 67.423 93.456 39.694 1.00 21.37 1355 SER B N 1
ATOM 6733 C CA . SER B 1 355 ? 68.206 94.160 40.701 1.00 20.98 1355 SER B CA 1
ATOM 6734 C C . SER B 1 355 ? 67.323 94.544 41.868 1.00 20.85 1355 SER B C 1
ATOM 6735 O O . SER B 1 355 ? 66.289 95.191 41.685 1.00 20.44 1355 SER B O 1
ATOM 6738 N N . ALA B 1 356 ? 67.708 94.111 43.062 1.00 21.13 1356 ALA B N 1
ATOM 6739 C CA . ALA B 1 356 ? 66.959 94.461 44.258 1.00 22.67 1356 ALA B CA 1
ATOM 6740 C C . ALA B 1 356 ? 67.622 95.734 44.771 1.00 23.41 1356 ALA B C 1
ATOM 6741 O O . ALA B 1 356 ? 68.571 95.690 45.552 1.00 23.91 1356 ALA B O 1
ATOM 6743 N N . ASP B 1 357 ? 67.128 96.872 44.290 1.00 25.32 1357 ASP B N 1
ATOM 6744 C CA . ASP B 1 357 ? 67.665 98.169 44.680 1.00 25.40 1357 ASP B CA 1
ATOM 6745 C C . ASP B 1 357 ? 67.096 98.599 46.020 1.00 26.35 1357 ASP B C 1
ATOM 6746 O O . ASP B 1 357 ? 65.930 98.987 46.118 1.00 26.67 1357 ASP B O 1
ATOM 6751 N N . ALA B 1 358 ? 67.937 98.532 47.045 1.00 25.88 1358 ALA B N 1
ATOM 6752 C CA . ALA B 1 358 ? 67.554 98.895 48.399 1.00 25.71 1358 ALA B CA 1
ATOM 6753 C C . ALA B 1 358 ? 67.506 100.401 48.575 1.00 26.36 1358 ALA B C 1
ATOM 6754 O O . ALA B 1 358 ? 67.027 100.897 49.597 1.00 28.49 1358 ALA B O 1
ATOM 6756 N N . PHE B 1 359 ? 68.011 101.133 47.589 1.00 25.73 1359 PHE B N 1
ATOM 6757 C CA . PHE B 1 359 ? 67.999 102.583 47.656 1.00 23.71 1359 PHE B CA 1
ATOM 6758 C C . PHE B 1 359 ? 66.680 103.146 47.150 1.00 23.13 1359 PHE B C 1
ATOM 6759 O O . PHE B 1 359 ? 66.370 104.320 47.368 1.00 22.12 1359 PHE B O 1
ATOM 6767 N N . GLY B 1 360 ? 65.900 102.301 46.486 1.00 22.26 1360 GLY B N 1
ATOM 6768 C CA . GLY B 1 360 ? 64.626 102.748 45.952 1.00 22.71 1360 GLY B CA 1
ATOM 6769 C C . GLY B 1 360 ? 64.775 103.823 44.884 1.00 22.89 1360 GLY B C 1
ATOM 6770 O O . GLY B 1 360 ? 63.974 104.758 44.839 1.00 23.13 1360 GLY B O 1
ATOM 6771 N N . VAL B 1 361 ? 65.792 103.693 44.030 1.00 20.97 1361 VAL B N 1
ATOM 6772 C CA . VAL B 1 361 ? 66.037 104.658 42.956 1.00 20.72 1361 VAL B CA 1
ATOM 6773 C C . VAL B 1 361 ? 65.681 104.109 41.581 1.00 22.13 1361 VAL B C 1
ATOM 6774 O O . VAL B 1 361 ? 65.068 104.800 40.769 1.00 22.00 1361 VAL B O 1
ATOM 6778 N N . LEU B 1 362 ? 66.080 102.869 41.316 1.00 22.08 1362 LEU B N 1
ATOM 6779 C CA . LEU B 1 362 ? 65.808 102.250 40.025 1.00 22.56 1362 LEU B CA 1
ATOM 6780 C C . LEU B 1 362 ? 64.314 102.070 39.748 1.00 23.81 1362 LEU B C 1
ATOM 6781 O O . LEU B 1 362 ? 63.541 101.752 40.645 1.00 24.43 1362 LEU B O 1
ATOM 6786 N N . PRO B 1 363 ? 63.885 102.296 38.497 1.00 24.27 1363 PRO B N 1
ATOM 6787 C CA . PRO B 1 363 ? 62.456 102.113 38.236 1.00 24.79 1363 PRO B CA 1
ATOM 6788 C C . PRO B 1 363 ? 62.117 100.626 38.067 1.00 24.94 1363 PRO B C 1
ATOM 6789 O O . PRO B 1 363 ? 63.001 99.806 37.838 1.00 24.22 1363 PRO B O 1
ATOM 6793 N N . PRO B 1 364 ? 60.832 100.265 38.216 1.00 23.31 1364 PRO B N 1
ATOM 6794 C CA . PRO B 1 364 ? 60.390 98.876 38.073 1.00 22.00 1364 PRO B CA 1
ATOM 6795 C C . PRO B 1 364 ? 60.947 98.231 36.807 1.00 23.06 1364 PRO B C 1
ATOM 6796 O O . PRO B 1 364 ? 61.284 97.042 36.805 1.00 21.86 1364 PRO B O 1
ATOM 6800 N N . VAL B 1 365 ? 61.051 99.022 35.735 1.00 21.87 1365 VAL B N 1
ATOM 6801 C CA . VAL B 1 365 ? 61.600 98.529 34.471 1.00 21.42 1365 VAL B CA 1
ATOM 6802 C C . VAL B 1 365 ? 62.158 99.596 33.533 1.00 23.11 1365 VAL B C 1
ATOM 6803 O O . VAL B 1 365 ? 61.501 100.605 33.243 1.00 21.21 1365 VAL B O 1
ATOM 6807 N N . SER B 1 366 ? 63.378 99.347 33.060 1.00 24.21 1366 SER B N 1
ATOM 6808 C CA . SER B 1 366 ? 64.058 100.236 32.133 1.00 24.04 1366 SER B CA 1
ATOM 6809 C C . SER B 1 366 ? 64.400 99.468 30.855 1.00 25.81 1366 SER B C 1
ATOM 6810 O O . SER B 1 366 ? 64.933 98.358 30.909 1.00 26.02 1366 SER B O 1
ATOM 6813 N N . ILE B 1 367 ? 64.078 100.057 29.708 1.00 26.90 1367 ILE B N 1
ATOM 6814 C CA . ILE B 1 367 ? 64.362 99.436 28.413 1.00 27.97 1367 ILE B CA 1
ATOM 6815 C C . ILE B 1 367 ? 65.782 99.877 28.052 1.00 28.17 1367 ILE B C 1
ATOM 6816 O O . ILE B 1 367 ? 66.008 101.014 27.632 1.00 27.90 1367 ILE B O 1
ATOM 6821 N N . LEU B 1 368 ? 66.735 98.970 28.230 1.00 29.14 1368 LEU B N 1
ATOM 6822 C CA . LEU B 1 368 ? 68.142 99.270 27.984 1.00 30.27 1368 LEU B CA 1
ATOM 6823 C C . LEU B 1 368 ? 68.631 99.268 26.532 1.00 31.89 1368 LEU B C 1
ATOM 6824 O O . LEU B 1 368 ? 68.131 98.531 25.681 1.00 30.34 1368 LEU B O 1
ATOM 6829 N N . SER B 1 369 ? 69.613 100.124 26.272 1.00 32.61 1369 SER B N 1
ATOM 6830 C CA . SER B 1 369 ? 70.231 100.223 24.958 1.00 33.14 1369 SER B CA 1
ATOM 6831 C C . SER B 1 369 ? 71.447 99.311 25.030 1.00 33.78 1369 SER B C 1
ATOM 6832 O O . SER B 1 369 ? 71.875 98.939 26.126 1.00 33.42 1369 SER B O 1
ATOM 6835 N N . LYS B 1 370 ? 71.998 98.957 23.874 1.00 35.20 1370 LYS B N 1
ATOM 6836 C CA . LYS B 1 370 ? 73.165 98.087 23.817 1.00 36.56 1370 LYS B CA 1
ATOM 6837 C C . LYS B 1 370 ? 74.229 98.502 24.820 1.00 36.28 1370 LYS B C 1
ATOM 6838 O O . LYS B 1 370 ? 74.732 97.673 25.579 1.00 36.07 1370 LYS B O 1
ATOM 6844 N N . GLU B 1 371 ? 74.561 99.788 24.826 1.00 35.00 1371 GLU B N 1
ATOM 6845 C CA . GLU B 1 371 ? 75.578 100.302 25.735 1.00 35.36 1371 GLU B CA 1
ATOM 6846 C C . GLU B 1 371 ? 75.204 100.135 27.203 1.00 33.83 1371 GLU B C 1
ATOM 6847 O O . GLU B 1 371 ? 76.038 99.753 28.024 1.00 32.67 1371 GLU B O 1
ATOM 6853 N N . GLN B 1 372 ? 73.952 100.428 27.533 1.00 31.23 1372 GLN B N 1
ATOM 6854 C CA . GLN B 1 372 ? 73.504 100.290 28.914 1.00 29.66 1372 GLN B CA 1
ATOM 6855 C C . GLN B 1 372 ? 73.514 98.815 29.308 1.00 29.02 1372 GLN B C 1
ATOM 6856 O O . GLN B 1 372 ? 73.839 98.469 30.443 1.00 28.04 1372 GLN B O 1
ATOM 6862 N N . THR B 1 373 ? 73.170 97.949 28.360 1.00 30.53 1373 THR B N 1
ATOM 6863 C CA . THR B 1 373 ? 73.133 96.510 28.600 1.00 31.88 1373 THR B CA 1
ATOM 6864 C C . THR B 1 373 ? 74.457 96.002 29.159 1.00 33.84 1373 THR B C 1
ATOM 6865 O O . THR B 1 373 ? 74.489 95.347 30.201 1.00 33.68 1373 THR B O 1
ATOM 6869 N N . LYS B 1 374 ? 75.546 96.315 28.467 1.00 33.82 1374 LYS B N 1
ATOM 6870 C CA . LYS B 1 374 ? 76.865 95.879 28.899 1.00 33.99 1374 LYS B CA 1
ATOM 6871 C C . LYS B 1 374 ? 77.265 96.565 30.200 1.00 32.79 1374 LYS B C 1
ATOM 6872 O O . LYS B 1 374 ? 77.762 95.931 31.132 1.00 31.17 1374 LYS B O 1
ATOM 6878 N N . TYR B 1 375 ? 77.020 97.866 30.264 1.00 31.15 1375 TYR B N 1
ATOM 6879 C CA . TYR B 1 375 ? 77.374 98.643 31.434 1.00 29.90 1375 TYR B CA 1
ATOM 6880 C C . TYR B 1 375 ? 76.733 98.123 32.724 1.00 29.46 1375 TYR B C 1
ATOM 6881 O O . TYR B 1 375 ? 77.418 97.882 33.719 1.00 30.10 1375 TYR B O 1
ATOM 6890 N N . TYR B 1 376 ? 75.421 97.938 32.714 1.00 27.67 1376 TYR B N 1
ATOM 6891 C CA . TYR B 1 376 ? 74.754 97.441 33.903 1.00 27.31 1376 TYR B CA 1
ATOM 6892 C C . TYR B 1 376 ? 75.002 95.961 34.157 1.00 26.58 1376 TYR B C 1
ATOM 6893 O O . TYR B 1 376 ? 74.945 95.518 35.300 1.00 25.35 1376 TYR B O 1
ATOM 6902 N N . PHE B 1 377 ? 75.296 95.195 33.110 1.00 27.73 1377 PHE B N 1
ATOM 6903 C CA . PHE B 1 377 ? 75.574 93.777 33.310 1.00 28.62 1377 PHE B CA 1
ATOM 6904 C C . PHE B 1 377 ? 76.878 93.625 34.082 1.00 29.18 1377 PHE B C 1
ATOM 6905 O O . PHE B 1 377 ? 76.986 92.791 34.989 1.00 30.72 1377 PHE B O 1
ATOM 6913 N N . LEU B 1 378 ? 77.868 94.436 33.722 1.00 27.70 1378 LEU B N 1
ATOM 6914 C CA . LEU B 1 378 ? 79.163 94.407 34.384 1.00 26.52 1378 LEU B CA 1
ATOM 6915 C C . LEU B 1 378 ? 79.076 94.968 35.790 1.00 25.96 1378 LEU B C 1
ATOM 6916 O O . LEU B 1 378 ? 79.651 94.414 36.719 1.00 27.10 1378 LEU B O 1
ATOM 6921 N N . SER B 1 379 ? 78.366 96.081 35.938 1.00 25.51 1379 SER B N 1
ATOM 6922 C CA . SER B 1 379 ? 78.212 96.716 37.238 1.00 24.01 1379 SER B CA 1
ATOM 6923 C C . SER B 1 379 ? 77.534 95.777 38.225 1.00 23.92 1379 SER B C 1
ATOM 6924 O O . SER B 1 379 ? 77.918 95.704 39.396 1.00 23.51 1379 SER B O 1
ATOM 6927 N N . GLY B 1 380 ? 76.505 95.079 37.754 1.00 22.81 1380 GLY B N 1
ATOM 6928 C CA . GLY B 1 380 ? 75.777 94.154 38.607 1.00 23.05 1380 GLY B CA 1
ATOM 6929 C C . GLY B 1 380 ? 75.282 94.771 39.903 1.00 23.24 1380 GLY B C 1
ATOM 6930 O O . GLY B 1 380 ? 75.367 94.151 40.963 1.00 22.81 1380 GLY B O 1
ATOM 6931 N N . PHE B 1 381 ? 74.772 95.996 39.829 1.00 22.49 1381 PHE B N 1
ATOM 6932 C CA . PHE B 1 381 ? 74.273 96.658 41.024 1.00 23.79 1381 PHE B CA 1
ATOM 6933 C C . PHE B 1 381 ? 72.984 96.017 41.510 1.00 23.52 1381 PHE B C 1
ATOM 6934 O O . PHE B 1 381 ? 71.996 95.974 40.783 1.00 22.59 1381 PHE B O 1
ATOM 6942 N N . THR B 1 382 ? 73.000 95.539 42.748 1.00 22.12 1382 THR B N 1
ATOM 6943 C CA . THR B 1 382 ? 71.832 94.898 43.334 1.00 23.52 1382 THR B CA 1
ATOM 6944 C C . THR B 1 382 ? 71.997 94.933 44.848 1.00 24.20 1382 THR B C 1
ATOM 6945 O O . THR B 1 382 ? 72.452 95.935 45.395 1.00 23.94 1382 THR B O 1
ATOM 6949 N N . ALA B 1 383 ? 71.617 93.860 45.530 1.00 23.82 1383 ALA B N 1
ATOM 6950 C CA . ALA B 1 383 ? 71.786 93.815 46.977 1.00 25.98 1383 ALA B CA 1
ATOM 6951 C C . ALA B 1 383 ? 71.944 92.402 47.517 1.00 26.65 1383 ALA B C 1
ATOM 6952 O O . ALA B 1 383 ? 71.259 91.476 47.086 1.00 26.58 1383 ALA B O 1
ATOM 6954 N N . LYS B 1 384 ? 72.855 92.232 48.463 1.00 27.34 1384 LYS B N 1
ATOM 6955 C CA . LYS B 1 384 ? 73.021 90.921 49.072 1.00 27.97 1384 LYS B CA 1
ATOM 6956 C C . LYS B 1 384 ? 71.955 90.917 50.157 1.00 27.97 1384 LYS B C 1
ATOM 6957 O O . LYS B 1 384 ? 71.874 91.872 50.931 1.00 28.08 1384 LYS B O 1
ATOM 6963 N N . LEU B 1 385 ? 71.117 89.888 50.207 1.00 27.57 1385 LEU B N 1
ATOM 6964 C CA . LEU B 1 385 ? 70.090 89.858 51.237 1.00 29.93 1385 LEU B CA 1
ATOM 6965 C C . LEU B 1 385 ? 69.557 88.471 51.588 1.00 28.63 1385 LEU B C 1
ATOM 6966 O O . LEU B 1 385 ? 70.102 87.452 51.169 1.00 28.23 1385 LEU B O 1
ATOM 6971 N N . ALA B 1 386 ? 68.498 88.451 52.388 1.00 28.21 1386 ALA B N 1
ATOM 6972 C CA . ALA B 1 386 ? 67.829 87.224 52.802 1.00 28.69 1386 ALA B CA 1
ATOM 6973 C C . ALA B 1 386 ? 68.739 86.075 53.252 1.00 28.30 1386 ALA B C 1
ATOM 6974 O O . ALA B 1 386 ? 68.417 84.912 53.041 1.00 28.49 1386 ALA B O 1
ATOM 6976 N N . GLY B 1 387 ? 69.867 86.406 53.867 1.00 28.59 1387 GLY B N 1
ATOM 6977 C CA . GLY B 1 387 ? 70.784 85.388 54.348 1.00 28.37 1387 GLY B CA 1
ATOM 6978 C C . GLY B 1 387 ? 71.421 84.490 53.302 1.00 28.97 1387 GLY B C 1
ATOM 6979 O O . GLY B 1 387 ? 71.903 83.403 53.635 1.00 27.95 1387 GLY B O 1
ATOM 6980 N N . THR B 1 388 ? 71.429 84.916 52.042 1.00 28.84 1388 THR B N 1
ATOM 6981 C CA . THR B 1 388 ? 72.031 84.100 50.993 1.00 27.26 1388 THR B CA 1
ATOM 6982 C C . THR B 1 388 ? 73.511 83.840 51.292 1.00 27.73 1388 THR B C 1
ATOM 6983 O O . THR B 1 388 ? 74.077 82.827 50.863 1.00 27.09 1388 THR B O 1
ATOM 6987 N N . GLU B 1 389 ? 74.139 84.761 52.017 1.00 27.58 1389 GLU B N 1
ATOM 6988 C CA . GLU B 1 389 ? 75.529 84.605 52.439 1.00 27.62 1389 GLU B CA 1
ATOM 6989 C C . GLU B 1 389 ? 75.489 84.777 53.952 1.00 28.66 1389 GLU B C 1
ATOM 6990 O O . GLU B 1 389 ? 74.825 85.680 54.462 1.00 27.31 1389 GLU B O 1
ATOM 6996 N N . ARG B 1 390 ? 76.177 83.892 54.664 1.00 30.86 1390 ARG B N 1
ATOM 6997 C CA . ARG B 1 390 ? 76.219 83.932 56.121 1.00 32.06 1390 ARG B CA 1
ATOM 6998 C C . ARG B 1 390 ? 76.626 85.295 56.666 1.00 32.40 1390 ARG B C 1
ATOM 6999 O O . ARG B 1 390 ? 77.564 85.917 56.172 1.00 30.79 1390 ARG B O 1
ATOM 7007 N N . GLY B 1 391 ? 75.901 85.753 57.682 1.00 34.44 1391 GLY B N 1
ATOM 7008 C CA . GLY B 1 391 ? 76.209 87.032 58.303 1.00 37.15 1391 GLY B CA 1
ATOM 7009 C C . GLY B 1 391 ? 75.436 88.211 57.743 1.00 38.49 1391 GLY B C 1
ATOM 7010 O O . GLY B 1 391 ? 75.184 89.189 58.445 1.00 39.46 1391 GLY B O 1
ATOM 7011 N N . ILE B 1 392 ? 75.062 88.125 56.474 1.00 39.31 1392 ILE B N 1
ATOM 7012 C CA . ILE B 1 392 ? 74.327 89.200 55.824 1.00 40.31 1392 ILE B CA 1
ATOM 7013 C C . ILE B 1 392 ? 72.829 88.920 55.867 1.00 39.37 1392 ILE B C 1
ATOM 7014 O O . ILE B 1 392 ? 72.302 88.148 55.071 1.00 39.41 1392 ILE B O 1
ATOM 7019 N N . THR B 1 393 ? 72.147 89.552 56.812 1.00 39.01 1393 THR B N 1
ATOM 7020 C CA . THR B 1 393 ? 70.715 89.356 56.963 1.00 39.39 1393 THR B CA 1
ATOM 7021 C C . THR B 1 393 ? 69.909 90.572 56.533 1.00 38.62 1393 THR B C 1
ATOM 7022 O O . THR B 1 393 ? 68.737 90.455 56.172 1.00 38.83 1393 THR B O 1
ATOM 7026 N N . GLU B 1 394 ? 70.532 91.741 56.580 1.00 37.39 1394 GLU B N 1
ATOM 7027 C CA . GLU B 1 394 ? 69.851 92.963 56.185 1.00 37.45 1394 GLU B CA 1
ATOM 7028 C C . GLU B 1 394 ? 70.196 93.297 54.730 1.00 35.03 1394 GLU B C 1
ATOM 7029 O O . GLU B 1 394 ? 71.301 93.019 54.273 1.00 34.88 1394 GLU B O 1
ATOM 7035 N N . PRO B 1 395 ? 69.242 93.881 53.982 1.00 33.75 1395 PRO B N 1
ATOM 7036 C CA . PRO B 1 395 ? 69.467 94.244 52.578 1.00 32.78 1395 PRO B CA 1
ATOM 7037 C C . PRO B 1 395 ? 70.720 95.089 52.461 1.00 31.60 1395 PRO B C 1
ATOM 7038 O O . PRO B 1 395 ? 70.762 96.223 52.932 1.00 30.99 1395 PRO B O 1
ATOM 7042 N N . THR B 1 396 ? 71.741 94.535 51.827 1.00 30.42 1396 THR B N 1
ATOM 7043 C CA . THR B 1 396 ? 73.000 95.239 51.689 1.00 29.72 1396 THR B CA 1
ATOM 7044 C C . THR B 1 396 ? 73.328 95.536 50.231 1.00 30.38 1396 THR B C 1
ATOM 7045 O O . THR B 1 396 ? 73.720 94.642 49.476 1.00 30.50 1396 THR B O 1
ATOM 7049 N N . PRO B 1 397 ? 73.169 96.804 49.816 1.00 29.71 1397 PRO B N 1
ATOM 7050 C CA . PRO B 1 397 ? 73.465 97.175 48.430 1.00 29.26 1397 PRO B CA 1
ATOM 7051 C C . PRO B 1 397 ? 74.887 96.768 48.083 1.00 28.51 1397 PRO B C 1
ATOM 7052 O O . PRO B 1 397 ? 75.786 96.857 48.916 1.00 30.28 1397 PRO B O 1
ATOM 7056 N N . THR B 1 398 ? 75.095 96.301 46.861 1.00 27.37 1398 THR B N 1
ATOM 7057 C CA . THR B 1 398 ? 76.417 95.871 46.453 1.00 26.70 1398 THR B CA 1
ATOM 7058 C C . THR B 1 398 ? 76.525 95.890 44.937 1.00 27.70 1398 THR B C 1
ATOM 7059 O O . THR B 1 398 ? 75.516 95.930 44.230 1.00 28.99 1398 THR B O 1
ATOM 7063 N N . PHE B 1 399 ? 77.758 95.872 44.450 1.00 27.50 1399 PHE B N 1
ATOM 7064 C CA . PHE B 1 399 ? 78.039 95.840 43.021 1.00 27.26 1399 PHE B CA 1
ATOM 7065 C C . PHE B 1 399 ? 78.593 94.443 42.736 1.00 27.47 1399 PHE B C 1
ATOM 7066 O O . PHE B 1 399 ? 79.801 94.222 42.827 1.00 28.73 1399 PHE B O 1
ATOM 7074 N N . SER B 1 400 ? 77.709 93.496 42.425 1.00 25.68 1400 SER B N 1
ATOM 7075 C CA . SER B 1 400 ? 78.116 92.119 42.142 1.00 24.62 1400 SER B CA 1
ATOM 7076 C C . SER B 1 400 ? 78.198 91.918 40.638 1.00 24.55 1400 SER B C 1
ATOM 7077 O O . SER B 1 400 ? 77.186 91.717 39.977 1.00 24.14 1400 SER B O 1
ATOM 7080 N N . SER B 1 401 ? 79.409 91.953 40.102 1.00 24.81 1401 SER B N 1
ATOM 7081 C CA . SER B 1 401 ? 79.598 91.805 38.668 1.00 26.33 1401 SER B CA 1
ATOM 7082 C C . SER B 1 401 ? 78.809 90.671 38.040 1.00 26.99 1401 SER B C 1
ATOM 7083 O O . SER B 1 401 ? 78.780 89.545 38.548 1.00 25.43 1401 SER B O 1
ATOM 7086 N N . CYS B 1 402 ? 78.162 91.001 36.927 1.00 27.65 1402 CYS B N 1
ATOM 7087 C CA . CYS B 1 402 ? 77.365 90.051 36.178 1.00 29.05 1402 CYS B CA 1
ATOM 7088 C C . CYS B 1 402 ? 76.239 89.437 37.012 1.00 28.34 1402 CYS B C 1
ATOM 7089 O O . CYS B 1 402 ? 75.685 88.405 36.633 1.00 27.66 1402 CYS B O 1
ATOM 7092 N N . PHE B 1 403 ? 75.895 90.079 38.129 1.00 27.78 1403 PHE B N 1
ATOM 7093 C CA . PHE B 1 403 ? 74.847 89.574 39.020 1.00 26.96 1403 PHE B CA 1
ATOM 7094 C C . PHE B 1 403 ? 75.188 88.168 39.510 1.00 27.02 1403 PHE B C 1
ATOM 7095 O O . PHE B 1 403 ? 74.304 87.324 39.705 1.00 25.68 1403 PHE B O 1
ATOM 7103 N N . GLY B 1 404 ? 76.481 87.926 39.703 1.00 25.38 1404 GLY B N 1
ATOM 7104 C CA . GLY B 1 404 ? 76.932 86.627 40.171 1.00 26.09 1404 GLY B CA 1
ATOM 7105 C C . GLY B 1 404 ? 78.428 86.595 40.414 1.00 25.55 1404 GLY B C 1
ATOM 7106 O O . GLY B 1 404 ? 79.080 85.577 40.210 1.00 25.58 1404 GLY B O 1
ATOM 7107 N N . ALA B 1 405 ? 78.969 87.720 40.867 1.00 26.78 1405 ALA B N 1
ATOM 7108 C CA . ALA B 1 405 ? 80.391 87.843 41.126 1.00 27.15 1405 ALA B CA 1
ATOM 7109 C C . ALA B 1 405 ? 80.964 86.711 41.986 1.00 28.15 1405 ALA B C 1
ATOM 7110 O O . ALA B 1 405 ? 82.055 86.217 41.707 1.00 27.30 1405 ALA B O 1
ATOM 7112 N N . ALA B 1 406 ? 80.235 86.300 43.023 1.00 28.37 1406 ALA B N 1
ATOM 7113 C CA . ALA B 1 406 ? 80.702 85.236 43.917 1.00 27.76 1406 ALA B CA 1
ATOM 7114 C C . ALA B 1 406 ? 80.971 83.900 43.217 1.00 27.83 1406 ALA B C 1
ATOM 7115 O O . ALA B 1 406 ? 81.684 83.051 43.749 1.00 27.18 1406 ALA B O 1
ATOM 7117 N N . PHE B 1 407 ? 80.413 83.716 42.028 1.00 28.18 1407 PHE B N 1
ATOM 7118 C CA . PHE B 1 407 ? 80.591 82.466 41.295 1.00 28.63 1407 PHE B CA 1
ATOM 7119 C C . PHE B 1 407 ? 81.510 82.650 40.087 1.00 30.09 1407 PHE B C 1
ATOM 7120 O O . PHE B 1 407 ? 81.775 81.708 39.341 1.00 31.70 1407 PHE B O 1
ATOM 7128 N N . LEU B 1 408 ? 82.003 83.866 39.902 1.00 30.52 1408 LEU B N 1
ATOM 7129 C CA . LEU B 1 408 ? 82.882 84.158 38.776 1.00 31.74 1408 LEU B CA 1
ATOM 7130 C C . LEU B 1 408 ? 84.313 83.640 38.964 1.00 29.84 1408 LEU B C 1
ATOM 7131 O O . LEU B 1 408 ? 84.982 83.963 39.943 1.00 29.59 1408 LEU B O 1
ATOM 7136 N N . THR B 1 409 ? 84.770 82.821 38.024 1.00 29.48 1409 THR B N 1
ATOM 7137 C CA . THR B 1 409 ? 86.127 82.283 38.094 1.00 31.15 1409 THR B CA 1
ATOM 7138 C C . THR B 1 409 ? 86.998 82.972 37.053 1.00 30.33 1409 THR B C 1
ATOM 7139 O O . THR B 1 409 ? 88.222 82.939 37.138 1.00 30.84 1409 THR B O 1
ATOM 7143 N N . LEU B 1 410 ? 86.348 83.589 36.070 1.00 31.18 1410 LEU B N 1
ATOM 7144 C CA . LEU B 1 410 ? 87.025 84.334 35.012 1.00 31.37 1410 LEU B CA 1
ATOM 7145 C C . LEU B 1 410 ? 86.662 85.810 35.181 1.00 33.30 1410 LEU B C 1
ATOM 7146 O O . LEU B 1 410 ? 85.668 86.145 35.832 1.00 33.30 1410 LEU B O 1
ATOM 7151 N N . PRO B 1 411 ? 87.463 86.717 34.601 1.00 35.36 1411 PRO B N 1
ATOM 7152 C CA . PRO B 1 411 ? 87.162 88.144 34.729 1.00 34.89 1411 PRO B CA 1
ATOM 7153 C C . PRO B 1 411 ? 85.782 88.495 34.168 1.00 34.71 1411 PRO B C 1
ATOM 7154 O O . PRO B 1 411 ? 85.378 87.988 33.125 1.00 33.02 1411 PRO B O 1
ATOM 7158 N N . PRO B 1 412 ? 85.045 89.373 34.867 1.00 34.58 1412 PRO B N 1
ATOM 7159 C CA . PRO B 1 412 ? 83.701 89.819 34.478 1.00 34.80 1412 PRO B CA 1
ATOM 7160 C C . PRO B 1 412 ? 83.541 90.174 33.003 1.00 35.43 1412 PRO B C 1
ATOM 7161 O O . PRO B 1 412 ? 82.543 89.822 32.372 1.00 36.21 1412 PRO B O 1
ATOM 7165 N N . THR B 1 413 ? 84.528 90.873 32.459 1.00 35.40 1413 THR B N 1
ATOM 7166 C CA . THR B 1 413 ? 84.494 91.283 31.061 1.00 36.14 1413 THR B CA 1
ATOM 7167 C C . THR B 1 413 ? 84.389 90.102 30.100 1.00 34.79 1413 THR B C 1
ATOM 7168 O O . THR B 1 413 ? 83.862 90.233 28.994 1.00 35.56 1413 THR B O 1
ATOM 7172 N N . LYS B 1 414 ? 84.877 88.944 30.523 1.00 34.87 1414 LYS B N 1
ATOM 7173 C CA . LYS B 1 414 ? 84.822 87.756 29.683 1.00 35.69 1414 LYS B CA 1
ATOM 7174 C C . LYS B 1 414 ? 83.388 87.263 29.554 1.00 34.73 1414 LYS B C 1
ATOM 7175 O O . LYS B 1 414 ? 82.962 86.846 28.477 1.00 35.16 1414 LYS B O 1
ATOM 7181 N N . TYR B 1 415 ? 82.644 87.311 30.656 1.00 33.68 1415 TYR B N 1
ATOM 7182 C CA . TYR B 1 415 ? 81.250 86.875 30.653 1.00 32.89 1415 TYR B CA 1
ATOM 7183 C C . TYR B 1 415 ? 80.437 87.827 29.789 1.00 32.61 1415 TYR B C 1
ATOM 7184 O O . TYR B 1 415 ? 79.576 87.407 29.016 1.00 32.71 1415 TYR B O 1
ATOM 7193 N N . ALA B 1 416 ? 80.725 89.118 29.924 1.00 33.80 1416 ALA B N 1
ATOM 7194 C CA . ALA B 1 416 ? 80.024 90.152 29.168 1.00 35.17 1416 ALA B CA 1
ATOM 7195 C C . ALA B 1 416 ? 80.276 89.997 27.675 1.00 36.88 1416 ALA B C 1
ATOM 7196 O O . ALA B 1 416 ? 79.357 90.105 26.862 1.00 37.76 1416 ALA B O 1
ATOM 7198 N N . GLU B 1 417 ? 81.530 89.753 27.315 1.00 39.28 1417 GLU B N 1
ATOM 7199 C CA . GLU B 1 417 ? 81.892 89.569 25.916 1.00 39.99 1417 GLU B CA 1
ATOM 7200 C C . GLU B 1 417 ? 81.041 88.467 25.295 1.00 38.63 1417 GLU B C 1
ATOM 7201 O O . GLU B 1 417 ? 80.359 88.691 24.291 1.00 38.16 1417 GLU B O 1
ATOM 7207 N N . VAL B 1 418 ? 81.064 87.285 25.905 1.00 37.18 1418 VAL B N 1
ATOM 7208 C CA . VAL B 1 418 ? 80.301 86.149 25.396 1.00 37.47 1418 VAL B CA 1
ATOM 7209 C C . VAL B 1 418 ? 78.803 86.439 25.344 1.00 37.30 1418 VAL B C 1
ATOM 7210 O O . VAL B 1 418 ? 78.134 86.147 24.352 1.00 37.94 1418 VAL B O 1
ATOM 7214 N N . LEU B 1 419 ? 78.280 87.019 26.417 1.00 37.06 1419 LEU B N 1
ATOM 7215 C CA . LEU B 1 419 ? 76.862 87.335 26.495 1.00 35.94 1419 LEU B CA 1
ATOM 7216 C C . LEU B 1 419 ? 76.433 88.284 25.385 1.00 35.60 1419 LEU B C 1
ATOM 7217 O O . LEU B 1 419 ? 75.460 88.024 24.671 1.00 35.92 1419 LEU B O 1
ATOM 7222 N N . VAL B 1 420 ? 77.152 89.393 25.251 1.00 37.10 1420 VAL B N 1
ATOM 7223 C CA . VAL B 1 420 ? 76.832 90.375 24.223 1.00 38.40 1420 VAL B CA 1
ATOM 7224 C C . VAL B 1 420 ? 76.858 89.698 22.859 1.00 39.04 1420 VAL B C 1
ATOM 7225 O O . VAL B 1 420 ? 75.951 89.880 22.048 1.00 39.58 1420 VAL B O 1
ATOM 7229 N N . LYS B 1 421 ? 77.893 88.902 22.616 1.00 40.24 1421 LYS B N 1
ATOM 7230 C CA . LYS B 1 421 ? 78.028 88.192 21.347 1.00 40.72 1421 LYS B CA 1
ATOM 7231 C C . LYS B 1 421 ? 76.766 87.388 21.056 1.00 40.22 1421 LYS B C 1
ATOM 7232 O O . LYS B 1 421 ? 76.266 87.383 19.927 1.00 39.87 1421 LYS B O 1
ATOM 7238 N N . ARG B 1 422 ? 76.243 86.724 22.084 1.00 39.52 1422 ARG B N 1
ATOM 7239 C CA . ARG B 1 422 ? 75.035 85.919 21.936 1.00 39.66 1422 ARG B CA 1
ATOM 7240 C C . ARG B 1 422 ? 73.808 86.764 21.637 1.00 39.41 1422 ARG B C 1
ATOM 7241 O O . ARG B 1 422 ? 72.997 86.420 20.776 1.00 39.20 1422 ARG B O 1
ATOM 7249 N N . MET B 1 423 ? 73.663 87.869 22.356 1.00 39.51 1423 MET B N 1
ATOM 7250 C CA . MET B 1 423 ? 72.508 88.727 22.152 1.00 39.87 1423 MET B CA 1
ATOM 7251 C C . MET B 1 423 ? 72.471 89.321 20.747 1.00 39.81 1423 MET B C 1
ATOM 7252 O O . MET B 1 423 ? 71.399 89.450 20.155 1.00 40.00 1423 MET B O 1
ATOM 7257 N N . GLU B 1 424 ? 73.636 89.657 20.204 1.00 40.15 1424 GLU B N 1
ATOM 7258 C CA . GLU B 1 424 ? 73.705 90.230 18.862 1.00 41.70 1424 GLU B CA 1
ATOM 7259 C C . GLU B 1 424 ? 73.226 89.245 17.798 1.00 41.38 1424 GLU B C 1
ATOM 7260 O O . GLU B 1 424 ? 72.539 89.629 16.851 1.00 41.47 1424 GLU B O 1
ATOM 7266 N N . ALA B 1 425 ? 73.570 87.973 17.966 1.00 40.27 1425 ALA B N 1
ATOM 7267 C CA . ALA B 1 425 ? 73.161 86.955 17.011 1.00 39.70 1425 ALA B CA 1
ATOM 7268 C C . ALA B 1 425 ? 71.696 86.588 17.198 1.00 40.45 1425 ALA B C 1
ATOM 7269 O O . ALA B 1 425 ? 71.056 86.078 16.276 1.00 41.81 1425 ALA B O 1
ATOM 7271 N N . SER B 1 426 ? 71.160 86.853 18.385 1.00 40.19 1426 SER B N 1
ATOM 7272 C CA . SER B 1 426 ? 69.766 86.530 18.663 1.00 40.12 1426 SER B CA 1
ATOM 7273 C C . SER B 1 426 ? 68.853 87.740 18.493 1.00 40.02 1426 SER B C 1
ATOM 7274 O O . SER B 1 426 ? 67.639 87.591 18.321 1.00 39.65 1426 SER B O 1
ATOM 7277 N N . GLY B 1 427 ? 69.442 88.933 18.531 1.00 40.00 1427 GLY B N 1
ATOM 7278 C CA . GLY B 1 427 ? 68.662 90.152 18.405 1.00 39.32 1427 GLY B CA 1
ATOM 7279 C C . GLY B 1 427 ? 67.868 90.368 19.677 1.00 39.08 1427 GLY B C 1
ATOM 7280 O O . GLY B 1 427 ? 66.800 90.976 19.660 1.00 38.59 1427 GLY B O 1
ATOM 7281 N N . ALA B 1 428 ? 68.401 89.868 20.789 1.00 38.96 1428 ALA B N 1
ATOM 7282 C CA . ALA B 1 428 ? 67.731 89.987 22.078 1.00 38.37 1428 ALA B CA 1
ATOM 7283 C C . ALA B 1 428 ? 67.781 91.390 22.657 1.00 37.65 1428 ALA B C 1
ATOM 7284 O O . ALA B 1 428 ? 68.768 92.111 22.498 1.00 37.80 1428 ALA B O 1
ATOM 7286 N N . LYS B 1 429 ? 66.702 91.769 23.329 1.00 37.18 1429 LYS B N 1
ATOM 7287 C CA . LYS B 1 429 ? 66.611 93.071 23.965 1.00 36.53 1429 LYS B CA 1
ATOM 7288 C C . LYS B 1 429 ? 66.766 92.871 25.464 1.00 35.48 1429 LYS B C 1
ATOM 7289 O O . LYS B 1 429 ? 66.313 91.861 26.009 1.00 36.46 1429 LYS B O 1
ATOM 7295 N N . ALA B 1 430 ? 67.416 93.828 26.121 1.00 33.96 1430 ALA B N 1
ATOM 7296 C CA . ALA B 1 430 ? 67.660 93.775 27.560 1.00 31.06 1430 ALA B CA 1
ATOM 7297 C C . ALA B 1 430 ? 66.771 94.746 28.326 1.00 30.11 1430 ALA B C 1
ATOM 7298 O O . ALA B 1 430 ? 66.335 95.769 27.796 1.00 27.70 1430 ALA B O 1
ATOM 7300 N N . TYR B 1 431 ? 66.528 94.418 29.592 1.00 28.59 1431 TYR B N 1
ATOM 7301 C CA . TYR B 1 431 ? 65.687 95.229 30.463 1.00 27.96 1431 TYR B CA 1
ATOM 7302 C C . TYR B 1 431 ? 66.238 95.195 31.883 1.00 27.63 1431 TYR B C 1
ATOM 7303 O O . TYR B 1 431 ? 66.687 94.146 32.354 1.00 28.09 1431 TYR B O 1
ATOM 7312 N N . LEU B 1 432 ? 66.212 96.345 32.550 1.00 26.19 1432 LEU B N 1
ATOM 7313 C CA . LEU B 1 432 ? 66.683 96.457 33.926 1.00 25.27 1432 LEU B CA 1
ATOM 7314 C C . LEU B 1 432 ? 65.427 96.471 34.793 1.00 25.26 1432 LEU B C 1
ATOM 7315 O O . LEU B 1 432 ? 64.657 97.433 34.758 1.00 24.18 1432 LEU B O 1
ATOM 7320 N N . VAL B 1 433 ? 65.217 95.410 35.565 1.00 25.15 1433 VAL B N 1
ATOM 7321 C CA . VAL B 1 433 ? 64.034 95.313 36.419 1.00 24.00 1433 VAL B CA 1
ATOM 7322 C C . VAL B 1 433 ? 64.341 95.365 37.913 1.00 23.73 1433 VAL B C 1
ATOM 7323 O O . VAL B 1 433 ? 65.112 94.558 38.433 1.00 23.71 1433 VAL B O 1
ATOM 7327 N N . ASN B 1 434 ? 63.717 96.312 38.604 1.00 21.71 1434 ASN B N 1
ATOM 7328 C CA . ASN B 1 434 ? 63.925 96.477 40.035 1.00 20.55 1434 ASN B CA 1
ATOM 7329 C C . ASN B 1 434 ? 62.972 95.570 40.811 1.00 20.07 1434 ASN B C 1
ATOM 7330 O O . ASN B 1 434 ? 61.763 95.774 40.786 1.00 18.94 1434 ASN B O 1
ATOM 7335 N N . THR B 1 435 ? 63.504 94.547 41.470 1.00 19.53 1435 THR B N 1
ATOM 7336 C CA . THR B 1 435 ? 62.648 93.667 42.252 1.00 20.29 1435 THR B CA 1
ATOM 7337 C C . THR B 1 435 ? 62.816 94.052 43.701 1.00 21.30 1435 THR B C 1
ATOM 7338 O O . THR B 1 435 ? 62.350 93.349 44.600 1.00 22.02 1435 THR B O 1
ATOM 7342 N N . GLY B 1 436 ? 63.508 95.171 43.901 1.00 19.38 1436 GLY B N 1
ATOM 7343 C CA . GLY B 1 436 ? 63.772 95.692 45.223 1.00 18.85 1436 GLY B CA 1
ATOM 7344 C C . GLY B 1 436 ? 62.748 96.706 45.697 1.00 21.05 1436 GLY B C 1
ATOM 7345 O O . GLY B 1 436 ? 61.553 96.555 45.481 1.00 21.12 1436 GLY B O 1
ATOM 7346 N N . TRP B 1 437 ? 63.229 97.773 46.315 1.00 23.03 1437 TRP B N 1
ATOM 7347 C CA . TRP B 1 437 ? 62.352 98.780 46.897 1.00 24.08 1437 TRP B CA 1
ATOM 7348 C C . TRP B 1 437 ? 62.096 100.053 46.095 1.00 25.67 1437 TRP B C 1
ATOM 7349 O O . TRP B 1 437 ? 62.743 100.333 45.083 1.00 26.32 1437 TRP B O 1
ATOM 7360 N N . ASN B 1 438 ? 61.119 100.821 46.551 1.00 26.28 1438 ASN B N 1
ATOM 7361 C CA . ASN B 1 438 ? 60.855 102.102 45.930 1.00 26.28 1438 ASN B CA 1
ATOM 7362 C C . ASN B 1 438 ? 60.532 103.067 47.053 1.00 26.14 1438 ASN B C 1
ATOM 7363 O O . ASN B 1 438 ? 60.773 102.762 48.223 1.00 23.64 1438 ASN B O 1
ATOM 7368 N N . GLY B 1 439 ? 59.988 104.223 46.693 1.00 27.40 1439 GLY B N 1
ATOM 7369 C CA . GLY B 1 439 ? 59.669 105.248 47.674 1.00 27.45 1439 GLY B CA 1
ATOM 7370 C C . GLY B 1 439 ? 58.793 104.862 48.849 1.00 29.21 1439 GLY B C 1
ATOM 7371 O O . GLY B 1 439 ? 58.966 105.401 49.947 1.00 30.07 1439 GLY B O 1
ATOM 7372 N N . THR B 1 440 ? 57.846 103.954 48.637 1.00 29.25 1440 THR B N 1
ATOM 7373 C CA . THR B 1 440 ? 56.960 103.536 49.717 1.00 30.07 1440 THR B CA 1
ATOM 7374 C C . THR B 1 440 ? 57.753 102.936 50.874 1.00 30.89 1440 THR B C 1
ATOM 7375 O O . THR B 1 440 ? 57.226 102.768 51.972 1.00 32.87 1440 THR B O 1
ATOM 7379 N N . GLY B 1 441 ? 59.016 102.603 50.629 1.00 30.90 1441 GLY B N 1
ATOM 7380 C CA . GLY B 1 441 ? 59.831 102.009 51.676 1.00 29.35 1441 GLY B CA 1
ATOM 7381 C C . GLY B 1 441 ? 59.661 100.498 51.671 1.00 30.20 1441 GLY B C 1
ATOM 7382 O O . GLY B 1 441 ? 60.292 99.779 52.446 1.00 30.57 1441 GLY B O 1
ATOM 7383 N N . LYS B 1 442 ? 58.799 100.010 50.790 1.00 27.97 1442 LYS B N 1
ATOM 7384 C CA . LYS B 1 442 ? 58.551 98.582 50.670 1.00 29.03 1442 LYS B CA 1
ATOM 7385 C C . LYS B 1 442 ? 59.022 98.098 49.297 1.00 28.22 1442 LYS B C 1
ATOM 7386 O O . LYS B 1 442 ? 59.444 98.898 48.460 1.00 26.01 1442 LYS B O 1
ATOM 7392 N N . ARG B 1 443 ? 58.964 96.792 49.066 1.00 27.23 1443 ARG B N 1
ATOM 7393 C CA . ARG B 1 443 ? 59.391 96.258 47.783 1.00 25.96 1443 ARG B CA 1
ATOM 7394 C C . ARG B 1 443 ? 58.270 96.360 46.768 1.00 25.17 1443 ARG B C 1
ATOM 7395 O O . ARG B 1 443 ? 57.089 96.297 47.112 1.00 25.14 1443 ARG B O 1
ATOM 7403 N N . ILE B 1 444 ? 58.657 96.531 45.514 1.00 23.69 1444 ILE B N 1
ATOM 7404 C CA . ILE B 1 444 ? 57.711 96.629 44.424 1.00 24.57 1444 ILE B CA 1
ATOM 7405 C C . ILE B 1 444 ? 56.848 95.373 44.427 1.00 25.60 1444 ILE B C 1
ATOM 7406 O O . ILE B 1 444 ? 57.348 94.263 44.615 1.00 25.30 1444 ILE B O 1
ATOM 7411 N N . SER B 1 445 ? 55.549 95.566 44.250 1.00 25.44 1445 SER B N 1
ATOM 7412 C CA . SER B 1 445 ? 54.599 94.473 44.245 1.00 27.59 1445 SER B CA 1
ATOM 7413 C C . SER B 1 445 ? 54.971 93.353 43.281 1.00 26.53 1445 SER B C 1
ATOM 7414 O O . SER B 1 445 ? 55.409 93.601 42.157 1.00 25.29 1445 SER B O 1
ATOM 7417 N N . ILE B 1 446 ? 54.796 92.117 43.732 1.00 26.29 1446 ILE B N 1
ATOM 7418 C CA . ILE B 1 446 ? 55.092 90.958 42.911 1.00 26.38 1446 ILE B CA 1
ATOM 7419 C C . ILE B 1 446 ? 54.135 90.973 41.712 1.00 26.91 1446 ILE B C 1
ATOM 7420 O O . ILE B 1 446 ? 54.526 90.611 40.600 1.00 26.22 1446 ILE B O 1
ATOM 7425 N N . LYS B 1 447 ? 52.891 91.399 41.940 1.00 27.09 1447 LYS B N 1
ATOM 7426 C CA . LYS B 1 447 ? 51.890 91.464 40.879 1.00 27.58 1447 LYS B CA 1
ATOM 7427 C C . LYS B 1 447 ? 52.303 92.443 39.794 1.00 26.60 1447 LYS B C 1
ATOM 7428 O O . LYS B 1 447 ? 52.125 92.179 38.603 1.00 27.28 1447 LYS B O 1
ATOM 7434 N N . ASP B 1 448 ? 52.830 93.590 40.196 1.00 25.25 1448 ASP B N 1
ATOM 7435 C CA . ASP B 1 448 ? 53.244 94.567 39.212 1.00 24.76 1448 ASP B CA 1
ATOM 7436 C C . ASP B 1 448 ? 54.469 94.061 38.477 1.00 24.51 1448 ASP B C 1
ATOM 7437 O O . ASP B 1 448 ? 54.571 94.208 37.255 1.00 24.20 1448 ASP B O 1
ATOM 7442 N N . THR B 1 449 ? 55.385 93.431 39.206 1.00 23.27 1449 THR B N 1
ATOM 7443 C CA . THR B 1 449 ? 56.596 92.923 38.581 1.00 24.44 1449 THR B CA 1
ATOM 7444 C C . THR B 1 449 ? 56.306 91.851 37.524 1.00 23.66 1449 THR B C 1
ATOM 7445 O O . THR B 1 449 ? 56.902 91.869 36.449 1.00 22.93 1449 THR B O 1
ATOM 7449 N N . ARG B 1 450 ? 55.391 90.933 37.835 1.00 24.29 1450 ARG B N 1
ATOM 7450 C CA . ARG B 1 450 ? 55.005 89.869 36.916 1.00 26.00 1450 ARG B CA 1
ATOM 7451 C C . ARG B 1 450 ? 54.300 90.505 35.721 1.00 26.71 1450 ARG B C 1
ATOM 7452 O O . ARG B 1 450 ? 54.421 90.041 34.588 1.00 26.31 1450 ARG B O 1
ATOM 7460 N N . GLY B 1 451 ? 53.560 91.577 35.995 1.00 27.00 1451 GLY B N 1
ATOM 7461 C CA . GLY B 1 451 ? 52.864 92.287 34.937 1.00 25.64 1451 GLY B CA 1
ATOM 7462 C C . GLY B 1 451 ? 53.903 92.798 33.956 1.00 25.00 1451 GLY B C 1
ATOM 7463 O O . GLY B 1 451 ? 53.748 92.663 32.741 1.00 23.81 1451 GLY B O 1
ATOM 7464 N N . ILE B 1 452 ? 54.971 93.378 34.499 1.00 24.11 1452 ILE B N 1
ATOM 7465 C CA . ILE B 1 452 ? 56.080 93.904 33.702 1.00 25.66 1452 ILE B CA 1
ATOM 7466 C C . ILE B 1 452 ? 56.755 92.801 32.883 1.00 26.73 1452 ILE B C 1
ATOM 7467 O O . ILE B 1 452 ? 57.077 92.996 31.704 1.00 26.67 1452 ILE B O 1
ATOM 7472 N N . ILE B 1 453 ? 56.959 91.644 33.508 1.00 26.67 1453 ILE B N 1
ATOM 7473 C CA . ILE B 1 453 ? 57.574 90.506 32.831 1.00 26.56 1453 ILE B CA 1
ATOM 7474 C C . ILE B 1 453 ? 56.704 90.072 31.663 1.00 28.23 1453 ILE B C 1
ATOM 7475 O O . ILE B 1 453 ? 57.214 89.769 30.583 1.00 28.38 1453 ILE B O 1
ATOM 7480 N N . ASP B 1 454 ? 55.393 90.023 31.890 1.00 28.53 1454 ASP B N 1
ATOM 7481 C CA . ASP B 1 454 ? 54.459 89.630 30.844 1.00 28.40 1454 ASP B CA 1
ATOM 7482 C C . ASP B 1 454 ? 54.551 90.607 29.684 1.00 28.88 1454 ASP B C 1
ATOM 7483 O O . ASP B 1 454 ? 54.444 90.216 28.520 1.00 29.33 1454 ASP B O 1
ATOM 7488 N N . ALA B 1 455 ? 54.731 91.882 30.016 1.00 28.36 1455 ALA B N 1
ATOM 7489 C CA . ALA B 1 455 ? 54.828 92.935 29.016 1.00 28.52 1455 ALA B CA 1
ATOM 7490 C C . ALA B 1 455 ? 56.111 92.805 28.205 1.00 29.58 1455 ALA B C 1
ATOM 7491 O O . ALA B 1 455 ? 56.143 93.151 27.024 1.00 29.74 1455 ALA B O 1
ATOM 7493 N N . ILE B 1 456 ? 57.164 92.306 28.848 1.00 28.95 1456 ILE B N 1
ATOM 7494 C CA . ILE B 1 456 ? 58.445 92.124 28.181 1.00 29.08 1456 ILE B CA 1
ATOM 7495 C C . ILE B 1 456 ? 58.411 90.875 27.308 1.00 29.56 1456 ILE B C 1
ATOM 7496 O O . ILE B 1 456 ? 58.928 90.878 26.192 1.00 29.93 1456 ILE B O 1
ATOM 7501 N N . LEU B 1 457 ? 57.791 89.816 27.819 1.00 29.74 1457 LEU B N 1
ATOM 7502 C CA . LEU B 1 457 ? 57.707 88.563 27.085 1.00 31.31 1457 LEU B CA 1
ATOM 7503 C C . LEU B 1 457 ? 56.728 88.587 25.916 1.00 32.44 1457 LEU B C 1
ATOM 7504 O O . LEU B 1 457 ? 56.898 87.838 24.960 1.00 32.26 1457 LEU B O 1
ATOM 7509 N N . ASP B 1 458 ? 55.710 89.440 25.973 1.00 33.93 1458 ASP B N 1
ATOM 7510 C CA . ASP B 1 458 ? 54.756 89.486 24.873 1.00 35.57 1458 ASP B CA 1
ATOM 7511 C C . ASP B 1 458 ? 54.999 90.666 23.938 1.00 36.60 1458 ASP B C 1
ATOM 7512 O O . ASP B 1 458 ? 54.189 90.951 23.053 1.00 38.81 1458 ASP B O 1
ATOM 7517 N N . GLY B 1 459 ? 56.127 91.341 24.130 1.00 37.36 1459 GLY B N 1
ATOM 7518 C CA . GLY B 1 459 ? 56.474 92.472 23.289 1.00 36.90 1459 GLY B CA 1
ATOM 7519 C C . GLY B 1 459 ? 55.627 93.710 23.503 1.00 36.26 1459 GLY B C 1
ATOM 7520 O O . GLY B 1 459 ? 55.787 94.698 22.798 1.00 36.58 1459 GLY B O 1
ATOM 7521 N N . SER B 1 460 ? 54.723 93.672 24.472 1.00 37.94 1460 SER B N 1
ATOM 7522 C CA . SER B 1 460 ? 53.871 94.826 24.735 1.00 38.97 1460 SER B CA 1
ATOM 7523 C C . SER B 1 460 ? 54.702 96.058 25.050 1.00 39.03 1460 SER B C 1
ATOM 7524 O O . SER B 1 460 ? 54.384 97.160 24.607 1.00 39.74 1460 SER B O 1
ATOM 7527 N N . ILE B 1 461 ? 55.765 95.863 25.820 1.00 38.23 1461 ILE B N 1
ATOM 7528 C CA . ILE B 1 461 ? 56.627 96.963 26.216 1.00 37.78 1461 ILE B CA 1
ATOM 7529 C C . ILE B 1 461 ? 57.342 97.587 25.021 1.00 38.37 1461 ILE B C 1
ATOM 7530 O O . ILE B 1 461 ? 57.931 98.660 25.132 1.00 40.00 1461 ILE B O 1
ATOM 7535 N N . ASP B 1 462 ? 57.282 96.906 23.881 1.00 38.84 1462 ASP B N 1
ATOM 7536 C CA . ASP B 1 462 ? 57.921 97.382 22.658 1.00 39.87 1462 ASP B CA 1
ATOM 7537 C C . ASP B 1 462 ? 57.223 98.603 22.078 1.00 39.60 1462 ASP B C 1
ATOM 7538 O O . ASP B 1 462 ? 57.870 99.498 21.543 1.00 39.38 1462 ASP B O 1
ATOM 7543 N N . THR B 1 463 ? 55.902 98.638 22.183 1.00 38.74 1463 THR B N 1
ATOM 7544 C CA . THR B 1 463 ? 55.142 99.748 21.634 1.00 39.06 1463 THR B CA 1
ATOM 7545 C C . THR B 1 463 ? 54.582 100.699 22.686 1.00 38.77 1463 THR B C 1
ATOM 7546 O O . THR B 1 463 ? 53.910 101.672 22.346 1.00 39.13 1463 THR B O 1
ATOM 7550 N N . ALA B 1 464 ? 54.864 100.431 23.957 1.00 37.27 1464 ALA B N 1
ATOM 7551 C CA . ALA B 1 464 ? 54.361 101.275 25.036 1.00 35.78 1464 ALA B CA 1
ATOM 7552 C C . ALA B 1 464 ? 54.947 102.688 24.999 1.00 34.86 1464 ALA B C 1
ATOM 7553 O O . ALA B 1 464 ? 56.055 102.891 24.507 1.00 32.58 1464 ALA B O 1
ATOM 7555 N N . ASN B 1 465 ? 54.200 103.666 25.507 1.00 35.44 1465 ASN B N 1
ATOM 7556 C CA . ASN B 1 465 ? 54.703 105.039 25.545 1.00 35.20 1465 ASN B CA 1
ATOM 7557 C C . ASN B 1 465 ? 55.849 105.058 26.548 1.00 35.21 1465 ASN B C 1
ATOM 7558 O O . ASN B 1 465 ? 55.826 104.319 27.536 1.00 34.76 1465 ASN B O 1
ATOM 7563 N N . THR B 1 466 ? 56.847 105.899 26.300 1.00 33.37 1466 THR B N 1
ATOM 7564 C CA . THR B 1 466 ? 58.007 105.965 27.176 1.00 32.53 1466 THR B CA 1
ATOM 7565 C C . THR B 1 466 ? 58.380 107.373 27.599 1.00 31.60 1466 THR B C 1
ATOM 7566 O O . THR B 1 466 ? 57.915 108.353 27.022 1.00 32.27 1466 THR B O 1
ATOM 7570 N N . ALA B 1 467 ? 59.218 107.451 28.629 1.00 29.75 1467 ALA B N 1
ATOM 7571 C CA . ALA B 1 467 ? 59.719 108.708 29.172 1.00 28.80 1467 ALA B CA 1
ATOM 7572 C C . ALA B 1 467 ? 61.159 108.437 29.593 1.00 28.39 1467 ALA B C 1
ATOM 7573 O O . ALA B 1 467 ? 61.613 107.296 29.540 1.00 29.01 1467 ALA B O 1
ATOM 7575 N N . THR B 1 468 ? 61.881 109.477 29.991 1.00 29.08 1468 THR B N 1
ATOM 7576 C CA . THR B 1 468 ? 63.274 109.329 30.393 1.00 29.72 1468 THR B CA 1
ATOM 7577 C C . THR B 1 468 ? 63.496 109.714 31.849 1.00 30.22 1468 THR B C 1
ATOM 7578 O O . THR B 1 468 ? 62.976 110.720 32.324 1.00 27.94 1468 THR B O 1
ATOM 7582 N N . ILE B 1 469 ? 64.275 108.901 32.552 1.00 31.32 1469 ILE B N 1
ATOM 7583 C CA . ILE B 1 469 ? 64.569 109.171 33.949 1.00 31.20 1469 ILE B CA 1
ATOM 7584 C C . ILE B 1 469 ? 65.964 109.785 34.064 1.00 31.86 1469 ILE B C 1
ATOM 7585 O O . ILE B 1 469 ? 66.948 109.225 33.580 1.00 31.86 1469 ILE B O 1
ATOM 7590 N N . PRO B 1 470 ? 66.052 110.963 34.700 1.00 31.87 1470 PRO B N 1
ATOM 7591 C CA . PRO B 1 470 ? 67.292 111.708 34.907 1.00 31.10 1470 PRO B CA 1
ATOM 7592 C C . PRO B 1 470 ? 68.403 110.895 35.540 1.00 31.40 1470 PRO B C 1
ATOM 7593 O O . PRO B 1 470 ? 68.159 109.831 36.124 1.00 29.74 1470 PRO B O 1
ATOM 7597 N N . TYR B 1 471 ? 69.614 111.444 35.431 1.00 31.46 1471 TYR B N 1
ATOM 7598 C CA . TYR B 1 471 ? 70.847 110.876 35.958 1.00 32.39 1471 TYR B CA 1
ATOM 7599 C C . TYR B 1 471 ? 71.351 109.617 35.263 1.00 32.27 1471 TYR B C 1
ATOM 7600 O O . TYR B 1 471 ? 72.523 109.539 34.899 1.00 31.35 1471 TYR B O 1
ATOM 7609 N N . PHE B 1 472 ? 70.472 108.638 35.087 1.00 29.77 1472 PHE B N 1
ATOM 7610 C CA . PHE B 1 472 ? 70.840 107.382 34.440 1.00 29.36 1472 PHE B CA 1
ATOM 7611 C C . PHE B 1 472 ? 70.396 107.376 32.982 1.00 29.55 1472 PHE B C 1
ATOM 7612 O O . PHE B 1 472 ? 70.879 106.576 32.182 1.00 28.51 1472 PHE B O 1
ATOM 7620 N N . ASN B 1 473 ? 69.468 108.268 32.648 1.00 29.75 1473 ASN B N 1
ATOM 7621 C CA . ASN B 1 473 ? 68.937 108.345 31.293 1.00 30.76 1473 ASN B CA 1
ATOM 7622 C C . ASN B 1 473 ? 68.219 107.018 30.995 1.00 29.76 1473 ASN B C 1
ATOM 7623 O O . ASN B 1 473 ? 68.426 106.403 29.948 1.00 30.11 1473 ASN B O 1
ATOM 7628 N N . PHE B 1 474 ? 67.393 106.564 31.937 1.00 28.79 1474 PHE B N 1
ATOM 7629 C CA . PHE B 1 474 ? 66.645 105.318 31.764 1.00 28.94 1474 PHE B CA 1
ATOM 7630 C C . PHE B 1 474 ? 65.389 105.527 30.930 1.00 29.11 1474 PHE B C 1
ATOM 7631 O O . PHE B 1 474 ? 64.619 106.454 31.173 1.00 28.68 1474 PHE B O 1
ATOM 7639 N N . THR B 1 475 ? 65.191 104.669 29.938 1.00 29.23 1475 THR B N 1
ATOM 7640 C CA . THR B 1 475 ? 63.993 104.752 29.123 1.00 29.33 1475 THR B CA 1
ATOM 7641 C C . THR B 1 475 ? 63.007 103.813 29.798 1.00 28.68 1475 THR B C 1
ATOM 7642 O O . THR B 1 475 ? 63.260 102.615 29.903 1.00 29.95 1475 THR B O 1
ATOM 7646 N N . VAL B 1 476 ? 61.892 104.358 30.268 1.00 29.06 1476 VAL B N 1
ATOM 7647 C CA . VAL B 1 476 ? 60.894 103.538 30.939 1.00 29.09 1476 VAL B CA 1
ATOM 7648 C C . VAL B 1 476 ? 59.522 103.757 30.337 1.00 28.83 1476 VAL B C 1
ATOM 7649 O O . VAL B 1 476 ? 59.248 104.804 29.760 1.00 30.03 1476 VAL B O 1
ATOM 7653 N N . PRO B 1 477 ? 58.637 102.762 30.452 1.00 29.82 1477 PRO B N 1
ATOM 7654 C CA . PRO B 1 477 ? 57.293 102.934 29.892 1.00 29.53 1477 PRO B CA 1
ATOM 7655 C C . PRO B 1 477 ? 56.501 103.858 30.806 1.00 30.66 1477 PRO B C 1
ATOM 7656 O O . PRO B 1 477 ? 56.711 103.857 32.026 1.00 30.27 1477 PRO B O 1
ATOM 7660 N N . THR B 1 478 ? 55.609 104.655 30.224 1.00 31.34 1478 THR B N 1
ATOM 7661 C CA . THR B 1 478 ? 54.787 105.578 31.002 1.00 30.45 1478 THR B CA 1
ATOM 7662 C C . THR B 1 478 ? 53.501 104.885 31.437 1.00 30.87 1478 THR B C 1
ATOM 7663 O O . THR B 1 478 ? 52.761 105.395 32.281 1.00 32.80 1478 THR B O 1
ATOM 7667 N N . GLU B 1 479 ? 53.232 103.719 30.862 1.00 30.00 1479 GLU B N 1
ATOM 7668 C CA . GLU B 1 479 ? 52.041 102.950 31.222 1.00 30.58 1479 GLU B CA 1
ATOM 7669 C C . GLU B 1 479 ? 52.082 101.562 30.589 1.00 28.68 1479 GLU B C 1
ATOM 7670 O O . GLU B 1 479 ? 52.610 101.386 29.497 1.00 29.92 1479 GLU B O 1
ATOM 7676 N N . LEU B 1 480 ? 51.518 100.582 31.281 1.00 27.33 1480 LEU B N 1
ATOM 7677 C CA . LEU B 1 480 ? 51.493 99.215 30.778 1.00 27.05 1480 LEU B CA 1
ATOM 7678 C C . LEU B 1 480 ? 50.233 98.504 31.237 1.00 27.34 1480 LEU B C 1
ATOM 7679 O O . LEU B 1 480 ? 49.740 98.742 32.345 1.00 27.32 1480 LEU B O 1
ATOM 7684 N N . LYS B 1 481 ? 49.709 97.632 30.385 1.00 27.49 1481 LYS B N 1
ATOM 7685 C CA . LYS B 1 481 ? 48.516 96.873 30.727 1.00 28.34 1481 LYS B CA 1
ATOM 7686 C C . LYS B 1 481 ? 48.849 95.981 31.921 1.00 26.62 1481 LYS B C 1
ATOM 7687 O O . LYS B 1 481 ? 49.934 95.408 31.986 1.00 25.25 1481 LYS B O 1
ATOM 7693 N N . GLY B 1 482 ? 47.927 95.888 32.874 1.00 27.28 1482 GLY B N 1
ATOM 7694 C CA . GLY B 1 482 ? 48.151 95.051 34.045 1.00 26.88 1482 GLY B CA 1
ATOM 7695 C C . GLY B 1 482 ? 49.316 95.473 34.928 1.00 26.96 1482 GLY B C 1
ATOM 7696 O O . GLY B 1 482 ? 49.996 94.627 35.512 1.00 27.35 1482 GLY B O 1
ATOM 7697 N N . VAL B 1 483 ? 49.558 96.777 35.026 1.00 26.05 1483 VAL B N 1
ATOM 7698 C CA . VAL B 1 483 ? 50.645 97.282 35.853 1.00 25.10 1483 VAL B CA 1
ATOM 7699 C C . VAL B 1 483 ? 50.265 98.629 36.455 1.00 25.64 1483 VAL B C 1
ATOM 7700 O O . VAL B 1 483 ? 49.801 99.529 35.748 1.00 23.16 1483 VAL B O 1
ATOM 7704 N N . ASP B 1 484 ? 50.455 98.750 37.767 1.00 25.72 1484 ASP B N 1
ATOM 7705 C CA . ASP B 1 484 ? 50.153 99.983 38.478 1.00 25.65 1484 ASP B CA 1
ATOM 7706 C C . ASP B 1 484 ? 50.987 101.071 37.809 1.00 26.58 1484 ASP B C 1
ATOM 7707 O O . ASP B 1 484 ? 52.205 100.930 37.660 1.00 25.29 1484 ASP B O 1
ATOM 7712 N N . THR B 1 485 ? 50.334 102.158 37.409 1.00 26.02 1485 THR B N 1
ATOM 7713 C CA . THR B 1 485 ? 51.020 103.232 36.705 1.00 25.77 1485 THR B CA 1
ATOM 7714 C C . THR B 1 485 ? 51.992 104.054 37.525 1.00 26.11 1485 THR B C 1
ATOM 7715 O O . THR B 1 485 ? 53.122 104.312 37.103 1.00 26.76 1485 THR B O 1
ATOM 7719 N N . LYS B 1 486 ? 51.522 104.480 38.685 1.00 26.42 1486 LYS B N 1
ATOM 7720 C CA . LYS B 1 486 ? 52.287 105.317 39.590 1.00 27.81 1486 LYS B CA 1
ATOM 7721 C C . LYS B 1 486 ? 53.725 104.864 39.837 1.00 27.49 1486 LYS B C 1
ATOM 7722 O O . LYS B 1 486 ? 54.629 105.694 39.926 1.00 27.57 1486 LYS B O 1
ATOM 7728 N N . ILE B 1 487 ? 53.937 103.558 39.945 1.00 24.81 1487 ILE B N 1
ATOM 7729 C CA . ILE B 1 487 ? 55.270 103.040 40.222 1.00 25.90 1487 ILE B CA 1
ATOM 7730 C C . ILE B 1 487 ? 56.287 103.076 39.080 1.00 24.74 1487 ILE B C 1
ATOM 7731 O O . ILE B 1 487 ? 57.492 103.086 39.333 1.00 24.37 1487 ILE B O 1
ATOM 7736 N N . LEU B 1 488 ? 55.818 103.115 37.836 1.00 24.59 1488 LEU B N 1
ATOM 7737 C CA . LEU B 1 488 ? 56.734 103.124 36.692 1.00 25.47 1488 LEU B CA 1
ATOM 7738 C C . LEU B 1 488 ? 57.821 104.191 36.790 1.00 25.99 1488 LEU B C 1
ATOM 7739 O O . LEU B 1 488 ? 58.939 103.988 36.321 1.00 26.71 1488 LEU B O 1
ATOM 7744 N N . ASP B 1 489 ? 57.499 105.331 37.389 1.00 26.33 1489 ASP B N 1
ATOM 7745 C CA . ASP B 1 489 ? 58.487 106.388 37.562 1.00 26.56 1489 ASP B CA 1
ATOM 7746 C C . ASP B 1 489 ? 58.873 106.347 39.035 1.00 26.57 1489 ASP B C 1
ATOM 7747 O O . ASP B 1 489 ? 58.049 106.582 39.918 1.00 26.90 1489 ASP B O 1
ATOM 7752 N N . PRO B 1 490 ? 60.142 106.033 39.320 1.00 26.99 1490 PRO B N 1
ATOM 7753 C CA . PRO B 1 490 ? 60.663 105.938 40.686 1.00 24.71 1490 PRO B CA 1
ATOM 7754 C C . PRO B 1 490 ? 60.416 107.159 41.571 1.00 25.57 1490 PRO B C 1
ATOM 7755 O O . PRO B 1 490 ? 60.433 107.043 42.800 1.00 24.97 1490 PRO B O 1
ATOM 7759 N N . ARG B 1 491 ? 60.169 108.318 40.964 1.00 23.40 1491 ARG B N 1
ATOM 7760 C CA . ARG B 1 491 ? 59.924 109.543 41.735 1.00 25.14 1491 ARG B CA 1
ATOM 7761 C C . ARG B 1 491 ? 58.531 109.637 42.381 1.00 25.73 1491 ARG B C 1
ATOM 7762 O O . ARG B 1 491 ? 58.371 110.247 43.441 1.00 25.27 1491 ARG B O 1
ATOM 7770 N N . ASN B 1 492 ? 57.529 109.041 41.743 1.00 26.38 1492 ASN B N 1
ATOM 7771 C CA . ASN B 1 492 ? 56.151 109.101 42.236 1.00 27.60 1492 ASN B CA 1
ATOM 7772 C C . ASN B 1 492 ? 55.865 108.525 43.623 1.00 27.64 1492 ASN B C 1
ATOM 7773 O O . ASN B 1 492 ? 54.894 108.923 44.267 1.00 29.63 1492 ASN B O 1
ATOM 7778 N N . THR B 1 493 ? 56.679 107.586 44.086 1.00 27.91 1493 THR B N 1
ATOM 7779 C CA . THR B 1 493 ? 56.459 106.992 45.403 1.00 27.09 1493 THR B CA 1
ATOM 7780 C C . THR B 1 493 ? 57.125 107.806 46.510 1.00 29.02 1493 THR B C 1
ATOM 7781 O O . THR B 1 493 ? 57.173 107.386 47.666 1.00 29.78 1493 THR B O 1
ATOM 7785 N N . TYR B 1 494 ? 57.632 108.978 46.146 1.00 29.59 1494 TYR B N 1
ATOM 7786 C CA . TYR B 1 494 ? 58.281 109.871 47.098 1.00 29.58 1494 TYR B CA 1
ATOM 7787 C C . TYR B 1 494 ? 57.438 111.130 47.291 1.00 30.41 1494 TYR B C 1
ATOM 7788 O O . TYR B 1 494 ? 56.853 111.642 46.345 1.00 30.54 1494 TYR B O 1
ATOM 7797 N N . ALA B 1 495 ? 57.371 111.625 48.520 1.00 32.68 1495 ALA B N 1
ATOM 7798 C CA . ALA B 1 495 ? 56.605 112.835 48.799 1.00 35.25 1495 ALA B CA 1
ATOM 7799 C C . ALA B 1 495 ? 57.096 113.940 47.866 1.00 35.53 1495 ALA B C 1
ATOM 7800 O O . ALA B 1 495 ? 56.310 114.563 47.161 1.00 35.78 1495 ALA B O 1
ATOM 7802 N N . ASP B 1 496 ? 58.403 114.170 47.867 1.00 37.14 1496 ASP B N 1
ATOM 7803 C CA . ASP B 1 496 ? 59.009 115.177 47.005 1.00 37.02 1496 ASP B CA 1
ATOM 7804 C C . ASP B 1 496 ? 59.988 114.504 46.066 1.00 34.63 1496 ASP B C 1
ATOM 7805 O O . ASP B 1 496 ? 60.758 113.644 46.483 1.00 34.82 1496 ASP B O 1
ATOM 7810 N N . ALA B 1 497 ? 59.960 114.897 44.798 1.00 33.16 1497 ALA B N 1
ATOM 7811 C CA . ALA B 1 497 ? 60.852 114.313 43.804 1.00 31.61 1497 ALA B CA 1
ATOM 7812 C C . ALA B 1 497 ? 62.305 114.460 44.247 1.00 29.34 1497 ALA B C 1
ATOM 7813 O O . ALA B 1 497 ? 63.146 113.624 43.935 1.00 28.15 1497 ALA B O 1
ATOM 7815 N N . SER B 1 498 ? 62.586 115.524 44.985 1.00 28.34 1498 SER B N 1
ATOM 7816 C CA . SER B 1 498 ? 63.932 115.777 45.466 1.00 29.24 1498 SER B CA 1
ATOM 7817 C C . SER B 1 498 ? 64.490 114.619 46.311 1.00 29.30 1498 SER B C 1
ATOM 7818 O O . SER B 1 498 ? 65.698 114.394 46.319 1.00 28.92 1498 SER B O 1
ATOM 7821 N N . GLU B 1 499 ? 63.626 113.897 47.026 1.00 29.88 1499 GLU B N 1
ATOM 7822 C CA . GLU B 1 499 ? 64.095 112.775 47.851 1.00 30.67 1499 GLU B CA 1
ATOM 7823 C C . GLU B 1 499 ? 64.745 111.738 46.937 1.00 28.95 1499 GLU B C 1
ATOM 7824 O O . GLU B 1 499 ? 65.780 111.168 47.252 1.00 29.10 1499 GLU B O 1
ATOM 7830 N N . TRP B 1 500 ? 64.117 111.502 45.795 1.00 28.15 1500 TRP B N 1
ATOM 7831 C CA . TRP B 1 500 ? 64.642 110.548 44.835 1.00 26.11 1500 TRP B CA 1
ATOM 7832 C C . TRP B 1 500 ? 65.900 111.111 44.180 1.00 25.79 1500 TRP B C 1
ATOM 7833 O O . TRP B 1 500 ? 66.895 110.402 44.030 1.00 25.58 1500 TRP B O 1
ATOM 7844 N N . GLU B 1 501 ? 65.843 112.389 43.803 1.00 25.97 1501 GLU B N 1
ATOM 7845 C CA . GLU B 1 501 ? 66.953 113.083 43.143 1.00 25.79 1501 GLU B CA 1
ATOM 7846 C C . GLU B 1 501 ? 68.288 112.981 43.860 1.00 25.96 1501 GLU B C 1
ATOM 7847 O O . GLU B 1 501 ? 69.316 112.713 43.231 1.00 25.31 1501 GLU B O 1
ATOM 7853 N N . VAL B 1 502 ? 68.287 113.205 45.168 1.00 26.20 1502 VAL B N 1
ATOM 7854 C CA . VAL B 1 502 ? 69.533 113.131 45.914 1.00 26.93 1502 VAL B CA 1
ATOM 7855 C C . VAL B 1 502 ? 70.116 111.731 45.898 1.00 27.72 1502 VAL B C 1
ATOM 7856 O O . VAL B 1 502 ? 71.323 111.558 45.728 1.00 27.41 1502 VAL B O 1
ATOM 7860 N N . LYS B 1 503 ? 69.263 110.728 46.068 1.00 28.23 1503 LYS B N 1
ATOM 7861 C CA . LYS B 1 503 ? 69.737 109.353 46.071 1.00 28.47 1503 LYS B CA 1
ATOM 7862 C C . LYS B 1 503 ? 70.166 108.925 44.671 1.00 26.57 1503 LYS B C 1
ATOM 7863 O O . LYS B 1 503 ? 71.176 108.238 44.502 1.00 26.76 1503 LYS B O 1
ATOM 7869 N N . ALA B 1 504 ? 69.409 109.362 43.671 1.00 26.83 1504 ALA B N 1
ATOM 7870 C CA . ALA B 1 504 ? 69.710 109.049 42.278 1.00 26.61 1504 ALA B CA 1
ATOM 7871 C C . ALA B 1 504 ? 71.104 109.564 41.912 1.00 26.61 1504 ALA B C 1
ATOM 7872 O O . ALA B 1 504 ? 71.924 108.832 41.369 1.00 24.98 1504 ALA B O 1
ATOM 7874 N N . LYS B 1 505 ? 71.356 110.835 42.214 1.00 28.51 1505 LYS B N 1
ATOM 7875 C CA . LYS B 1 505 ? 72.646 111.461 41.935 1.00 28.16 1505 LYS B CA 1
ATOM 7876 C C . LYS B 1 505 ? 73.753 110.728 42.685 1.00 26.99 1505 LYS B C 1
ATOM 7877 O O . LYS B 1 505 ? 74.801 110.437 42.126 1.00 25.48 1505 LYS B O 1
ATOM 7883 N N . ASP B 1 506 ? 73.503 110.426 43.951 1.00 28.83 1506 ASP B N 1
ATOM 7884 C CA . ASP B 1 506 ? 74.472 109.719 44.775 1.00 30.87 1506 ASP B CA 1
ATOM 7885 C C . ASP B 1 506 ? 74.792 108.334 44.203 1.00 30.37 1506 ASP B C 1
ATOM 7886 O O . ASP B 1 506 ? 75.957 107.969 44.055 1.00 30.58 1506 ASP B O 1
ATOM 7891 N N . LEU B 1 507 ? 73.749 107.574 43.878 1.00 29.56 1507 LEU B N 1
ATOM 7892 C CA . LEU B 1 507 ? 73.913 106.234 43.323 1.00 29.28 1507 LEU B CA 1
ATOM 7893 C C . LEU B 1 507 ? 74.566 106.280 41.952 1.00 29.98 1507 LEU B C 1
ATOM 7894 O O . LEU B 1 507 ? 75.362 105.405 41.602 1.00 28.37 1507 LEU B O 1
ATOM 7899 N N . ALA B 1 508 ? 74.222 107.294 41.168 1.00 30.55 1508 ALA B N 1
ATOM 7900 C CA . ALA B 1 508 ? 74.800 107.421 39.839 1.00 31.88 1508 ALA B CA 1
ATOM 7901 C C . ALA B 1 508 ? 76.315 107.579 39.958 1.00 32.39 1508 ALA B C 1
ATOM 7902 O O . ALA B 1 508 ? 77.074 106.958 39.218 1.00 31.84 1508 ALA B O 1
ATOM 7904 N N . GLU B 1 509 ? 76.757 108.395 40.905 1.00 32.70 1509 GLU B N 1
ATOM 7905 C CA . GLU B 1 509 ? 78.184 108.592 41.088 1.00 34.31 1509 GLU B CA 1
ATOM 7906 C C . GLU B 1 509 ? 78.864 107.307 41.563 1.00 34.22 1509 GLU B C 1
ATOM 7907 O O . GLU B 1 509 ? 80.007 107.041 41.210 1.00 34.64 1509 GLU B O 1
ATOM 7913 N N . ARG B 1 510 ? 78.162 106.497 42.349 1.00 33.74 1510 ARG B N 1
ATOM 7914 C CA . ARG B 1 510 ? 78.758 105.259 42.827 1.00 34.81 1510 ARG B CA 1
ATOM 7915 C C . ARG B 1 510 ? 78.977 104.307 41.653 1.00 34.49 1510 ARG B C 1
ATOM 7916 O O . ARG B 1 510 ? 79.928 103.523 41.642 1.00 33.78 1510 ARG B O 1
ATOM 7924 N N . PHE B 1 511 ? 78.092 104.394 40.664 1.00 33.17 1511 PHE B N 1
ATOM 7925 C CA . PHE B 1 511 ? 78.208 103.578 39.467 1.00 33.25 1511 PHE B CA 1
ATOM 7926 C C . PHE B 1 511 ? 79.458 104.007 38.696 1.00 33.38 1511 PHE B C 1
ATOM 7927 O O . PHE B 1 511 ? 80.224 103.168 38.229 1.00 32.61 1511 PHE B O 1
ATOM 7935 N N . GLN B 1 512 ? 79.656 105.319 38.575 1.00 33.95 1512 GLN B N 1
ATOM 7936 C CA . GLN B 1 512 ? 80.801 105.866 37.842 1.00 35.63 1512 GLN B CA 1
ATOM 7937 C C . GLN B 1 512 ? 82.157 105.507 38.451 1.00 35.31 1512 GLN B C 1
ATOM 7938 O O . GLN B 1 512 ? 83.108 105.197 37.728 1.00 34.81 1512 GLN B O 1
ATOM 7944 N N . LYS B 1 513 ? 82.244 105.551 39.776 1.00 36.43 1513 LYS B N 1
ATOM 7945 C CA . LYS B 1 513 ? 83.485 105.237 40.469 1.00 38.79 1513 LYS B CA 1
ATOM 7946 C C . LYS B 1 513 ? 83.721 103.732 40.539 1.00 38.87 1513 LYS B C 1
ATOM 7947 O O . LYS B 1 513 ? 84.863 103.275 40.608 1.00 40.38 1513 LYS B O 1
ATOM 7953 N N . ASN B 1 514 ? 82.640 102.961 40.515 1.00 38.63 1514 ASN B N 1
ATOM 7954 C CA . ASN B 1 514 ? 82.761 101.514 40.570 1.00 37.48 1514 ASN B CA 1
ATOM 7955 C C . ASN B 1 514 ? 83.204 100.939 39.237 1.00 37.09 1514 ASN B C 1
ATOM 7956 O O . ASN B 1 514 ? 83.986 99.991 39.194 1.00 38.04 1514 ASN B O 1
ATOM 7961 N N . PHE B 1 515 ? 82.710 101.514 38.147 1.00 38.36 1515 PHE B N 1
ATOM 7962 C CA . PHE B 1 515 ? 83.044 101.021 36.815 1.00 40.94 1515 PHE B CA 1
ATOM 7963 C C . PHE B 1 515 ? 84.516 101.227 36.467 1.00 42.80 1515 PHE B C 1
ATOM 7964 O O . PHE B 1 515 ? 85.013 100.685 35.479 1.00 41.62 1515 PHE B O 1
ATOM 7972 N N . LYS B 1 516 ? 85.206 102.014 37.285 1.00 45.25 1516 LYS B N 1
ATOM 7973 C CA . LYS B 1 516 ? 86.624 102.273 37.085 1.00 48.90 1516 LYS B CA 1
ATOM 7974 C C . LYS B 1 516 ? 87.441 101.006 37.320 1.00 50.14 1516 LYS B C 1
ATOM 7975 O O . LYS B 1 516 ? 88.603 100.936 36.931 1.00 50.95 1516 LYS B O 1
ATOM 7981 N N . LYS B 1 517 ? 86.832 100.006 37.954 1.00 50.62 1517 LYS B N 1
ATOM 7982 C CA . LYS B 1 517 ? 87.516 98.743 38.224 1.00 51.21 1517 LYS B CA 1
ATOM 7983 C C . LYS B 1 517 ? 87.775 98.019 36.903 1.00 51.81 1517 LYS B C 1
ATOM 7984 O O . LYS B 1 517 ? 88.474 97.009 36.860 1.00 51.67 1517 LYS B O 1
ATOM 7990 N N . PHE B 1 518 ? 87.201 98.543 35.827 1.00 52.83 1518 PHE B N 1
ATOM 7991 C CA . PHE B 1 518 ? 87.372 97.960 34.504 1.00 54.29 1518 PHE B CA 1
ATOM 7992 C C . PHE B 1 518 ? 88.367 98.764 33.670 1.00 54.72 1518 PHE B C 1
ATOM 7993 O O . PHE B 1 518 ? 87.906 99.507 32.777 1.00 56.00 1518 PHE B O 1
#

B-factor: mean 31.5, std 9.63, range [10.09, 79.46]

Solvent-accessible surface area: 39869 Å² total; per-residue (Å²): 119,40,63,120,21,2,41,154,22,40,1,80,48,34,98,88,50,30,68,35,7,54,33,126,80,0,46,50,21,3,45,100,110,94,46,135,62,73,30,39,18,65,63,4,123,35,23,0,4,5,1,78,0,24,105,29,15,0,17,6,18,144,5,19,9,0,0,123,29,127,33,0,124,99,8,31,45,44,46,153,134,26,78,22,32,1,42,64,8,85,81,131,2,3,59,78,0,47,62,52,0,1,74,36,0,13,107,46,78,2,31,0,1,0,0,6,2,1,19,14,133,121,16,56,20,65,0,10,0,0,0,21,4,10,2,1,0,4,3,0,12,0,1,6,42,72,14,65,132,129,75,23,78,81,19,56,37,51,2,11,0,0,4,0,5,90,6,98,0,127,58,42,124,133,18,50,17,75,33,63,3,0,2,0,2,0,7,55,81,106,6,0,0,1,0,23,1,24,8,0,1,13,1,5,22,4,0,1,1,0,0,2,10,56,0,0,87,100,36,16,1,10,3,10,0,0,0,0,0,25,105,141,24,126,73,0,0,0,0,2,0,7,9,17,0,14,11,32,56,7,3,42,16,102,107,13,34,17,0,0,5,18,3,0,0,3,12,134,96,3,0,2,1,1,6,4,1,5,14,0,50,1,32,93,15,34,137,160,108,46,80,47,13,67,47,0,6,100,120,47,1,3,0,5,6,1,54,35,79,116,96,4,37,26,69,14,57,44,118,96,100,11,47,0,3,29,0,0,3,0,14,120,17,19,92,54,17,25,150,137,64,15,69,9,61,26,0,79,32,0,0,0,0,0,0,0,34,54,3,1,4,2,2,0,1,41,16,60,92,136,20,12,87,47,14,6,4,1,0,7,0,0,63,7,14,12,3,5,84,78,34,91,122,50,60,49,29,55,8,4,6,1,0,21,15,4,10,0,6,50,3,63,56,5,0,68,5,2,37,120,38,13,126,93,15,50,16,104,3,1,6,0,1,11,0,44,14,23,83,58,154,110,11,51,101,178,19,6,76,11,0,3,44,4,0,28,97,15,52,2,71,126,23,98,72,44,80,0,46,94,17,104,0,48,4,0,56,96,20,194,70,15,71,78,118,19,4,30,4,68,74,18,29,113,78,44,53,77,0,61,98,77,0,103,59,2,16,75,107,4,99,115,18,67,150,87,67,118,34,59,122,40,2,49,85,27,37,1,80,48,33,98,82,44,36,70,35,8,48,28,118,87,0,45,53,24,1,41,100,109,102,42,122,47,76,31,105,14,65,76,6,107,36,24,0,3,8,1,74,0,26,107,24,21,0,20,6,22,146,7,19,6,0,0,114,22,156,38,0,52,103,9,31,54,44,43,137,134,32,132,24,31,1,37,65,11,62,72,96,1,2,58,93,2,45,38,47,0,0,135,29,0,12,103,65,72,2,34,0,2,0,2,3,2,1,15,10,83,112,16,54,12,49,0,12,0,0,0,20,4,10,1,1,0,4,3,0,12,0,1,7,40,75,16,69,98,64,65,40,175,50,16,93,42,59,1,10,0,0,3,1,4,83,7,108,4,130,43,41,167,154,29,50,14,81,37,67,4,0,4,0,2,0,7,54,87,87,5,0,0,1,0,23,1,20,8,0,0,14,2,3,23,4,0,2,1,0,1,2,7,58,1,1,80,103,20,13,2,8,6,9,0,0,0,0,0,33,108,135,20,124,80,0,0,0,0,2,0,4,9,18,0,15,12,30,50,5,2,23,12,114,106,13,38,12,0,0,5,17,4,0,0,3,9,128,121,6,0,2,1,0,6,4,1,5,13,0,51,1,28,93,16,33,134,155,100,28,78,28,6,70,46,0,5,93,112,38,0,4,0,5,2,2,43,35,72,106,139,3,134,19,69,11,60,34,126,100,80,14,63,1,2,27,0,1,3,0,17,118,17,8,184,39,12,20,140,134,57,16,93,14,61,29,0,98,38,0,0,0,0,1,0,0,36,53,2,0,2,2,2,1,0,39,15,57,159,137,25,8,78,53,17,6,15,2,0,8,0,0,43,8,5,9,4,9,78,77,45,97,126,52,57,48,28,52,2,4,5,2,0,21,9,3,10,0,4,52,3,68,60,7,8,102,2,2,24,96,25,14,116,96,14,58,15,100,2,1,4,0,0,12,0,43,12,21,86,56,152,105,14,48,83,168,21,5,61,11,0,4,41,5,0,30,97,15,43,2,65,126,23,93,67,47,76,1,55,110,18,100,0,50,2,1,55,91,19,190,70,16,74,78,127,17,4,32,1,58,72,20,23,99,86,47,59,72,1,70,99,74,0,110,62,2,14,65,104,5,117,141,20,57,163,93,82

Nearest PDB structures (foldseek):
  1ytm-assembly2_B  TM=1.001E+00  e=0.000E+00  Anaerobiospirillum succiniciproducens
  1os1-assembly1_A  TM=9.841E-01  e=3.754E-86  Escherichia coli K-12
  6crt-assembly1_A  TM=9.679E-01  e=6.475E-85  Escherichia coli
  6v2m-assembly1_A  TM=9.721E-01  e=9.942E-84  Escherichia coli
  6at2-assembly1_A  TM=9.687E-01  e=6.619E-84  Escherichia coli K-12